Protein 3K49 (pdb70)

B-factor: mean 62.65, std 24.29, range [20.38, 146.46]

Nearest PDB structures (foldseek):
  3k49-assembly3_E  TM=1.001E+00  e=1.598E-44  Saccharomyces cerevisiae
  3k4e-assembly3_E  TM=1.002E+00  e=1.612E-41  Saccharomyces cerevisiae
  1m8y-assembly1_A  TM=9.221E-01  e=3.381E-23  Homo sapiens
  3h3d-assembly2_Y  TM=8.775E-01  e=7.953E-21  Drosophila melanogaster
  3h3d-assembly1_X  TM=9.053E-01  e=7.661E-20  Drosophila melanogaster

Radius of gyration: 37.1 Å; Cα contacts (8 Å, |Δi|>4): 1323; chains: 3; bounding box: 101×97×64 Å

Solvent-accessible surface area: 52167 Å² total; per-residue (Å²): 69,102,36,29,77,109,8,152,122,76,114,166,86,18,24,2,153,64,0,130,57,67,0,49,62,0,0,71,44,70,115,0,1,142,1,0,30,137,31,2,46,117,12,84,64,77,39,39,82,63,0,4,92,56,3,91,123,43,0,59,79,0,0,45,31,33,30,0,4,102,0,1,22,39,2,0,59,64,14,54,159,130,11,40,54,22,2,1,78,46,0,95,70,50,0,79,104,3,0,26,8,74,50,0,4,143,1,1,28,34,0,0,83,85,6,75,50,101,24,50,25,75,0,2,93,61,1,31,141,11,3,48,89,0,0,108,36,101,14,0,2,90,0,3,26,37,0,2,63,30,7,63,31,141,78,1,89,32,1,18,78,37,0,71,67,76,0,73,100,0,0,33,54,44,56,0,5,147,0,0,32,80,2,2,89,77,11,43,52,114,32,21,62,39,0,0,63,48,6,86,39,46,8,23,51,0,0,58,38,88,66,0,3,121,0,6,24,37,3,0,88,32,104,120,201,53,24,156,17,5,53,81,5,18,57,47,0,0,72,23,0,6,57,45,5,38,102,5,0,88,45,120,60,0,7,60,0,0,27,46,0,0,63,95,9,32,155,99,12,42,70,61,1,11,74,96,7,48,9,210,60,101,111,81,0,118,121,28,123,88,101,20,48,2,11,65,0,2,108,22,125,49,0,3,122,0,0,22,37,0,18,104,33,11,118,54,109,12,80,100,17,0,26,45,1,0,119,22,16,35,92,124,62,125,186,74,180,108,132,117,152,88,83,27,27,114,108,3,21,56,107,19,175,70,102,36,28,74,110,9,153,124,78,115,167,88,19,25,2,151,65,0,132,57,67,0,49,63,0,0,72,45,71,116,0,1,143,2,0,28,138,32,2,46,115,13,82,64,75,38,41,81,64,0,3,90,58,3,92,122,45,0,56,78,0,0,46,30,34,30,0,4,101,0,2,22,39,2,0,59,65,15,54,158,132,12,39,54,22,2,1,78,44,0,94,70,49,0,80,105,3,0,27,8,74,52,0,4,145,0,1,27,35,0,0,83,84,6,74,49,102,25,48,26,75,0,1,92,62,1,30,142,11,3,48,90,0,0,106,37,101,13,0,3,88,0,2,25,38,0,2,61,31,7,65,30,142,79,1,90,31,1,17,78,36,0,72,67,75,0,72,96,0,0,34,55,44,57,0,5,146,0,0,31,79,3,2,88,79,11,42,52,115,32,20,67,37,0,1,63,48,7,86,35,46,8,21,50,0,0,60,38,89,66,0,2,120,0,5,24,39,3,0,89,32,93,110,196,56,25,161,18,4,52,82,6,18,55,48,0,0,73,23,0,6,56,42,5,38,102,5,0,90,44,120,60,0,6,62,0,0,27,47,0,1,64,97,9,29,154,98,12,42,69,64,1,11,75,96,5,49,9,210,59,103,112,80,0,119,121,28,121,89,99,21,46,2,11,66,0,2,108,20,126,50,0,4,123,0,0,23,39,1,17,103,32,11,119,55,107,12,79,100,17,0,26,45,1,0,119,22,16,33,91,128,58,123,190,68,179,107,126,130,153,86,84,26,28,115,109,4,20,56,107,20,175,72,104,36,28,76,110,8,152,123,77,116,166,88,18,24,2,153,66,0,132,56,75,0,49,60,0,0,73,45,70,116,0,1,140,2,0,29,135,32,2,46,114,13,84,64,75,39,39,80,64,0,4,91,57,2,91,124,43,0,57,80,0,0,46,30,36,30,0,4,102,0,1,23,38,2,0,60,64,15,55,158,131,12,37,54,22,2,1,78,45,0,93,69,48,1,78,105,2,0,26,10,72,50,0,4,146,0,1,27,34,0,0,84,85,6,74,50,100,26,51,25,76,1,1,93,61,0,30,143,10,3,48,89,0,0,105,36,99,13,0,2,91,0,2,25,39,0,2,60,30,7,65,30,138,80,1,91,30,1,17,80,36,0,71,67,74,0,74,99,0,0,33,53,44,58,0,4,145,0,0,34,79,3,2,88,76,11,45,53,114,33,21,63,39,0,1,62,47,7,88,35,45,9,22,51,0,0,58,38,89,66,0,3,120,0,6,23,37,3,0,89,33,105,128,200,52,27,151,17,5,52,82,6,20,56,49,0,0,74,24,0,5,58,44,6,38,102,6,0,92,45,121,60,0,7,60,0,0,28,45,0,0,64,98,9,46,129,112,14,39,56,64,1,10,73,94,5,48,10,213,59,102,110,81,0,117,121,30,122,90,100,20,47,1,11,65,0,1,116,20,124,49,0,3,123,0,0,24,39,1,20,106,33,11,91,54,107,12,81,100,16,0,25,45,1,0,118,21,24,34,88,124,91,117,193,76,162,130,148,188,106,124,86,26,13,76,109,3,20,56,109,18,174

Sequence (1059 aa):
SPLLEQLRNSSSNMSLKDIFGHSLEFCKDQHGSRFIQRELATSPASEKEVIFNEIRDDAIELSNDVFGNYVIQKFFEFGSKIQKNTLVDQFKGNMKQLSLQMYACRVIQKALEYIDSNQRIELVLELSDSVLQMIKDQNGNHVIQKAIETIPIEKLPFILSSLTGHIYHLSTHSYGCRVIQRLLEFGSSEDQESILNELKDFIPYLIQDQYGNYVIQYVLQQDQFTNKEMVDIKQEIIETVANNVVEYSKHKFASNVVEKSILYGSKNQKDLIISKILPRDKNHALNLEDDSPMILMIKDQFANYVIQKLVNVSEGEGKKLIVIAIRAYLDKLNKSNGNRHLASVEKLAALVESPLLEQLRNSSSNMSLKDIFGHSLEFCKDQHGSRFIQRELATSPASEKEVIFNEIRDDAIELSNDVFGNYVIQKFFEFGSKIQKNTLVDQFKGNMKQLSLQMYACRVIQKALEYIDSNQRIELVLELSDSVLQMIKDQNGNHVIQKAIETIPIEKLPFILSSLTGHIYHLSTHSYGCRVIQRLLEFGSSEDQESILNELKDFIPYLIQDQYGNYVIQYVLQQDQFTNKEMVDIKQEIIETVANNVVEYSKHKFASNVVEKSILYGSKNQKDLIISKILPRDKNHALNLEDDSPMILMIKDQFANYVIQKLVNVSEGEGKKLIVIAIRAYLDKLNKSNGNRHLASVEKLAALVESPLLEQLRNSSSNMSLKDIFGHSLEFCKDQHGSRFIQRELATSPASEKEVIFNEIRDDAIELSNDVFGNYVIQKFFEFGSKIQKNTLVDQFKGNMKQLSLQMYACRVIQKALEYIDSNQRIELVLELSDSVLQMIKDQNGNHVIQKAIETIPIEKLPFILSSLTGHIYHLSTHSYGCRVIQRLLEFGSSEDQESILNELKDFIPYLIQDQYGNYVIQYVLQQDQFTNKEMVDIKQEIIETVANNVVEYSKHKFASNVVEKSILYGSKNQKDLIISKILPRDKNHALNLEDDSPMILMIKDQFANYVIQKLVNVSEGEGKKLIVIAIRAYLDKLNKSNGNRHLASVEKLAALVE

GO terms:
  GO:0000956 nuclear-transcribed mRNA catabolic process (P, IDA)
  GO:0032473 cytoplasmic side of mitochondrial outer membrane (C, IDA)
  GO:0005737 cytoplasm (C, IDA)
  GO:0003729 mRNA binding (F, IDA)
  GO:0042149 cellular response to glucose starvation (P, IMP)
  GO:0003729 mRNA binding (F, HDA)
  GO:0045727 positive regulation of translation (P, IMP)
  GO:0010795 regulation of ubiquinone biosynthetic process (P, IMP)
  GO:0051646 mitochondrion localization (P, IMP)
  GO:0007005 mitochondrion organization (P, IMP)
  GO:0000288 nuclear-transcribed mRNA catabolic process, deadenylation-dependent decay (P, IMP)
  GO:0008298 intracellular mRNA localization (P, IMP)
  GO:0009060 aerobic respiration (P, IMP)

Foldseek 3Di:
DVVVVLQVVPCVHDALVVQLPPLVVLQLDQSSLVRLLVRLVPPDPVSVVSSCVSCVVVLVVLQLHPRSVSVLLSCLVRNDPVSLVSNLVVCVVPLVVLQQHPRSVVSLLSSLVRHDQVSLLNSCVVCLPPQVVQQQGPRSLSNLLSSLVRHQCVSVVSNLVVCQVPLVVLQLDPRSVVNVLSCCVRPDLVSVQSNLVVCLVPLVVLLQGPRSVVSLLSLLQDDPVHDPSSVVSNLSNLVVCQVVVQVLQLHPRNVVVLLSQCVRPDPVSNCSNLVQQFQPDLVCLLPPDCPRSLNSQLPHPRSLVSLVSCCVSDDDPRVVSSLSSLVNVCVVPVPDDPDDPDVSNVVSVVVSD/DVVVVLQPVPCVHDALVVQLPPLVVLQLDQSSLVRLLVRLVPPDQVSVVSSCVRCVVVLVVLQLHPRSVSNLLSCLVRNDLVSLVSNLVVCVVPLVVLQQHPRSVVSLLSSLVRHDQVSLLNSCVVCLPPQVVQQQGPRSLSNLLSSLVRHQCVSVVSNLVVCQVPLVVLQLDPRSVSNVLSCCVRPDLVSVQSNLVVCLVPLVVLLQGPRSVVSLLSLLQDDPVHDPSSVVSNLSNLVVCQVVVQVLQLHPRNVVVLLSQLVRPDPVSNCSNLVQQFQPDLVCLLPPDCPRSLNSQLPHPRSLVSLVSCCVSDDDPRVVSSLSSLVNVCVVVVPDDVPDVDVSNVVSVVVSD/DVVVVLQPVPCVHDALVVQLPPLVVLQLDQSSLVRLLVRLVPPDPVSVVSSCVRCVVVLLVLQQHPRSVSNLLSCLVRNDLVSLVSNLVVCVVPLVVLQQHPRSVVSLLSSLVRHDQVSLLNSCVVCLVPQVVQQQGPRSLSNLLSSLVRHQCVSVVSNLVVCQVPLVVLLLDPRSVVNVLSCCVRPDLVSVQSNLVVCLVPLVVLLQGPRSVVSLLSLLQDDPVHDPSSVVSNLSNLVVCQVVVQVLQLHPRNVVVLLSQCVRPDPVSNCSNLVQQFQPDLVCLLPPDCPRSLNSQLPHPRSLVSLVSCCVSDDDPRVVSSLSSLVNVCVVDVVVQPDDDDPSNVVSVVVSD

Secondary structure (DSSP, 8-state):
-HHHHHHHTT-----GGGGTT-HHHHHTSHHHHHHHHHHHTT--HHHHHHHHHHHGGGHHHHHHSTTTHHHHHHHHHH--HHHHHHHHHHHTT-HHHHHHSTTHHHHHHHHHHHS-HHHHHHHHGGGTT-HHHHHHSTTHHHHHHHHHHHS-GGG-HHHHHHHTTTHHHHHTSTTHHHHHHHHHHHS-HHHHHHHHHTTTT-HHHHHHSTTHHHHHHHHHT--TTS-HHHHHHHHHHHHHHHTTHHHHHTSTTHHHHHHHHHHHS-HHHHHHHHTTTS-SSHHHHHT--TTSHHHHHHTSTTHHHHHHHHHHH--HHHHHHHHHHHHHHHHHHHH-------HHHHHHHHHH-/-HHHHHHHTT-----GGGGTT-HHHHHTSHHHHHHHHHHHTT--HHHHHHHHHHHGGGHHHHHHSTTTHHHHHHHHHH--HHHHHHHHHHHTT-HHHHHHSTTHHHHHHHHHHHS-HHHHHHHHGGGTT-HHHHHHSTTHHHHHHHHHHHS-GGG-HHHHHHHTTTHHHHHTSTTHHHHHHHHHHHS-HHHHHHHHHTTTT-HHHHHHSTTHHHHHHHHHT--TTS-HHHHHHHHHHHHHHHTTHHHHHTSTTHHHHHHHHHHHS-HHHHHHHHTTTS-SSHHHHHT--TTSHHHHHHTSTTHHHHHHHHHHH--HHHHHHHHHHHHHHHHHHHH-------HHHHHHHHHH-/-HHHHHHHTT-----GGGGTT-HHHHHTSHHHHHHHHHHHTT--HHHHHHHHHHHGGGHHHHHHSTTTHHHHHHHHHH--HHHHHHHHHHHTT-HHHHHHSTTHHHHHHHHHHHS-HHHHHHHHGGGTT-HHHHHHSTTHHHHHHHHHHHS-GGG-HHHHHHHTTTHHHHHTSTTHHHHHHHHHHHS-HHHHHHHHHTTTT-HHHHHHSTTHHHHHHHHHT--TTS-HHHHHHHHHHHHHHHHTHHHHHTSTTHHHHHHHHHHHS-HHHHHHHHTTTS-SSHHHHHS--TTSHHHHHHTSTTHHHHHHHHHHH--HHHHHHHHHHHHHHHHHHHHT---S--HHHHHHHHHH-

Structure (mmCIF, N/CA/C/O backbone):
data_3K49
#
_entry.id   3K49
#
_cell.length_a   151.126
_cell.length_b   87.071
_cell.length_c   125.176
_cell.angle_alpha   90.00
_cell.angle_beta   116.48
_cell.angle_gamma   90.00
#
_symmetry.space_group_name_H-M   'C 1 2 1'
#
loop_
_entity.id
_entity.type
_entity.pdbx_description
1 polymer 'mRNA-binding protein PUF3'
2 polymer "RNA (5'-R(*CP*CP*UP*GP*UP*AP*AP*AP*UP*A)-3')"
3 non-polymer 'CITRIC ACID'
4 water water
#
loop_
_atom_site.group_PDB
_atom_site.id
_atom_site.type_symbol
_atom_site.label_atom_id
_atom_site.label_alt_id
_atom_site.label_comp_id
_atom_site.label_asym_id
_atom_site.label_entity_id
_atom_site.label_seq_id
_atom_site.pdbx_PDB_ins_code
_atom_site.Cartn_x
_atom_site.Cartn_y
_atom_site.Cartn_z
_atom_site.occupancy
_atom_site.B_iso_or_equiv
_atom_site.auth_seq_id
_atom_site.auth_comp_id
_atom_site.auth_asym_id
_atom_site.auth_atom_id
_atom_site.pdbx_PDB_model_num
ATOM 1 N N . SER A 1 5 ? -44.313 -13.516 -27.982 1.00 78.60 515 SER A N 1
ATOM 2 C CA . SER A 1 5 ? -45.238 -14.377 -28.714 1.00 74.27 515 SER A CA 1
ATOM 3 C C . SER A 1 5 ? -45.617 -15.635 -27.931 1.00 73.08 515 SER A C 1
ATOM 4 O O . SER A 1 5 ? -44.789 -16.206 -27.224 1.00 73.51 515 SER A O 1
ATOM 7 N N . PRO A 1 6 ? -46.878 -16.073 -28.075 1.00 75.01 516 PRO A N 1
ATOM 8 C CA . PRO A 1 6 ? -47.520 -17.157 -27.322 1.00 66.91 516 PRO A CA 1
ATOM 9 C C . PRO A 1 6 ? -46.759 -18.485 -27.332 1.00 72.41 516 PRO A C 1
ATOM 10 O O . PRO A 1 6 ? -46.628 -19.125 -26.287 1.00 75.00 516 PRO A O 1
ATOM 14 N N . LEU A 1 7 ? -46.286 -18.908 -28.499 1.00 77.92 517 LEU A N 1
ATOM 15 C CA . LEU A 1 7 ? -45.520 -20.152 -28.605 1.00 66.21 517 LEU A CA 1
ATOM 16 C C . LEU A 1 7 ? -44.245 -20.115 -27.767 1.00 65.82 517 LEU A C 1
ATOM 17 O O . LEU A 1 7 ? -43.914 -21.084 -27.086 1.00 66.30 517 LEU A O 1
ATOM 22 N N . LEU A 1 8 ? -43.540 -18.987 -27.815 1.00 63.33 518 LEU A N 1
ATOM 23 C CA . LEU A 1 8 ? -42.351 -18.787 -26.990 1.00 73.26 518 LEU A CA 1
ATOM 24 C C . LEU A 1 8 ? -42.673 -18.877 -25.503 1.00 78.22 518 LEU A C 1
ATOM 25 O O . LEU A 1 8 ? -41.886 -19.404 -24.718 1.00 76.81 518 LEU A O 1
ATOM 30 N N . GLU A 1 9 ? -43.841 -18.368 -25.126 1.00 81.54 519 GLU A N 1
ATOM 31 C CA . GLU A 1 9 ? -44.297 -18.445 -23.745 1.00 80.67 519 GLU A CA 1
ATOM 32 C C . GLU A 1 9 ? -44.696 -19.868 -23.377 1.00 82.09 519 GLU A C 1
ATOM 33 O O . GLU A 1 9 ? -44.436 -20.324 -22.264 1.00 85.92 519 GLU A O 1
ATOM 39 N N . GLN A 1 10 ? -45.320 -20.567 -24.320 1.00 79.15 520 GLN A N 1
ATOM 40 C CA . GLN A 1 10 ? -45.692 -21.965 -24.119 1.00 86.49 520 GLN A CA 1
ATOM 41 C C . GLN A 1 10 ? -44.448 -22.842 -24.007 1.00 90.34 520 GLN A C 1
ATOM 42 O O . GLN A 1 10 ? -44.513 -23.988 -23.560 1.00 93.06 520 GLN A O 1
ATOM 48 N N . LEU A 1 11 ? -43.312 -22.291 -24.418 1.00 89.38 521 LEU A N 1
ATOM 49 C CA . LEU A 1 11 ? -42.048 -23.005 -24.361 1.00 81.47 521 LEU A CA 1
ATOM 50 C C . LEU A 1 11 ? -41.406 -22.864 -22.985 1.00 88.98 521 LEU A C 1
ATOM 51 O O . LEU A 1 11 ? -41.083 -23.855 -22.336 1.00 93.17 521 LEU A O 1
ATOM 56 N N . ARG A 1 12 ? -41.226 -21.621 -22.547 1.00 101.19 522 ARG A N 1
ATOM 57 C CA . ARG A 1 12 ? -40.514 -21.332 -21.303 1.00 108.14 522 ARG A CA 1
ATOM 58 C C . ARG A 1 12 ? -41.291 -21.766 -20.064 1.00 112.94 522 ARG A C 1
ATOM 59 O O . ARG A 1 12 ? -40.758 -22.468 -19.201 1.00 120.75 522 ARG A O 1
ATOM 67 N N . ASN A 1 13 ? -42.551 -21.349 -19.982 1.00 107.89 523 ASN A N 1
ATOM 68 C CA . ASN A 1 13 ? -43.389 -21.658 -18.829 1.00 114.25 523 ASN A CA 1
ATOM 69 C C . ASN A 1 13 ? -43.835 -23.116 -18.802 1.00 117.33 523 ASN A C 1
ATOM 70 O O . ASN A 1 13 ? -44.828 -23.458 -18.158 1.00 123.36 523 ASN A O 1
ATOM 75 N N . SER A 1 14 ? -43.095 -23.971 -19.501 1.00 110.69 524 SER A N 1
ATOM 76 C CA . SER A 1 14 ? -43.412 -25.393 -19.543 1.00 120.64 524 SER A CA 1
ATOM 77 C C . SER A 1 14 ? -42.156 -26.242 -19.357 1.00 124.77 524 SER A C 1
ATOM 78 O O . SER A 1 14 ? -42.214 -27.343 -18.808 1.00 122.58 524 SER A O 1
ATOM 81 N N . SER A 1 15 ? -41.022 -25.721 -19.814 1.00 124.42 525 SER A N 1
ATOM 82 C CA . SER A 1 15 ? -39.744 -26.407 -19.652 1.00 123.77 525 SER A CA 1
ATOM 83 C C . SER A 1 15 ? -39.331 -26.455 -18.183 1.00 119.25 525 SER A C 1
ATOM 84 O O . SER A 1 15 ? -38.603 -27.354 -17.765 1.00 124.26 525 SER A O 1
ATOM 87 N N . SER A 1 22 ? -44.585 -34.003 -22.662 1.00 120.74 532 SER A N 1
ATOM 88 C CA . SER A 1 22 ? -45.622 -33.015 -22.940 1.00 131.75 532 SER A CA 1
ATOM 89 C C . SER A 1 22 ? -44.994 -31.731 -23.476 1.00 121.31 532 SER A C 1
ATOM 90 O O . SER A 1 22 ? -45.632 -30.677 -23.507 1.00 112.89 532 SER A O 1
ATOM 93 N N . ASN A 1 23 ? -43.736 -31.836 -23.898 1.00 114.62 533 ASN A N 1
ATOM 94 C CA . ASN A 1 23 ? -43.015 -30.712 -24.482 1.00 105.74 533 ASN A CA 1
ATOM 95 C C . ASN A 1 23 ? -43.426 -30.479 -25.932 1.00 94.93 533 ASN A C 1
ATOM 96 O O . ASN A 1 23 ? -44.161 -31.273 -26.517 1.00 89.06 533 ASN A O 1
ATOM 101 N N . MET A 1 24 ? -42.949 -29.382 -26.508 1.00 85.83 534 MET A N 1
ATOM 102 C CA . MET A 1 24 ? -43.179 -29.103 -27.913 1.00 63.21 534 MET A CA 1
ATOM 103 C C . MET A 1 24 ? -42.161 -29.836 -28.773 1.00 69.54 534 MET A C 1
ATOM 104 O O . MET A 1 24 ? -41.183 -30.403 -28.274 1.00 67.21 534 MET A O 1
ATOM 109 N N . SER A 1 25 ? -42.407 -29.824 -30.075 1.00 55.67 535 SER A N 1
ATOM 110 C CA . SER A 1 25 ? -41.433 -30.305 -31.035 1.00 62.12 535 SER A CA 1
ATOM 111 C C . SER A 1 25 ? -41.452 -29.367 -32.231 1.00 58.02 535 SER A C 1
ATOM 112 O O . SER A 1 25 ? -42.268 -28.450 -32.304 1.00 58.32 535 SER A O 1
ATOM 115 N N . LEU A 1 26 ? -40.562 -29.616 -33.175 1.00 44.80 536 LEU A N 1
ATOM 116 C CA . LEU A 1 26 ? -40.390 -28.735 -34.320 1.00 51.65 536 LEU A CA 1
ATOM 117 C C . LEU A 1 26 ? -41.660 -28.521 -35.139 1.00 61.54 536 LEU A C 1
ATOM 118 O O . LEU A 1 26 ? -41.823 -27.476 -35.788 1.00 63.17 536 LEU A O 1
ATOM 123 N N . LYS A 1 27 ? -42.564 -29.496 -35.098 1.00 54.53 537 LYS A N 1
ATOM 124 C CA . LYS A 1 27 ? -43.786 -29.417 -35.886 1.00 54.54 537 LYS A CA 1
ATOM 125 C C . LYS A 1 27 ? -44.756 -28.411 -35.280 1.00 49.81 537 LYS A C 1
ATOM 126 O O . LYS A 1 27 ? -45.695 -27.970 -35.931 1.00 52.84 537 LYS A O 1
ATOM 132 N N . ASP A 1 28 ? -44.524 -28.046 -34.029 1.00 50.41 538 ASP A N 1
ATOM 133 C CA . ASP A 1 28 ? -45.414 -27.132 -33.327 1.00 57.26 538 ASP A CA 1
ATOM 134 C C . ASP A 1 28 ? -45.150 -25.662 -33.662 1.00 63.50 538 ASP A C 1
ATOM 135 O O . ASP A 1 28 ? -45.964 -24.792 -33.349 1.00 58.89 538 ASP A O 1
ATOM 140 N N . ILE A 1 29 ? -44.020 -25.384 -34.303 1.00 49.63 539 ILE A N 1
ATOM 141 C CA . ILE A 1 29 ? -43.597 -24.008 -34.488 1.00 45.37 539 ILE A CA 1
ATOM 142 C C . ILE A 1 29 ? -43.571 -23.596 -35.943 1.00 50.56 539 ILE A C 1
ATOM 143 O O . ILE A 1 29 ? -42.985 -22.572 -36.268 1.00 53.32 539 ILE A O 1
ATOM 148 N N . PHE A 1 30 ? -44.207 -24.374 -36.818 1.00 49.88 540 PHE A N 1
ATOM 149 C CA . PHE A 1 30 ? -44.168 -24.073 -38.252 1.00 49.86 540 PHE A CA 1
ATOM 150 C C . PHE A 1 30 ? -44.547 -22.636 -38.595 1.00 62.34 540 PHE A C 1
ATOM 151 O O . PHE A 1 30 ? -44.177 -22.130 -39.658 1.00 71.06 540 PHE A O 1
ATOM 159 N N . GLY A 1 31 ? -45.275 -21.966 -37.711 1.00 45.84 541 GLY A N 1
ATOM 160 C CA . GLY A 1 31 ? -45.525 -20.555 -37.942 1.00 67.76 541 GLY A CA 1
ATOM 161 C C . GLY A 1 31 ? -44.305 -19.640 -37.790 1.00 72.28 541 GLY A C 1
ATOM 162 O O . GLY A 1 31 ? -44.110 -18.698 -38.575 1.00 55.15 541 GLY A O 1
ATOM 163 N N . HIS A 1 32 ? -43.470 -19.941 -36.794 1.00 61.15 542 HIS A N 1
ATOM 164 C CA . HIS A 1 32 ? -42.616 -18.931 -36.182 1.00 51.61 542 HIS A CA 1
ATOM 165 C C . HIS A 1 32 ? -41.169 -19.351 -35.978 1.00 55.61 542 HIS A C 1
ATOM 166 O O . HIS A 1 32 ? -40.583 -19.079 -34.926 1.00 57.96 542 HIS A O 1
ATOM 173 N N . SER A 1 33 ? -40.584 -19.982 -36.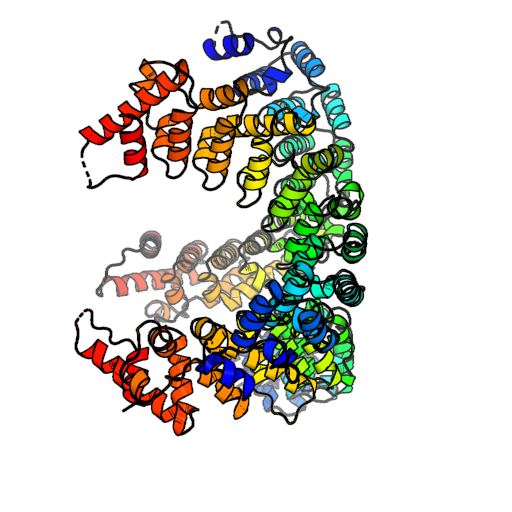991 1.00 47.17 543 SER A N 1
ATOM 174 C CA . SER A 1 33 ? -39.220 -20.493 -36.871 1.00 59.77 543 SER A CA 1
ATOM 175 C C . SER A 1 33 ? -38.166 -19.376 -36.723 1.00 56.21 543 SER A C 1
ATOM 176 O O . SER A 1 33 ? -37.341 -19.407 -35.803 1.00 50.62 543 SER A O 1
ATOM 179 N N . LEU A 1 34 ? -38.204 -18.403 -37.629 1.00 41.87 544 LEU A N 1
ATOM 180 C CA . LEU A 1 34 ? -37.260 -17.289 -37.621 1.00 51.38 544 LEU A CA 1
A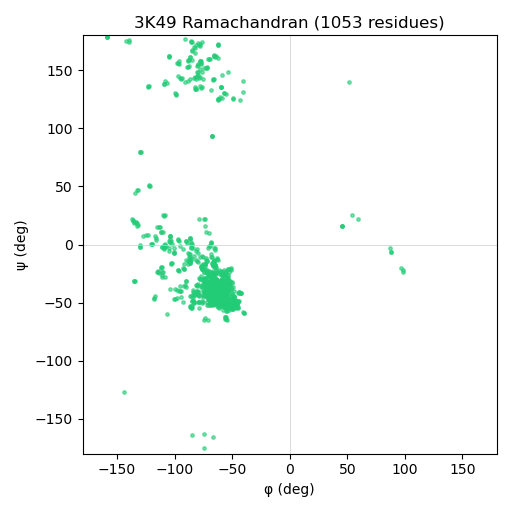TOM 181 C C . LEU A 1 34 ? -37.270 -16.583 -36.274 1.00 52.81 544 LEU A C 1
ATOM 182 O O . LEU A 1 34 ? -36.227 -16.234 -35.739 1.00 58.26 544 LEU A O 1
ATOM 187 N N . GLU A 1 35 ? -38.459 -16.410 -35.714 1.00 52.48 545 GLU A N 1
ATOM 188 C CA . GLU A 1 35 ? -38.614 -15.757 -34.420 1.00 55.72 545 GLU A CA 1
ATOM 189 C C . GLU A 1 35 ? -38.187 -16.677 -33.275 1.00 51.82 545 GLU A C 1
ATOM 190 O O . GLU A 1 35 ? -37.847 -16.220 -32.190 1.00 54.51 545 GLU A O 1
ATOM 196 N N . PHE A 1 36 ? -38.210 -17.983 -33.507 1.00 53.77 546 PHE A N 1
ATOM 197 C CA . PHE A 1 36 ? -37.643 -18.907 -32.525 1.00 51.08 546 PHE A CA 1
ATOM 198 C C . PHE A 1 36 ? -36.124 -18.903 -32.563 1.00 48.19 546 PHE A C 1
ATOM 199 O O . PHE A 1 36 ? -35.468 -19.038 -31.530 1.00 50.66 546 PHE A O 1
ATOM 207 N N . CYS A 1 37 ? -35.573 -18.743 -33.761 1.00 41.66 547 CYS A N 1
ATOM 208 C CA . CYS A 1 37 ? -34.135 -18.729 -33.952 1.00 42.12 547 CYS A CA 1
ATOM 209 C C . CYS A 1 37 ? -33.488 -17.464 -33.390 1.00 53.50 547 CYS A C 1
ATOM 210 O O . CYS A 1 37 ? -32.349 -17.511 -32.914 1.00 46.00 547 CYS A O 1
ATOM 213 N N . LYS A 1 38 ? -34.198 -16.334 -33.445 1.00 44.87 548 LYS A N 1
ATOM 214 C CA . LYS A 1 38 ? -33.604 -15.076 -32.983 1.00 44.83 548 LYS A CA 1
ATOM 215 C C . LYS A 1 38 ? -33.755 -14.888 -31.485 1.00 43.14 548 LYS A C 1
ATOM 216 O O . LYS A 1 38 ? -33.312 -13.890 -30.926 1.00 50.95 548 LYS A O 1
ATOM 222 N N . ASP A 1 39 ? -34.379 -15.862 -30.842 1.00 42.72 549 ASP A N 1
ATOM 223 C CA . ASP A 1 39 ? -34.618 -15.816 -29.409 1.00 45.87 549 ASP A CA 1
ATOM 224 C C . ASP A 1 39 ? -33.672 -16.795 -28.742 1.00 42.32 549 ASP A C 1
ATOM 225 O O . ASP A 1 39 ? -33.472 -17.895 -29.252 1.00 46.68 549 ASP A O 1
ATOM 230 N N . GLN A 1 40 ? -33.095 -16.430 -27.602 1.00 39.22 550 GLN A N 1
ATOM 231 C CA . GLN A 1 40 ? -32.097 -17.316 -26.994 1.00 49.06 550 GLN A CA 1
ATOM 232 C C . GLN A 1 40 ? -32.664 -18.691 -26.649 1.00 53.13 550 GLN A C 1
ATOM 233 O O . GLN A 1 40 ? -32.090 -19.724 -27.000 1.00 55.05 550 GLN A O 1
ATOM 239 N N . HIS A 1 41 ? -33.791 -18.699 -25.949 1.00 63.68 551 HIS A N 1
ATOM 240 C CA . HIS A 1 41 ? -34.409 -19.948 -25.514 1.00 58.48 551 HIS A CA 1
ATOM 241 C C . HIS A 1 41 ? -34.976 -20.736 -26.690 1.00 48.21 551 HIS A C 1
ATOM 242 O O . HIS A 1 41 ? -34.718 -21.927 -26.826 1.00 46.24 551 HIS A O 1
ATOM 249 N N . GLY A 1 42 ? -35.729 -20.062 -27.548 1.00 48.29 552 GLY A N 1
ATOM 250 C CA . GLY A 1 42 ? -36.197 -20.680 -28.768 1.00 52.90 552 GLY A CA 1
ATOM 251 C C . GLY A 1 42 ? -35.051 -21.352 -29.502 1.00 54.19 552 GLY A C 1
ATOM 252 O O . GLY A 1 42 ? -35.183 -22.488 -29.949 1.00 55.03 552 GLY A O 1
ATOM 253 N N . SER A 1 43 ? -33.929 -20.647 -29.620 1.00 43.60 553 SER A N 1
ATOM 254 C CA . SER A 1 43 ? -32.761 -21.142 -30.347 1.00 39.14 553 SER A CA 1
ATOM 255 C C . SER A 1 43 ? -32.148 -22.415 -29.760 1.00 41.38 553 SER A C 1
ATOM 256 O O . SER A 1 43 ? -31.883 -23.367 -30.486 1.00 39.67 553 SER A O 1
ATOM 259 N N . ARG A 1 44 ? -31.896 -22.422 -28.457 1.00 40.28 554 ARG A N 1
ATOM 260 C CA . ARG A 1 44 ? -31.356 -23.607 -27.813 1.00 43.27 554 ARG A CA 1
ATOM 261 C C . ARG A 1 44 ? -32.323 -24.787 -28.005 1.00 47.13 554 ARG A C 1
ATOM 262 O O . ARG A 1 44 ? -31.907 -25.935 -28.179 1.00 48.36 554 ARG A O 1
ATOM 270 N N . PHE A 1 45 ? -33.617 -24.497 -27.974 1.00 48.38 555 PHE A N 1
ATOM 271 C CA . PHE A 1 45 ? -34.624 -25.500 -28.269 1.00 46.65 555 PHE A CA 1
ATOM 272 C C . PHE A 1 45 ? -34.399 -26.086 -29.664 1.00 49.57 555 PHE A C 1
ATOM 273 O O . PHE A 1 45 ? -34.316 -27.304 -29.813 1.00 48.67 555 PHE A O 1
ATOM 281 N N . ILE A 1 46 ? -34.303 -25.230 -30.684 1.00 35.05 556 ILE A N 1
ATOM 282 C CA . ILE A 1 46 ? -34.205 -25.734 -32.048 1.00 39.64 556 ILE A CA 1
ATOM 283 C C . ILE A 1 46 ? -32.912 -26.516 -32.230 1.00 46.17 556 ILE A C 1
ATOM 284 O O . ILE A 1 46 ? -32.885 -27.562 -32.889 1.00 52.24 556 ILE A O 1
ATOM 289 N N . GLN A 1 47 ? -31.843 -26.018 -31.625 1.00 35.53 557 GLN A N 1
ATOM 290 C CA . GLN A 1 47 ? -30.553 -26.689 -31.715 1.00 49.64 557 GLN A CA 1
ATOM 291 C C . GLN A 1 47 ? -30.665 -28.128 -31.224 1.00 41.23 557 GLN A C 1
ATOM 292 O O . GLN A 1 47 ? -30.118 -29.050 -31.816 1.00 48.57 557 GLN A O 1
ATOM 298 N N . ARG A 1 48 ? -31.379 -28.288 -30.122 1.00 40.43 558 ARG A N 1
ATOM 299 C CA . ARG A 1 48 ? -31.527 -29.552 -29.436 1.00 41.36 558 ARG A CA 1
ATOM 300 C C . ARG A 1 48 ? -32.370 -30.516 -30.290 1.00 47.74 558 ARG A C 1
ATOM 301 O O . ARG A 1 48 ? -32.008 -31.677 -30.480 1.00 57.62 558 ARG A O 1
ATOM 309 N N . GLU A 1 49 ? -33.483 -30.025 -30.819 1.00 45.64 559 GLU A N 1
ATOM 310 C CA . GLU A 1 49 ? -34.340 -30.835 -31.678 1.00 49.09 559 GLU A CA 1
ATOM 311 C C . GLU A 1 49 ? -33.653 -31.247 -32.977 1.00 53.27 559 GLU A C 1
ATOM 312 O O . GLU A 1 49 ? -33.910 -32.335 -33.487 1.00 52.08 559 GLU A O 1
ATOM 318 N N . LEU A 1 50 ? -32.791 -30.385 -33.516 1.00 45.61 560 LEU A N 1
ATOM 319 C CA . LEU A 1 50 ? -32.151 -30.675 -34.801 1.00 43.82 560 LEU A CA 1
ATOM 320 C C . LEU A 1 50 ? -31.184 -31.866 -34.714 1.00 44.53 560 LEU A C 1
ATOM 321 O O . LEU A 1 50 ? -30.900 -32.535 -35.706 1.00 52.76 560 LEU A O 1
ATOM 326 N N . ALA A 1 51 ? -30.679 -32.130 -33.520 1.00 38.91 561 ALA A N 1
ATOM 327 C CA . ALA A 1 51 ? -29.725 -33.205 -33.345 1.00 48.15 561 ALA A CA 1
ATOM 328 C C . ALA A 1 51 ? -30.429 -34.558 -33.338 1.00 54.88 561 ALA A C 1
ATOM 329 O O . ALA A 1 51 ? -29.789 -35.584 -33.552 1.00 56.47 561 ALA A O 1
ATOM 331 N N . THR A 1 52 ? -31.740 -34.568 -33.103 1.00 41.39 562 THR A N 1
ATOM 332 C CA . THR A 1 52 ? -32.448 -35.847 -32.959 1.00 54.72 562 THR A CA 1
ATOM 333 C C . THR A 1 52 ? -33.719 -36.001 -33.800 1.00 50.50 562 THR A C 1
ATOM 334 O O . THR A 1 52 ? -34.356 -37.047 -33.760 1.00 63.61 562 THR A O 1
ATOM 338 N N . SER A 1 53 ? -34.075 -34.973 -34.565 1.00 53.47 563 SER A N 1
ATOM 339 C CA . SER A 1 53 ? -35.300 -34.999 -35.365 1.00 47.18 563 SER A CA 1
ATOM 340 C C . SER A 1 53 ? -35.117 -35.722 -36.692 1.00 43.88 563 SER A C 1
ATOM 341 O O . SER A 1 53 ? -34.063 -35.620 -37.321 1.00 33.91 563 SER A O 1
ATOM 344 N N . PRO A 1 54 ? -36.161 -36.443 -37.137 1.00 42.28 564 PRO A N 1
ATOM 345 C CA . PRO A 1 54 ? -36.133 -37.105 -38.448 1.00 41.39 564 PRO A CA 1
ATOM 346 C C . PRO A 1 54 ? -35.989 -36.085 -39.578 1.00 33.15 564 PRO A C 1
ATOM 347 O O . PRO A 1 54 ? -36.297 -34.915 -39.383 1.00 41.49 564 PRO A O 1
ATOM 351 N N . ALA A 1 55 ? -35.551 -36.538 -40.746 1.00 30.08 565 ALA A N 1
ATOM 352 C CA . ALA A 1 55 ? -35.420 -35.687 -41.923 1.00 33.52 565 ALA A CA 1
ATOM 353 C C . ALA A 1 55 ? -36.632 -34.765 -42.184 1.00 45.22 565 ALA A C 1
ATOM 354 O O . ALA A 1 55 ? -36.476 -33.598 -42.535 1.00 48.62 565 ALA A O 1
ATOM 356 N N . SER A 1 56 ? -37.835 -35.287 -42.016 1.00 38.73 566 SER A N 1
ATOM 357 C CA . SER A 1 56 ? -39.034 -34.515 -42.330 1.00 44.19 566 SER A CA 1
ATOM 358 C C . SER A 1 56 ? -39.166 -33.244 -41.489 1.00 40.66 566 SER A C 1
ATOM 359 O O . SER A 1 56 ? -39.574 -32.190 -41.983 1.00 33.45 566 SER A O 1
ATOM 362 N N . GLU A 1 57 ? -38.858 -33.348 -40.205 1.00 34.81 567 GLU A N 1
ATOM 363 C CA . GLU A 1 57 ? -38.979 -32.192 -39.343 1.00 37.15 567 GLU A CA 1
ATOM 364 C C . GLU A 1 57 ? -37.843 -31.200 -39.619 1.00 43.02 567 GLU A C 1
ATOM 365 O O . GLU A 1 57 ? -38.025 -29.986 -39.539 1.00 44.01 567 GLU A O 1
ATOM 371 N N . LYS A 1 58 ? -36.673 -31.716 -39.963 1.00 39.35 568 LYS A N 1
ATOM 372 C CA . LYS A 1 58 ? -35.560 -30.838 -40.297 1.00 44.86 568 LYS A CA 1
ATOM 373 C C . LYS A 1 58 ? -35.865 -30.069 -41.583 1.00 40.56 568 LYS A C 1
ATOM 374 O O . LYS A 1 58 ? -35.627 -28.872 -41.648 1.00 40.55 568 LYS A O 1
ATOM 380 N N . GLU A 1 59 ? -36.415 -30.751 -42.588 1.00 39.59 569 GLU A N 1
ATOM 381 C CA . GLU A 1 59 ? -36.798 -30.104 -43.844 1.00 45.52 569 GLU A CA 1
ATOM 382 C C . GLU A 1 59 ? -37.749 -28.957 -43.602 1.00 43.71 569 GLU A C 1
ATOM 383 O O . GLU A 1 59 ? -37.594 -27.883 -44.173 1.00 41.91 569 GLU A O 1
ATOM 389 N N . VAL A 1 60 ? -38.731 -29.185 -42.744 1.00 37.00 570 VAL A N 1
ATOM 390 C CA . VAL A 1 60 ? -39.780 -28.189 -42.554 1.00 51.22 570 VAL A CA 1
ATOM 391 C C . VAL A 1 60 ? -39.229 -26.914 -41.946 1.00 43.22 570 VAL A C 1
ATOM 392 O O . VAL A 1 60 ? -39.583 -25.817 -42.382 1.00 50.50 570 VAL A O 1
ATOM 396 N N . ILE A 1 61 ? -38.366 -27.060 -40.945 1.00 40.07 571 ILE A N 1
ATOM 397 C CA . ILE A 1 61 ? -37.667 -25.910 -40.372 1.00 44.73 571 ILE A CA 1
ATOM 398 C C . ILE A 1 61 ? -36.786 -25.229 -41.413 1.00 43.77 571 ILE A C 1
ATOM 399 O O . ILE A 1 61 ? -36.845 -24.015 -41.580 1.00 42.08 571 ILE A O 1
ATOM 404 N N . PHE A 1 62 ? -35.982 -26.015 -42.123 1.00 39.90 572 PHE A N 1
ATOM 405 C CA . PHE A 1 62 ? -35.038 -25.452 -43.089 1.00 43.71 572 PHE A CA 1
ATOM 406 C C . PHE A 1 62 ? -35.716 -24.693 -44.219 1.00 48.75 572 PHE A C 1
ATOM 407 O O . PHE A 1 62 ? -35.325 -23.573 -44.539 1.00 51.49 572 PHE A O 1
ATOM 415 N N . ASN A 1 63 ? -36.716 -25.304 -44.842 1.00 47.16 573 ASN A N 1
ATOM 416 C CA . ASN A 1 63 ? -37.378 -24.670 -45.980 1.00 52.51 573 ASN A CA 1
ATOM 417 C C . ASN A 1 63 ? -38.102 -23.395 -45.559 1.00 55.57 573 ASN A C 1
ATOM 418 O O . ASN A 1 63 ? -38.423 -22.534 -46.382 1.00 55.06 573 ASN A O 1
ATOM 423 N N . GLU A 1 64 ? -38.324 -2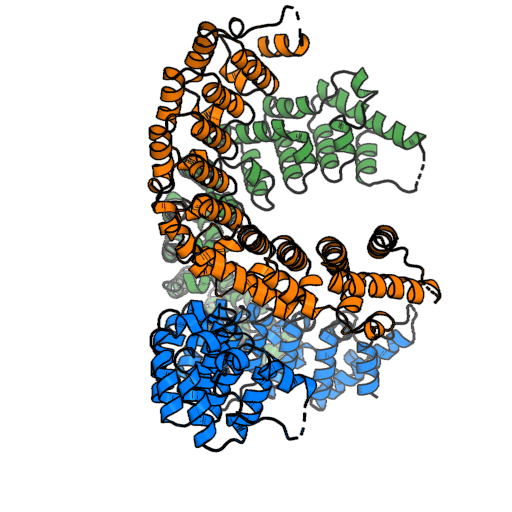3.272 -44.258 1.00 42.61 574 GLU A N 1
ATOM 424 C CA . GLU A 1 64 ? -38.949 -22.089 -43.708 1.00 42.52 574 GLU A CA 1
ATOM 425 C C . GLU A 1 64 ? -37.950 -20.949 -43.456 1.00 52.74 574 GLU A C 1
ATOM 426 O O . GLU A 1 64 ? -38.268 -19.784 -43.680 1.00 55.33 574 GLU A O 1
ATOM 432 N N . ILE A 1 65 ? -36.749 -21.271 -42.982 1.00 47.08 575 ILE A N 1
ATOM 433 C CA . ILE A 1 65 ? -35.811 -20.216 -42.604 1.00 37.89 575 ILE A CA 1
ATOM 434 C C . ILE A 1 65 ? -34.711 -20.008 -43.622 1.00 38.19 575 ILE A C 1
ATOM 435 O O . ILE A 1 65 ? -33.840 -19.187 -43.402 1.00 46.63 575 ILE A O 1
ATOM 440 N N . ARG A 1 66 ? -34.727 -20.745 -44.727 1.00 41.12 576 ARG A N 1
ATOM 441 C CA . ARG A 1 66 ? -33.573 -20.743 -45.624 1.00 39.61 576 ARG A CA 1
ATOM 442 C C . ARG A 1 66 ? -33.334 -19.375 -46.242 1.00 59.42 576 ARG A C 1
ATOM 443 O O . ARG A 1 66 ? -32.188 -18.937 -46.388 1.00 63.37 576 ARG A O 1
ATOM 451 N N . ASP A 1 67 ? -34.412 -18.692 -46.604 1.00 55.79 577 ASP A N 1
ATOM 452 C CA . ASP A 1 67 ? -34.272 -17.386 -47.226 1.00 56.84 577 ASP A CA 1
ATOM 453 C C . ASP A 1 67 ? -33.660 -16.348 -46.278 1.00 62.64 577 ASP A C 1
ATOM 454 O O . ASP A 1 67 ? -33.143 -15.321 -46.717 1.00 60.07 577 ASP A O 1
ATOM 459 N N . ASP A 1 68 ? -33.708 -16.628 -44.981 1.00 55.44 578 ASP A N 1
ATOM 460 C CA . ASP A 1 68 ? -33.152 -15.730 -43.984 1.00 43.59 578 ASP A CA 1
ATOM 461 C C . ASP A 1 68 ? -31.900 -16.315 -43.351 1.00 44.03 578 ASP A C 1
ATOM 462 O O . ASP A 1 68 ? -31.569 -15.973 -42.224 1.00 50.89 578 ASP A O 1
ATOM 467 N N . ALA A 1 69 ? -31.210 -17.191 -44.078 1.00 44.54 579 ALA A N 1
ATOM 468 C CA . ALA A 1 69 ? -29.995 -17.831 -43.580 1.00 40.08 579 ALA A CA 1
ATOM 469 C C . ALA A 1 69 ? -28.868 -16.824 -43.296 1.00 48.83 579 ALA A C 1
ATOM 470 O O . ALA A 1 69 ? -28.259 -16.864 -42.227 1.00 46.92 579 ALA A O 1
ATOM 472 N N . ILE A 1 70 ? -28.602 -15.922 -44.242 1.00 50.41 580 ILE A N 1
ATOM 473 C CA . ILE A 1 70 ? -27.590 -14.878 -44.051 1.00 42.21 580 ILE A CA 1
ATOM 474 C C . ILE A 1 70 ? -27.865 -14.082 -42.779 1.00 45.65 580 ILE A C 1
ATOM 475 O O . ILE A 1 70 ? -26.983 -13.913 -41.939 1.00 48.80 580 ILE A O 1
ATOM 480 N N . GLU A 1 71 ? -29.097 -13.603 -42.632 1.00 41.62 581 GLU A N 1
ATOM 481 C CA . GLU A 1 71 ? -29.480 -12.843 -41.443 1.00 43.64 581 GLU A CA 1
ATOM 482 C C . GLU A 1 71 ? -29.294 -13.625 -40.139 1.00 48.53 581 GLU A C 1
ATOM 483 O O . GLU A 1 71 ? -28.715 -13.122 -39.173 1.00 48.76 581 GLU A O 1
ATOM 489 N N . LEU A 1 72 ? -29.778 -14.860 -40.114 1.00 46.43 582 LEU A N 1
ATOM 490 C CA . LEU A 1 72 ? -29.552 -15.726 -38.963 1.00 41.73 582 LEU A CA 1
ATOM 491 C C . LEU A 1 72 ? -28.068 -15.941 -38.706 1.00 34.68 582 LEU A C 1
ATOM 492 O O . LEU A 1 72 ? -27.621 -15.989 -37.548 1.00 34.15 582 LEU A O 1
ATOM 497 N N . SER A 1 73 ? -27.298 -16.073 -39.780 1.00 31.38 583 SER A N 1
ATOM 498 C CA . SER A 1 73 ? -25.861 -16.290 -39.623 1.00 43.04 583 SER A CA 1
ATOM 499 C C . SER A 1 73 ? -25.238 -15.142 -38.844 1.00 44.31 583 SER A C 1
ATOM 500 O O . SER A 1 73 ? -24.265 -15.344 -38.115 1.00 52.09 583 SER A O 1
ATOM 503 N N . ASN A 1 74 ? -25.809 -13.946 -38.999 1.00 34.93 584 ASN A N 1
ATOM 504 C CA . ASN A 1 74 ? -25.316 -12.749 -38.325 1.00 36.68 584 ASN A CA 1
ATOM 505 C C . ASN A 1 74 ? -25.887 -12.555 -36.926 1.00 38.74 584 ASN A C 1
ATOM 506 O O . ASN A 1 74 ? -25.418 -11.712 -36.167 1.00 51.89 584 ASN A O 1
ATOM 511 N N . ASP A 1 75 ? -26.899 -13.338 -36.577 1.00 46.36 585 ASP A N 1
ATOM 512 C CA . ASP A 1 75 ? -27.615 -13.122 -35.322 1.00 33.77 585 ASP A CA 1
ATOM 513 C C . ASP A 1 75 ? -26.976 -13.834 -34.139 1.00 33.80 585 ASP A C 1
ATOM 514 O O . ASP A 1 75 ? -26.482 -14.948 -34.261 1.00 48.03 585 ASP A O 1
ATOM 519 N N . VAL A 1 76 ? -27.005 -13.177 -32.990 1.00 38.69 586 VAL A N 1
ATOM 520 C CA . VAL A 1 76 ? -26.382 -13.678 -31.769 1.00 40.57 586 VAL A CA 1
ATOM 521 C C . VAL A 1 76 ? -26.869 -15.051 -31.343 1.00 32.47 586 VAL A C 1
ATOM 522 O O . VAL A 1 76 ? -26.123 -15.823 -30.729 1.00 41.42 586 VAL A O 1
ATOM 526 N N . PHE A 1 77 ? -28.131 -15.343 -31.611 1.00 34.77 587 PHE A N 1
ATOM 527 C CA . PHE A 1 77 ? -28.696 -16.610 -31.170 1.00 38.20 587 PHE A CA 1
ATOM 528 C C . PHE A 1 77 ? -28.975 -17.492 -32.358 1.00 38.14 587 PHE A C 1
ATOM 529 O O . PHE A 1 77 ? -28.936 -18.705 -32.240 1.00 36.11 587 PHE A O 1
ATOM 537 N N . GLY A 1 78 ? -29.237 -16.879 -33.509 1.00 41.95 588 GLY A N 1
ATOM 538 C CA . GLY A 1 78 ? -29.573 -17.636 -34.702 1.00 31.18 588 GLY A CA 1
ATOM 539 C C . GLY A 1 78 ? -28.379 -18.339 -35.322 1.00 36.85 588 GLY A C 1
ATOM 540 O O . GLY A 1 78 ? -28.536 -19.262 -36.127 1.00 38.55 588 GLY A O 1
ATOM 541 N N . ASN A 1 79 ? -27.172 -17.906 -34.975 1.00 33.96 589 ASN A N 1
ATOM 542 C CA . ASN A 1 79 ? -26.029 -18.396 -35.719 1.00 30.10 589 ASN A CA 1
ATOM 543 C C . ASN A 1 79 ? -25.798 -19.858 -35.382 1.00 27.66 589 ASN A C 1
ATOM 544 O O . ASN A 1 79 ? -25.331 -20.603 -36.231 1.00 25.46 589 ASN A O 1
ATOM 549 N N . TYR A 1 80 ? -26.171 -20.278 -34.171 1.00 32.06 590 TYR A N 1
ATOM 550 C CA . TYR A 1 80 ? -26.095 -21.705 -33.792 1.00 37.51 590 TYR A CA 1
ATOM 551 C C . TYR A 1 80 ? -27.025 -22.616 -34.604 1.00 32.61 590 TYR A C 1
ATOM 552 O O . TYR A 1 80 ? -26.703 -23.771 -34.871 1.00 44.08 590 TYR A O 1
ATOM 561 N N . VAL A 1 81 ? -28.179 -22.091 -34.993 1.00 31.80 591 VAL A N 1
ATOM 562 C CA . VAL A 1 81 ? -29.142 -22.877 -35.741 1.00 37.36 591 VAL A CA 1
ATOM 563 C C . VAL A 1 81 ? -28.653 -23.130 -37.149 1.00 42.79 591 VAL A C 1
ATOM 564 O O . VAL A 1 81 ? -28.840 -24.225 -37.686 1.00 29.45 591 VAL A O 1
ATOM 568 N N . ILE A 1 82 ? -28.011 -22.121 -37.737 1.00 36.57 592 ILE A N 1
ATOM 569 C CA . ILE A 1 82 ? -27.366 -22.310 -39.032 1.00 33.41 592 ILE A CA 1
ATOM 570 C C . ILE A 1 82 ? -26.238 -23.352 -38.953 1.00 37.05 592 ILE A C 1
ATOM 571 O O . ILE A 1 82 ? -26.134 -24.233 -39.810 1.00 45.17 592 ILE A O 1
ATOM 576 N N . GLN A 1 83 ? -25.417 -23.266 -37.913 1.00 27.95 593 GLN A N 1
ATOM 577 C CA . GLN A 1 83 ? -24.353 -24.236 -37.693 1.00 29.87 593 GLN A CA 1
ATOM 578 C C . GLN A 1 83 ? -24.890 -25.659 -37.595 1.00 44.05 593 GLN A C 1
ATOM 579 O O . GLN A 1 83 ? -24.270 -26.604 -38.123 1.00 35.07 593 GLN A O 1
ATOM 585 N N . LYS A 1 84 ? -26.030 -25.827 -36.915 1.00 31.45 594 LYS A N 1
ATOM 586 C CA . LYS A 1 84 ? -26.578 -27.174 -36.745 1.00 35.91 594 LYS A CA 1
ATOM 587 C C . LYS A 1 84 ? -27.018 -27.740 -38.074 1.00 35.35 594 LYS A C 1
ATOM 588 O O . LYS A 1 84 ? -27.020 -28.942 -38.264 1.00 36.47 594 LYS A O 1
ATOM 594 N N . PHE A 1 85 ? -27.381 -26.884 -39.010 1.00 32.73 595 PHE A N 1
ATOM 595 C CA . PHE A 1 85 ? -27.711 -27.405 -40.325 1.00 35.14 595 PHE A CA 1
ATOM 596 C C . PHE A 1 85 ? -26.485 -27.916 -41.095 1.00 42.34 595 PHE A C 1
ATOM 597 O O . PHE A 1 85 ? -26.622 -28.785 -41.966 1.00 38.42 595 PHE A O 1
ATOM 605 N N . PHE A 1 86 ? -25.292 -27.394 -40.783 1.00 34.56 596 PHE A N 1
ATOM 606 C CA . PHE A 1 86 ? -24.073 -27.959 -41.375 1.00 37.85 596 PHE A CA 1
ATOM 607 C C . PHE A 1 86 ? -23.699 -29.283 -40.692 1.00 31.82 596 PHE A C 1
ATOM 608 O O . PHE A 1 86 ? -23.202 -30.208 -41.319 1.00 35.25 596 PHE A O 1
ATOM 616 N N . GLU A 1 87 ? -23.953 -29.361 -39.398 1.00 34.43 597 GLU A N 1
ATOM 617 C CA . GLU A 1 87 ? -23.686 -30.554 -38.620 1.00 35.18 597 GLU A CA 1
ATOM 618 C C . GLU A 1 87 ? -24.719 -31.696 -38.848 1.00 47.64 597 GLU A C 1
ATOM 619 O O . GLU A 1 87 ? -24.359 -32.876 -38.982 1.00 45.09 597 GLU A O 1
ATOM 625 N N . PHE A 1 88 ? -26.000 -31.351 -38.897 1.00 36.31 598 PHE A N 1
ATOM 626 C CA . PHE A 1 88 ? -27.052 -32.369 -38.953 1.00 40.67 598 PHE A CA 1
ATOM 627 C C . PHE A 1 88 ? -27.840 -32.308 -40.242 1.00 41.11 598 PHE A C 1
ATOM 628 O O . PHE A 1 88 ? -28.799 -33.047 -40.411 1.00 48.31 598 PHE A O 1
ATOM 636 N N . GLY A 1 89 ? -27.425 -31.431 -41.150 1.00 34.09 599 GLY A N 1
ATOM 637 C CA . GLY A 1 89 ? -28.157 -31.208 -42.380 1.00 31.21 599 GLY A CA 1
ATOM 638 C C . GLY A 1 89 ? -27.857 -32.232 -43.452 1.00 41.51 599 GLY A C 1
ATOM 639 O O . GLY A 1 89 ? -26.877 -32.977 -43.357 1.00 41.88 599 GLY A O 1
ATOM 640 N N . SER A 1 90 ? -28.721 -32.268 -44.466 1.00 32.34 600 SER A N 1
ATOM 641 C CA . SER A 1 90 ? -28.493 -33.078 -45.655 1.00 37.31 600 SER A CA 1
ATOM 642 C C . SER A 1 90 ? -27.624 -32.339 -46.679 1.00 38.96 600 SER A C 1
ATOM 643 O O . SER A 1 90 ? -27.542 -31.106 -46.677 1.00 36.45 600 SER A O 1
ATOM 646 N N . LYS A 1 91 ? -27.003 -33.104 -47.569 1.00 33.73 601 LYS A N 1
ATOM 647 C CA . LYS A 1 91 ? -26.233 -32.540 -48.674 1.00 46.22 601 LYS A CA 1
ATOM 648 C C . LYS A 1 91 ? -26.983 -31.399 -49.363 1.00 45.69 601 LYS A C 1
ATOM 649 O O . LYS A 1 91 ? -26.474 -30.285 -49.506 1.00 49.21 601 LYS A O 1
ATOM 655 N N . ILE A 1 92 ? -28.200 -31.687 -49.793 1.00 46.96 602 ILE A N 1
ATOM 656 C CA . ILE A 1 92 ? -29.042 -30.689 -50.431 1.00 40.83 602 ILE A CA 1
ATOM 657 C C . ILE A 1 92 ? -29.119 -29.416 -49.595 1.00 40.69 602 ILE A C 1
ATOM 658 O O . ILE A 1 92 ? -29.075 -28.320 -50.136 1.00 44.35 602 ILE A O 1
ATOM 663 N N . GLN A 1 93 ? -29.261 -29.556 -48.280 1.00 43.64 603 GLN A N 1
ATOM 664 C CA . GLN A 1 93 ? -29.397 -28.386 -47.403 1.00 41.00 603 GLN A CA 1
ATOM 665 C C . GLN A 1 93 ? -28.077 -27.633 -47.233 1.00 44.47 603 GLN A C 1
ATOM 666 O O . GLN A 1 93 ? -28.030 -26.410 -47.286 1.00 40.79 603 GLN A O 1
ATOM 672 N N . LYS A 1 94 ? -27.004 -28.380 -47.034 1.00 44.68 604 LYS A N 1
ATOM 673 C CA . LYS A 1 94 ? -25.691 -27.795 -46.953 1.00 38.32 604 LYS A CA 1
ATOM 674 C C . LYS A 1 94 ? -25.348 -27.038 -48.243 1.00 38.10 604 LYS A C 1
ATOM 675 O O . LYS A 1 94 ? -24.909 -25.896 -48.175 1.00 44.05 604 LYS A O 1
ATOM 681 N N . ASN A 1 95 ? -25.579 -27.655 -49.404 1.00 40.19 605 ASN A N 1
ATOM 682 C CA . ASN A 1 95 ? -25.311 -27.017 -50.694 1.00 40.41 605 ASN A CA 1
ATOM 683 C C . ASN A 1 95 ? -26.060 -25.699 -50.839 1.00 49.05 605 ASN A C 1
ATOM 684 O O . ASN A 1 95 ? -25.544 -24.725 -51.382 1.00 57.04 605 ASN A O 1
ATOM 689 N N . THR A 1 96 ? -27.282 -25.672 -50.337 1.00 41.52 606 THR A N 1
ATOM 690 C CA . THR A 1 96 ? -28.119 -24.492 -50.446 1.00 44.66 606 THR A CA 1
ATOM 691 C C . THR A 1 96 ? -27.571 -23.318 -49.647 1.00 42.37 606 THR A C 1
ATOM 692 O O . THR A 1 96 ? -27.609 -22.180 -50.106 1.00 44.15 606 THR A O 1
ATOM 696 N N . LEU A 1 97 ? -27.085 -23.599 -48.442 1.00 45.36 607 LEU A N 1
ATOM 697 C CA . LEU A 1 97 ? -26.491 -22.579 -47.594 1.00 40.32 607 LEU A CA 1
ATOM 698 C C . LEU A 1 97 ? -25.191 -22.068 -48.210 1.00 47.31 607 LEU A C 1
ATOM 699 O O . LEU A 1 97 ? -24.930 -20.863 -48.235 1.00 38.30 607 LEU A O 1
ATOM 704 N N . VAL A 1 98 ? -24.381 -22.999 -48.711 1.00 42.35 608 VAL A N 1
ATOM 705 C CA . VAL A 1 98 ? -23.135 -22.644 -49.360 1.00 45.16 608 VAL A CA 1
ATOM 706 C C . VAL A 1 98 ? -23.412 -21.692 -50.518 1.00 51.34 608 VAL A C 1
ATOM 707 O O . VAL A 1 98 ? -22.740 -20.674 -50.678 1.00 50.09 608 VAL A O 1
ATOM 711 N N . ASP A 1 99 ? -24.418 -22.018 -51.317 1.00 47.01 609 ASP A N 1
ATOM 712 C CA . ASP A 1 99 ? -24.766 -21.184 -52.456 1.00 52.12 609 ASP A CA 1
ATOM 713 C C . ASP A 1 99 ? -25.256 -19.801 -52.038 1.00 47.81 609 ASP A C 1
ATOM 714 O O . ASP A 1 99 ? -25.240 -18.872 -52.839 1.00 49.69 609 ASP A O 1
ATOM 719 N N . GLN A 1 100 ? -25.684 -19.663 -50.788 1.00 42.11 610 GLN A N 1
ATOM 720 C CA . GLN A 1 100 ? -25.995 -18.341 -50.248 1.00 50.49 610 GLN A CA 1
ATOM 721 C C . GLN A 1 100 ? -24.756 -17.622 -49.696 1.00 52.39 610 GLN A C 1
ATOM 722 O O . GLN A 1 100 ? -24.809 -16.428 -49.392 1.00 48.34 610 GLN A O 1
ATOM 728 N N . PHE A 1 101 ? -23.653 -18.353 -49.547 1.00 48.40 611 PHE A N 1
ATOM 729 C CA . PHE A 1 101 ? -22.430 -17.760 -49.017 1.00 51.76 611 PHE A CA 1
ATOM 730 C C . PHE A 1 101 ? -21.580 -17.214 -50.159 1.00 56.47 611 PHE A C 1
ATOM 731 O O . PHE A 1 101 ? -20.879 -16.207 -49.996 1.00 54.21 611 PHE A O 1
ATOM 739 N N . LYS A 1 102 ? -21.670 -17.866 -51.320 1.00 46.25 612 LYS A N 1
ATOM 740 C CA . LYS A 1 102 ? -20.942 -17.440 -52.517 1.00 48.79 612 LYS A CA 1
ATOM 741 C C . LYS A 1 102 ? -21.117 -15.953 -52.796 1.00 51.46 612 LYS A C 1
ATOM 742 O O . LYS A 1 102 ? -22.241 -15.461 -52.882 1.00 56.09 612 LYS A O 1
ATOM 748 N N . GLY A 1 103 ? -19.993 -15.249 -52.928 1.00 61.37 613 GLY A N 1
ATOM 749 C CA . GLY A 1 103 ? -19.983 -13.813 -53.161 1.00 51.28 613 GLY A CA 1
ATOM 750 C C . GLY A 1 103 ? -20.037 -13.014 -51.875 1.00 48.38 613 GLY A C 1
ATOM 751 O O . GLY A 1 103 ? -19.983 -11.789 -51.908 1.00 47.82 613 GLY A O 1
ATOM 752 N N . ASN A 1 104 ? -20.146 -13.710 -50.742 1.00 47.01 614 ASN A N 1
ATOM 753 C CA . ASN A 1 104 ? -20.312 -13.057 -49.445 1.00 35.51 614 ASN A CA 1
ATOM 754 C C . ASN A 1 104 ? -19.309 -13.499 -48.411 1.00 37.75 614 ASN A C 1
ATOM 755 O O . ASN A 1 104 ? -19.424 -13.121 -47.248 1.00 39.31 614 ASN A O 1
ATOM 760 N N . MET A 1 105 ? -18.328 -14.294 -48.828 1.00 35.52 615 MET A N 1
ATOM 761 C CA . MET A 1 105 ? -17.329 -14.800 -47.895 1.00 42.34 615 MET A CA 1
ATOM 762 C C . MET A 1 105 ? -16.717 -13.725 -47.028 1.00 48.28 615 MET A C 1
ATOM 763 O O . MET A 1 105 ? -16.726 -13.853 -45.807 1.00 49.04 615 MET A O 1
ATOM 768 N N . LYS A 1 106 ? -16.177 -12.680 -47.660 1.00 47.71 616 LYS A N 1
ATOM 769 C CA . LYS A 1 106 ? -15.426 -11.652 -46.943 1.00 50.36 616 LYS A CA 1
ATOM 770 C C . LYS A 1 106 ? -16.286 -11.008 -45.872 1.00 43.12 616 LYS A C 1
ATOM 771 O O . LYS A 1 106 ? -15.898 -10.923 -44.703 1.00 44.21 616 LYS A O 1
ATOM 777 N N . GLN A 1 107 ? -17.473 -10.580 -46.275 1.00 37.44 617 GLN A N 1
ATOM 778 C CA . GLN A 1 107 ? -18.374 -9.909 -45.361 1.00 40.53 617 GLN A CA 1
ATOM 779 C C . GLN A 1 107 ? -18.732 -10.797 -44.172 1.00 45.41 617 GLN A C 1
ATOM 780 O O . GLN A 1 107 ? -18.628 -10.369 -43.019 1.00 39.03 617 GLN A O 1
ATOM 786 N N . LEU A 1 108 ? -19.143 -12.034 -44.450 1.00 38.79 618 LEU A N 1
ATOM 787 C CA . LEU A 1 108 ? -19.483 -12.971 -43.386 1.00 36.73 618 LEU A CA 1
ATOM 788 C C . LEU A 1 108 ? -18.273 -13.231 -42.493 1.00 35.44 618 LEU A C 1
ATOM 789 O O . LEU A 1 108 ? -18.375 -13.292 -41.269 1.00 43.87 618 LEU A O 1
ATOM 794 N N . SER A 1 109 ? -17.113 -13.358 -43.105 1.00 30.95 619 SER A N 1
ATOM 795 C CA . SER A 1 109 ? -15.933 -13.721 -42.339 1.00 44.51 619 SER A CA 1
ATOM 796 C C . SER A 1 109 ? -15.538 -12.611 -41.372 1.00 40.68 619 SER A C 1
ATOM 797 O O . SER A 1 109 ? -14.913 -12.871 -40.351 1.00 45.56 619 SER A O 1
ATOM 800 N N . LEU A 1 110 ? -15.927 -11.381 -41.682 1.00 38.16 620 LEU A N 1
ATOM 801 C CA . LEU A 1 110 ? -15.610 -10.253 -40.809 1.00 47.68 620 LEU A CA 1
ATOM 802 C C . LEU A 1 110 ? -16.663 -9.990 -39.697 1.00 37.58 620 LEU A C 1
ATOM 803 O O . LEU A 1 110 ? -16.396 -9.287 -38.708 1.00 32.06 620 LEU A O 1
ATOM 808 N N . GLN A 1 111 ? -17.839 -10.591 -39.835 1.00 33.24 621 GLN A N 1
ATOM 809 C CA . GLN A 1 111 ? -18.893 -10.414 -38.835 1.00 34.45 621 GLN A CA 1
ATOM 810 C C . GLN A 1 111 ? -18.652 -11.292 -37.613 1.00 33.91 621 GLN A C 1
ATOM 811 O O . GLN A 1 111 ? -18.160 -12.422 -37.725 1.00 39.19 621 GLN A O 1
ATOM 817 N N . MET A 1 112 ? -18.987 -10.765 -36.442 1.00 30.77 622 MET A N 1
ATOM 818 C CA . MET A 1 112 ? -18.710 -11.440 -35.174 1.00 31.39 622 MET A CA 1
ATOM 819 C C . MET A 1 112 ? -19.401 -12.811 -35.063 1.00 38.66 622 MET A C 1
ATOM 820 O O . MET A 1 112 ? -18.851 -13.769 -34.513 1.00 45.00 622 MET A O 1
ATOM 825 N N . TYR A 1 113 ? -20.612 -12.914 -35.585 1.00 35.52 623 TYR A N 1
ATOM 826 C CA . TYR A 1 113 ? -21.356 -14.169 -35.466 1.00 39.09 623 TYR A CA 1
ATOM 827 C C . TYR A 1 113 ? -21.272 -15.060 -36.685 1.00 33.85 623 TYR A C 1
ATOM 828 O O . TYR A 1 113 ? -21.035 -16.265 -36.546 1.00 41.23 623 TYR A O 1
ATOM 837 N N . ALA A 1 114 ? -21.444 -14.469 -37.866 1.00 31.05 624 ALA A N 1
ATOM 838 C CA . ALA A 1 114 ? -21.357 -15.208 -39.124 1.00 29.21 624 ALA A CA 1
ATOM 839 C C . ALA A 1 114 ? -20.004 -15.891 -39.330 1.00 34.71 624 ALA A C 1
ATOM 840 O O . ALA A 1 114 ? -19.936 -16.935 -39.969 1.00 30.97 624 ALA A O 1
ATOM 842 N N . CYS A 1 115 ? -18.931 -15.332 -38.776 1.00 37.15 625 CYS A N 1
ATOM 843 C CA . CYS A 1 115 ? -17.630 -16.006 -38.914 1.00 36.17 625 CYS A CA 1
ATOM 844 C C . CYS A 1 115 ? -17.662 -17.361 -38.226 1.00 33.12 625 CYS A C 1
ATOM 845 O O . CYS A 1 115 ? -16.989 -18.287 -38.666 1.00 29.26 625 CYS A O 1
ATOM 848 N N . ARG A 1 116 ? -18.464 -17.492 -37.170 1.00 35.23 626 ARG A N 1
ATOM 849 C CA . ARG A 1 116 ? -18.605 -18.774 -36.481 1.00 32.10 626 ARG A CA 1
ATOM 850 C C . ARG A 1 116 ? -19.314 -19.797 -37.369 1.00 34.19 626 ARG A C 1
ATOM 851 O O . ARG A 1 116 ? -19.008 -20.984 -37.327 1.00 28.15 626 ARG A O 1
ATOM 859 N N . VAL A 1 117 ? -20.241 -19.310 -38.186 1.00 23.92 627 VAL A N 1
ATOM 860 C CA . VAL A 1 117 ? -20.955 -20.157 -39.123 1.00 28.91 627 VAL A CA 1
ATOM 861 C C . VAL A 1 117 ? -20.033 -20.606 -40.239 1.00 32.97 627 VAL A C 1
ATOM 862 O O . VAL A 1 117 ? -20.065 -21.775 -40.650 1.00 28.83 627 VAL A O 1
ATOM 866 N N . ILE A 1 118 ? -19.231 -19.660 -40.737 1.00 30.83 628 ILE A N 1
ATOM 867 C CA . ILE A 1 118 ? -18.263 -19.935 -41.779 1.00 26.90 628 ILE A CA 1
ATOM 868 C C . ILE A 1 118 ? -17.263 -20.992 -41.284 1.00 35.45 628 ILE A C 1
ATOM 869 O O . ILE A 1 118 ? -16.909 -21.948 -41.987 1.00 30.30 628 ILE A O 1
ATOM 874 N N . GLN A 1 119 ? -16.814 -20.813 -40.053 1.00 30.17 629 GLN A N 1
ATOM 875 C CA . GLN A 1 119 ? -15.866 -21.726 -39.474 1.00 22.81 629 GLN A CA 1
ATOM 876 C C . GLN A 1 119 ? -16.434 -23.135 -39.361 1.00 42.55 629 GLN A C 1
ATOM 877 O O . GLN A 1 119 ? -15.712 -24.125 -39.605 1.00 36.84 629 GLN A O 1
ATOM 883 N N . LYS A 1 120 ? -17.719 -23.224 -38.987 1.00 32.27 630 LYS A N 1
ATOM 884 C CA . LYS A 1 120 ? -18.366 -24.514 -38.834 1.00 27.20 630 LYS A CA 1
ATOM 885 C C . LYS A 1 120 ? -18.542 -25.147 -40.217 1.00 38.45 630 LYS A C 1
ATOM 886 O O . LYS A 1 120 ? -18.366 -26.355 -40.391 1.00 31.32 630 LYS A O 1
ATOM 892 N N . ALA A 1 121 ? -18.865 -24.317 -41.203 1.00 31.64 631 ALA A N 1
ATOM 893 C CA . ALA A 1 121 ? -19.113 -24.811 -42.547 1.00 24.34 631 ALA A CA 1
ATOM 894 C C . ALA A 1 121 ? -17.889 -25.471 -43.180 1.00 35.66 631 ALA A C 1
ATOM 895 O O . ALA A 1 121 ? -18.004 -26.531 -43.798 1.00 44.93 631 ALA A O 1
ATOM 897 N N . LEU A 1 122 ? -16.723 -24.860 -43.017 1.00 40.81 632 LEU A N 1
ATOM 898 C CA . LEU A 1 122 ? -15.473 -25.406 -43.564 1.00 36.26 632 LEU A CA 1
ATOM 899 C C . LEU A 1 122 ? -15.201 -26.821 -43.049 1.00 38.86 632 LEU A C 1
ATOM 900 O O . LEU A 1 122 ? -14.726 -27.695 -43.773 1.00 40.98 632 LEU A O 1
ATOM 905 N N . GLU A 1 123 ? -15.514 -27.032 -41.784 1.00 40.62 633 GLU A N 1
ATOM 906 C CA . GLU A 1 123 ? -15.467 -28.348 -41.181 1.00 36.46 633 GLU A CA 1
ATOM 907 C C . GLU A 1 123 ? -16.378 -29.397 -41.838 1.00 39.58 633 GLU A C 1
ATOM 908 O O . GLU A 1 123 ? -16.048 -30.594 -41.818 1.00 41.12 633 GLU A O 1
ATOM 914 N N . TYR A 1 124 ? -17.522 -28.978 -42.390 1.00 36.74 634 TYR A N 1
ATOM 915 C CA . TYR A 1 124 ? -18.537 -29.960 -42.817 1.00 41.80 634 TYR A CA 1
ATOM 916 C C . TYR A 1 124 ? -18.811 -30.116 -44.309 1.00 36.38 634 TYR A C 1
ATOM 917 O O . TYR A 1 124 ? -19.349 -31.131 -44.713 1.00 47.38 634 TYR A O 1
ATOM 926 N N . ILE A 1 125 ? -18.456 -29.132 -45.126 1.00 42.95 635 ILE A N 1
ATOM 927 C CA . ILE A 1 125 ? -18.771 -29.197 -46.558 1.00 32.39 635 ILE A CA 1
ATOM 928 C C . ILE A 1 125 ? -17.701 -29.957 -47.346 1.00 40.31 635 ILE A C 1
ATOM 929 O O . ILE A 1 125 ? -16.670 -30.353 -46.797 1.00 39.92 635 ILE A O 1
ATOM 934 N N . ASP A 1 126 ? -17.941 -30.184 -48.631 1.00 43.10 636 ASP A N 1
ATOM 935 C CA . ASP A 1 126 ? -16.995 -31.000 -49.392 1.00 44.24 636 ASP A CA 1
ATOM 936 C C . ASP A 1 126 ? -15.776 -30.185 -49.811 1.00 51.49 636 ASP A C 1
ATOM 937 O O . ASP A 1 126 ? -15.844 -28.955 -49.967 1.00 47.79 636 ASP A O 1
ATOM 942 N N . SER A 1 127 ? -14.669 -30.887 -50.008 1.00 49.27 637 SER A N 1
ATOM 943 C CA . SER A 1 127 ? -13.369 -30.258 -50.166 1.00 49.51 637 SER A CA 1
ATOM 944 C C . SER A 1 127 ? -13.403 -29.159 -51.221 1.00 52.02 637 SER A C 1
ATOM 945 O O . SER A 1 127 ? -12.774 -28.118 -51.054 1.00 46.68 637 SER A O 1
ATOM 948 N N . ASN A 1 128 ? -14.157 -29.380 -52.293 1.00 54.42 638 ASN A N 1
ATOM 949 C CA . ASN A 1 128 ? -14.239 -28.409 -53.383 1.00 47.39 638 ASN A CA 1
ATOM 950 C C . ASN A 1 128 ? -14.975 -27.144 -52.999 1.00 52.63 638 ASN A C 1
ATOM 951 O O . ASN A 1 128 ? -14.643 -26.057 -53.469 1.00 59.44 638 ASN A O 1
ATOM 956 N N . GLN A 1 129 ? -15.991 -27.285 -52.159 1.00 53.30 639 GLN A N 1
ATOM 957 C CA . GLN A 1 129 ? -16.742 -26.128 -51.708 1.00 44.74 639 GLN A CA 1
ATOM 958 C C . GLN A 1 129 ? -15.904 -25.293 -50.749 1.00 47.14 639 GLN A C 1
ATOM 959 O O . GLN A 1 129 ? -16.044 -24.073 -50.718 1.00 46.79 639 GLN A O 1
ATOM 965 N N . ARG A 1 130 ? -15.036 -25.942 -49.974 1.00 38.56 640 ARG A N 1
ATOM 966 C CA . ARG A 1 130 ? -14.149 -25.215 -49.072 1.00 40.94 640 ARG A CA 1
ATOM 967 C C . ARG A 1 130 ? -13.280 -24.224 -49.832 1.00 44.80 640 ARG A C 1
ATOM 968 O O . ARG A 1 130 ? -13.279 -23.018 -49.549 1.00 44.07 640 ARG A O 1
ATOM 976 N N . ILE A 1 131 ? -12.548 -24.737 -50.812 1.00 47.42 641 ILE A N 1
ATOM 977 C CA . ILE A 1 131 ? -11.600 -23.922 -51.559 1.00 54.24 641 ILE A CA 1
ATOM 978 C C . ILE A 1 131 ? -12.355 -22.859 -52.368 1.00 48.53 641 ILE A C 1
ATOM 979 O O . ILE A 1 131 ? -11.933 -21.702 -52.475 1.00 55.78 641 ILE A O 1
ATOM 984 N N . GLU A 1 132 ? -13.499 -23.248 -52.904 1.00 48.47 642 GLU A N 1
ATOM 985 C CA . GLU A 1 132 ? -14.342 -22.330 -53.661 1.00 50.85 642 GLU A CA 1
ATOM 986 C C . GLU A 1 132 ? -14.711 -21.098 -52.837 1.00 47.72 642 GLU A C 1
ATOM 987 O O . GLU A 1 132 ? -14.631 -19.971 -53.327 1.00 59.83 642 GLU A O 1
ATOM 993 N N . LEU A 1 133 ? -15.112 -21.318 -51.586 1.00 43.99 643 LEU A N 1
ATOM 994 C CA . LEU A 1 133 ? -15.413 -20.223 -50.656 1.00 55.01 643 LEU A CA 1
ATOM 995 C C . LEU A 1 133 ? -14.169 -19.423 -50.239 1.00 54.36 643 LEU A C 1
ATOM 996 O O . LEU A 1 133 ? -14.180 -18.193 -50.236 1.00 46.90 643 LEU A O 1
ATOM 1001 N N . VAL A 1 134 ? -13.107 -20.134 -49.878 1.00 44.34 644 VAL A N 1
ATOM 1002 C CA . VAL A 1 134 ? -11.888 -19.490 -49.413 1.00 56.78 644 VAL A CA 1
ATOM 1003 C C . VAL A 1 134 ? -11.210 -18.623 -50.486 1.00 48.55 644 VAL A C 1
ATOM 1004 O O . VAL A 1 134 ? -10.628 -17.590 -50.169 1.00 49.50 644 VAL A O 1
ATOM 1008 N N . LEU A 1 135 ? -11.308 -19.035 -51.749 1.00 51.02 645 LEU A N 1
ATOM 1009 C CA . LEU A 1 135 ? -10.754 -18.267 -52.868 1.00 45.09 645 LEU A CA 1
ATOM 1010 C C . LEU A 1 135 ? -11.226 -16.819 -52.895 1.00 48.07 645 LEU A C 1
ATOM 1011 O O . LEU A 1 135 ? -10.593 -15.963 -53.517 1.00 52.53 645 LEU A O 1
ATOM 1016 N N . GLU A 1 136 ? -12.343 -16.544 -52.232 1.00 46.02 646 GLU A N 1
ATOM 1017 C CA . GLU A 1 136 ? -12.916 -15.202 -52.239 1.00 52.96 646 GLU A CA 1
ATOM 1018 C C . GLU A 1 136 ? -12.130 -14.280 -51.332 1.00 57.54 646 GLU A C 1
ATOM 1019 O O . GLU A 1 136 ? -12.360 -13.062 -51.324 1.00 52.19 646 GLU A O 1
ATOM 1025 N N . LEU A 1 137 ? -11.220 -14.874 -50.563 1.00 48.01 647 LEU A N 1
ATOM 1026 C CA . LEU A 1 137 ? -10.406 -14.131 -49.617 1.00 46.57 647 LEU A CA 1
ATOM 1027 C C . LEU A 1 137 ? -8.998 -13.956 -50.164 1.00 51.44 647 LEU A C 1
ATOM 1028 O O . LEU A 1 137 ? -8.122 -13.436 -49.472 1.00 54.15 647 LEU A O 1
ATOM 1033 N N . SER A 1 138 ? -8.797 -14.353 -51.418 1.00 40.34 648 SER A N 1
ATOM 1034 C CA . SER A 1 138 ? -7.453 -14.431 -51.993 1.00 60.62 648 SER A CA 1
ATOM 1035 C C . SER A 1 138 ? -6.688 -13.096 -52.052 1.00 58.52 648 SER A C 1
ATOM 1036 O O . SER A 1 138 ? -5.457 -13.082 -52.105 1.00 70.74 648 SER A O 1
ATOM 1039 N N . ASP A 1 139 ? -7.411 -11.983 -52.026 1.00 52.14 649 ASP A N 1
ATOM 1040 C CA . ASP A 1 139 ? -6.793 -10.667 -52.105 1.00 45.22 649 ASP A CA 1
ATOM 1041 C C . ASP A 1 139 ? -6.915 -9.889 -50.814 1.00 50.46 649 ASP A C 1
ATOM 1042 O O . ASP A 1 139 ? -6.624 -8.687 -50.778 1.00 51.48 649 ASP A O 1
ATOM 1047 N N . SER A 1 140 ? -7.345 -10.565 -49.755 1.00 46.75 650 SER A N 1
ATOM 1048 C CA . SER A 1 140 ? -7.671 -9.877 -48.508 1.00 41.12 650 SER A CA 1
ATOM 1049 C C . SER A 1 140 ? -7.020 -10.572 -47.335 1.00 46.16 650 SER A C 1
ATOM 1050 O O . SER A 1 140 ? -7.389 -10.345 -46.180 1.00 44.14 650 SER A O 1
ATOM 1053 N N . VAL A 1 141 ? -6.037 -11.410 -47.644 1.00 44.42 651 VAL A N 1
ATOM 1054 C CA . VAL A 1 141 ? -5.387 -12.239 -46.644 1.00 40.24 651 VAL A CA 1
ATOM 1055 C C . VAL A 1 141 ? -4.826 -11.451 -45.473 1.00 44.26 651 VAL A C 1
ATOM 1056 O O . VAL A 1 141 ? -5.210 -11.712 -44.327 1.00 48.20 651 VAL A O 1
ATOM 1060 N N . LEU A 1 142 ? -3.938 -10.493 -45.750 1.00 46.46 652 LEU A N 1
ATOM 1061 C CA . LEU A 1 142 ? -3.403 -9.613 -44.694 1.00 54.67 652 LEU A CA 1
ATOM 1062 C C . LEU A 1 142 ? -4.521 -8.954 -43.878 1.00 47.30 652 LEU A C 1
ATOM 1063 O O . LEU A 1 142 ? -4.482 -8.944 -42.641 1.00 49.92 652 LEU A O 1
ATOM 1068 N N . GLN A 1 143 ? -5.516 -8.400 -44.567 1.00 36.99 653 GLN A N 1
ATOM 1069 C CA . GLN A 1 143 ? -6.657 -7.845 -43.861 1.00 44.79 653 GLN A CA 1
ATOM 1070 C C . GLN A 1 143 ? -7.345 -8.898 -42.987 1.00 44.76 653 GLN A C 1
ATOM 1071 O O . GLN A 1 143 ? -7.739 -8.602 -41.858 1.00 42.75 653 GLN A O 1
ATOM 1077 N N . MET A 1 144 ? -7.467 -10.124 -43.496 1.00 39.76 654 MET A N 1
ATOM 1078 C CA . MET A 1 144 ? -8.150 -11.185 -42.749 1.00 47.67 654 MET A CA 1
ATOM 1079 C C . MET A 1 144 ? -7.403 -11.555 -41.464 1.00 49.55 654 MET A C 1
ATOM 1080 O O . MET A 1 144 ? -8.023 -11.739 -40.410 1.00 42.31 654 MET A O 1
ATOM 1085 N N . ILE A 1 145 ? -6.078 -11.667 -41.561 1.00 46.92 655 ILE A N 1
ATOM 1086 C CA . ILE A 1 145 ? -5.244 -12.057 -40.423 1.00 42.10 655 ILE A CA 1
ATOM 1087 C C . ILE A 1 145 ? -5.241 -11.003 -39.323 1.00 41.17 655 ILE A C 1
ATOM 1088 O O . ILE A 1 145 ? -5.079 -11.324 -38.153 1.00 47.72 655 ILE A O 1
ATOM 1093 N N . LYS A 1 146 ? -5.440 -9.745 -39.690 1.00 38.62 656 LYS A N 1
ATOM 1094 C CA . LYS A 1 146 ? -5.430 -8.676 -38.692 1.00 52.04 656 LYS A CA 1
ATOM 1095 C C . LYS A 1 146 ? -6.796 -8.475 -38.037 1.00 52.31 656 LYS A C 1
ATOM 1096 O O . LYS A 1 146 ? -6.911 -7.844 -36.982 1.00 54.00 656 LYS A O 1
ATOM 1102 N N . ASP A 1 147 ? -7.828 -9.029 -38.660 1.00 52.78 657 ASP A N 1
ATOM 1103 C CA . ASP A 1 147 ? -9.181 -8.914 -38.135 1.00 39.08 657 ASP A CA 1
ATOM 1104 C C . ASP A 1 147 ? -9.424 -9.872 -36.973 1.00 38.34 657 ASP A C 1
ATOM 1105 O O . ASP A 1 147 ? -9.047 -11.045 -37.022 1.00 45.07 657 ASP A O 1
ATOM 1110 N N . GLN A 1 148 ? -10.070 -9.355 -35.934 1.00 32.17 658 GLN A N 1
ATOM 1111 C CA . GLN A 1 148 ? -10.505 -10.155 -34.785 1.00 40.23 658 GLN A CA 1
ATOM 1112 C C . GLN A 1 148 ? -11.378 -11.378 -35.140 1.00 46.29 658 GLN A C 1
ATOM 1113 O O . GLN A 1 148 ? -11.407 -12.359 -34.402 1.00 39.91 658 GLN A O 1
ATOM 1119 N N . ASN A 1 149 ? -12.110 -11.313 -36.247 1.00 36.98 659 ASN A N 1
ATOM 1120 C CA . ASN A 1 149 ? -12.937 -12.444 -36.655 1.00 38.68 659 ASN A CA 1
ATOM 1121 C C . ASN A 1 149 ? -12.306 -13.215 -37.817 1.00 37.12 659 ASN A C 1
ATOM 1122 O O . ASN A 1 149 ? -12.378 -14.432 -37.877 1.00 37.29 659 ASN A O 1
ATOM 1127 N N . GLY A 1 150 ? -11.690 -12.497 -38.750 1.00 42.78 660 GLY A N 1
ATOM 1128 C CA . GLY A 1 150 ? -11.138 -13.134 -39.933 1.00 30.69 660 GLY A CA 1
ATOM 1129 C C . GLY A 1 150 ? -9.898 -14.009 -39.719 1.00 44.21 660 GLY A C 1
ATOM 1130 O O . GLY A 1 150 ? -9.591 -14.882 -40.541 1.00 30.66 660 GLY A O 1
ATOM 1131 N N . ASN A 1 151 ? -9.153 -13.773 -38.643 1.00 34.01 661 ASN A N 1
ATOM 1132 C CA . ASN A 1 151 ? -7.950 -14.542 -38.444 1.00 33.10 661 ASN A CA 1
ATOM 1133 C C . ASN A 1 151 ? -8.296 -16.002 -38.152 1.00 39.99 661 ASN A C 1
ATOM 1134 O O . ASN A 1 151 ? -7.523 -16.910 -38.500 1.00 30.17 661 ASN A O 1
ATOM 1139 N N . HIS A 1 152 ? -9.466 -16.221 -37.539 1.00 33.11 662 HIS A N 1
ATOM 1140 C CA . HIS A 1 152 ? -9.897 -17.561 -37.199 1.00 28.72 662 HIS A CA 1
ATOM 1141 C C . HIS A 1 152 ? -10.348 -18.308 -38.443 1.00 30.08 662 HIS A C 1
ATOM 1142 O O . HIS A 1 152 ? -10.180 -19.515 -38.553 1.00 29.86 662 HIS A O 1
ATOM 1149 N N . VAL A 1 153 ? -10.909 -17.581 -39.396 1.00 34.44 663 VAL A N 1
ATOM 1150 C CA . VAL A 1 153 ? -11.368 -18.191 -40.638 1.00 26.82 663 VAL A CA 1
ATOM 1151 C C . VAL A 1 153 ? -10.174 -18.650 -41.445 1.00 38.03 663 VAL A C 1
ATOM 1152 O O . VAL A 1 153 ? -10.194 -19.754 -42.011 1.00 32.69 663 VAL A O 1
ATOM 1156 N N . ILE A 1 154 ? -9.157 -17.777 -41.505 1.00 28.56 664 ILE A N 1
ATOM 1157 C CA . ILE A 1 154 ? -7.868 -18.089 -42.109 1.00 33.29 664 ILE A CA 1
ATOM 1158 C C . ILE A 1 154 ? -7.251 -19.356 -41.513 1.00 29.58 664 ILE A C 1
ATOM 1159 O O . ILE A 1 154 ? -6.874 -20.254 -42.254 1.00 37.03 664 ILE A O 1
ATOM 1164 N N . GLN A 1 155 ? -7.158 -19.416 -40.183 1.00 27.85 665 GLN A N 1
ATOM 1165 C CA . GLN A 1 155 ? -6.603 -20.576 -39.486 1.00 39.58 665 GLN A CA 1
ATOM 1166 C C . GLN A 1 155 ? -7.412 -21.841 -39.829 1.00 42.79 665 GLN A C 1
ATOM 1167 O O . GLN A 1 155 ? -6.861 -22.897 -40.140 1.00 41.71 665 GLN A O 1
ATOM 1173 N N . LYS A 1 156 ? -8.730 -21.714 -39.767 1.00 45.15 666 LYS A N 1
ATOM 1174 C CA . LYS A 1 156 ? -9.624 -22.804 -40.100 1.00 46.05 666 LYS A CA 1
ATOM 1175 C C . LYS A 1 156 ? -9.384 -23.287 -41.535 1.00 38.24 666 LYS A C 1
ATOM 1176 O O . LYS A 1 156 ? -9.309 -24.500 -41.803 1.00 36.86 666 LYS A O 1
ATOM 1182 N N . ALA A 1 157 ? -9.262 -22.333 -42.455 1.00 35.06 667 ALA A N 1
ATOM 1183 C CA . ALA A 1 157 ? -8.948 -22.658 -43.846 1.00 38.91 667 ALA A CA 1
ATOM 1184 C C . ALA A 1 157 ? -7.621 -23.427 -43.964 1.00 42.02 667 ALA A C 1
ATOM 1185 O O . ALA A 1 157 ? -7.519 -24.429 -44.689 1.00 35.14 667 ALA A O 1
ATOM 1187 N N . ILE A 1 158 ? -6.605 -22.988 -43.237 1.00 35.58 668 ILE A N 1
ATOM 1188 C CA . ILE A 1 158 ? -5.334 -23.727 -43.260 1.00 45.30 668 ILE A CA 1
ATOM 1189 C C . ILE A 1 158 ? -5.462 -25.160 -42.704 1.00 44.87 668 ILE A C 1
ATOM 1190 O O . ILE A 1 158 ? -4.802 -26.082 -43.181 1.00 38.19 668 ILE A O 1
ATOM 1195 N N . GLU A 1 159 ? -6.321 -25.337 -41.703 1.00 49.41 669 GLU A N 1
ATOM 1196 C CA . GLU A 1 159 ? -6.528 -26.636 -41.075 1.00 45.52 669 GLU A CA 1
ATOM 1197 C C . GLU A 1 159 ? -7.338 -27.599 -41.939 1.00 49.35 669 GLU A C 1
ATOM 1198 O O . GLU A 1 159 ? -7.146 -28.819 -41.861 1.00 46.05 669 GLU A O 1
ATOM 1204 N N . THR A 1 160 ? -8.236 -27.056 -42.757 1.00 40.06 670 THR A N 1
ATOM 1205 C CA . THR A 1 160 ? -9.193 -27.884 -43.506 1.00 35.89 670 THR A CA 1
ATOM 1206 C C . THR A 1 160 ? -8.846 -28.065 -44.988 1.00 46.67 670 THR A C 1
ATOM 1207 O O . THR A 1 160 ? -9.405 -28.943 -45.654 1.00 39.19 670 THR A O 1
ATOM 1211 N N . ILE A 1 161 ? -7.945 -27.234 -45.514 1.00 45.16 671 ILE A N 1
ATOM 1212 C CA . ILE A 1 161 ? -7.621 -27.295 -46.941 1.00 42.58 671 ILE A CA 1
ATOM 1213 C C . ILE A 1 161 ? -6.133 -27.534 -47.144 1.00 40.05 671 ILE A C 1
ATOM 1214 O O . ILE A 1 161 ? -5.318 -26.935 -46.449 1.00 49.39 671 ILE A O 1
ATOM 1219 N N . PRO A 1 162 ? -5.773 -28.440 -48.075 1.00 53.44 672 PRO A N 1
ATOM 1220 C CA . PRO A 1 162 ? -4.365 -28.734 -48.367 1.00 48.92 672 PRO A CA 1
ATOM 1221 C C . PRO A 1 162 ? -3.653 -27.494 -48.874 1.00 49.08 672 PRO A C 1
ATOM 1222 O O . PRO A 1 162 ? -4.098 -26.884 -49.849 1.00 41.26 672 PRO A O 1
ATOM 1226 N N . ILE A 1 163 ? -2.557 -27.137 -48.209 1.00 50.26 673 ILE A N 1
ATOM 1227 C CA . ILE A 1 163 ? -1.833 -25.893 -48.477 1.00 46.05 673 ILE A CA 1
ATOM 1228 C C . ILE A 1 163 ? -1.475 -25.693 -49.955 1.00 47.21 673 ILE A C 1
ATOM 1229 O O . ILE A 1 163 ? -1.415 -24.560 -50.429 1.00 51.86 673 ILE A O 1
ATOM 1234 N N . GLU A 1 164 ? -1.237 -26.785 -50.679 1.00 49.05 674 GLU A N 1
ATOM 1235 C CA . GLU A 1 164 ? -1.048 -26.718 -52.131 1.00 51.42 674 GLU A CA 1
ATOM 1236 C C . GLU A 1 164 ? -2.210 -25.995 -52.825 1.00 55.02 674 GLU A C 1
ATOM 1237 O O . GLU A 1 164 ? -2.030 -25.362 -53.869 1.00 60.91 674 GLU A O 1
ATOM 1243 N N . LYS A 1 165 ? -3.404 -26.081 -52.254 1.00 46.51 675 LYS A N 1
ATOM 1244 C CA . LYS A 1 165 ? -4.542 -25.383 -52.842 1.00 51.74 675 LYS A CA 1
ATOM 1245 C C . LYS A 1 165 ? -4.641 -23.939 -52.373 1.00 50.69 675 LYS A C 1
ATOM 1246 O O . LYS A 1 165 ? -5.507 -23.192 -52.831 1.00 54.00 675 LYS A O 1
ATOM 1252 N N . LEU A 1 166 ? -3.738 -23.543 -51.481 1.00 53.31 676 LEU A N 1
ATOM 1253 C CA . LEU A 1 166 ? -3.755 -22.205 -50.889 1.00 55.91 676 LEU A CA 1
ATOM 1254 C C . LEU A 1 166 ? -2.479 -21.372 -51.104 1.00 60.60 676 LEU A C 1
ATOM 1255 O O . LEU A 1 166 ? -1.945 -20.809 -50.142 1.00 61.73 676 LEU A O 1
ATOM 1260 N N . PRO A 1 167 ? -1.994 -21.262 -52.353 1.00 60.90 677 PRO A N 1
ATOM 1261 C CA . PRO A 1 167 ? -0.695 -20.595 -52.563 1.00 53.00 677 PRO A CA 1
ATOM 1262 C C . PRO A 1 167 ? -0.749 -19.130 -52.171 1.00 56.32 677 PRO A C 1
ATOM 1263 O O . PRO A 1 167 ? 0.242 -18.564 -51.709 1.00 53.36 677 PRO A O 1
ATOM 1267 N N . PHE A 1 168 ? -1.923 -18.534 -52.350 1.00 61.31 678 PHE A N 1
ATOM 1268 C CA . PHE A 1 168 ? -2.125 -17.099 -52.159 1.00 52.35 678 PHE A CA 1
ATOM 1269 C C . PHE A 1 168 ? -2.004 -16.641 -50.707 1.00 54.32 678 PHE A C 1
ATOM 1270 O O . PHE A 1 168 ? -2.015 -15.443 -50.424 1.00 51.83 678 PHE A O 1
ATOM 1278 N N . ILE A 1 169 ? -1.906 -17.586 -49.781 1.00 55.75 679 ILE A N 1
ATOM 1279 C CA . ILE A 1 169 ? -1.751 -17.207 -48.386 1.00 56.63 679 ILE A CA 1
ATOM 1280 C C . ILE A 1 169 ? -0.321 -16.717 -48.153 1.00 55.56 679 ILE A C 1
ATOM 1281 O O . ILE A 1 169 ? -0.096 -15.539 -47.875 1.00 52.33 679 ILE A O 1
ATOM 1286 N N . LEU A 1 170 ? 0.646 -17.614 -48.305 1.00 50.34 680 LEU A N 1
ATOM 1287 C CA . LEU A 1 170 ? 2.046 -17.249 -48.099 1.00 58.16 680 LEU A CA 1
ATOM 1288 C C . LEU A 1 170 ? 2.522 -16.180 -49.080 1.00 59.89 680 LEU A C 1
ATOM 1289 O O . LEU A 1 170 ? 3.241 -15.255 -48.700 1.00 58.69 680 LEU A O 1
ATOM 1294 N N . SER A 1 171 ? 2.107 -16.298 -50.337 1.00 58.92 681 SER A N 1
ATOM 1295 C CA . SER A 1 171 ? 2.526 -15.348 -51.354 1.00 49.84 681 SER A CA 1
ATOM 1296 C C . SER A 1 171 ? 2.096 -13.938 -50.978 1.00 51.05 681 SER A C 1
ATOM 1297 O O . SER A 1 171 ? 2.695 -12.967 -51.429 1.00 64.42 681 SER A O 1
ATOM 1300 N N . SER A 1 172 ? 1.064 -13.827 -50.148 1.00 47.89 682 SER A N 1
ATOM 1301 C CA . SER A 1 172 ? 0.587 -12.517 -49.695 1.00 53.43 682 SER A CA 1
ATOM 1302 C C . SER A 1 172 ? 1.341 -12.058 -48.456 1.00 53.31 682 SER A C 1
ATOM 1303 O O . SER A 1 172 ? 1.269 -10.896 -48.075 1.00 51.16 682 SER A O 1
ATOM 1306 N N . LEU A 1 173 ? 2.055 -12.980 -47.818 1.00 55.76 683 LEU A N 1
ATOM 1307 C CA . LEU A 1 173 ? 2.710 -12.672 -46.553 1.00 53.75 683 LEU A CA 1
ATOM 1308 C C . LEU A 1 173 ? 4.180 -12.273 -46.692 1.00 57.89 683 LEU A C 1
ATOM 1309 O O . LEU A 1 173 ? 4.728 -11.611 -45.807 1.00 60.41 683 LEU A O 1
ATOM 1314 N N . THR A 1 174 ? 4.826 -12.673 -47.784 1.00 55.70 684 THR A N 1
ATOM 1315 C CA . THR A 1 174 ? 6.267 -12.463 -47.897 1.00 72.73 684 THR A CA 1
ATOM 1316 C C . THR A 1 174 ? 6.581 -10.983 -47.736 1.00 69.49 684 THR A C 1
ATOM 1317 O O . THR A 1 174 ? 5.948 -10.135 -48.361 1.00 65.09 684 THR A O 1
ATOM 1321 N N . GLY A 1 175 ? 7.544 -10.686 -46.868 1.00 62.99 685 GLY A N 1
ATOM 1322 C CA . GLY A 1 175 ? 7.830 -9.318 -46.488 1.00 52.83 685 GLY A CA 1
ATOM 1323 C C . GLY A 1 175 ? 7.174 -8.933 -45.173 1.00 56.47 685 GLY A C 1
ATOM 1324 O O . GLY A 1 175 ? 7.611 -8.003 -44.485 1.00 48.90 685 GLY A O 1
ATOM 1325 N N . HIS A 1 176 ? 6.124 -9.657 -44.803 1.00 55.03 686 HIS A N 1
ATOM 1326 C CA . HIS A 1 176 ? 5.374 -9.297 -43.605 1.00 49.36 686 HIS A CA 1
ATOM 1327 C C . HIS A 1 176 ? 5.540 -10.287 -42.468 1.00 40.83 686 HIS A C 1
ATOM 1328 O O . HIS A 1 176 ? 5.030 -10.064 -41.373 1.00 44.25 686 HIS A O 1
ATOM 1335 N N . ILE A 1 177 ? 6.292 -11.355 -42.716 1.00 46.66 687 ILE A N 1
ATOM 1336 C CA . ILE A 1 177 ? 6.358 -12.482 -41.788 1.00 41.40 687 ILE A CA 1
ATOM 1337 C C . ILE A 1 177 ? 6.900 -12.145 -40.406 1.00 43.29 687 ILE A C 1
ATOM 1338 O O . ILE A 1 177 ? 6.374 -12.633 -39.411 1.00 41.18 687 ILE A O 1
ATOM 1343 N N . TYR A 1 178 ? 7.942 -11.321 -40.321 1.00 50.51 688 TYR A N 1
ATOM 1344 C CA . TYR A 1 178 ? 8.419 -10.919 -38.999 1.00 50.51 688 TYR A CA 1
ATOM 1345 C C . TYR A 1 178 ? 7.369 -10.087 -38.263 1.00 46.70 688 TYR A C 1
ATOM 1346 O O . TYR A 1 178 ? 7.034 -10.355 -37.103 1.00 51.35 688 TYR A O 1
ATOM 1355 N N . HIS A 1 179 ? 6.850 -9.074 -38.942 1.00 46.28 689 HIS A N 1
ATOM 1356 C CA . HIS A 1 179 ? 5.779 -8.271 -38.375 1.00 44.93 689 HIS A CA 1
ATOM 1357 C C . HIS A 1 179 ? 4.678 -9.168 -37.810 1.00 54.38 689 HIS A C 1
ATOM 1358 O O . HIS A 1 179 ? 4.303 -9.032 -36.642 1.00 56.56 689 HIS A O 1
ATOM 1365 N N . LEU A 1 180 ? 4.179 -10.097 -38.632 1.00 43.00 690 LEU A N 1
ATOM 1366 C CA . LEU A 1 180 ? 3.069 -10.968 -38.223 1.00 49.57 690 LEU A CA 1
ATOM 1367 C C . LEU A 1 180 ? 3.419 -11.838 -37.020 1.00 53.19 690 LEU A C 1
ATOM 1368 O O . LEU A 1 180 ? 2.550 -12.153 -36.198 1.00 42.62 690 LEU A O 1
ATOM 1373 N N . SER A 1 181 ? 4.692 -12.221 -36.928 1.00 44.64 691 SER A N 1
ATOM 1374 C CA . SER A 1 181 ? 5.160 -13.132 -35.880 1.00 38.40 691 SER A CA 1
ATOM 1375 C C . SER A 1 181 ? 5.223 -12.466 -34.517 1.00 42.91 691 SER A C 1
ATOM 1376 O O . SER A 1 181 ? 5.390 -13.150 -33.507 1.00 33.07 691 SER A O 1
ATOM 1379 N N . THR A 1 182 ? 5.117 -11.133 -34.503 1.00 43.60 692 THR A N 1
ATOM 1380 C CA . THR A 1 182 ? 5.039 -10.366 -33.256 1.00 50.82 692 THR A CA 1
ATOM 1381 C C . THR A 1 182 ? 3.637 -9.778 -33.026 1.00 57.05 692 THR A C 1
ATOM 1382 O O . THR A 1 182 ? 3.370 -9.128 -32.010 1.00 55.15 692 THR A O 1
ATOM 1386 N N . HIS A 1 183 ? 2.739 -10.014 -33.974 1.00 56.09 693 HIS A N 1
ATOM 1387 C CA . HIS A 1 183 ? 1.348 -9.623 -33.797 1.00 50.03 693 HIS A CA 1
ATOM 1388 C C . HIS A 1 183 ? 0.575 -10.743 -33.090 1.00 44.45 693 HIS A C 1
ATOM 1389 O O . HIS A 1 183 ? 0.941 -11.912 -33.178 1.00 46.41 693 HIS A O 1
ATOM 1396 N N . SER A 1 184 ? -0.487 -10.369 -32.386 1.00 44.23 694 SER A N 1
ATOM 1397 C CA . SER A 1 184 ? -1.291 -11.299 -31.602 1.00 45.14 694 SER A CA 1
ATOM 1398 C C . SER A 1 184 ? -1.923 -12.415 -32.451 1.00 43.87 694 SER A C 1
ATOM 1399 O O . SER A 1 184 ? -1.958 -13.562 -32.035 1.00 46.34 694 SER A O 1
ATOM 1402 N N . TYR A 1 185 ? -2.413 -12.073 -33.636 1.00 37.07 695 TYR A N 1
ATOM 1403 C CA . TYR A 1 185 ? -3.088 -13.042 -34.484 1.00 42.38 695 TYR A CA 1
ATOM 1404 C C . TYR A 1 185 ? -2.091 -13.612 -35.466 1.00 40.19 695 TYR A C 1
ATOM 1405 O O . TYR A 1 185 ? -2.161 -14.789 -35.824 1.00 45.92 695 TYR A O 1
ATOM 1414 N N . GLY A 1 186 ? -1.171 -12.765 -35.910 1.00 36.80 696 GLY A N 1
ATOM 1415 C CA . GLY A 1 186 ? -0.172 -13.161 -36.881 1.00 36.02 696 GLY A CA 1
ATOM 1416 C C . GLY A 1 186 ? 0.640 -14.362 -36.437 1.00 45.56 696 GLY A C 1
ATOM 1417 O O . GLY A 1 186 ? 1.079 -15.151 -37.269 1.00 50.54 696 GLY A O 1
ATOM 1418 N N . CYS A 1 187 ? 0.849 -14.511 -35.131 1.00 40.70 697 CYS A N 1
ATOM 1419 C CA . CYS A 1 187 ? 1.690 -15.591 -34.655 1.00 39.77 697 CYS A CA 1
ATOM 1420 C C . CYS A 1 187 ? 0.941 -16.929 -34.673 1.00 46.43 697 CYS A C 1
ATOM 1421 O O . CYS A 1 187 ? 1.543 -17.992 -34.861 1.00 47.52 697 CYS A O 1
ATOM 1424 N N . ARG A 1 188 ? -0.371 -16.871 -34.494 1.00 42.23 698 ARG A N 1
ATOM 1425 C CA . ARG A 1 188 ? -1.217 -18.055 -34.614 1.00 48.65 698 ARG A CA 1
ATOM 1426 C C . ARG A 1 188 ? -1.208 -18.587 -36.047 1.00 38.90 698 ARG A C 1
ATOM 1427 O O . ARG A 1 188 ? -1.014 -19.785 -36.282 1.00 39.98 698 ARG A O 1
ATOM 1435 N N . VAL A 1 189 ? -1.433 -17.688 -37.001 1.00 37.60 699 VAL A N 1
ATOM 1436 C CA . VAL A 1 189 ? -1.385 -18.044 -38.414 1.00 37.76 699 VAL A CA 1
ATOM 1437 C C . VAL A 1 189 ? -0.017 -18.603 -38.784 1.00 43.25 699 VAL A C 1
ATOM 1438 O O . VAL A 1 189 ? 0.077 -19.661 -39.408 1.00 49.18 699 VAL A O 1
ATOM 1442 N N . ILE A 1 190 ? 1.039 -17.908 -38.373 1.00 34.30 700 ILE A N 1
ATOM 1443 C CA . ILE A 1 190 ? 2.390 -18.360 -38.641 1.00 38.49 700 ILE A CA 1
ATOM 1444 C C . ILE A 1 190 ? 2.575 -19.777 -38.091 1.00 40.44 700 ILE A C 1
ATOM 1445 O O . ILE A 1 190 ? 3.085 -20.662 -38.775 1.00 37.07 700 ILE A O 1
ATOM 1450 N N . GLN A 1 191 ? 2.146 -19.991 -36.855 1.00 31.97 701 GLN A N 1
ATOM 1451 C CA . GLN A 1 191 ? 2.220 -21.314 -36.272 1.00 38.48 701 GLN A CA 1
ATOM 1452 C C . GLN A 1 191 ? 1.471 -22.366 -37.118 1.00 49.59 701 GLN A C 1
ATOM 1453 O O . GLN A 1 191 ? 1.931 -23.507 -37.245 1.00 42.34 701 GLN A O 1
ATOM 1459 N N . ARG A 1 192 ? 0.342 -21.985 -37.717 1.00 40.95 702 ARG A N 1
ATOM 1460 C CA . ARG A 1 192 ? -0.392 -22.934 -38.550 1.00 45.16 702 ARG A CA 1
ATOM 1461 C C . ARG A 1 192 ? 0.318 -23.148 -39.879 1.00 45.17 702 ARG A C 1
ATOM 1462 O O . ARG A 1 192 ? 0.398 -24.281 -40.367 1.00 38.09 702 ARG A O 1
ATOM 1470 N N . LEU A 1 193 ? 0.843 -22.067 -40.460 1.00 33.63 703 LEU A N 1
ATOM 1471 C CA . LEU A 1 193 ? 1.485 -22.190 -41.757 1.00 36.78 703 LEU A CA 1
ATOM 1472 C C . LEU A 1 193 ? 2.670 -23.143 -41.635 1.00 47.24 703 LEU A C 1
ATOM 1473 O O . LEU A 1 193 ? 2.875 -24.002 -42.493 1.00 51.37 703 LEU A O 1
ATOM 1478 N N . LEU A 1 194 ? 3.420 -23.018 -40.542 1.00 39.51 704 LEU A N 1
ATOM 1479 C CA . LEU A 1 194 ? 4.536 -23.917 -40.279 1.00 38.76 704 LEU A CA 1
ATOM 1480 C C . LEU A 1 194 ? 4.077 -25.364 -40.103 1.00 49.18 704 LEU A C 1
ATOM 1481 O O . LEU A 1 194 ? 4.647 -26.255 -40.714 1.00 45.41 704 LEU A O 1
ATOM 1486 N N . GLU A 1 195 ? 3.038 -25.588 -39.293 1.00 42.40 705 GLU A N 1
ATOM 1487 C CA . GLU A 1 195 ? 2.556 -26.936 -39.006 1.00 47.79 705 GLU A CA 1
ATOM 1488 C C . GLU A 1 195 ? 2.064 -27.659 -40.264 1.00 47.74 705 GLU A C 1
ATOM 1489 O O . GLU A 1 195 ? 2.395 -28.820 -40.485 1.00 48.39 705 GLU A O 1
ATOM 1495 N N . PHE A 1 196 ? 1.306 -26.945 -41.092 1.00 43.20 706 PHE A N 1
ATOM 1496 C CA . PHE A 1 196 ? 0.640 -27.516 -42.255 1.00 41.05 706 PHE A CA 1
ATOM 1497 C C . PHE A 1 196 ? 1.348 -27.253 -43.572 1.00 39.65 706 PHE A C 1
ATOM 1498 O O . PHE A 1 196 ? 0.944 -27.782 -44.606 1.00 47.70 706 PHE A O 1
ATOM 1506 N N . GLY A 1 197 ? 2.387 -26.421 -43.549 1.00 48.49 707 GLY A N 1
ATOM 1507 C CA . GLY A 1 197 ? 3.070 -26.022 -44.770 1.00 35.65 707 GLY A CA 1
ATOM 1508 C C . GLY A 1 197 ? 4.011 -27.080 -45.325 1.00 48.79 707 GLY A C 1
ATOM 1509 O O . GLY A 1 197 ? 4.496 -27.957 -44.596 1.00 37.55 707 GLY A O 1
ATOM 1510 N N . SER A 1 198 ? 4.262 -26.994 -46.630 1.00 48.10 708 SER A N 1
ATOM 1511 C CA . SER A 1 198 ? 5.288 -27.808 -47.280 1.00 48.96 708 SER A CA 1
ATOM 1512 C C . SER A 1 198 ? 6.665 -27.397 -46.757 1.00 60.80 708 SER A C 1
ATOM 1513 O O . SER A 1 198 ? 6.835 -26.302 -46.197 1.00 51.23 708 SER A O 1
ATOM 1516 N N . SER A 1 199 ? 7.652 -28.264 -46.959 1.00 53.56 709 SER A N 1
ATOM 1517 C CA . SER A 1 199 ? 9.025 -27.964 -46.553 1.00 59.73 709 SER A CA 1
ATOM 1518 C C . SER A 1 199 ? 9.507 -26.628 -47.118 1.00 59.76 709 SER A C 1
ATOM 1519 O O . SER A 1 199 ? 10.269 -25.913 -46.474 1.00 59.73 709 SER A O 1
ATOM 1522 N N . GLU A 1 200 ? 9.042 -26.291 -48.315 1.00 62.61 710 GLU A N 1
ATOM 1523 C CA . GLU A 1 200 ? 9.421 -25.049 -48.972 1.00 56.36 710 GLU A CA 1
ATOM 1524 C C . GLU A 1 200 ? 8.754 -23.848 -48.309 1.00 66.88 710 GLU A C 1
ATOM 1525 O O . GLU A 1 200 ? 9.388 -22.810 -48.103 1.00 61.87 710 GLU A O 1
ATOM 1531 N N . ASP A 1 201 ? 7.474 -23.988 -47.980 1.00 63.61 711 ASP A N 1
ATOM 1532 C CA . ASP A 1 201 ? 6.765 -22.937 -47.255 1.00 59.40 711 ASP A CA 1
ATOM 1533 C C . ASP A 1 201 ? 7.484 -22.631 -45.950 1.00 59.89 711 ASP A C 1
ATOM 1534 O O . ASP A 1 201 ? 7.692 -21.469 -45.612 1.00 69.30 711 ASP A O 1
ATOM 1539 N N . GLN A 1 202 ? 7.860 -23.679 -45.219 1.00 58.34 712 GLN A N 1
ATOM 1540 C CA . GLN A 1 202 ? 8.567 -23.519 -43.950 1.00 53.98 712 GLN A CA 1
ATOM 1541 C C . GLN A 1 202 ? 9.894 -22.799 -44.146 1.00 52.01 712 GLN A C 1
ATOM 1542 O O . GLN A 1 202 ? 10.299 -22.001 -43.310 1.00 50.62 712 GLN A O 1
ATOM 1548 N N . GLU A 1 203 ? 10.565 -23.083 -45.258 1.00 59.74 713 GLU A N 1
ATOM 1549 C CA . GLU A 1 203 ? 11.839 -22.453 -45.570 1.00 57.09 713 GLU A CA 1
ATOM 1550 C C . GLU A 1 203 ? 11.608 -20.965 -45.794 1.00 57.19 713 GLU A C 1
ATOM 1551 O O . GLU A 1 203 ? 12.302 -20.128 -45.222 1.00 54.22 713 GLU A O 1
ATOM 1557 N N . SER A 1 204 ? 10.606 -20.645 -46.606 1.00 60.65 714 SER A N 1
ATOM 1558 C CA . SER A 1 204 ? 10.257 -19.258 -46.913 1.00 51.28 714 SER A CA 1
ATOM 1559 C C . SER A 1 204 ? 9.932 -18.444 -45.662 1.00 51.63 714 SER A C 1
ATOM 1560 O O . SER A 1 204 ? 10.195 -17.242 -45.596 1.00 56.18 714 SER A O 1
ATOM 1563 N N . ILE A 1 205 ? 9.365 -19.106 -44.665 1.00 44.49 715 ILE A N 1
ATOM 1564 C CA . ILE A 1 205 ? 8.975 -18.434 -43.433 1.00 50.30 715 ILE A CA 1
ATOM 1565 C C . ILE A 1 205 ? 10.147 -18.262 -42.469 1.00 41.81 715 ILE A C 1
ATOM 1566 O O . ILE A 1 205 ? 10.290 -17.226 -41.828 1.00 36.20 715 ILE A O 1
ATOM 1571 N N . LEU A 1 206 ? 10.954 -19.311 -42.343 1.00 45.37 716 LEU A N 1
ATOM 1572 C CA . LEU A 1 206 ? 12.058 -19.335 -41.392 1.00 44.44 716 LEU A CA 1
ATOM 1573 C C . LEU A 1 206 ? 13.210 -18.431 -41.851 1.00 50.53 716 LEU A C 1
ATOM 1574 O O . LEU A 1 206 ? 14.021 -17.975 -41.042 1.00 47.61 716 LEU A O 1
ATOM 1579 N N . ASN A 1 207 ? 13.271 -18.183 -43.156 1.00 46.40 717 ASN A N 1
ATOM 1580 C CA . ASN A 1 207 ? 14.233 -17.252 -43.727 1.00 48.20 717 ASN A CA 1
ATOM 1581 C C . ASN A 1 207 ? 13.979 -15.796 -43.330 1.00 48.12 717 ASN A C 1
ATOM 1582 O O . ASN A 1 207 ? 14.911 -15.024 -43.173 1.00 55.70 717 ASN A O 1
ATOM 1587 N N . GLU A 1 208 ? 12.717 -15.420 -43.176 1.00 48.17 718 GLU A N 1
ATOM 1588 C CA . GLU A 1 208 ? 12.383 -14.061 -42.769 1.00 47.82 718 GLU A CA 1
ATOM 1589 C C . GLU A 1 208 ? 12.500 -13.881 -41.254 1.00 52.54 718 GLU A C 1
ATOM 1590 O O . GLU A 1 208 ? 12.353 -12.771 -40.739 1.00 53.21 718 GLU A O 1
ATOM 1596 N N . LEU A 1 209 ? 12.766 -14.968 -40.539 1.00 42.31 719 LEU A N 1
ATOM 1597 C CA . LEU A 1 209 ? 12.848 -14.895 -39.085 1.00 45.96 719 LEU A CA 1
ATOM 1598 C C . LEU A 1 209 ? 14.284 -15.115 -38.586 1.00 54.54 719 LEU A C 1
ATOM 1599 O O . LEU A 1 209 ? 14.639 -14.698 -37.485 1.00 47.65 719 LEU A O 1
ATOM 1604 N N . LYS A 1 210 ? 15.103 -15.793 -39.386 1.00 44.11 720 LYS A N 1
ATOM 1605 C CA . LYS A 1 210 ? 16.393 -16.254 -38.906 1.00 45.68 720 LYS A CA 1
ATOM 1606 C C . LYS A 1 210 ? 17.421 -15.144 -38.649 1.00 48.49 720 LYS A C 1
ATOM 1607 O O . LYS A 1 210 ? 18.528 -15.423 -38.205 1.00 53.98 720 LYS A O 1
ATOM 1613 N N . ASP A 1 211 ? 17.054 -13.893 -38.914 1.00 53.43 721 ASP A N 1
ATOM 1614 C CA . ASP A 1 211 ? 17.929 -12.763 -38.610 1.00 47.58 721 ASP A CA 1
ATOM 1615 C C . ASP A 1 211 ? 17.445 -12.013 -37.375 1.00 40.94 721 ASP A C 1
ATOM 1616 O O . ASP A 1 211 ? 18.040 -11.022 -36.974 1.00 47.85 721 ASP A O 1
ATOM 1621 N N . PHE A 1 212 ? 16.388 -12.508 -36.748 1.00 41.05 722 PHE A N 1
ATOM 1622 C CA . PHE A 1 212 ? 15.725 -11.761 -35.685 1.00 43.91 722 PHE A CA 1
ATOM 1623 C C . PHE A 1 212 ? 15.367 -12.564 -34.443 1.00 42.70 722 PHE A C 1
ATOM 1624 O O . PHE A 1 212 ? 14.542 -12.118 -33.649 1.00 40.81 722 PHE A O 1
ATOM 1632 N N . ILE A 1 213 ? 16.001 -13.722 -34.269 1.00 40.86 723 ILE A N 1
ATOM 1633 C CA . ILE A 1 213 ? 15.719 -14.610 -33.140 1.00 36.34 723 ILE A CA 1
ATOM 1634 C C . ILE A 1 213 ? 15.790 -13.922 -31.785 1.00 42.66 723 ILE A C 1
ATOM 1635 O O . ILE A 1 213 ? 14.950 -14.196 -30.922 1.00 46.47 723 ILE A O 1
ATOM 1640 N N . PRO A 1 214 ? 16.806 -13.051 -31.575 1.00 43.44 724 PRO A N 1
ATOM 1641 C CA . PRO A 1 214 ? 16.860 -12.256 -30.337 1.00 46.56 724 PRO A CA 1
ATOM 1642 C C . PRO A 1 214 ? 15.597 -11.429 -30.063 1.00 51.50 724 PRO A C 1
ATOM 1643 O O . PRO A 1 214 ? 15.137 -11.396 -28.922 1.00 54.64 724 PRO A O 1
ATOM 1647 N N . TYR A 1 215 ? 15.045 -10.762 -31.072 1.00 51.70 725 TYR A N 1
ATOM 1648 C CA . TYR A 1 215 ? 13.821 -9.996 -30.842 1.00 53.47 725 TYR A CA 1
ATOM 1649 C C . TYR A 1 215 ? 12.653 -10.931 -30.580 1.00 43.22 725 TYR A C 1
ATOM 1650 O O . TYR A 1 215 ? 11.865 -10.708 -29.657 1.00 54.39 725 TYR A O 1
ATOM 1659 N N . LEU A 1 216 ? 12.541 -11.976 -31.393 1.00 42.31 726 LEU A N 1
ATOM 1660 C CA . LEU A 1 216 ? 11.444 -12.944 -31.252 1.00 40.64 726 LEU A CA 1
ATOM 1661 C C . LEU A 1 216 ? 11.422 -13.588 -29.876 1.00 36.30 726 LEU A C 1
ATOM 1662 O O . LEU A 1 216 ? 10.370 -13.722 -29.267 1.00 44.20 726 LEU A O 1
ATOM 1667 N N . ILE A 1 217 ? 12.585 -13.972 -29.368 1.00 39.83 727 ILE A N 1
ATOM 1668 C CA . ILE A 1 217 ? 12.630 -14.662 -28.085 1.00 36.06 727 ILE A CA 1
ATOM 1669 C C . ILE A 1 217 ? 12.035 -13.824 -26.951 1.00 39.18 727 ILE A C 1
ATOM 1670 O O . ILE A 1 217 ? 11.466 -14.354 -25.998 1.00 37.00 727 ILE A O 1
ATOM 1675 N N . GLN A 1 218 ? 12.149 -12.509 -27.065 1.00 41.31 728 GLN A N 1
ATOM 1676 C CA . GLN A 1 218 ? 11.789 -11.641 -25.957 1.00 44.64 728 GLN A CA 1
ATOM 1677 C C . GLN A 1 218 ? 10.464 -10.933 -26.169 1.00 43.47 728 GLN A C 1
ATOM 1678 O O . GLN A 1 218 ? 9.988 -10.221 -25.287 1.00 41.62 728 GLN A O 1
ATOM 1684 N N . ASP A 1 219 ? 9.883 -11.111 -27.348 1.00 46.24 729 ASP A N 1
ATOM 1685 C CA . ASP A 1 219 ? 8.561 -10.561 -27.646 1.00 37.04 729 ASP A CA 1
ATOM 1686 C C . ASP A 1 219 ? 7.421 -11.350 -26.992 1.00 37.32 729 ASP A C 1
ATOM 1687 O O . ASP A 1 219 ? 7.503 -12.576 -26.821 1.00 37.63 729 ASP A O 1
ATOM 1692 N N . GLN A 1 220 ? 6.347 -10.645 -26.647 1.00 42.10 730 GLN A N 1
ATOM 1693 C CA . GLN A 1 220 ? 5.196 -11.279 -25.996 1.00 46.35 730 GLN A CA 1
ATOM 1694 C C . GLN A 1 220 ? 4.408 -12.257 -26.875 1.00 41.07 730 GLN A C 1
ATOM 1695 O O . GLN A 1 220 ? 3.618 -13.053 -26.357 1.00 42.20 730 GLN A O 1
ATOM 1701 N N . TYR A 1 221 ? 4.611 -12.193 -28.189 1.00 35.51 731 TYR A N 1
ATOM 1702 C CA . TYR A 1 221 ? 3.959 -13.135 -29.091 1.00 41.98 731 TYR A CA 1
ATOM 1703 C C . TYR A 1 221 ? 4.965 -13.986 -29.842 1.00 38.57 731 TYR A C 1
ATOM 1704 O O . TYR A 1 221 ? 4.803 -15.201 -29.931 1.00 38.33 731 TYR A O 1
ATOM 1713 N N . GLY A 1 222 ? 5.991 -13.341 -30.388 1.00 34.34 732 GLY A N 1
ATOM 1714 C CA . GLY A 1 222 ? 7.066 -14.035 -31.072 1.00 33.62 732 GLY A CA 1
ATOM 1715 C C . GLY A 1 222 ? 7.690 -15.205 -30.308 1.00 44.31 732 GLY A C 1
ATOM 1716 O O . GLY A 1 222 ? 8.119 -16.182 -30.928 1.00 39.28 732 GLY A O 1
ATOM 1717 N N . ASN A 1 223 ? 7.748 -15.115 -28.977 1.00 41.00 733 ASN A N 1
ATOM 1718 C CA . ASN A 1 223 ? 8.332 -16.183 -28.173 1.00 35.69 733 ASN A CA 1
ATOM 1719 C C . ASN A 1 223 ? 7.562 -17.497 -28.298 1.00 44.57 733 ASN A C 1
ATOM 1720 O O . ASN A 1 223 ? 8.115 -18.584 -28.083 1.00 46.95 733 ASN A O 1
ATOM 1725 N N . TYR A 1 224 ? 6.291 -17.416 -28.666 1.00 39.45 734 TYR A N 1
ATOM 1726 C CA . TYR A 1 224 ? 5.531 -18.638 -28.909 1.00 37.43 734 TYR A CA 1
ATOM 1727 C C . TYR A 1 224 ? 5.973 -19.279 -30.215 1.00 37.92 734 TYR A C 1
ATOM 1728 O O . TYR A 1 224 ? 6.051 -20.496 -30.310 1.00 41.64 734 TYR A O 1
ATOM 1737 N N . VAL A 1 225 ? 6.268 -18.457 -31.218 1.00 38.39 735 VAL A N 1
ATOM 1738 C CA . VAL A 1 225 ? 6.740 -18.973 -32.498 1.00 35.04 735 VAL A CA 1
ATOM 1739 C C . VAL A 1 225 ? 8.064 -19.694 -32.295 1.00 47.34 735 VAL A C 1
ATOM 1740 O O . VAL A 1 225 ? 8.344 -20.723 -32.930 1.00 43.10 735 VAL A O 1
ATOM 1744 N N . ILE A 1 226 ? 8.885 -19.141 -31.404 1.00 40.39 736 ILE A N 1
ATOM 1745 C CA . ILE A 1 226 ? 10.170 -19.746 -31.096 1.00 43.60 736 ILE A CA 1
ATOM 1746 C C . ILE A 1 226 ? 9.928 -21.106 -30.445 1.00 45.11 736 ILE A C 1
ATOM 1747 O O . ILE A 1 226 ? 10.565 -22.096 -30.789 1.00 47.20 736 ILE A O 1
ATOM 1752 N N . GLN A 1 227 ? 9.009 -21.139 -29.488 1.00 39.84 737 GLN A N 1
ATOM 1753 C CA . GLN A 1 227 ? 8.713 -22.360 -28.761 1.00 38.59 737 GLN A CA 1
ATOM 1754 C C . GLN A 1 227 ? 8.211 -23.453 -29.681 1.00 45.14 737 GLN A C 1
ATOM 1755 O O . GLN A 1 227 ? 8.529 -24.632 -29.502 1.00 38.36 737 GLN A O 1
ATOM 1761 N N . TYR A 1 228 ? 7.435 -23.058 -30.680 1.00 41.49 738 TYR A N 1
ATOM 1762 C CA . TYR A 1 228 ? 6.903 -24.031 -31.614 1.00 40.96 738 TYR A CA 1
ATOM 1763 C C . TYR A 1 228 ? 8.029 -24.620 -32.447 1.00 42.01 738 TYR A C 1
ATOM 1764 O O . TYR A 1 228 ? 8.028 -25.811 -32.716 1.00 43.62 738 TYR A O 1
ATOM 1773 N N . VAL A 1 229 ? 8.980 -23.787 -32.867 1.00 39.84 739 VAL A N 1
ATOM 1774 C CA . VAL A 1 229 ? 10.152 -24.288 -33.586 1.00 45.14 739 VAL A CA 1
ATOM 1775 C C . VAL A 1 229 ? 11.006 -25.209 -32.718 1.00 34.59 739 VAL A C 1
ATOM 1776 O O . VAL A 1 229 ? 11.488 -26.236 -33.188 1.00 38.19 739 VAL A O 1
ATOM 1780 N N . LEU A 1 230 ? 11.178 -24.843 -31.450 1.00 34.43 740 LEU A N 1
ATOM 1781 C CA . LEU A 1 230 ? 11.964 -25.644 -30.507 1.00 40.11 740 LEU A CA 1
ATOM 1782 C C . LEU A 1 230 ? 11.410 -27.049 -30.297 1.00 49.55 740 LEU A C 1
ATOM 1783 O O . LEU A 1 230 ? 12.164 -27.999 -30.080 1.00 55.47 740 LEU A O 1
ATOM 1788 N N . GLN A 1 231 ? 10.092 -27.187 -30.336 1.00 48.17 741 GLN A N 1
ATOM 1789 C CA . GLN A 1 231 ? 9.501 -28.466 -29.982 1.00 55.53 741 GLN A CA 1
ATOM 1790 C C . GLN A 1 231 ? 9.343 -29.396 -31.171 1.00 53.17 741 GLN A C 1
ATOM 1791 O O . GLN A 1 231 ? 8.803 -30.489 -31.036 1.00 66.32 741 GLN A O 1
ATOM 1797 N N . GLN A 1 232 ? 9.815 -28.967 -32.333 1.00 52.44 742 GLN A N 1
ATOM 1798 C CA . GLN A 1 232 ? 9.875 -29.849 -33.487 1.00 62.61 742 GLN A CA 1
ATOM 1799 C C . GLN A 1 232 ? 10.946 -30.920 -33.289 1.00 69.54 742 GLN A C 1
ATOM 1800 O O . GLN A 1 232 ? 11.850 -30.762 -32.472 1.00 69.70 742 GLN A O 1
ATOM 1806 N N . ASP A 1 233 ? 10.838 -32.013 -34.037 1.00 83.64 743 ASP A N 1
ATOM 1807 C CA . ASP A 1 233 ? 11.814 -33.094 -33.953 1.00 96.38 743 ASP A CA 1
ATOM 1808 C C . ASP A 1 233 ? 12.731 -33.079 -35.171 1.00 105.05 743 ASP A C 1
ATOM 1809 O O . ASP A 1 233 ? 12.408 -32.467 -36.190 1.00 105.73 743 ASP A O 1
ATOM 1814 N N . GLN A 1 234 ? 13.872 -33.752 -35.069 1.00 109.81 744 GLN A N 1
ATOM 1815 C CA . GLN A 1 234 ? 14.830 -33.771 -36.170 1.00 111.63 744 GLN A CA 1
ATOM 1816 C C . GLN A 1 234 ? 14.348 -34.627 -37.340 1.00 111.83 744 GLN A C 1
ATOM 1817 O O . GLN A 1 234 ? 15.101 -34.907 -38.273 1.00 110.58 744 GLN A O 1
ATOM 1823 N N . PHE A 1 235 ? 13.081 -35.025 -37.281 1.00 105.88 745 PHE A N 1
ATOM 1824 C CA . PHE A 1 235 ? 12.431 -35.718 -38.382 1.00 106.60 745 PHE A CA 1
ATOM 1825 C C . PHE A 1 235 ? 12.121 -34.711 -39.489 1.00 103.88 745 PHE A C 1
ATOM 1826 O O . PHE A 1 235 ? 11.987 -35.075 -40.657 1.00 99.72 745 PHE A O 1
ATOM 1834 N N . THR A 1 236 ? 12.021 -33.438 -39.111 1.00 111.24 746 THR A N 1
ATOM 1835 C CA . THR A 1 236 ? 11.643 -32.379 -40.047 1.00 105.41 746 THR A CA 1
ATOM 1836 C C . THR A 1 236 ? 12.754 -31.991 -41.022 1.00 94.77 746 THR A C 1
ATOM 1837 O O . THR A 1 236 ? 13.735 -32.720 -41.202 1.00 94.22 746 THR A O 1
ATOM 1841 N N . ASN A 1 237 ? 12.584 -30.827 -41.643 1.00 91.76 747 ASN A N 1
ATOM 1842 C CA . ASN A 1 237 ? 13.430 -30.403 -42.755 1.00 87.71 747 ASN A CA 1
ATOM 1843 C C . ASN A 1 237 ? 14.785 -29.827 -42.353 1.00 84.48 747 ASN A C 1
ATOM 1844 O O . ASN A 1 237 ? 15.065 -29.620 -41.172 1.00 85.89 747 ASN A O 1
ATOM 1849 N N . LYS A 1 238 ? 15.616 -29.566 -43.356 1.00 83.52 748 LYS A N 1
ATOM 1850 C CA . LYS A 1 238 ? 16.958 -29.043 -43.141 1.00 77.94 748 LYS A CA 1
ATOM 1851 C C . LYS A 1 238 ? 16.934 -27.651 -42.507 1.00 91.71 748 LYS A C 1
ATOM 1852 O O . LYS A 1 238 ? 17.889 -27.239 -41.839 1.00 91.14 748 LYS A O 1
ATOM 1858 N N . GLU A 1 239 ? 15.843 -26.925 -42.727 1.00 85.27 749 GLU A N 1
ATOM 1859 C CA . GLU A 1 239 ? 15.739 -25.543 -42.269 1.00 83.03 749 GLU A CA 1
ATOM 1860 C C . GLU A 1 239 ? 15.378 -25.477 -40.786 1.00 78.05 749 GLU A C 1
ATOM 1861 O O . GLU A 1 239 ? 15.915 -24.648 -40.039 1.00 76.57 749 GLU A O 1
ATOM 1867 N N . MET A 1 240 ? 14.486 -26.363 -40.355 1.00 67.87 750 MET A N 1
ATOM 1868 C CA . MET A 1 240 ? 14.129 -26.449 -38.942 1.00 67.80 750 MET A CA 1
ATOM 1869 C C . MET A 1 240 ? 15.358 -26.745 -38.084 1.00 73.46 750 MET A C 1
ATOM 1870 O O . MET A 1 240 ? 15.646 -26.025 -37.120 1.00 71.22 750 MET A O 1
ATOM 1875 N N . VAL A 1 241 ? 16.085 -27.799 -38.449 1.00 62.38 751 VAL A N 1
ATOM 1876 C CA . VAL A 1 241 ? 17.281 -28.196 -37.718 1.00 65.36 751 VAL A CA 1
ATOM 1877 C C . VAL A 1 241 ? 18.260 -27.022 -37.520 1.00 62.66 751 VAL A C 1
ATOM 1878 O O . VAL A 1 241 ? 18.710 -26.748 -36.402 1.00 46.97 751 VAL A O 1
ATOM 1882 N N . ASP A 1 242 ? 18.587 -26.327 -38.603 1.00 59.90 752 ASP A N 1
ATOM 1883 C CA . ASP A 1 242 ? 19.481 -25.180 -38.513 1.00 61.88 752 ASP A CA 1
ATOM 1884 C C . ASP A 1 242 ? 18.916 -24.069 -37.622 1.00 69.36 752 ASP A C 1
ATOM 1885 O O . ASP A 1 242 ? 19.633 -23.523 -36.780 1.00 69.13 752 ASP A O 1
ATOM 1890 N N . ILE A 1 243 ? 17.640 -23.728 -37.801 1.00 63.37 753 ILE A N 1
ATOM 1891 C CA . ILE A 1 243 ? 17.032 -22.663 -37.008 1.00 58.43 753 ILE A CA 1
ATOM 1892 C C . ILE A 1 243 ? 16.938 -23.069 -35.542 1.00 55.51 753 ILE A C 1
ATOM 1893 O O . ILE A 1 243 ? 17.114 -22.243 -34.647 1.00 49.45 753 ILE A O 1
ATOM 1898 N N . LYS A 1 244 ? 16.660 -24.346 -35.294 1.00 48.29 754 LYS A N 1
ATOM 1899 C CA . LYS A 1 244 ? 16.585 -24.817 -33.917 1.00 52.28 754 LYS A CA 1
ATOM 1900 C C . LYS A 1 244 ? 17.933 -24.664 -33.220 1.00 47.88 754 LYS A C 1
ATOM 1901 O O . LYS A 1 244 ? 17.995 -24.397 -32.022 1.00 43.80 754 LYS A O 1
ATOM 1907 N N . GLN A 1 245 ? 19.007 -24.825 -33.984 1.00 49.01 755 GLN A N 1
ATOM 1908 C CA . GLN A 1 245 ? 20.353 -24.640 -33.465 1.00 51.05 755 GLN A CA 1
ATOM 1909 C C . GLN A 1 245 ? 20.654 -23.163 -33.128 1.00 54.62 755 GLN A C 1
ATOM 1910 O O . GLN A 1 245 ? 21.156 -22.862 -32.044 1.00 49.93 755 GLN A O 1
ATOM 1916 N N . GLU A 1 246 ? 20.339 -22.245 -34.045 1.00 47.24 756 GLU A N 1
ATOM 1917 C CA . GLU A 1 246 ? 20.534 -20.807 -33.792 1.00 47.80 756 GLU A CA 1
ATOM 1918 C C . GLU A 1 246 ? 19.740 -20.325 -32.590 1.00 44.94 756 GLU A C 1
ATOM 1919 O O . GLU A 1 246 ? 20.086 -19.328 -31.966 1.00 44.06 756 GLU A O 1
ATOM 1925 N N . ILE A 1 247 ? 18.650 -21.015 -32.281 1.00 51.61 757 ILE A N 1
ATOM 1926 C CA . ILE A 1 247 ? 17.840 -20.622 -31.142 1.00 49.44 757 ILE A CA 1
ATOM 1927 C C . ILE A 1 247 ? 18.554 -21.065 -29.880 1.00 41.31 757 ILE A C 1
ATOM 1928 O O . ILE A 1 247 ? 18.726 -20.280 -28.955 1.00 49.51 757 ILE A O 1
ATOM 1933 N N . ILE A 1 248 ? 18.981 -22.323 -29.861 1.00 37.10 758 ILE A N 1
ATOM 1934 C CA . ILE A 1 248 ? 19.788 -22.845 -28.773 1.00 42.29 758 ILE A CA 1
ATOM 1935 C C . ILE A 1 248 ? 21.065 -22.001 -28.574 1.00 50.76 758 ILE A C 1
ATOM 1936 O O . ILE A 1 248 ? 21.394 -21.567 -27.462 1.00 43.27 758 ILE A O 1
ATOM 1941 N N . GLU A 1 249 ? 21.792 -21.777 -29.661 1.00 53.62 759 GLU A N 1
ATOM 1942 C CA . GLU A 1 249 ? 23.028 -21.012 -29.579 1.00 56.71 759 GLU A CA 1
ATOM 1943 C C . GLU A 1 249 ? 22.744 -19.643 -29.013 1.00 47.39 759 GLU A C 1
ATOM 1944 O O . GLU A 1 249 ? 23.478 -19.183 -28.148 1.00 50.07 759 GLU A O 1
ATOM 1950 N N . THR A 1 250 ? 21.657 -19.016 -29.460 1.00 40.36 760 THR A N 1
ATOM 1951 C CA . THR A 1 250 ? 21.319 -17.679 -28.981 1.00 34.11 760 THR A CA 1
ATOM 1952 C C . THR A 1 250 ? 20.927 -17.706 -27.521 1.00 36.62 760 THR A C 1
ATOM 1953 O O . THR A 1 250 ? 21.284 -16.805 -26.771 1.00 37.05 760 THR A O 1
ATOM 1957 N N . VAL A 1 251 ? 20.199 -18.745 -27.115 1.00 40.02 761 VAL A N 1
ATOM 1958 C CA . VAL A 1 251 ? 19.818 -18.892 -25.714 1.00 40.02 761 VAL A CA 1
ATOM 1959 C C . VAL A 1 251 ? 21.055 -19.191 -24.863 1.00 48.21 761 VAL A C 1
ATOM 1960 O O . VAL A 1 251 ? 21.175 -18.722 -23.727 1.00 46.91 761 VAL A O 1
ATOM 1964 N N . ALA A 1 252 ? 21.974 -19.978 -25.413 1.00 43.25 762 ALA A N 1
ATOM 1965 C CA . ALA A 1 252 ? 23.224 -20.248 -24.728 1.00 49.43 762 ALA A CA 1
ATOM 1966 C C . ALA A 1 252 ? 23.963 -18.936 -24.411 1.00 54.21 762 ALA A C 1
ATOM 1967 O O . ALA A 1 252 ? 24.360 -18.689 -23.270 1.00 57.55 762 ALA A O 1
ATOM 1969 N N . ASN A 1 253 ? 24.120 -18.082 -25.416 1.00 49.50 763 ASN A N 1
ATOM 1970 C CA . ASN A 1 253 ? 24.843 -16.822 -25.241 1.00 45.56 763 ASN A CA 1
ATOM 1971 C C . ASN A 1 253 ? 24.201 -15.850 -24.237 1.00 51.20 763 ASN A C 1
ATOM 1972 O O . ASN A 1 253 ? 24.824 -14.861 -23.835 1.00 54.97 763 ASN A O 1
ATOM 1977 N N . ASN A 1 254 ? 22.968 -16.128 -23.825 1.00 47.15 764 ASN A N 1
ATOM 1978 C CA . ASN A 1 254 ? 22.232 -15.186 -22.982 1.00 53.25 764 ASN A CA 1
ATOM 1979 C C . ASN A 1 254 ? 21.491 -15.840 -21.835 1.00 60.65 764 ASN A C 1
ATOM 1980 O O . ASN A 1 254 ? 20.535 -15.268 -21.297 1.00 62.99 764 ASN A O 1
ATOM 1985 N N . VAL A 1 255 ? 21.932 -17.034 -21.459 1.00 46.13 765 VAL A N 1
ATOM 1986 C CA . VAL A 1 255 ? 21.146 -17.870 -20.571 1.00 51.46 765 VAL A CA 1
ATOM 1987 C C . VAL A 1 255 ? 20.574 -17.121 -19.391 1.00 54.87 765 VAL A C 1
ATOM 1988 O O . VAL A 1 255 ? 19.393 -17.246 -19.069 1.00 56.67 765 VAL A O 1
ATOM 1992 N N . VAL A 1 256 ? 21.420 -16.353 -18.729 1.00 55.16 766 VAL A N 1
ATOM 1993 C CA . VAL A 1 256 ? 20.996 -15.704 -17.502 1.00 64.64 766 VAL A CA 1
ATOM 1994 C C . VAL A 1 256 ? 19.989 -14.576 -17.725 1.00 59.73 766 VAL A C 1
ATOM 1995 O O . VAL A 1 256 ? 18.993 -14.502 -17.010 1.00 66.56 766 VAL A O 1
ATOM 1999 N N . GLU A 1 257 ? 20.240 -13.705 -18.704 1.00 57.71 767 GLU A N 1
ATOM 2000 C CA . GLU A 1 257 ? 19.364 -12.551 -18.927 1.00 55.32 767 GLU A CA 1
ATOM 2001 C C . GLU A 1 257 ? 17.978 -12.986 -19.395 1.00 60.26 767 GLU A C 1
ATOM 2002 O O . GLU A 1 257 ? 16.964 -12.447 -18.949 1.00 65.01 767 GLU A O 1
ATOM 2008 N N . TYR A 1 258 ? 17.931 -13.955 -20.303 1.00 51.92 768 TYR A N 1
ATOM 2009 C CA . TYR A 1 258 ? 16.654 -14.508 -20.739 1.00 55.29 768 TYR A CA 1
ATOM 2010 C C . TYR A 1 258 ? 15.886 -15.143 -19.582 1.00 52.32 768 TYR A C 1
ATOM 2011 O O . TYR A 1 258 ? 14.685 -14.917 -19.427 1.00 47.12 768 TYR A O 1
ATOM 2020 N N . SER A 1 259 ? 16.585 -15.923 -18.763 1.00 43.49 769 SER A N 1
ATOM 2021 C CA . SER A 1 259 ? 15.959 -16.567 -17.616 1.00 49.08 769 SER A CA 1
ATOM 2022 C C . SER A 1 259 ? 15.279 -15.567 -16.691 1.00 53.79 769 SER A C 1
ATOM 2023 O O . SER A 1 259 ? 14.348 -15.911 -15.970 1.00 61.19 769 SER A O 1
ATOM 2026 N N . LYS A 1 260 ? 15.747 -14.326 -16.713 1.00 63.39 770 LYS A N 1
ATOM 2027 C CA . LYS A 1 260 ? 15.213 -13.290 -15.836 1.00 60.67 770 LYS A CA 1
ATOM 2028 C C . LYS A 1 260 ? 14.177 -12.441 -16.564 1.00 68.21 770 LYS A C 1
ATOM 2029 O O . LYS A 1 260 ? 13.666 -11.449 -16.028 1.00 67.78 770 LYS A O 1
ATOM 2035 N N . HIS A 1 261 ? 13.879 -12.853 -17.791 1.00 64.23 771 HIS A N 1
ATOM 2036 C CA . HIS A 1 261 ? 12.955 -12.151 -18.669 1.00 52.22 771 HIS A CA 1
ATOM 2037 C C . HIS A 1 261 ? 11.596 -12.845 -18.611 1.00 50.63 771 HIS A C 1
ATOM 2038 O O . HIS A 1 261 ? 11.509 -14.068 -18.745 1.00 58.79 771 HIS A O 1
ATOM 2045 N N . LYS A 1 262 ? 10.543 -12.065 -18.396 1.00 55.49 772 LYS A N 1
ATOM 2046 C CA . LYS A 1 262 ? 9.186 -12.598 -18.289 1.00 59.57 772 LYS A CA 1
ATOM 2047 C C . LYS A 1 262 ? 8.829 -13.545 -19.443 1.00 52.81 772 LYS A C 1
ATOM 2048 O O . LYS A 1 262 ? 8.328 -14.660 -19.230 1.00 49.62 772 LYS A O 1
ATOM 2054 N N . PHE A 1 263 ? 9.106 -13.093 -20.661 1.00 53.96 773 PHE A N 1
ATOM 2055 C CA . PHE A 1 263 ? 8.766 -13.837 -21.864 1.00 49.77 773 PHE A CA 1
ATOM 2056 C C . PHE A 1 263 ? 9.847 -14.841 -22.259 1.00 54.14 773 PHE A C 1
ATOM 2057 O O . PHE A 1 263 ? 9.554 -15.989 -22.603 1.00 60.19 773 PHE A O 1
ATOM 2065 N N . ALA A 1 264 ? 11.100 -14.410 -22.206 1.00 53.80 774 ALA A N 1
ATOM 2066 C CA . ALA A 1 264 ? 12.201 -15.237 -22.682 1.00 40.48 774 ALA A CA 1
ATOM 2067 C C . ALA A 1 264 ? 12.488 -16.429 -21.754 1.00 44.87 774 ALA A C 1
ATOM 2068 O O . ALA A 1 264 ? 13.059 -17.436 -22.183 1.00 41.04 774 ALA A O 1
ATOM 2070 N N . SER A 1 265 ? 12.072 -16.328 -20.493 1.00 44.09 775 SER A N 1
ATOM 2071 C CA . SER A 1 265 ? 12.288 -17.425 -19.544 1.00 36.78 775 SER A CA 1
ATOM 2072 C C . SER A 1 265 ? 11.580 -18.690 -20.000 1.00 46.03 775 SER A C 1
ATOM 2073 O O . SER A 1 265 ? 12.057 -19.790 -19.756 1.00 56.51 775 SER A O 1
ATOM 2076 N N . ASN A 1 266 ? 10.429 -18.535 -20.655 1.00 53.37 776 ASN A N 1
ATOM 2077 C CA . ASN A 1 266 ? 9.700 -19.680 -21.203 1.00 47.94 776 ASN A CA 1
ATOM 2078 C C . ASN A 1 266 ? 10.470 -20.335 -22.350 1.00 48.39 776 ASN A C 1
ATOM 2079 O O . ASN A 1 266 ? 10.406 -21.548 -22.539 1.00 53.51 776 ASN A O 1
ATOM 2084 N N . VAL A 1 267 ? 11.204 -19.532 -23.114 1.00 46.71 777 VAL A N 1
ATOM 2085 C CA . VAL A 1 267 ? 12.001 -20.066 -24.209 1.00 48.56 777 VAL A CA 1
ATOM 2086 C C . VAL A 1 267 ? 13.203 -20.866 -23.694 1.00 50.48 777 VAL A C 1
ATOM 2087 O O . VAL A 1 267 ? 13.608 -21.869 -24.293 1.00 46.53 777 VAL A O 1
ATOM 2091 N N . VAL A 1 268 ? 13.760 -20.445 -22.566 1.00 46.31 778 VAL A N 1
ATOM 2092 C CA . VAL A 1 268 ? 14.860 -21.198 -21.989 1.00 56.21 778 VAL A CA 1
ATOM 2093 C C . VAL A 1 268 ? 14.361 -22.557 -21.503 1.00 46.33 778 VAL A C 1
ATOM 2094 O O . VAL A 1 268 ? 15.056 -23.562 -21.621 1.00 42.92 778 VAL A O 1
ATOM 2098 N N . GLU A 1 269 ? 13.151 -22.593 -20.962 1.00 51.68 779 GLU A N 1
ATOM 2099 C CA . GLU A 1 269 ? 12.601 -23.859 -20.482 1.00 48.68 779 GLU A CA 1
ATOM 2100 C C . GLU A 1 269 ? 12.401 -24.852 -21.613 1.00 43.08 779 GLU A C 1
ATOM 2101 O O . GLU A 1 269 ? 12.736 -26.026 -21.481 1.00 55.64 779 GLU A O 1
ATOM 2107 N N . LYS A 1 270 ? 11.861 -24.382 -22.729 1.00 51.84 780 LYS A N 1
ATOM 2108 C CA . LYS A 1 270 ? 11.629 -25.257 -23.872 1.00 48.07 780 LYS A CA 1
ATOM 2109 C C . LYS A 1 270 ? 12.954 -25.691 -24.457 1.00 46.07 780 LYS A C 1
ATOM 2110 O O . LYS A 1 270 ? 13.081 -26.817 -24.931 1.00 55.45 780 LYS A O 1
ATOM 2116 N N . SER A 1 271 ? 13.931 -24.785 -24.431 1.00 51.30 781 SER A N 1
ATOM 2117 C CA . SER A 1 271 ? 15.264 -25.067 -24.951 1.00 47.68 781 SER A CA 1
ATOM 2118 C C . SER A 1 271 ? 15.809 -26.304 -24.285 1.00 45.45 781 SER A C 1
ATOM 2119 O O . SER A 1 271 ? 16.198 -27.251 -24.956 1.00 47.80 781 SER A O 1
ATOM 2122 N N . ILE A 1 272 ? 15.831 -26.290 -22.955 1.00 48.53 782 ILE A N 1
ATOM 2123 C CA . ILE A 1 272 ? 16.400 -27.404 -22.199 1.00 59.02 782 ILE A CA 1
ATOM 2124 C C . ILE A 1 272 ? 15.458 -28.618 -22.161 1.00 60.25 782 ILE A C 1
ATOM 2125 O O . ILE A 1 272 ? 15.892 -29.749 -21.955 1.00 57.12 782 ILE A O 1
ATOM 2130 N N . LEU A 1 273 ? 14.172 -28.379 -22.391 1.00 55.80 783 LEU A N 1
ATOM 2131 C CA . LEU A 1 273 ? 13.199 -29.457 -22.417 1.00 56.49 783 LEU A CA 1
ATOM 2132 C C . LEU A 1 273 ? 13.226 -30.215 -23.739 1.00 57.98 783 LEU A C 1
ATOM 2133 O O . LEU A 1 273 ? 13.192 -31.443 -23.746 1.00 63.97 783 LEU A O 1
ATOM 2138 N N . TYR A 1 274 ? 13.295 -29.491 -24.854 1.00 51.65 784 TYR A N 1
ATOM 2139 C CA . TYR A 1 274 ? 13.219 -30.131 -26.168 1.00 51.32 784 TYR A CA 1
ATOM 2140 C C . TYR A 1 274 ? 14.522 -30.162 -26.973 1.00 52.12 784 TYR A C 1
ATOM 2141 O O . TYR A 1 274 ? 14.572 -30.735 -28.055 1.00 49.38 784 TYR A O 1
ATOM 2150 N N . GLY A 1 275 ? 15.575 -29.548 -26.456 1.00 49.37 785 GLY A N 1
ATOM 2151 C CA . GLY A 1 275 ? 16.852 -29.605 -27.137 1.00 56.96 785 GLY A CA 1
ATOM 2152 C C . GLY A 1 275 ? 17.499 -30.980 -27.050 1.00 61.36 785 GLY A C 1
ATOM 2153 O O . GLY A 1 275 ? 17.266 -31.723 -26.097 1.00 64.15 785 GLY A O 1
ATOM 2154 N N . SER A 1 276 ? 18.310 -31.317 -28.051 1.00 65.96 786 SER A N 1
ATOM 2155 C CA . SER A 1 276 ? 19.056 -32.576 -28.069 1.00 65.45 786 SER A CA 1
ATOM 2156 C C . SER A 1 276 ? 20.038 -32.667 -26.896 1.00 65.53 786 SER A C 1
ATOM 2157 O O . SER A 1 276 ? 20.238 -31.700 -26.158 1.00 64.84 786 SER A O 1
ATOM 2160 N N . LYS A 1 277 ? 20.647 -33.836 -26.725 1.00 59.32 787 LYS A N 1
ATOM 2161 C CA . LYS A 1 277 ? 21.625 -34.039 -25.666 1.00 54.13 787 LYS A CA 1
ATOM 2162 C C . LYS A 1 277 ? 22.683 -32.936 -25.666 1.00 66.06 787 LYS A C 1
ATOM 2163 O O . LYS A 1 277 ? 22.963 -32.322 -24.631 1.00 61.29 787 LYS A O 1
ATOM 2169 N N . ASN A 1 278 ? 23.260 -32.688 -26.839 1.00 60.65 788 ASN A N 1
ATOM 2170 C CA . ASN A 1 278 ? 24.317 -31.692 -26.996 1.00 68.06 788 ASN A CA 1
ATOM 2171 C C . ASN A 1 278 ? 23.818 -30.265 -26.768 1.00 67.74 788 ASN A C 1
ATOM 2172 O O . ASN A 1 278 ? 24.405 -29.511 -25.991 1.00 66.01 788 ASN A O 1
ATOM 2177 N N . GLN A 1 279 ? 22.734 -29.900 -27.450 1.00 63.69 789 GLN A N 1
ATOM 2178 C CA . GLN A 1 279 ? 22.148 -28.569 -27.309 1.00 51.39 789 GLN A CA 1
ATOM 2179 C C . GLN A 1 279 ? 21.878 -28.248 -25.841 1.00 49.59 789 GLN A C 1
ATOM 2180 O O . GLN A 1 279 ? 22.102 -27.129 -25.375 1.00 58.29 789 GLN A O 1
ATOM 2186 N N . LYS A 1 280 ? 21.414 -29.251 -25.106 1.00 56.96 790 LYS A N 1
ATOM 2187 C CA . LYS A 1 280 ? 21.066 -29.079 -23.700 1.00 65.38 790 LYS A CA 1
ATOM 2188 C C . LYS A 1 280 ? 22.302 -28.836 -22.838 1.00 65.75 790 LYS A C 1
ATOM 2189 O O . LYS A 1 280 ? 22.302 -27.977 -21.950 1.00 62.49 790 LYS A O 1
ATOM 2195 N N . ASP A 1 281 ? 23.355 -29.600 -23.106 1.00 62.60 791 ASP A N 1
ATOM 2196 C CA . ASP A 1 281 ? 24.587 -29.475 -22.343 1.00 63.10 791 ASP A CA 1
ATOM 2197 C C . ASP A 1 281 ? 25.241 -28.137 -22.657 1.00 65.09 791 ASP A C 1
ATOM 2198 O O . ASP A 1 281 ? 25.840 -27.499 -21.788 1.00 67.80 791 ASP A O 1
ATOM 2203 N N . LEU A 1 282 ? 25.105 -27.712 -23.909 1.00 62.41 792 LEU A N 1
ATOM 2204 C CA . LEU A 1 282 ? 25.571 -26.397 -24.330 1.00 59.81 792 LEU A CA 1
ATOM 2205 C C . LEU A 1 282 ? 24.982 -25.281 -23.469 1.00 59.12 792 LEU A C 1
ATOM 2206 O O . LEU A 1 282 ? 25.662 -24.311 -23.143 1.00 74.12 792 LEU A O 1
ATOM 2211 N N . ILE A 1 283 ? 23.713 -25.416 -23.105 1.00 51.28 793 ILE A N 1
ATOM 2212 C CA . ILE A 1 283 ? 23.046 -24.395 -22.315 1.00 55.56 793 ILE A CA 1
ATOM 2213 C C . ILE A 1 283 ? 23.388 -24.515 -20.836 1.00 54.02 793 ILE A C 1
ATOM 2214 O O . ILE A 1 283 ? 23.591 -23.513 -20.151 1.00 51.46 793 ILE A O 1
ATOM 2219 N N . ILE A 1 284 ? 23.433 -25.745 -20.341 1.00 56.75 794 ILE A N 1
ATOM 2220 C CA . ILE A 1 284 ? 23.641 -25.984 -18.918 1.00 59.39 794 ILE A CA 1
ATOM 2221 C C . ILE A 1 284 ? 25.084 -25.690 -18.516 1.00 61.91 794 ILE A C 1
ATOM 2222 O O . ILE A 1 284 ? 25.359 -25.302 -17.382 1.00 66.05 794 ILE A O 1
ATOM 2227 N N . SER A 1 285 ? 26.000 -25.857 -19.464 1.00 52.19 795 SER A N 1
ATOM 2228 C CA . SER A 1 285 ? 27.412 -25.578 -19.224 1.00 60.54 795 SER A CA 1
ATOM 2229 C C . SER A 1 285 ? 27.668 -24.093 -18.978 1.00 66.85 795 SER A C 1
ATOM 2230 O O . SER A 1 285 ? 28.797 -23.684 -18.700 1.00 71.58 795 SER A O 1
ATOM 2233 N N . LYS A 1 286 ? 26.616 -23.288 -19.080 1.00 60.01 796 LYS A N 1
ATOM 2234 C CA . LYS A 1 286 ? 26.721 -21.856 -18.839 1.00 61.07 796 LYS A CA 1
ATOM 2235 C C . LYS A 1 286 ? 26.410 -21.538 -17.382 1.00 70.25 796 LYS A C 1
ATOM 2236 O O . LYS A 1 286 ? 26.803 -20.491 -16.865 1.00 70.41 796 LYS A O 1
ATOM 2242 N N . ILE A 1 287 ? 25.712 -22.454 -16.720 1.00 71.11 797 ILE A N 1
ATOM 2243 C CA . ILE A 1 287 ? 25.215 -22.208 -15.374 1.00 73.80 797 ILE A CA 1
ATOM 2244 C C . ILE A 1 287 ? 25.856 -23.129 -14.349 1.00 68.67 797 ILE A C 1
ATOM 2245 O O . ILE A 1 287 ? 25.905 -22.810 -13.163 1.00 72.74 797 ILE A O 1
ATOM 2250 N N . LEU A 1 288 ? 26.341 -24.274 -14.812 1.00 73.38 798 LEU A N 1
ATOM 2251 C CA . LEU A 1 288 ? 26.940 -25.270 -13.929 1.00 79.86 798 LEU A CA 1
ATOM 2252 C C . LEU A 1 288 ? 28.178 -24.767 -13.199 1.00 85.29 798 LEU A C 1
ATOM 2253 O O . LEU A 1 288 ? 29.123 -24.288 -13.832 1.00 87.66 798 LEU A O 1
ATOM 2258 N N . PRO A 1 289 ? 28.168 -24.867 -11.857 1.00 90.39 799 PRO A N 1
ATOM 2259 C CA . PRO A 1 289 ? 29.352 -24.616 -11.025 1.00 97.89 799 PRO A CA 1
ATOM 2260 C C . PRO A 1 289 ? 30.482 -25.573 -11.409 1.00 98.61 799 PRO A C 1
ATOM 2261 O O . PRO A 1 289 ? 30.249 -26.769 -11.590 1.00 100.49 799 PRO A O 1
ATOM 2265 N N . ARG A 1 290 ? 31.695 -25.049 -11.530 1.00 100.80 800 ARG A N 1
ATOM 2266 C CA . ARG A 1 290 ? 32.797 -25.814 -12.111 1.00 106.80 800 ARG A CA 1
ATOM 2267 C C . ARG A 1 290 ? 33.061 -27.169 -11.442 1.00 108.92 800 ARG A C 1
ATOM 2268 O O . ARG A 1 290 ? 33.454 -28.128 -12.111 1.00 106.26 800 ARG A O 1
ATOM 2276 N N . ASP A 1 291 ? 32.825 -27.252 -10.135 1.00 106.08 801 ASP A N 1
ATOM 2277 C CA . ASP A 1 291 ? 33.140 -28.466 -9.384 1.00 103.20 801 ASP A CA 1
ATOM 2278 C C . ASP A 1 291 ? 32.358 -28.566 -8.078 1.00 97.13 801 ASP A C 1
ATOM 2279 O O . ASP A 1 291 ? 31.593 -27.668 -7.736 1.00 100.92 801 ASP A O 1
ATOM 2284 N N . LYS A 1 292 ? 32.575 -29.658 -7.348 1.00 92.97 802 LYS A N 1
ATOM 2285 C CA . LYS A 1 292 ? 31.895 -29.904 -6.078 1.00 90.43 802 LYS A CA 1
ATOM 2286 C C . LYS A 1 292 ? 32.123 -28.779 -5.075 1.00 92.22 802 LYS A C 1
ATOM 2287 O O . LYS A 1 292 ? 31.344 -28.597 -4.142 1.00 93.54 802 LYS A O 1
ATOM 2293 N N . ASN A 1 293 ? 33.198 -28.027 -5.270 1.00 93.42 803 ASN A N 1
ATOM 2294 C CA . ASN A 1 293 ? 33.586 -26.981 -4.334 1.00 97.01 803 ASN A CA 1
ATOM 2295 C C . ASN A 1 293 ? 32.895 -25.657 -4.634 1.00 100.74 803 ASN A C 1
ATOM 2296 O O . ASN A 1 293 ? 32.285 -25.051 -3.752 1.00 102.39 803 ASN A O 1
ATOM 2301 N N . HIS A 1 294 ? 33.012 -25.204 -5.879 1.00 100.48 804 HIS A N 1
ATOM 2302 C CA . HIS A 1 294 ? 32.288 -24.027 -6.332 1.00 97.11 804 HIS A CA 1
ATOM 2303 C C . HIS A 1 294 ? 30.836 -24.168 -5.920 1.00 94.09 804 HIS A C 1
ATOM 2304 O O . HIS A 1 294 ? 30.238 -23.232 -5.394 1.00 94.33 804 HIS A O 1
ATOM 2311 N N . ALA A 1 295 ? 30.289 -25.359 -6.144 1.00 90.30 805 ALA A N 1
ATOM 2312 C CA . ALA A 1 295 ? 28.897 -25.648 -5.831 1.00 89.94 805 ALA A CA 1
ATOM 2313 C C . ALA A 1 295 ? 28.571 -25.359 -4.371 1.00 95.95 805 ALA A C 1
ATOM 2314 O O . ALA A 1 295 ? 27.577 -24.694 -4.068 1.00 95.93 805 ALA A O 1
ATOM 2316 N N . LEU A 1 296 ? 29.411 -25.850 -3.468 1.00 90.78 806 LEU A N 1
ATOM 2317 C CA . LEU A 1 296 ? 29.170 -25.665 -2.041 1.00 91.17 806 LEU A CA 1
ATOM 2318 C C . LEU A 1 296 ? 29.308 -24.210 -1.609 1.00 101.16 806 LEU A C 1
ATOM 2319 O O . LEU A 1 296 ? 28.628 -23.762 -0.683 1.00 102.15 806 LEU A O 1
ATOM 2324 N N . ASN A 1 297 ? 30.188 -23.476 -2.282 1.00 102.09 807 ASN A N 1
ATOM 2325 C CA . ASN A 1 297 ? 30.415 -22.074 -1.956 1.00 103.93 807 ASN A CA 1
ATOM 2326 C C . ASN A 1 297 ? 30.330 -21.178 -3.191 1.00 102.36 807 ASN A C 1
ATOM 2327 O O . ASN A 1 297 ? 31.350 -20.788 -3.760 1.00 97.96 807 ASN A O 1
ATOM 2332 N N . LEU A 1 298 ? 29.106 -20.864 -3.605 1.00 102.01 808 LEU A N 1
ATOM 2333 C CA . LEU A 1 298 ? 28.889 -20.004 -4.761 1.00 92.95 808 LEU A CA 1
ATOM 2334 C C . LEU A 1 298 ? 28.849 -18.555 -4.322 1.00 87.01 808 LEU A C 1
ATOM 2335 O O . LEU A 1 298 ? 28.590 -18.262 -3.153 1.00 90.29 808 LEU A O 1
ATOM 2340 N N . GLU A 1 299 ? 29.108 -17.654 -5.264 1.00 83.32 809 GLU A N 1
ATOM 2341 C CA . GLU A 1 299 ? 29.061 -16.224 -4.990 1.00 86.56 809 GLU A CA 1
ATOM 2342 C C . GLU A 1 299 ? 27.715 -15.658 -5.401 1.00 88.46 809 GLU A C 1
ATOM 2343 O O . GLU A 1 299 ? 27.036 -16.211 -6.265 1.00 90.06 809 GLU A O 1
ATOM 2349 N N . ASP A 1 300 ? 27.340 -14.544 -4.784 1.00 91.89 810 ASP A N 1
ATOM 2350 C CA . ASP A 1 300 ? 26.039 -13.933 -5.022 1.00 91.54 810 ASP A CA 1
ATOM 2351 C C . ASP A 1 300 ? 25.900 -13.357 -6.431 1.00 88.11 810 ASP A C 1
ATOM 2352 O O . ASP A 1 300 ? 24.868 -12.774 -6.772 1.00 91.65 810 ASP A O 1
ATOM 2357 N N . ASP A 1 301 ? 26.935 -13.521 -7.247 1.00 80.32 811 ASP A N 1
ATOM 2358 C CA . ASP A 1 301 ? 26.896 -13.046 -8.628 1.00 82.68 811 ASP A CA 1
ATOM 2359 C C . ASP A 1 301 ? 27.098 -14.177 -9.639 1.00 80.52 811 ASP A C 1
ATOM 2360 O O . ASP A 1 301 ? 27.104 -13.950 -10.850 1.00 81.28 811 ASP A O 1
ATOM 2365 N N . SER A 1 302 ? 27.263 -15.395 -9.135 1.00 76.42 812 SER A N 1
ATOM 2366 C CA . SER A 1 302 ? 27.280 -16.575 -9.991 1.00 80.08 812 SER A CA 1
ATOM 2367 C C . SER A 1 302 ? 25.902 -16.791 -10.621 1.00 77.85 812 SER A C 1
ATOM 2368 O O . SER A 1 302 ? 24.875 -16.575 -9.969 1.00 77.11 812 SER A O 1
ATOM 2371 N N . PRO A 1 303 ? 25.878 -17.222 -11.892 1.00 71.39 813 PRO A N 1
ATOM 2372 C CA . PRO A 1 303 ? 24.640 -17.482 -12.636 1.00 77.06 813 PRO A CA 1
ATOM 2373 C C . PRO A 1 303 ? 23.555 -18.140 -11.787 1.00 71.80 813 PRO A C 1
ATOM 2374 O O . PRO A 1 303 ? 22.471 -17.566 -11.641 1.00 68.01 813 PRO A O 1
ATOM 2378 N N . MET A 1 304 ? 23.854 -19.312 -11.232 1.00 70.08 814 MET A N 1
ATOM 2379 C CA . MET A 1 304 ? 22.907 -20.065 -10.410 1.00 66.64 814 MET A CA 1
ATOM 2380 C C . MET A 1 304 ? 22.186 -19.192 -9.397 1.00 76.79 814 MET A C 1
ATOM 2381 O O . MET A 1 304 ? 20.955 -19.186 -9.337 1.00 80.55 814 MET A O 1
ATOM 2386 N N . ILE A 1 305 ? 22.956 -18.457 -8.601 1.00 72.55 815 ILE A N 1
ATOM 2387 C CA . ILE A 1 305 ? 22.397 -17.687 -7.496 1.00 68.90 815 ILE A CA 1
ATOM 2388 C C . ILE A 1 305 ? 21.582 -16.496 -7.976 1.00 71.84 815 ILE A C 1
ATOM 2389 O O . ILE A 1 305 ? 20.543 -16.175 -7.396 1.00 73.03 815 ILE A O 1
ATOM 2394 N N . LEU A 1 306 ? 22.055 -15.835 -9.030 1.00 69.62 816 LEU A N 1
ATOM 2395 C CA . LEU A 1 306 ? 21.296 -14.751 -9.643 1.00 68.24 816 LEU A CA 1
ATOM 2396 C C . LEU A 1 306 ? 19.962 -15.297 -10.137 1.00 77.39 816 LEU A C 1
ATOM 2397 O O . LEU A 1 306 ? 18.954 -14.597 -10.142 1.00 67.47 816 LEU A O 1
ATOM 2402 N N . MET A 1 307 ? 19.974 -16.556 -10.557 1.00 72.63 817 MET A N 1
ATOM 2403 C CA . MET A 1 307 ? 18.789 -17.201 -11.097 1.00 72.88 817 MET A CA 1
ATOM 2404 C C . MET A 1 307 ? 17.821 -17.660 -10.004 1.00 74.66 817 MET A C 1
ATOM 2405 O O . MET A 1 307 ? 16.628 -17.364 -10.073 1.00 72.18 817 MET A O 1
ATOM 2410 N N . ILE A 1 308 ? 18.335 -18.358 -8.994 1.00 67.78 818 ILE A N 1
ATOM 2411 C CA . ILE A 1 308 ? 17.512 -18.806 -7.871 1.00 71.38 818 ILE A CA 1
ATOM 2412 C C . ILE A 1 308 ? 16.715 -17.672 -7.232 1.00 80.34 818 ILE A C 1
ATOM 2413 O O . ILE A 1 308 ? 15.596 -17.877 -6.758 1.00 79.22 818 ILE A O 1
ATOM 2418 N N . LYS A 1 309 ? 17.291 -16.475 -7.226 1.00 74.26 819 LYS A N 1
ATOM 2419 C CA . LYS A 1 309 ? 16.682 -15.335 -6.545 1.00 71.65 819 LYS A CA 1
ATOM 2420 C C . LYS A 1 309 ? 15.708 -14.549 -7.423 1.00 77.92 819 LYS A C 1
ATOM 2421 O O . LYS A 1 309 ? 15.030 -13.636 -6.944 1.00 80.38 819 LYS A O 1
ATOM 2427 N N . ASP A 1 310 ? 15.646 -14.886 -8.707 1.00 71.86 820 ASP A N 1
ATOM 2428 C CA . ASP A 1 310 ? 14.818 -14.133 -9.646 1.00 66.00 820 ASP A CA 1
ATOM 2429 C C . ASP A 1 310 ? 13.436 -14.757 -9.836 1.00 69.34 820 ASP A C 1
ATOM 2430 O O . ASP A 1 310 ? 13.287 -15.983 -9.850 1.00 74.94 820 ASP A O 1
ATOM 2435 N N . GLN A 1 311 ? 12.432 -13.897 -9.988 1.00 73.70 821 GLN A N 1
ATOM 2436 C CA . GLN A 1 311 ? 11.034 -14.322 -10.104 1.00 73.37 821 GLN A CA 1
ATOM 2437 C C . GLN A 1 311 ? 10.790 -15.296 -11.265 1.00 71.42 821 GLN A C 1
ATOM 2438 O O . GLN A 1 311 ? 9.998 -16.235 -11.143 1.00 76.05 821 GLN A O 1
ATOM 2444 N N . PHE A 1 312 ? 11.472 -15.076 -12.385 1.00 65.88 822 PHE A N 1
ATOM 2445 C CA . PHE A 1 312 ? 11.312 -15.939 -13.552 1.00 57.71 822 PHE A CA 1
ATOM 2446 C C . PHE A 1 312 ? 12.362 -17.048 -13.615 1.00 64.23 822 PHE A C 1
ATOM 2447 O O . PHE A 1 312 ? 12.053 -18.191 -13.954 1.00 58.32 822 PHE A O 1
ATOM 2455 N N . ALA A 1 313 ? 13.602 -16.706 -13.273 1.00 64.80 823 ALA A N 1
ATOM 2456 C CA . ALA A 1 313 ? 14.719 -17.638 -13.400 1.00 56.16 823 ALA A CA 1
ATOM 2457 C C . ALA A 1 313 ? 14.589 -18.870 -12.506 1.00 60.15 823 ALA A C 1
ATOM 2458 O O . ALA A 1 313 ? 15.072 -19.947 -12.861 1.00 60.40 823 ALA A O 1
ATOM 2460 N N . ASN A 1 314 ? 13.931 -18.726 -11.359 1.00 58.03 824 ASN A N 1
ATOM 2461 C CA . ASN A 1 314 ? 13.739 -19.876 -10.470 1.00 63.38 824 ASN A CA 1
ATOM 2462 C C . ASN A 1 314 ? 13.033 -21.068 -11.140 1.00 61.12 824 ASN A C 1
ATOM 2463 O O . ASN A 1 314 ? 13.311 -22.216 -10.800 1.00 68.64 824 ASN A O 1
ATOM 2468 N N . TYR A 1 315 ? 12.141 -20.792 -12.095 1.00 56.06 825 TYR A N 1
ATOM 2469 C CA . TYR A 1 315 ? 11.444 -21.847 -12.839 1.00 63.34 825 TYR A CA 1
ATOM 2470 C C . TYR A 1 315 ? 12.404 -22.581 -13.766 1.00 61.93 825 TYR A C 1
ATOM 2471 O O . TYR A 1 315 ? 12.337 -23.805 -13.912 1.00 64.25 825 TYR A O 1
ATOM 2480 N N . VAL A 1 316 ? 13.295 -21.825 -14.395 1.00 58.49 826 VAL A N 1
ATOM 2481 C CA . VAL A 1 316 ? 14.312 -22.417 -15.256 1.00 58.32 826 VAL A CA 1
ATOM 2482 C C . VAL A 1 316 ? 15.257 -23.298 -14.444 1.00 59.18 826 VAL A C 1
ATOM 2483 O O . VAL A 1 316 ? 15.798 -24.280 -14.957 1.00 65.35 826 VAL A O 1
ATOM 2487 N N . ILE A 1 317 ? 15.446 -22.949 -13.174 1.00 59.35 827 ILE A N 1
ATOM 2488 C CA . ILE A 1 317 ? 16.280 -23.748 -12.280 1.00 64.88 827 ILE A CA 1
ATOM 2489 C C . ILE A 1 317 ? 15.571 -25.049 -11.927 1.00 67.69 827 ILE A C 1
ATOM 2490 O O . ILE A 1 317 ? 16.139 -26.138 -12.068 1.00 57.58 827 ILE A O 1
ATOM 2495 N N . GLN A 1 318 ? 14.326 -24.926 -11.470 1.00 63.95 828 GLN A N 1
ATOM 2496 C CA . GLN A 1 318 ? 13.481 -26.090 -11.225 1.00 73.04 828 GLN A CA 1
ATOM 2497 C C . GLN A 1 318 ? 13.504 -27.021 -12.436 1.00 71.43 828 GLN A C 1
ATOM 2498 O O . GLN A 1 318 ? 13.740 -28.226 -12.309 1.00 68.47 828 GLN A O 1
ATOM 2504 N N . LYS A 1 319 ? 13.265 -26.444 -13.609 1.00 65.25 829 LYS A N 1
ATOM 2505 C CA . LYS A 1 319 ? 13.276 -27.191 -14.857 1.00 60.57 829 LYS A CA 1
ATOM 2506 C C . LYS A 1 319 ? 14.592 -27.945 -15.041 1.00 70.82 829 LYS A C 1
ATOM 2507 O O . LYS A 1 319 ? 14.598 -29.121 -15.415 1.00 73.93 829 LYS A O 1
ATOM 2513 N N . LEU A 1 320 ? 15.707 -27.269 -14.777 1.00 71.74 830 LEU A N 1
ATOM 2514 C CA . LEU A 1 320 ? 17.019 -27.896 -14.929 1.00 69.59 830 LEU A CA 1
ATOM 2515 C C . LEU A 1 320 ? 17.172 -29.109 -14.025 1.00 69.95 830 LEU A C 1
ATOM 2516 O O . LEU A 1 320 ? 17.713 -30.138 -14.428 1.00 71.21 830 LEU A O 1
ATOM 2521 N N . VAL A 1 321 ? 16.703 -28.973 -12.793 1.00 69.29 831 VAL A N 1
ATOM 2522 C CA . VAL A 1 321 ? 16.706 -30.078 -11.848 1.00 70.66 831 VAL A CA 1
ATOM 2523 C C . VAL A 1 321 ? 16.153 -31.350 -12.498 1.00 83.64 831 VAL A C 1
ATOM 2524 O O . VAL A 1 321 ? 16.763 -32.416 -12.411 1.00 81.97 831 VAL A O 1
ATOM 2528 N N . ASN A 1 322 ? 15.008 -31.218 -13.168 1.00 78.39 832 ASN A N 1
ATOM 2529 C CA . ASN A 1 322 ? 14.330 -32.343 -13.811 1.00 70.96 832 ASN A CA 1
ATOM 2530 C C . ASN A 1 322 ? 15.041 -32.926 -15.029 1.00 80.79 832 ASN A C 1
ATOM 2531 O O . ASN A 1 322 ? 15.184 -34.140 -15.148 1.00 92.39 832 ASN A O 1
ATOM 2536 N N . VAL A 1 323 ? 15.475 -32.058 -15.934 1.00 76.00 833 VAL A N 1
ATOM 2537 C CA . VAL A 1 323 ? 16.049 -32.494 -17.200 1.00 75.08 833 VAL A CA 1
ATOM 2538 C C . VAL A 1 323 ? 17.549 -32.766 -17.097 1.00 86.17 833 VAL A C 1
ATOM 2539 O O . VAL A 1 323 ? 18.209 -33.058 -18.096 1.00 82.61 833 VAL A O 1
ATOM 2543 N N . SER A 1 324 ? 18.084 -32.674 -15.886 1.00 85.33 834 SER A N 1
ATOM 2544 C CA . SER A 1 324 ? 19.520 -32.810 -15.681 1.00 84.77 834 SER A CA 1
ATOM 2545 C C . SER A 1 324 ? 20.033 -34.253 -15.612 1.00 92.29 834 SER A C 1
ATOM 2546 O O . SER A 1 324 ? 19.471 -35.104 -14.919 1.00 90.69 834 SER A O 1
ATOM 2549 N N . GLU A 1 325 ? 21.119 -34.503 -16.336 1.00 100.59 835 GLU A N 1
ATOM 2550 C CA . GLU A 1 325 ? 21.823 -35.780 -16.306 1.00 111.63 835 GLU A CA 1
ATOM 2551 C C . GLU A 1 325 ? 22.685 -35.901 -15.045 1.00 112.24 835 GLU A C 1
ATOM 2552 O O . GLU A 1 325 ? 23.062 -34.897 -14.441 1.00 108.75 835 GLU A O 1
ATOM 2558 N N . GLY A 1 326 ? 23.004 -37.136 -14.667 1.00 112.75 836 GLY A N 1
ATOM 2559 C CA . GLY A 1 326 ? 23.677 -37.433 -13.413 1.00 112.31 836 GLY A CA 1
ATOM 2560 C C . GLY A 1 326 ? 24.835 -36.548 -12.984 1.00 102.88 836 GLY A C 1
ATOM 2561 O O . GLY A 1 326 ? 24.956 -36.204 -11.805 1.00 96.53 836 GLY A O 1
ATOM 2562 N N . GLU A 1 327 ? 25.696 -36.182 -13.925 1.00 103.67 837 GLU A N 1
ATOM 2563 C CA . GLU A 1 327 ? 26.909 -35.452 -13.570 1.00 106.67 837 GLU A CA 1
ATOM 2564 C C . GLU A 1 327 ? 26.678 -33.952 -13.360 1.00 111.57 837 GLU A C 1
ATOM 2565 O O . GLU A 1 327 ? 27.311 -33.332 -12.502 1.00 110.76 837 GLU A O 1
ATOM 2571 N N . GLY A 1 328 ? 25.774 -33.373 -14.143 1.00 103.35 838 GLY A N 1
ATOM 2572 C CA . GLY A 1 328 ? 25.413 -31.977 -13.970 1.00 92.28 838 GLY A CA 1
ATOM 2573 C C . GLY A 1 328 ? 24.364 -31.825 -12.886 1.00 88.86 838 GLY A C 1
ATOM 2574 O O . GLY A 1 328 ? 24.501 -31.002 -11.982 1.00 78.55 838 GLY A O 1
ATOM 2575 N N . LYS A 1 329 ? 23.314 -32.635 -12.990 1.00 94.48 839 LYS A N 1
ATOM 2576 C CA . LYS A 1 329 ? 22.265 -32.710 -11.979 1.00 91.54 839 LYS A CA 1
ATOM 2577 C C . LYS A 1 329 ? 22.877 -32.736 -10.587 1.00 92.11 839 LYS A C 1
ATOM 2578 O O . LYS A 1 329 ? 22.381 -32.090 -9.664 1.00 85.05 839 LYS A O 1
ATOM 2584 N N . LYS A 1 330 ? 23.963 -33.491 -10.452 1.00 95.57 840 LYS A N 1
ATOM 2585 C CA . LYS A 1 330 ? 24.680 -33.613 -9.191 1.00 96.52 840 LYS A CA 1
ATOM 2586 C C . LYS A 1 330 ? 25.033 -32.236 -8.632 1.00 92.38 840 LYS A C 1
ATOM 2587 O O . LYS A 1 330 ? 24.690 -31.904 -7.492 1.00 84.82 840 LYS A O 1
ATOM 2593 N N . LEU A 1 331 ? 25.707 -31.434 -9.452 1.00 88.96 841 LEU A N 1
ATOM 2594 C CA . LEU A 1 331 ? 26.202 -30.127 -9.026 1.00 90.95 841 LEU A CA 1
ATOM 2595 C C . LEU A 1 331 ? 25.076 -29.124 -8.782 1.00 89.04 841 LEU A C 1
ATOM 2596 O O . LEU A 1 331 ? 25.181 -28.256 -7.915 1.00 85.35 841 LEU A O 1
ATOM 2601 N N . ILE A 1 332 ? 23.998 -29.250 -9.547 1.00 86.82 842 ILE A N 1
ATOM 2602 C CA . ILE A 1 332 ? 22.886 -28.316 -9.453 1.00 80.72 842 ILE A CA 1
ATOM 2603 C C . ILE A 1 332 ? 22.159 -28.455 -8.120 1.00 81.90 842 ILE A C 1
ATOM 2604 O O . ILE A 1 332 ? 21.806 -27.460 -7.478 1.00 76.66 842 ILE A O 1
ATOM 2609 N N . VAL A 1 333 ? 21.942 -29.696 -7.705 1.00 78.75 843 VAL A N 1
ATOM 2610 C CA . VAL A 1 333 ? 21.196 -29.968 -6.484 1.00 84.71 843 VAL A CA 1
ATOM 2611 C C . VAL A 1 333 ? 21.915 -29.405 -5.271 1.00 84.46 843 VAL A C 1
ATOM 2612 O O . VAL A 1 333 ? 21.343 -28.658 -4.475 1.00 89.08 843 VAL A O 1
ATOM 2616 N N . ILE A 1 334 ? 23.181 -29.774 -5.140 1.00 82.92 844 ILE A N 1
ATOM 2617 C CA . ILE A 1 334 ? 23.983 -29.362 -4.000 1.00 85.44 844 ILE A CA 1
ATOM 2618 C C . ILE A 1 334 ? 24.050 -27.846 -3.874 1.00 82.37 844 ILE A C 1
ATOM 2619 O O . ILE A 1 334 ? 23.992 -27.307 -2.768 1.00 85.93 844 ILE A O 1
ATOM 2624 N N . ALA A 1 335 ? 24.169 -27.160 -5.009 1.00 79.40 845 ALA A N 1
ATOM 2625 C CA . ALA A 1 335 ? 24.185 -25.698 -5.019 1.00 72.50 845 ALA A CA 1
ATOM 2626 C C . ALA A 1 335 ? 22.897 -25.135 -4.432 1.00 81.88 845 ALA A C 1
ATOM 2627 O O . ALA A 1 335 ? 22.922 -24.196 -3.632 1.00 77.93 845 ALA A O 1
ATOM 2629 N N . ILE A 1 336 ? 21.772 -25.724 -4.830 1.00 84.94 846 ILE A N 1
ATOM 2630 C CA . ILE A 1 336 ? 20.465 -25.282 -4.364 1.00 80.72 846 ILE A CA 1
ATOM 2631 C C . ILE A 1 336 ? 20.337 -25.517 -2.871 1.00 82.06 846 ILE A C 1
ATOM 2632 O O . ILE A 1 336 ? 19.917 -24.631 -2.125 1.00 92.89 846 ILE A O 1
ATOM 2637 N N . ARG A 1 337 ? 20.702 -26.718 -2.439 1.00 83.25 847 ARG A N 1
ATOM 2638 C CA . ARG A 1 337 ? 20.675 -27.061 -1.023 1.00 93.37 847 ARG A CA 1
ATOM 2639 C C . ARG A 1 337 ? 21.483 -26.050 -0.218 1.00 93.82 847 ARG A C 1
ATOM 2640 O O . ARG A 1 337 ? 21.050 -25.582 0.838 1.00 95.80 847 ARG A O 1
ATOM 2648 N N . ALA A 1 338 ? 22.654 -25.705 -0.735 1.00 89.75 848 ALA A N 1
ATOM 2649 C CA . ALA A 1 338 ? 23.516 -24.724 -0.090 1.00 94.76 848 ALA A CA 1
ATOM 2650 C C . ALA A 1 338 ? 22.833 -23.369 0.075 1.00 99.39 848 ALA A C 1
ATOM 2651 O O . ALA A 1 338 ? 22.939 -22.741 1.128 1.00 107.03 848 ALA A O 1
ATOM 2653 N N . TYR A 1 339 ? 22.134 -22.919 -0.964 1.00 97.87 849 TYR A N 1
ATOM 2654 C CA . TYR A 1 339 ? 21.503 -21.599 -0.940 1.00 95.40 849 TYR A CA 1
ATOM 2655 C C . TYR A 1 339 ? 20.449 -21.473 0.154 1.00 95.80 849 TYR A C 1
ATOM 2656 O O . TYR A 1 339 ? 20.239 -20.397 0.713 1.00 95.52 849 TYR A O 1
ATOM 2665 N N . LEU A 1 340 ? 19.776 -22.576 0.446 1.00 98.51 850 LEU A N 1
ATOM 2666 C CA . LEU A 1 340 ? 18.738 -22.577 1.461 1.00 105.07 850 LEU A CA 1
ATOM 2667 C C . LEU A 1 340 ? 19.348 -22.385 2.842 1.00 109.32 850 LEU A C 1
ATOM 2668 O O . LEU A 1 340 ? 18.807 -21.665 3.678 1.00 103.04 850 LEU A O 1
ATOM 2673 N N . ASP A 1 341 ? 20.489 -23.027 3.064 1.00 116.01 851 ASP A N 1
ATOM 2674 C CA . ASP A 1 341 ? 21.201 -22.932 4.333 1.00 113.16 851 ASP A CA 1
ATOM 2675 C C . ASP A 1 341 ? 21.518 -21.488 4.704 1.00 116.61 851 ASP A C 1
ATOM 2676 O O . ASP A 1 341 ? 21.051 -20.989 5.728 1.00 120.25 851 ASP A O 1
ATOM 2681 N N . LYS A 1 342 ? 22.311 -20.825 3.866 1.00 112.35 852 LYS A N 1
ATOM 2682 C CA . LYS A 1 342 ? 22.722 -19.443 4.115 1.00 116.43 852 LYS A CA 1
ATOM 2683 C C . LYS A 1 342 ? 21.558 -18.554 4.538 1.00 118.98 852 LYS A C 1
ATOM 2684 O O . LYS A 1 342 ? 21.629 -17.849 5.547 1.00 121.14 852 LYS A O 1
ATOM 2690 N N . LEU A 1 343 ? 20.487 -18.593 3.755 1.00 121.19 853 LEU A N 1
ATOM 2691 C CA . LEU A 1 343 ? 19.325 -17.752 4.003 1.00 123.64 853 LEU A CA 1
ATOM 2692 C C . LEU A 1 343 ? 18.634 -18.168 5.292 1.00 123.20 853 LEU A C 1
ATOM 2693 O O . LEU A 1 343 ? 18.094 -17.338 6.026 1.00 119.24 853 LEU A O 1
ATOM 2698 N N . ASN A 1 344 ? 18.668 -19.468 5.556 1.00 121.17 854 ASN A N 1
ATOM 2699 C CA . ASN A 1 344 ? 17.999 -20.051 6.705 1.00 120.39 854 ASN A CA 1
ATOM 2700 C C . ASN A 1 344 ? 18.589 -19.548 8.010 1.00 121.79 854 ASN A C 1
ATOM 2701 O O . ASN A 1 344 ? 17.872 -19.170 8.939 1.00 117.59 854 ASN A O 1
ATOM 2706 N N . LYS A 1 345 ? 19.910 -19.524 8.061 1.00 128.37 855 LYS A N 1
ATOM 2707 C CA . LYS A 1 345 ? 20.600 -19.258 9.307 1.00 124.72 855 LYS A CA 1
ATOM 2708 C C . LYS A 1 345 ? 20.643 -17.774 9.667 1.00 120.08 855 LYS A C 1
ATOM 2709 O O . LYS A 1 345 ? 20.228 -17.379 10.757 1.00 118.97 855 LYS A O 1
ATOM 2715 N N . SER A 1 346 ? 21.140 -16.958 8.744 1.00 117.82 856 SER A N 1
ATOM 2716 C CA . SER A 1 346 ? 21.348 -15.538 9.008 1.00 115.22 856 SER A CA 1
ATOM 2717 C C . SER A 1 346 ? 20.076 -14.709 8.844 1.00 131.12 856 SER A C 1
ATOM 2718 O O . SER A 1 346 ? 19.330 -14.881 7.878 1.00 136.35 856 SER A O 1
ATOM 2721 N N . ASN A 1 347 ? 19.841 -13.803 9.791 1.00 125.41 857 ASN A N 1
ATOM 2722 C CA . ASN A 1 347 ? 18.674 -12.926 9.753 1.00 120.06 857 ASN A CA 1
ATOM 2723 C C . ASN A 1 347 ? 18.997 -11.557 9.164 1.00 123.48 857 ASN A C 1
ATOM 2724 O O . ASN A 1 347 ? 18.765 -10.526 9.799 1.00 126.86 857 ASN A O 1
ATOM 2729 N N . GLY A 1 350 ? 14.531 -9.920 6.288 1.00 116.27 860 GLY A N 1
ATOM 2730 C CA . GLY A 1 350 ? 13.456 -10.607 6.985 1.00 117.79 860 GLY A CA 1
ATOM 2731 C C . GLY A 1 350 ? 13.011 -11.922 6.368 1.00 127.66 860 GLY A C 1
ATOM 2732 O O . GLY A 1 350 ? 13.229 -12.170 5.179 1.00 123.87 860 GLY A O 1
ATOM 2733 N N . ASN A 1 351 ? 12.386 -12.766 7.190 1.00 130.04 861 ASN A N 1
ATOM 2734 C CA . ASN A 1 351 ? 11.831 -14.038 6.733 1.00 124.83 861 ASN A CA 1
ATOM 2735 C C . ASN A 1 351 ? 11.155 -13.885 5.377 1.00 127.31 861 ASN A C 1
ATOM 2736 O O . ASN A 1 351 ? 10.485 -12.883 5.120 1.00 120.83 861 ASN A O 1
ATOM 2741 N N . ARG A 1 352 ? 11.330 -14.879 4.511 1.00 124.26 862 ARG A N 1
ATOM 2742 C CA . ARG A 1 352 ? 10.853 -14.766 3.137 1.00 119.71 862 ARG A CA 1
ATOM 2743 C C . ARG A 1 352 ? 9.615 -15.614 2.835 1.00 116.74 862 ARG A C 1
ATOM 2744 O O . ARG A 1 352 ? 8.567 -15.081 2.460 1.00 104.40 862 ARG A O 1
ATOM 2752 N N . HIS A 1 353 ? 9.738 -16.926 3.008 1.00 112.19 863 HIS A N 1
ATOM 2753 C CA . HIS A 1 353 ? 8.642 -17.841 2.716 1.00 119.63 863 HIS A CA 1
ATOM 2754 C C . HIS A 1 353 ? 8.227 -17.727 1.257 1.00 117.06 863 HIS A C 1
ATOM 2755 O O . HIS A 1 353 ? 7.100 -18.085 0.898 1.00 111.17 863 HIS A O 1
ATOM 2762 N N . LEU A 1 354 ? 9.125 -17.221 0.414 1.00 108.82 864 LEU A N 1
ATOM 2763 C CA . LEU A 1 354 ? 8.778 -17.076 -0.990 1.00 99.75 864 LEU A CA 1
ATOM 2764 C C . LEU A 1 354 ? 8.407 -18.432 -1.569 1.00 101.91 864 LEU A C 1
ATOM 2765 O O . LEU A 1 354 ? 8.964 -19.460 -1.178 1.00 99.45 864 LEU A O 1
ATOM 2770 N N . ALA A 1 355 ? 7.460 -18.431 -2.499 1.00 97.24 865 ALA A N 1
ATOM 2771 C CA . ALA A 1 355 ? 6.986 -19.671 -3.099 1.00 91.82 865 ALA A CA 1
ATOM 2772 C C . ALA A 1 355 ? 8.047 -20.325 -3.981 1.00 90.88 865 ALA A C 1
ATOM 2773 O O . ALA A 1 355 ? 8.057 -21.547 -4.148 1.00 96.66 865 ALA A O 1
ATOM 2775 N N . SER A 1 356 ? 8.940 -19.516 -4.545 1.00 84.48 866 SER A N 1
ATOM 2776 C CA . SER A 1 356 ? 9.992 -20.044 -5.409 1.00 79.98 866 SER A CA 1
ATOM 2777 C C . SER A 1 356 ? 11.031 -20.811 -4.606 1.00 90.94 866 SER A C 1
ATOM 2778 O O . SER A 1 356 ? 11.573 -21.815 -5.073 1.00 93.36 866 SER A O 1
ATOM 2781 N N . VAL A 1 357 ? 11.311 -20.338 -3.397 1.00 92.37 867 VAL A N 1
ATOM 2782 C CA . VAL A 1 357 ? 12.223 -21.048 -2.512 1.00 95.55 867 VAL A CA 1
ATOM 2783 C C . VAL A 1 357 ? 11.535 -22.282 -1.933 1.00 93.24 867 VAL A C 1
ATOM 2784 O O . VAL A 1 357 ? 12.139 -23.349 -1.814 1.00 87.33 867 VAL A O 1
ATOM 2788 N N . GLU A 1 358 ? 10.260 -22.134 -1.590 1.00 101.53 868 GLU A N 1
ATOM 2789 C CA . GLU A 1 358 ? 9.471 -23.252 -1.081 1.00 102.48 868 GLU A CA 1
ATOM 2790 C C . GLU A 1 358 ? 9.427 -24.388 -2.094 1.00 93.29 868 GLU A C 1
ATOM 2791 O O . GLU A 1 358 ? 9.480 -25.564 -1.732 1.00 92.56 868 GLU A O 1
ATOM 2797 N N . LYS A 1 359 ? 9.329 -24.023 -3.367 1.00 90.73 869 LYS A N 1
ATOM 2798 C CA . LYS A 1 359 ? 9.248 -25.001 -4.438 1.00 86.79 869 LYS A CA 1
ATOM 2799 C C . LYS A 1 359 ? 10.580 -25.711 -4.622 1.00 94.61 869 LYS A C 1
ATOM 2800 O O . LYS A 1 359 ? 10.629 -26.938 -4.718 1.00 93.18 869 LYS A O 1
ATOM 2806 N N . LEU A 1 360 ? 11.660 -24.933 -4.665 1.00 102.32 870 LEU A N 1
ATOM 2807 C CA . LEU A 1 360 ? 13.008 -25.485 -4.787 1.00 91.92 870 LEU A CA 1
ATOM 2808 C C . LEU A 1 360 ? 13.351 -26.343 -3.549 1.00 98.90 870 LEU A C 1
ATOM 2809 O O . LEU A 1 360 ? 13.987 -27.398 -3.697 1.00 100.24 870 LEU A O 1
ATOM 2814 N N . ALA A 1 361 ? 12.920 -25.901 -2.367 1.00 98.06 871 ALA A N 1
ATOM 2815 C CA . ALA A 1 361 ? 13.156 -26.602 -1.092 1.00 99.82 871 ALA A CA 1
ATOM 2816 C C . ALA A 1 361 ? 12.657 -28.037 -1.160 1.00 102.97 871 ALA A C 1
ATOM 2817 O O . ALA A 1 361 ? 13.441 -28.984 -1.085 1.00 104.60 871 ALA A O 1
ATOM 2819 N N . ALA A 1 362 ? 11.346 -28.187 -1.313 1.00 103.09 872 ALA A N 1
ATOM 2820 C CA . ALA A 1 362 ? 10.709 -29.499 -1.292 1.00 106.78 872 ALA A CA 1
ATOM 2821 C C . ALA A 1 362 ? 11.217 -30.426 -2.388 1.00 106.51 872 ALA A C 1
ATOM 2822 O O . ALA A 1 362 ? 11.554 -31.579 -2.123 1.00 112.30 872 ALA A O 1
ATOM 2824 N N . LEU A 1 363 ? 11.269 -29.923 -3.617 1.00 107.65 873 LEU A N 1
ATOM 2825 C CA . LEU A 1 363 ? 11.646 -30.750 -4.762 1.00 111.17 873 LEU A CA 1
ATOM 2826 C C . LEU A 1 363 ? 13.095 -31.221 -4.688 1.00 108.58 873 LEU A C 1
ATOM 2827 O O . LEU A 1 363 ? 13.502 -32.124 -5.421 1.00 105.50 873 LEU A O 1
ATOM 2832 N N . VAL A 1 364 ? 13.869 -30.605 -3.801 1.00 107.82 874 VAL A N 1
ATOM 2833 C CA . VAL A 1 364 ? 15.219 -31.079 -3.518 1.00 110.53 874 VAL A CA 1
ATOM 2834 C C . VAL A 1 364 ? 15.171 -32.199 -2.480 1.00 113.98 874 VAL A C 1
ATOM 2835 O O . VAL A 1 364 ? 15.785 -33.253 -2.656 1.00 108.19 874 VAL A O 1
ATOM 2839 N N . GLU A 1 365 ? 14.427 -31.961 -1.403 1.00 115.28 875 GLU A N 1
ATOM 2840 C CA . GLU A 1 365 ? 14.253 -32.951 -0.347 1.00 112.66 875 GLU A CA 1
ATOM 2841 C C . GLU A 1 365 ? 13.611 -34.219 -0.892 1.00 110.91 875 GLU A C 1
ATOM 2842 O O . GLU A 1 365 ? 14.264 -35.255 -1.015 1.00 120.66 875 GLU A O 1
ATOM 3056 N N . SER C 1 5 ? 8.077 48.961 -27.886 1.00 79.77 515 SER C N 1
ATOM 3057 C CA . SER C 1 5 ? 7.802 50.192 -28.626 1.00 78.14 515 SER C CA 1
ATOM 3058 C C . SER C 1 5 ? 6.896 51.147 -27.850 1.00 75.50 515 SER C C 1
ATOM 3059 O O . SER C 1 5 ? 5.983 50.702 -27.149 1.00 70.71 515 SER C O 1
ATOM 3062 N N . PRO C 1 6 ? 7.157 52.464 -27.984 1.00 79.65 516 PRO C N 1
ATOM 3063 C CA . PRO C 1 6 ? 6.537 53.575 -27.244 1.00 69.31 516 PRO C CA 1
ATOM 3064 C C . PRO C 1 6 ? 5.009 53.569 -27.254 1.00 75.10 516 PRO C C 1
ATOM 3065 O O . PRO C 1 6 ? 4.387 53.761 -26.205 1.00 73.34 516 PRO C O 1
ATOM 3069 N N . LEU C 1 7 ? 4.412 53.370 -28.426 1.00 77.24 517 LEU C N 1
ATOM 3070 C CA . LEU C 1 7 ? 2.955 53.331 -28.543 1.00 66.21 517 LEU C CA 1
ATOM 3071 C C . LEU C 1 7 ? 2.338 52.216 -27.703 1.00 66.56 517 LEU C C 1
ATOM 3072 O O . LEU C 1 7 ? 1.333 52.424 -27.019 1.00 67.43 517 LEU C O 1
ATOM 3077 N N . LEU C 1 8 ? 2.956 51.039 -27.752 1.00 62.68 518 LEU C N 1
ATOM 3078 C CA . LEU C 1 8 ? 2.538 49.914 -26.924 1.00 77.54 518 LEU C CA 1
ATOM 3079 C C . LEU C 1 8 ? 2.620 50.235 -25.434 1.00 82.49 518 LEU C C 1
ATOM 3080 O O . LEU C 1 8 ? 1.769 49.804 -24.648 1.00 85.49 518 LEU C O 1
ATOM 3085 N N . GLU C 1 9 ? 3.640 50.996 -25.053 1.00 79.16 519 GLU C N 1
ATOM 3086 C CA . GLU C 1 9 ? 3.799 51.424 -23.671 1.00 79.48 519 GLU C CA 1
ATOM 3087 C C . GLU C 1 9 ? 2.769 52.492 -23.310 1.00 83.66 519 GLU C C 1
ATOM 3088 O O . GLU C 1 9 ? 2.241 52.511 -22.198 1.00 88.52 519 GLU C O 1
ATOM 3094 N N . GLN C 1 10 ? 2.478 53.375 -24.259 1.00 79.93 520 GLN C N 1
ATOM 3095 C CA . GLN C 1 10 ? 1.453 54.394 -24.059 1.00 84.27 520 GLN C CA 1
ATOM 3096 C C . GLN C 1 10 ? 0.075 53.752 -23.953 1.00 90.60 520 GLN C C 1
ATOM 3097 O O . GLN C 1 10 ? -0.893 54.385 -23.516 1.00 96.16 520 GLN C O 1
ATOM 3103 N N . LEU C 1 11 ? -0.006 52.488 -24.358 1.00 89.28 521 LEU C N 1
ATOM 3104 C CA . LEU C 1 11 ? -1.251 51.736 -24.301 1.00 83.27 521 LEU C CA 1
ATOM 3105 C C . LEU C 1 11 ? -1.443 51.100 -22.930 1.00 87.76 521 LEU C C 1
ATOM 3106 O O . LEU C 1 11 ? -2.466 51.307 -22.274 1.00 96.56 521 LEU C O 1
ATOM 3111 N N . ARG C 1 12 ? -0.444 50.331 -22.507 1.00 78.67 522 ARG C N 1
ATOM 3112 C CA . ARG C 1 12 ? -0.522 49.551 -21.272 1.00 98.74 522 ARG C CA 1
ATOM 3113 C C . ARG C 1 12 ? -0.522 50.406 -20.006 1.00 102.10 522 ARG C C 1
ATOM 3114 O O . ARG C 1 12 ? -1.340 50.194 -19.107 1.00 102.00 522 ARG C O 1
ATOM 3122 N N . ASN C 1 13 ? 0.403 51.362 -19.938 1.00 106.08 523 ASN C N 1
ATOM 3123 C CA . ASN C 1 13 ? 0.546 52.237 -18.775 1.00 112.92 523 ASN C CA 1
ATOM 3124 C C . ASN C 1 13 ? -0.490 53.356 -18.748 1.00 115.69 523 ASN C C 1
ATOM 3125 O O . ASN C 1 13 ? -0.289 54.386 -18.104 1.00 120.35 523 ASN C O 1
ATOM 3130 N N . SER C 1 14 ? -1.599 53.147 -19.450 1.00 110.63 524 SER C N 1
ATOM 3131 C CA . SER C 1 14 ? -2.668 54.134 -19.493 1.00 121.46 524 SER C CA 1
ATOM 3132 C C . SER C 1 14 ? -4.029 53.469 -19.305 1.00 123.98 524 SER C C 1
ATOM 3133 O O . SER C 1 14 ? -4.953 54.066 -18.755 1.00 123.45 524 SER C O 1
ATOM 3136 N N . SER C 1 15 ? -4.143 52.227 -19.762 1.00 123.00 525 SER C N 1
ATOM 3137 C CA . SER C 1 15 ? -5.378 51.466 -19.605 1.00 125.42 525 SER C CA 1
ATOM 3138 C C . SER C 1 15 ? -5.631 51.136 -18.135 1.00 121.34 525 SER C C 1
ATOM 3139 O O . SER C 1 15 ? -6.775 50.958 -17.716 1.00 123.86 525 SER C O 1
ATOM 3142 N N . SER C 1 22 ? -9.530 59.453 -22.633 1.00 120.64 532 SER C N 1
ATOM 3143 C CA . SER C 1 22 ? -8.156 59.858 -22.911 1.00 132.13 532 SER C CA 1
ATOM 3144 C C . SER C 1 22 ? -7.354 58.671 -23.443 1.00 120.51 532 SER C C 1
ATOM 3145 O O . SER C 1 22 ? -6.122 58.692 -23.470 1.00 112.31 532 SER C O 1
ATOM 3148 N N . ASN C 1 23 ? -8.075 57.635 -23.862 1.00 115.48 533 ASN C N 1
ATOM 3149 C CA . ASN C 1 23 ? -7.463 56.447 -24.443 1.00 107.95 533 ASN C CA 1
ATOM 3150 C C . ASN C 1 23 ? -7.049 56.688 -25.893 1.00 96.51 533 ASN C C 1
ATOM 3151 O O . ASN C 1 23 ? -7.378 57.718 -26.482 1.00 93.83 533 ASN C O 1
ATOM 3156 N N . MET C 1 24 ? -6.321 55.737 -26.464 1.00 84.35 534 MET C N 1
ATOM 3157 C CA . MET C 1 24 ? -5.974 55.791 -27.872 1.00 63.32 534 MET C CA 1
ATOM 3158 C C . MET C 1 24 ? -7.125 55.274 -28.733 1.00 71.76 534 MET C C 1
ATOM 3159 O O . MET C 1 24 ? -8.116 54.729 -28.234 1.00 69.63 534 MET C O 1
ATOM 3164 N N . SER C 1 25 ? -6.980 55.448 -30.038 1.00 59.35 535 SER C N 1
ATOM 3165 C CA . SER C 1 25 ? -7.893 54.853 -30.995 1.00 59.39 535 SER C CA 1
ATOM 3166 C C . SER C 1 25 ? -7.069 54.413 -32.191 1.00 58.68 535 SER C C 1
ATOM 3167 O O . SER C 1 25 ? -5.870 54.683 -32.267 1.00 59.20 535 SER C O 1
ATOM 3170 N N . LEU C 1 26 ? -7.722 53.753 -33.133 1.00 48.74 536 LEU C N 1
ATOM 3171 C CA . LEU C 1 26 ? -7.040 53.175 -34.284 1.00 50.94 536 LEU C CA 1
ATOM 3172 C C . LEU C 1 26 ? -6.233 54.173 -35.110 1.00 58.66 536 LEU C C 1
ATOM 3173 O O . LEU C 1 26 ? -5.262 53.801 -35.772 1.00 62.00 536 LEU C O 1
ATOM 3178 N N . LYS C 1 27 ? -6.629 55.438 -35.074 1.00 57.96 537 LYS C N 1
ATOM 3179 C CA . LYS C 1 27 ? -5.939 56.454 -35.857 1.00 56.93 537 LYS C CA 1
ATOM 3180 C C . LYS C 1 27 ? -4.585 56.795 -35.246 1.00 50.32 537 LYS C C 1
ATOM 3181 O O . LYS C 1 27 ? -3.739 57.394 -35.901 1.00 58.31 537 LYS C O 1
ATOM 3187 N N . ASP C 1 28 ? -4.388 56.419 -33.987 1.00 52.09 538 ASP C N 1
ATOM 3188 C CA . ASP C 1 28 ? -3.147 56.726 -33.273 1.00 64.25 538 ASP C CA 1
ATOM 3189 C C . ASP C 1 28 ? -2.007 55.750 -33.609 1.00 68.39 538 ASP C C 1
ATOM 3190 O O . ASP C 1 28 ? -0.840 56.017 -33.317 1.00 58.23 538 ASP C O 1
ATOM 3195 N N . ILE C 1 29 ? -2.344 54.626 -34.235 1.00 51.38 539 ILE C N 1
ATOM 3196 C CA . ILE C 1 29 ? -1.363 53.577 -34.443 1.00 48.93 539 ILE C CA 1
ATOM 3197 C C . ILE C 1 29 ? -1.001 53.353 -35.910 1.00 53.29 539 ILE C C 1
ATOM 3198 O O . ILE C 1 29 ? -0.395 52.345 -36.244 1.00 58.59 539 ILE C O 1
ATOM 3203 N N . PHE C 1 30 ? -1.355 54.286 -36.786 1.00 54.07 540 PHE C N 1
ATOM 3204 C CA . PHE C 1 30 ? -1.106 54.087 -38.217 1.00 51.38 540 PHE C CA 1
ATOM 3205 C C . PHE C 1 30 ? 0.329 53.681 -38.548 1.00 61.71 540 PHE C C 1
ATOM 3206 O O . PHE C 1 30 ? 0.606 53.135 -39.620 1.00 68.81 540 PHE C O 1
ATOM 3214 N N . GLY C 1 31 ? 1.256 53.948 -37.642 1.00 52.59 541 GLY C N 1
ATOM 3215 C CA . GLY C 1 31 ? 2.617 53.509 -37.880 1.00 73.13 541 GLY C CA 1
ATOM 3216 C C . GLY C 1 31 ? 2.799 52.005 -37.708 1.00 70.61 541 GLY C C 1
ATOM 3217 O O . GLY C 1 31 ? 3.506 51.348 -38.480 1.00 55.10 541 GLY C O 1
ATOM 3218 N N . HIS C 1 32 ? 2.127 51.455 -36.701 1.00 58.01 542 HIS C N 1
ATOM 3219 C CA . HIS C 1 32 ? 2.561 50.203 -36.104 1.00 52.79 542 HIS C CA 1
ATOM 3220 C C . HIS C 1 32 ? 1.476 49.153 -35.896 1.00 53.69 542 HIS C C 1
ATOM 3221 O O . HIS C 1 32 ? 1.402 48.523 -34.834 1.00 52.78 542 HIS C O 1
ATOM 3228 N N . SER C 1 33 ? 0.662 48.938 -36.923 1.00 47.62 543 SER C N 1
ATOM 3229 C CA . SER C 1 33 ? -0.473 48.023 -36.807 1.00 60.60 543 SER C CA 1
ATOM 3230 C C . SER C 1 33 ? -0.051 46.563 -36.661 1.00 54.78 543 SER C C 1
ATOM 3231 O O . SER C 1 33 ? -0.508 45.870 -35.751 1.00 49.03 543 SER C O 1
ATOM 3234 N N . LEU C 1 34 ? 0.821 46.111 -37.560 1.00 47.33 544 LEU C N 1
ATOM 3235 C CA . LEU C 1 34 ? 1.317 44.740 -37.549 1.00 53.31 544 LEU C CA 1
ATOM 3236 C C . LEU C 1 34 ? 1.937 44.408 -36.206 1.00 51.41 544 LEU C C 1
ATOM 3237 O O . LEU C 1 34 ? 1.727 43.330 -35.677 1.00 66.58 544 LEU C O 1
ATOM 3242 N N . GLU C 1 35 ? 2.686 45.347 -35.648 1.00 51.91 545 GLU C N 1
ATOM 3243 C CA . GLU C 1 35 ? 3.329 45.147 -34.355 1.00 54.96 545 GLU C CA 1
ATOM 3244 C C . GLU C 1 35 ? 2.316 45.243 -33.208 1.00 49.82 545 GLU C C 1
ATOM 3245 O O . GLU C 1 35 ? 2.555 44.745 -32.110 1.00 53.20 545 GLU C O 1
ATOM 3251 N N . PHE C 1 36 ? 1.183 45.889 -33.456 1.00 49.50 546 PHE C N 1
ATOM 3252 C CA . PHE C 1 36 ? 0.104 45.882 -32.469 1.00 50.65 546 PHE C CA 1
ATOM 3253 C C . PHE C 1 36 ? -0.627 44.558 -32.500 1.00 50.46 546 PHE C C 1
ATOM 3254 O O . PHE C 1 36 ? -1.042 44.040 -31.460 1.00 56.93 546 PHE C O 1
ATOM 3262 N N . CYS C 1 37 ? -0.773 44.010 -33.703 1.00 42.43 547 CYS C N 1
ATOM 3263 C CA . CYS C 1 37 ? -1.494 42.758 -33.893 1.00 42.47 547 CYS C CA 1
ATOM 3264 C C . CYS C 1 37 ? -0.727 41.571 -33.318 1.00 54.18 547 CYS C C 1
ATOM 3265 O O . CYS C 1 37 ? -1.335 40.603 -32.843 1.00 41.18 547 CYS C O 1
ATOM 3268 N N . LYS C 1 38 ? 0.604 41.636 -33.355 1.00 42.98 548 LYS C N 1
ATOM 3269 C CA . LYS C 1 38 ? 1.390 40.493 -32.914 1.00 45.86 548 LYS C CA 1
ATOM 3270 C C . LYS C 1 38 ? 1.624 40.518 -31.412 1.00 44.25 548 LYS C C 1
ATOM 3271 O O . LYS C 1 38 ? 2.252 39.623 -30.846 1.00 54.24 548 LYS C O 1
ATOM 3277 N N . ASP C 1 39 ? 1.083 41.536 -30.767 1.00 38.11 549 ASP C N 1
ATOM 3278 C CA . ASP C 1 39 ? 1.271 41.717 -29.338 1.00 46.43 549 ASP C CA 1
ATOM 3279 C C . ASP C 1 39 ? -0.046 41.419 -28.657 1.00 42.46 549 ASP C C 1
ATOM 3280 O O . ASP C 1 39 ? -1.091 41.846 -29.143 1.00 52.50 549 ASP C O 1
ATOM 3285 N N . GLN C 1 40 ? -0.024 40.718 -27.529 1.00 38.82 550 GLN C N 1
ATOM 3286 C CA . GLN C 1 40 ? -1.294 40.303 -26.922 1.00 48.94 550 GLN C CA 1
ATOM 3287 C C . GLN C 1 40 ? -2.214 41.478 -26.610 1.00 58.62 550 GLN C C 1
ATOM 3288 O O . GLN C 1 40 ? -3.400 41.483 -26.984 1.00 54.05 550 GLN C O 1
ATOM 3294 N N . HIS C 1 41 ? -1.660 42.466 -25.917 1.00 62.64 551 HIS C N 1
ATOM 3295 C CA . HIS C 1 41 ? -2.436 43.615 -25.467 1.00 54.08 551 HIS C CA 1
ATOM 3296 C C . HIS C 1 41 ? -2.839 44.515 -26.631 1.00 53.28 551 HIS C C 1
ATOM 3297 O O . HIS C 1 41 ? -4.015 44.899 -26.757 1.00 52.14 551 HIS C O 1
ATOM 3304 N N . GLY C 1 42 ? -1.873 44.835 -27.489 1.00 48.79 552 GLY C N 1
ATOM 3305 C CA . GLY C 1 42 ? -2.165 45.538 -28.722 1.00 49.64 552 GLY C CA 1
ATOM 3306 C C . GLY C 1 42 ? -3.317 44.867 -29.462 1.00 55.51 552 GLY C C 1
ATOM 3307 O O . GLY C 1 42 ? -4.243 45.537 -29.909 1.00 52.46 552 GLY C O 1
ATOM 3308 N N . SER C 1 43 ? -3.262 43.540 -29.574 1.00 47.77 553 SER C N 1
ATOM 3309 C CA . SER C 1 43 ? -4.267 42.762 -30.295 1.00 39.77 553 SER C CA 1
ATOM 3310 C C . SER C 1 43 ? -5.683 42.903 -29.717 1.00 43.39 553 SER C C 1
ATOM 3311 O O . SER C 1 43 ? -6.621 43.207 -30.454 1.00 40.89 553 SER C O 1
ATOM 3314 N N . ARG C 1 44 ? -5.840 42.682 -28.413 1.00 43.05 554 ARG C N 1
ATOM 3315 C CA . ARG C 1 44 ? -7.152 42.803 -27.776 1.00 44.73 554 ARG C CA 1
ATOM 3316 C C . ARG C 1 44 ? -7.687 44.235 -27.956 1.00 48.65 554 ARG C C 1
ATOM 3317 O O . ARG C 1 44 ? -8.894 44.463 -28.097 1.00 51.63 554 ARG C O 1
ATOM 3325 N N . PHE C 1 45 ? -6.773 45.198 -27.961 1.00 53.31 555 PHE C N 1
ATOM 3326 C CA . PHE C 1 45 ? -7.141 46.578 -28.240 1.00 48.99 555 PHE C CA 1
ATOM 3327 C C . PHE C 1 45 ? -7.753 46.685 -29.632 1.00 51.06 555 PHE C C 1
ATOM 3328 O O . PHE C 1 45 ? -8.855 47.209 -29.782 1.00 52.61 555 PHE C O 1
ATOM 3336 N N . ILE C 1 46 ? -7.053 46.182 -30.649 1.00 36.40 556 ILE C N 1
ATOM 3337 C CA . ILE C 1 46 ? -7.544 46.323 -32.012 1.00 38.44 556 ILE C CA 1
ATOM 3338 C C . ILE C 1 46 ? -8.859 45.577 -32.201 1.00 44.86 556 ILE C C 1
ATOM 3339 O O . ILE C 1 46 ? -9.768 46.057 -32.877 1.00 51.50 556 ILE C O 1
ATOM 3344 N N . GLN C 1 47 ? -8.965 44.411 -31.580 1.00 36.67 557 GLN C N 1
ATOM 3345 C CA . GLN C 1 47 ? -10.183 43.623 -31.665 1.00 48.76 557 GLN C CA 1
ATOM 3346 C C . GLN C 1 47 ? -11.378 44.426 -31.173 1.00 45.64 557 GLN C C 1
ATOM 3347 O O . GLN C 1 47 ? -12.458 44.389 -31.759 1.00 50.49 557 GLN C O 1
ATOM 3353 N N . ARG C 1 48 ? -11.164 45.132 -30.071 1.00 44.74 558 ARG C N 1
ATOM 3354 C CA . ARG C 1 48 ? -12.192 45.910 -29.401 1.00 42.08 558 ARG C CA 1
ATOM 3355 C C . ARG C 1 48 ? -12.604 47.115 -30.257 1.00 44.89 558 ARG C C 1
ATOM 3356 O O . ARG C 1 48 ? -13.792 47.378 -30.436 1.00 56.02 558 ARG C O 1
ATOM 3364 N N . GLU C 1 49 ? -11.620 47.835 -30.792 1.00 46.50 559 GLU C N 1
ATOM 3365 C CA . GLU C 1 49 ? -11.882 48.994 -31.649 1.00 48.03 559 GLU C CA 1
ATOM 3366 C C . GLU C 1 49 ? -12.573 48.623 -32.959 1.00 54.07 559 GLU C C 1
ATOM 3367 O O . GLU C 1 49 ? -13.397 49.391 -33.466 1.00 52.95 559 GLU C O 1
ATOM 3373 N N . LEU C 1 50 ? -12.239 47.456 -33.509 1.00 48.23 560 LEU C N 1
ATOM 3374 C CA . LEU C 1 50 ? -12.830 47.019 -34.781 1.00 46.86 560 LEU C CA 1
ATOM 3375 C C . LEU C 1 50 ? -14.338 46.778 -34.694 1.00 42.24 560 LEU C C 1
ATOM 3376 O O . LEU C 1 50 ? -15.048 46.860 -35.696 1.00 50.29 560 LEU C O 1
ATOM 3381 N N . ALA C 1 51 ? -14.822 46.474 -33.498 1.00 36.96 561 ALA C N 1
ATOM 3382 C CA . ALA C 1 51 ? -16.236 46.198 -33.315 1.00 46.60 561 ALA C CA 1
ATOM 3383 C C . ALA C 1 51 ? -17.060 47.487 -33.315 1.00 58.08 561 ALA C C 1
ATOM 3384 O O . ALA C 1 51 ? -18.276 47.456 -33.533 1.00 54.18 561 ALA C O 1
ATOM 3386 N N . THR C 1 52 ? -16.409 48.623 -33.077 1.00 48.46 562 THR C N 1
ATOM 3387 C CA . THR C 1 52 ? -17.160 49.869 -32.933 1.00 54.21 562 THR C CA 1
ATOM 3388 C C . THR C 1 52 ? -16.656 51.032 -33.782 1.00 53.21 562 THR C C 1
ATOM 3389 O O . THR C 1 52 ? -17.246 52.108 -33.759 1.00 66.71 562 THR C O 1
ATOM 3393 N N . SER C 1 53 ? -15.578 50.819 -34.529 1.00 50.86 563 SER C N 1
ATOM 3394 C CA . SER C 1 53 ? -14.996 51.882 -35.349 1.00 50.26 563 SER C CA 1
ATOM 3395 C C . SER C 1 53 ? -15.712 52.101 -36.683 1.00 44.12 563 SER C C 1
ATOM 3396 O O . SER C 1 53 ? -16.168 51.151 -37.313 1.00 37.04 563 SER C O 1
ATOM 3399 N N . PRO C 1 54 ? -15.785 53.363 -37.134 1.00 45.33 564 PRO C N 1
ATOM 3400 C CA . PRO C 1 54 ? -16.384 53.679 -38.437 1.00 43.73 564 PRO C CA 1
ATOM 3401 C C . PRO C 1 54 ? -15.570 53.057 -39.568 1.00 36.38 564 PRO C C 1
ATOM 3402 O O . PRO C 1 54 ? -14.418 52.721 -39.357 1.00 39.72 564 PRO C O 1
ATOM 3406 N N . ALA C 1 55 ? -16.159 52.946 -40.754 1.00 36.52 565 ALA C N 1
ATOM 3407 C CA . ALA C 1 55 ? -15.494 52.344 -41.900 1.00 31.17 565 ALA C CA 1
ATOM 3408 C C . ALA C 1 55 ? -14.119 52.928 -42.151 1.00 43.59 565 ALA C C 1
ATOM 3409 O O . ALA C 1 55 ? -13.194 52.207 -42.513 1.00 52.31 565 ALA C O 1
ATOM 3411 N N . SER C 1 56 ? -13.976 54.236 -41.973 1.00 39.83 566 SER C N 1
ATOM 3412 C CA . SER C 1 56 ? -12.718 54.887 -42.301 1.00 40.96 566 SER C CA 1
ATOM 3413 C C . SER C 1 56 ? -11.560 54.329 -41.478 1.00 42.79 566 SER C C 1
ATOM 3414 O O . SER C 1 56 ? -10.489 54.069 -42.010 1.00 38.28 566 SER C O 1
ATOM 3417 N N . GLU C 1 57 ? -11.778 54.137 -40.182 1.00 41.51 567 GLU C N 1
ATOM 3418 C CA . GLU C 1 57 ? -10.716 53.664 -39.314 1.00 37.74 567 GLU C CA 1
ATOM 3419 C C . GLU C 1 57 ? -10.443 52.195 -39.573 1.00 43.16 567 GLU C C 1
ATOM 3420 O O . GLU C 1 57 ? -9.310 51.747 -39.499 1.00 47.20 567 GLU C O 1
ATOM 3426 N N . LYS C 1 58 ? -11.478 51.439 -39.898 1.00 39.49 568 LYS C N 1
ATOM 3427 C CA . LYS C 1 58 ? -11.252 50.059 -40.257 1.00 41.88 568 LYS C CA 1
ATOM 3428 C C . LYS C 1 58 ? -10.423 49.964 -41.546 1.00 42.82 568 LYS C C 1
ATOM 3429 O O . LYS C 1 58 ? -9.463 49.199 -41.607 1.00 42.30 568 LYS C O 1
ATOM 3435 N N . GLU C 1 59 ? -10.767 50.764 -42.555 1.00 43.57 569 GLU C N 1
ATOM 3436 C CA . GLU C 1 59 ? -10.003 50.785 -43.805 1.00 47.15 569 GLU C CA 1
ATOM 3437 C C . GLU C 1 59 ? -8.525 51.034 -43.567 1.00 49.09 569 GLU C C 1
ATOM 3438 O O . GLU C 1 59 ? -7.666 50.373 -44.159 1.00 47.07 569 GLU C O 1
ATOM 3444 N N . VAL C 1 60 ? -8.226 51.998 -42.707 1.00 33.90 570 VAL C N 1
ATOM 3445 C CA . VAL C 1 60 ? -6.844 52.384 -42.520 1.00 48.55 570 VAL C CA 1
ATOM 3446 C C . VAL C 1 60 ? -6.016 51.251 -41.907 1.00 45.69 570 VAL C C 1
ATOM 3447 O O . VAL C 1 60 ? -4.893 50.982 -42.346 1.00 54.19 570 VAL C O 1
ATOM 3451 N N . ILE C 1 61 ? -6.562 50.599 -40.886 1.00 39.78 571 ILE C N 1
ATOM 3452 C CA . ILE C 1 61 ? -5.928 49.412 -40.320 1.00 44.50 571 ILE C CA 1
ATOM 3453 C C . ILE C 1 61 ? -5.790 48.304 -41.360 1.00 45.12 571 ILE C C 1
ATOM 3454 O O . ILE C 1 61 ? -4.719 47.732 -41.514 1.00 45.20 571 ILE C O 1
ATOM 3459 N N . PHE C 1 62 ? -6.871 48.002 -42.071 1.00 37.85 572 PHE C N 1
ATOM 3460 C CA . PHE C 1 62 ? -6.846 46.898 -43.030 1.00 44.57 572 PHE C CA 1
ATOM 3461 C C . PHE C 1 62 ? -5.851 47.092 -44.158 1.00 52.11 572 PHE C C 1
ATOM 3462 O O . PHE C 1 62 ? -5.092 46.179 -44.476 1.00 53.27 572 PHE C O 1
ATOM 3470 N N . ASN C 1 63 ? -5.873 48.268 -44.783 1.00 52.22 573 ASN C N 1
ATOM 3471 C CA . ASN C 1 63 ? -4.999 48.526 -45.925 1.00 51.10 573 ASN C CA 1
ATOM 3472 C C . ASN C 1 63 ? -3.551 48.504 -45.504 1.00 52.34 573 ASN C C 1
ATOM 3473 O O . ASN C 1 63 ? -2.659 48.329 -46.325 1.00 63.37 573 ASN C O 1
ATOM 3478 N N . GLU C 1 64 ? -3.331 48.630 -44.203 1.00 42.96 574 GLU C N 1
ATOM 3479 C CA . GLU C 1 64 ? -1.989 48.597 -43.654 1.00 41.65 574 GLU C CA 1
ATOM 3480 C C . GLU C 1 64 ? -1.488 47.165 -43.419 1.00 55.14 574 GLU C C 1
ATOM 3481 O O . GLU C 1 64 ? -0.329 46.858 -43.676 1.00 58.69 574 GLU C O 1
ATOM 3487 N N . ILE C 1 65 ? -2.355 46.289 -42.919 1.00 46.69 575 ILE C N 1
ATOM 3488 C CA . ILE C 1 65 ? -1.924 44.956 -42.541 1.00 37.21 575 ILE C CA 1
ATOM 3489 C C . ILE C 1 65 ? -2.305 43.890 -43.557 1.00 38.25 575 ILE C C 1
ATOM 3490 O O . ILE C 1 65 ? -2.014 42.729 -43.342 1.00 49.29 575 ILE C O 1
ATOM 3495 N N . ARG C 1 66 ? -2.953 44.265 -44.654 1.00 39.17 576 ARG C N 1
ATOM 3496 C CA . ARG C 1 66 ? -3.501 43.266 -45.571 1.00 44.27 576 ARG C CA 1
ATOM 3497 C C . ARG C 1 66 ? -2.433 42.377 -46.184 1.00 60.03 576 ARG C C 1
ATOM 3498 O O . ARG C 1 66 ? -2.640 41.174 -46.342 1.00 64.46 576 ARG C O 1
ATOM 3506 N N . ASP C 1 67 ? -1.295 42.961 -46.532 1.00 49.73 577 ASP C N 1
ATOM 3507 C CA . ASP C 1 67 ? -0.241 42.184 -47.162 1.00 57.14 577 ASP C CA 1
ATOM 3508 C C . ASP C 1 67 ? 0.344 41.145 -46.207 1.00 59.74 577 ASP C C 1
ATOM 3509 O O . ASP C 1 67 ? 0.976 40.187 -46.636 1.00 59.16 577 ASP C O 1
ATOM 3514 N N . ASP C 1 68 ? 0.115 41.328 -44.912 1.00 54.41 578 ASP C N 1
ATOM 3515 C CA . ASP C 1 68 ? 0.625 40.408 -43.906 1.00 44.20 578 ASP C CA 1
ATOM 3516 C C . ASP C 1 68 ? -0.494 39.576 -43.273 1.00 44.60 578 ASP C C 1
ATOM 3517 O O . ASP C 1 68 ? -0.360 39.086 -42.147 1.00 44.12 578 ASP C O 1
ATOM 3522 N N . ALA C 1 69 ? -1.593 39.416 -44.006 1.00 44.92 579 ALA C N 1
ATOM 3523 C CA . ALA C 1 69 ? -2.764 38.695 -43.506 1.00 45.83 579 ALA C CA 1
ATOM 3524 C C . ALA C 1 69 ? -2.458 37.229 -43.216 1.00 50.30 579 ALA C C 1
ATOM 3525 O O . ALA C 1 69 ? -2.817 36.721 -42.141 1.00 40.77 579 ALA C O 1
ATOM 3527 N N . ILE C 1 70 ? -1.796 36.559 -44.168 1.00 50.29 580 ILE C N 1
ATOM 3528 C CA . ILE C 1 70 ? -1.378 35.162 -43.992 1.00 39.85 580 ILE C CA 1
ATOM 3529 C C . ILE C 1 70 ? -0.581 34.977 -42.710 1.00 40.74 580 ILE C C 1
ATOM 3530 O O . ILE C 1 70 ? -0.900 34.118 -41.888 1.00 48.33 580 ILE C O 1
ATOM 3535 N N . GLU C 1 71 ? 0.450 35.796 -42.542 1.00 44.70 581 GLU C N 1
ATOM 3536 C CA . GLU C 1 71 ? 1.293 35.753 -41.352 1.00 42.06 581 GLU C CA 1
ATOM 3537 C C . GLU C 1 71 ? 0.491 35.977 -40.065 1.00 48.15 581 GLU C C 1
ATOM 3538 O O . GLU C 1 71 ? 0.597 35.213 -39.104 1.00 45.81 581 GLU C O 1
ATOM 3544 N N . LEU C 1 72 ? -0.323 37.024 -40.048 1.00 50.99 582 LEU C N 1
ATOM 3545 C CA . LEU C 1 72 ? -1.159 37.289 -38.892 1.00 39.73 582 LEU C CA 1
ATOM 3546 C C . LEU C 1 72 ? -2.110 36.124 -38.634 1.00 33.84 582 LEU C C 1
ATOM 3547 O O . LEU C 1 72 ? -2.366 35.754 -37.481 1.00 32.45 582 LEU C O 1
ATOM 3552 N N . SER C 1 73 ? -2.648 35.552 -39.704 1.00 31.61 583 SER C N 1
ATOM 3553 C CA . SER C 1 73 ? -3.511 34.368 -39.548 1.00 44.53 583 SER C CA 1
ATOM 3554 C C . SER C 1 73 ? -2.821 33.259 -38.775 1.00 43.24 583 SER C C 1
ATOM 3555 O O . SER C 1 73 ? -3.474 32.534 -38.027 1.00 52.71 583 SER C O 1
ATOM 3558 N N . ASN C 1 74 ? -1.505 33.129 -38.966 1.00 33.96 584 ASN C N 1
ATOM 3559 C CA . ASN C 1 74 ? -0.709 32.130 -38.263 1.00 34.42 584 ASN C CA 1
ATOM 3560 C C . ASN C 1 74 ? -0.247 32.537 -36.865 1.00 42.18 584 ASN C C 1
ATOM 3561 O O . ASN C 1 74 ? 0.294 31.717 -36.112 1.00 45.76 584 ASN C O 1
ATOM 3566 N N . ASP C 1 75 ? -0.434 33.802 -36.511 1.00 39.58 585 ASP C N 1
ATOM 3567 C CA . ASP C 1 75 ? 0.117 34.299 -35.262 1.00 29.87 585 ASP C CA 1
ATOM 3568 C C . ASP C 1 75 ? -0.817 34.104 -34.085 1.00 28.45 585 ASP C C 1
ATOM 3569 O O . ASP C 1 75 ? -2.017 34.282 -34.200 1.00 46.59 585 ASP C O 1
ATOM 3574 N N . VAL C 1 76 ? -0.248 33.755 -32.942 1.00 36.79 586 VAL C N 1
ATOM 3575 C CA . VAL C 1 76 ? -0.993 33.517 -31.698 1.00 40.65 586 VAL C CA 1
ATOM 3576 C C . VAL C 1 76 ? -1.938 34.621 -31.248 1.00 30.51 586 VAL C C 1
ATOM 3577 O O . VAL C 1 76 ? -2.966 34.341 -30.627 1.00 43.93 586 VAL C O 1
ATOM 3581 N N . PHE C 1 77 ? -1.572 35.868 -31.500 1.00 35.10 587 PHE C N 1
ATOM 3582 C CA . PHE C 1 77 ? -2.400 36.989 -31.091 1.00 31.70 587 PHE C CA 1
ATOM 3583 C C . PHE C 1 77 ? -3.009 37.692 -32.289 1.00 32.49 587 PHE C C 1
ATOM 3584 O O . PHE C 1 77 ? -4.042 38.324 -32.172 1.00 36.78 587 PHE C O 1
ATOM 3592 N N . GLY C 1 78 ? -2.356 37.598 -33.439 1.00 37.99 588 GLY C N 1
ATOM 3593 C CA . GLY C 1 78 ? -2.831 38.264 -34.633 1.00 29.80 588 GLY C CA 1
ATOM 3594 C C . GLY C 1 78 ? -4.012 37.560 -35.277 1.00 35.85 588 GLY C C 1
ATOM 3595 O O . GLY C 1 78 ? -4.724 38.152 -36.085 1.00 37.77 588 GLY C O 1
ATOM 3596 N N . ASN C 1 79 ? -4.244 36.297 -34.933 1.00 34.75 589 ASN C N 1
ATOM 3597 C CA . ASN C 1 79 ? -5.267 35.558 -35.659 1.00 27.90 589 ASN C CA 1
ATOM 3598 C C . ASN C 1 79 ? -6.668 36.109 -35.346 1.00 36.49 589 ASN C C 1
ATOM 3599 O O . ASN C 1 79 ? -7.551 36.108 -36.212 1.00 28.31 589 ASN C O 1
ATOM 3604 N N . TYR C 1 80 ? -6.841 36.662 -34.143 1.00 39.50 590 TYR C N 1
ATOM 3605 C CA . TYR C 1 80 ? -8.114 37.276 -33.763 1.00 33.42 590 TYR C CA 1
ATOM 3606 C C . TYR C 1 80 ? -8.437 38.521 -34.582 1.00 32.72 590 TYR C C 1
ATOM 3607 O O . TYR C 1 80 ? -9.599 38.815 -34.849 1.00 39.79 590 TYR C O 1
ATOM 3616 N N . VAL C 1 81 ? -7.408 39.259 -34.972 1.00 35.30 591 VAL C N 1
ATOM 3617 C CA . VAL C 1 81 ? -7.606 40.506 -35.686 1.00 34.69 591 VAL C CA 1
ATOM 3618 C C . VAL C 1 81 ? -8.067 40.191 -37.092 1.00 40.17 591 VAL C C 1
ATOM 3619 O O . VAL C 1 81 ? -8.948 40.854 -37.622 1.00 40.09 591 VAL C O 1
ATOM 3623 N N . ILE C 1 82 ? -7.483 39.165 -37.695 1.00 33.07 592 ILE C N 1
ATOM 3624 C CA . ILE C 1 82 ? -7.980 38.698 -38.990 1.00 36.38 592 ILE C CA 1
ATOM 3625 C C . ILE C 1 82 ? -9.437 38.214 -38.906 1.00 40.00 592 ILE C C 1
ATOM 3626 O O . ILE C 1 82 ? -10.263 38.546 -39.755 1.00 46.56 592 ILE C O 1
ATOM 3631 N N . GLN C 1 83 ? -9.757 37.437 -37.878 1.00 30.82 593 GLN C N 1
ATOM 3632 C CA . GLN C 1 83 ? -11.133 37.021 -37.654 1.00 33.56 593 GLN C CA 1
ATOM 3633 C C . GLN C 1 83 ? -12.121 38.200 -37.543 1.00 43.37 593 GLN C C 1
ATOM 3634 O O . GLN C 1 83 ? -13.256 38.122 -38.039 1.00 33.13 593 GLN C O 1
ATOM 3640 N N . LYS C 1 84 ? -11.705 39.280 -36.877 1.00 37.98 594 LYS C N 1
ATOM 3641 C CA . LYS C 1 84 ? -12.586 40.439 -36.712 1.00 36.85 594 LYS C CA 1
ATOM 3642 C C . LYS C 1 84 ? -12.829 41.111 -38.043 1.00 42.74 594 LYS C C 1
ATOM 3643 O O . LYS C 1 84 ? -13.868 41.762 -38.236 1.00 37.16 594 LYS C O 1
ATOM 3649 N N . PHE C 1 85 ? -11.890 40.960 -38.973 1.00 30.35 595 PHE C N 1
ATOM 3650 C CA . PHE C 1 85 ? -12.174 41.483 -40.300 1.00 37.76 595 PHE C CA 1
ATOM 3651 C C . PHE C 1 85 ? -13.234 40.702 -41.080 1.00 40.84 595 PHE C C 1
ATOM 3652 O O . PHE C 1 85 ? -13.908 41.265 -41.944 1.00 44.23 595 PHE C O 1
ATOM 3660 N N . PHE C 1 86 ? -13.420 39.431 -40.747 1.00 33.35 596 PHE C N 1
ATOM 3661 C CA . PHE C 1 86 ? -14.500 38.672 -41.362 1.00 37.61 596 PHE C CA 1
ATOM 3662 C C . PHE C 1 86 ? -15.832 38.993 -40.682 1.00 36.02 596 PHE C C 1
ATOM 3663 O O . PHE C 1 86 ? -16.862 39.013 -41.325 1.00 35.07 596 PHE C O 1
ATOM 3671 N N . GLU C 1 87 ? -15.786 39.257 -39.381 1.00 41.07 597 GLU C N 1
ATOM 3672 C CA . GLU C 1 87 ? -16.957 39.635 -38.595 1.00 36.15 597 GLU C CA 1
ATOM 3673 C C . GLU C 1 87 ? -17.423 41.094 -38.815 1.00 46.45 597 GLU C C 1
ATOM 3674 O O . GLU C 1 87 ? -18.612 41.364 -38.936 1.00 49.41 597 GLU C O 1
ATOM 3680 N N . PHE C 1 88 ? -16.488 42.037 -38.866 1.00 44.30 598 PHE C N 1
ATOM 3681 C CA . PHE C 1 88 ? -16.843 43.455 -38.925 1.00 39.10 598 PHE C CA 1
ATOM 3682 C C . PHE C 1 88 ? -16.360 44.094 -40.212 1.00 39.90 598 PHE C C 1
ATOM 3683 O O . PHE C 1 88 ? -16.446 45.297 -40.378 1.00 49.18 598 PHE C O 1
ATOM 3691 N N . GLY C 1 89 ? -15.844 43.286 -41.130 1.00 38.08 599 GLY C N 1
ATOM 3692 C CA . GLY C 1 89 ? -15.306 43.841 -42.352 1.00 34.19 599 GLY C CA 1
ATOM 3693 C C . GLY C 1 89 ? -16.336 44.092 -43.438 1.00 43.74 599 GLY C C 1
ATOM 3694 O O . GLY C 1 89 ? -17.475 43.623 -43.375 1.00 43.66 599 GLY C O 1
ATOM 3695 N N . SER C 1 90 ? -15.913 44.833 -44.453 1.00 33.17 600 SER C N 1
ATOM 3696 C CA . SER C 1 90 ? -16.707 45.029 -45.645 1.00 34.39 600 SER C CA 1
ATOM 3697 C C . SER C 1 90 ? -16.475 43.915 -46.666 1.00 39.24 600 SER C C 1
ATOM 3698 O O . SER C 1 90 ? -15.462 43.199 -46.629 1.00 37.11 600 SER C O 1
ATOM 3701 N N . LYS C 1 91 ? -17.418 43.795 -47.592 1.00 39.41 601 LYS C N 1
ATOM 3702 C CA . LYS C 1 91 ? -17.353 42.806 -48.654 1.00 48.42 601 LYS C CA 1
ATOM 3703 C C . LYS C 1 91 ? -15.993 42.880 -49.342 1.00 45.75 601 LYS C C 1
ATOM 3704 O O . LYS C 1 91 ? -15.274 41.872 -49.482 1.00 44.70 601 LYS C O 1
ATOM 3710 N N . ILE C 1 92 ? -15.642 44.085 -49.767 1.00 47.93 602 ILE C N 1
ATOM 3711 C CA . ILE C 1 92 ? -14.349 44.336 -50.401 1.00 37.04 602 ILE C CA 1
ATOM 3712 C C . ILE C 1 92 ? -13.209 43.774 -49.559 1.00 42.83 602 ILE C C 1
ATOM 3713 O O . ILE C 1 92 ? -12.269 43.181 -50.088 1.00 47.98 602 ILE C O 1
ATOM 3718 N N . GLN C 1 93 ? -13.278 43.962 -48.245 1.00 42.50 603 GLN C N 1
ATOM 3719 C CA . GLN C 1 93 ? -12.205 43.479 -47.373 1.00 44.09 603 GLN C CA 1
ATOM 3720 C C . GLN C 1 93 ? -12.208 41.961 -47.204 1.00 44.45 603 GLN C C 1
ATOM 3721 O O . GLN C 1 93 ? -11.152 41.334 -47.200 1.00 41.60 603 GLN C O 1
ATOM 3727 N N . LYS C 1 94 ? -13.399 41.383 -47.069 1.00 44.70 604 LYS C N 1
ATOM 3728 C CA . LYS C 1 94 ? -13.538 39.946 -46.946 1.00 42.06 604 LYS C CA 1
ATOM 3729 C C . LYS C 1 94 ? -13.075 39.259 -48.228 1.00 47.61 604 LYS C C 1
ATOM 3730 O O . LYS C 1 94 ? -12.363 38.256 -48.169 1.00 47.80 604 LYS C O 1
ATOM 3736 N N . ASN C 1 95 ? -13.455 39.812 -49.379 1.00 43.88 605 ASN C N 1
ATOM 3737 C CA . ASN C 1 95 ? -13.041 39.261 -50.668 1.00 44.47 605 ASN C CA 1
ATOM 3738 C C . ASN C 1 95 ? -11.524 39.242 -50.795 1.00 50.15 605 ASN C C 1
ATOM 3739 O O . ASN C 1 95 ? -10.928 38.288 -51.308 1.00 53.47 605 ASN C O 1
ATOM 3744 N N . THR C 1 96 ? -10.895 40.298 -50.303 1.00 45.83 606 THR C N 1
ATOM 3745 C CA . THR C 1 96 ? -9.444 40.432 -50.394 1.00 44.14 606 THR C CA 1
ATOM 3746 C C . THR C 1 96 ? -8.700 39.370 -49.590 1.00 42.59 606 THR C C 1
ATOM 3747 O O . THR C 1 96 ? -7.713 38.798 -50.062 1.00 40.53 606 THR C O 1
ATOM 3751 N N . LEU C 1 97 ? -9.178 39.113 -48.374 1.00 47.40 607 LEU C N 1
ATOM 3752 C CA . LEU C 1 97 ? -8.604 38.070 -47.533 1.00 40.01 607 LEU C CA 1
ATOM 3753 C C . LEU C 1 97 ? -8.810 36.699 -48.155 1.00 46.87 607 LEU C C 1
ATOM 3754 O O . LEU C 1 97 ? -7.881 35.886 -48.190 1.00 44.66 607 LEU C O 1
ATOM 3759 N N . VAL C 1 98 ? -10.026 36.444 -48.643 1.00 41.58 608 VAL C N 1
ATOM 3760 C CA . VAL C 1 98 ? -10.330 35.175 -49.300 1.00 45.77 608 VAL C CA 1
ATOM 3761 C C . VAL C 1 98 ? -9.363 34.936 -50.458 1.00 51.54 608 VAL C C 1
ATOM 3762 O O . VAL C 1 98 ? -8.809 33.850 -50.605 1.00 48.15 608 VAL C O 1
ATOM 3766 N N . ASP C 1 99 ? -9.142 35.967 -51.265 1.00 52.58 609 ASP C N 1
ATOM 3767 C CA . ASP C 1 99 ? -8.253 35.844 -52.410 1.00 51.40 609 ASP C CA 1
ATOM 3768 C C . ASP C 1 99 ? -6.811 35.584 -51.983 1.00 49.90 609 ASP C C 1
ATOM 3769 O O . ASP C 1 99 ? -5.997 35.134 -52.781 1.00 53.02 609 ASP C O 1
ATOM 3774 N N . GLN C 1 100 ? -6.494 35.866 -50.727 1.00 44.17 610 GLN C N 1
ATOM 3775 C CA . GLN C 1 100 ? -5.189 35.498 -50.191 1.00 48.66 610 GLN C CA 1
ATOM 3776 C C . GLN C 1 100 ? -5.185 34.086 -49.616 1.00 51.32 610 GLN C C 1
ATOM 3777 O O . GLN C 1 100 ? -4.128 33.563 -49.285 1.00 43.51 610 GLN C O 1
ATOM 3783 N N . PHE C 1 101 ? -6.367 33.488 -49.471 1.00 53.46 611 PHE C N 1
ATOM 3784 C CA . PHE C 1 101 ? -6.468 32.124 -48.954 1.00 53.11 611 PHE C CA 1
ATOM 3785 C C . PHE C 1 101 ? -6.436 31.119 -50.095 1.00 56.44 611 PHE C C 1
ATOM 3786 O O . PHE C 1 101 ? -5.875 30.030 -49.937 1.00 54.68 611 PHE C O 1
ATOM 3794 N N . LYS C 1 102 ? -7.022 31.491 -51.237 1.00 44.71 612 LYS C N 1
ATOM 3795 C CA . LYS C 1 102 ? -6.955 30.668 -52.453 1.00 47.66 612 LYS C CA 1
ATOM 3796 C C . LYS C 1 102 ? -5.559 30.084 -52.730 1.00 54.83 612 LYS C C 1
ATOM 3797 O O . LYS C 1 102 ? -4.563 30.812 -52.818 1.00 54.47 612 LYS C O 1
ATOM 3803 N N . GLY C 1 103 ? -5.500 28.766 -52.866 1.00 54.80 613 GLY C N 1
ATOM 3804 C CA . GLY C 1 103 ? -4.246 28.078 -53.099 1.00 51.43 613 GLY C CA 1
ATOM 3805 C C . GLY C 1 103 ? -3.534 27.713 -51.814 1.00 52.24 613 GLY C C 1
ATOM 3806 O O . GLY C 1 103 ? -2.516 27.015 -51.843 1.00 52.41 613 GLY C O 1
ATOM 3807 N N . ASN C 1 104 ? -4.069 28.182 -50.688 1.00 46.59 614 ASN C N 1
ATOM 3808 C CA . ASN C 1 104 ? -3.439 27.959 -49.390 1.00 35.36 614 ASN C CA 1
ATOM 3809 C C . ASN C 1 104 ? -4.330 27.298 -48.352 1.00 39.29 614 ASN C C 1
ATOM 3810 O O . ASN C 1 104 ? -3.951 27.212 -47.186 1.00 40.45 614 ASN C O 1
ATOM 3815 N N . MET C 1 105 ? -5.508 26.849 -48.764 1.00 32.88 615 MET C N 1
ATOM 3816 C CA . MET C 1 105 ? -6.444 26.238 -47.830 1.00 43.21 615 MET C CA 1
ATOM 3817 C C . MET C 1 105 ? -5.820 25.148 -46.962 1.00 49.28 615 MET C C 1
ATOM 3818 O O . MET C 1 105 ? -5.888 25.216 -45.736 1.00 48.57 615 MET C O 1
ATOM 3823 N N . LYS C 1 106 ? -5.215 24.148 -47.599 1.00 42.94 616 LYS C N 1
ATOM 3824 C CA . LYS C 1 106 ? -4.688 22.999 -46.872 1.00 52.21 616 LYS C CA 1
ATOM 3825 C C . LYS C 1 106 ? -3.687 23.415 -45.791 1.00 44.53 616 LYS C C 1
ATOM 3826 O O . LYS C 1 106 ? -3.764 22.992 -44.628 1.00 42.42 616 LYS C O 1
ATOM 3832 N N . GLN C 1 107 ? -2.749 24.259 -46.184 1.00 35.88 617 GLN C N 1
ATOM 3833 C CA . GLN C 1 107 ? -1.712 24.703 -45.267 1.00 44.75 617 GLN C CA 1
ATOM 3834 C C . GLN C 1 107 ? -2.305 25.463 -44.072 1.00 45.63 617 GLN C C 1
ATOM 3835 O O . GLN C 1 107 ? -1.994 25.178 -42.908 1.00 41.06 617 GLN C O 1
ATOM 3841 N N . LEU C 1 108 ? -3.165 26.432 -44.365 1.00 39.67 618 LEU C N 1
ATOM 3842 C CA . LEU C 1 108 ? -3.825 27.204 -43.318 1.00 40.75 618 LEU C CA 1
ATOM 3843 C C . LEU C 1 108 ? -4.666 26.301 -42.422 1.00 40.81 618 LEU C C 1
ATOM 3844 O O . LEU C 1 108 ? -4.675 26.445 -41.194 1.00 46.14 618 LEU C O 1
ATOM 3849 N N . SER C 1 109 ? -5.351 25.350 -43.036 1.00 35.30 619 SER C N 1
ATOM 3850 C CA . SER C 1 109 ? -6.245 24.479 -42.280 1.00 44.51 619 SER C CA 1
ATOM 3851 C C . SER C 1 109 ? -5.486 23.604 -41.304 1.00 42.06 619 SER C C 1
ATOM 3852 O O . SER C 1 109 ? -6.030 23.199 -40.280 1.00 46.05 619 SER C O 1
ATOM 3855 N N . LEU C 1 110 ? -4.218 23.339 -41.601 1.00 40.05 620 LEU C N 1
ATOM 3856 C CA . LEU C 1 110 ? -3.412 22.473 -40.741 1.00 45.81 620 LEU C CA 1
ATOM 3857 C C . LEU C 1 110 ? -2.644 23.227 -39.629 1.00 43.23 620 LEU C C 1
ATOM 3858 O O . LEU C 1 110 ? -2.121 22.610 -38.674 1.00 29.13 620 LEU C O 1
ATOM 3863 N N . GLN C 1 111 ? -2.585 24.555 -39.751 1.00 34.12 621 GLN C N 1
ATOM 3864 C CA . GLN C 1 111 ? -1.891 25.377 -38.759 1.00 35.32 621 GLN C CA 1
ATOM 3865 C C . GLN C 1 111 ? -2.773 25.637 -37.535 1.00 30.45 621 GLN C C 1
ATOM 3866 O O . GLN C 1 111 ? -3.978 25.849 -37.648 1.00 36.26 621 GLN C O 1
ATOM 3872 N N . MET C 1 112 ? -2.156 25.643 -36.365 1.00 27.95 622 MET C N 1
ATOM 3873 C CA . MET C 1 112 ? -2.883 25.752 -35.105 1.00 32.76 622 MET C CA 1
ATOM 3874 C C . MET C 1 112 ? -3.744 27.010 -35.001 1.00 36.29 622 MET C C 1
ATOM 3875 O O . MET C 1 112 ? -4.830 26.970 -34.431 1.00 42.39 622 MET C O 1
ATOM 3880 N N . TYR C 1 113 ? -3.247 28.126 -35.526 1.00 35.87 623 TYR C N 1
ATOM 3881 C CA . TYR C 1 113 ? -3.940 29.400 -35.399 1.00 32.32 623 TYR C CA 1
ATOM 3882 C C . TYR C 1 113 ? -4.735 29.800 -36.627 1.00 29.28 623 TYR C C 1
ATOM 3883 O O . TYR C 1 113 ? -5.895 30.179 -36.514 1.00 36.26 623 TYR C O 1
ATOM 3892 N N . ALA C 1 114 ? -4.124 29.689 -37.796 1.00 26.44 624 ALA C N 1
ATOM 3893 C CA . ALA C 1 114 ? -4.828 29.954 -39.036 1.00 26.54 624 ALA C CA 1
ATOM 3894 C C . ALA C 1 114 ? -6.067 29.078 -39.254 1.00 34.75 624 ALA C C 1
ATOM 3895 O O . ALA C 1 114 ? -6.971 29.482 -39.973 1.00 36.89 624 ALA C O 1
ATOM 3897 N N . CYS C 1 115 ? -6.127 27.881 -38.676 1.00 37.69 625 CYS C N 1
ATOM 3898 C CA . CYS C 1 115 ? -7.357 27.093 -38.847 1.00 39.58 625 CYS C CA 1
ATOM 3899 C C . CYS C 1 115 ? -8.546 27.780 -38.163 1.00 36.55 625 CYS C C 1
ATOM 3900 O O . CYS C 1 115 ? -9.682 27.597 -38.579 1.00 31.62 625 CYS C O 1
ATOM 3903 N N . ARG C 1 116 ? -8.272 28.577 -37.128 1.00 38.61 626 ARG C N 1
ATOM 3904 C CA . ARG C 1 116 ? -9.312 29.336 -36.444 1.00 31.52 626 ARG C CA 1
ATOM 3905 C C . ARG C 1 116 ? -9.849 30.447 -37.337 1.00 37.00 626 ARG C C 1
ATOM 3906 O O . ARG C 1 116 ? -11.029 30.797 -37.268 1.00 30.53 626 ARG C O 1
ATOM 3914 N N . VAL C 1 117 ? -8.973 30.985 -38.183 1.00 28.28 627 VAL C N 1
ATOM 3915 C CA . VAL C 1 117 ? -9.337 32.062 -39.081 1.00 28.53 627 VAL C CA 1
ATOM 3916 C C . VAL C 1 117 ? -10.161 31.477 -40.199 1.00 29.84 627 VAL C C 1
ATOM 3917 O O . VAL C 1 117 ? -11.174 32.042 -40.586 1.00 31.93 627 VAL C O 1
ATOM 3921 N N . ILE C 1 118 ? -9.710 30.353 -40.734 1.00 27.14 628 ILE C N 1
ATOM 3922 C CA . ILE C 1 118 ? -10.448 29.631 -41.761 1.00 28.56 628 ILE C CA 1
ATOM 3923 C C . ILE C 1 118 ? -11.851 29.254 -41.272 1.00 38.20 628 ILE C C 1
ATOM 3924 O O . ILE C 1 118 ? -12.833 29.369 -42.012 1.00 37.15 628 ILE C O 1
ATOM 3929 N N . GLN C 1 119 ? -11.944 28.784 -40.029 1.00 34.42 629 GLN C N 1
ATOM 3930 C CA . GLN C 1 119 ? -13.242 28.421 -39.446 1.00 31.59 629 GLN C CA 1
ATOM 3931 C C . GLN C 1 119 ? -14.192 29.629 -39.324 1.00 40.67 629 GLN C C 1
ATOM 3932 O O . GLN C 1 119 ? -15.398 29.519 -39.594 1.00 38.47 629 GLN C O 1
ATOM 3938 N N . LYS C 1 120 ? -13.643 30.773 -38.926 1.00 30.54 630 LYS C N 1
ATOM 3939 C CA . LYS C 1 120 ? -14.422 32.001 -38.815 1.00 30.20 630 LYS C CA 1
ATOM 3940 C C . LYS C 1 120 ? -14.849 32.476 -40.190 1.00 34.49 630 LYS C C 1
ATOM 3941 O O . LYS C 1 120 ? -15.942 32.984 -40.351 1.00 36.67 630 LYS C O 1
ATOM 3947 N N . ALA C 1 121 ? -13.975 32.324 -41.178 1.00 35.02 631 ALA C N 1
ATOM 3948 C CA . ALA C 1 121 ? -14.252 32.803 -42.524 1.00 27.05 631 ALA C CA 1
ATOM 3949 C C . ALA C 1 121 ? -15.432 32.059 -43.152 1.00 37.54 631 ALA C C 1
ATOM 3950 O O . ALA C 1 121 ? -16.310 32.686 -43.766 1.00 45.29 631 ALA C O 1
ATOM 3952 N N . LEU C 1 122 ? -15.478 30.739 -42.974 1.00 38.86 632 LEU C N 1
ATOM 3953 C CA . LEU C 1 122 ? -16.580 29.920 -43.519 1.00 35.30 632 LEU C CA 1
ATOM 3954 C C . LEU C 1 122 ? -17.941 30.398 -43.025 1.00 40.94 632 LEU C C 1
ATOM 3955 O O . LEU C 1 122 ? -18.929 30.384 -43.765 1.00 44.65 632 LEU C O 1
ATOM 3960 N N . GLU C 1 123 ? -17.976 30.822 -41.767 1.00 42.09 633 GLU C N 1
ATOM 3961 C CA . GLU C 1 123 ? -19.160 31.414 -41.169 1.00 34.49 633 GLU C CA 1
ATOM 3962 C C . GLU C 1 123 ? -19.591 32.703 -41.844 1.00 37.94 633 GLU C C 1
ATOM 3963 O O . GLU C 1 123 ? -20.776 33.002 -41.857 1.00 41.77 633 GLU C O 1
ATOM 3969 N N . TYR C 1 124 ? -18.652 33.488 -42.377 1.00 42.78 634 TYR C N 1
ATOM 3970 C CA . TYR C 1 124 ? -19.004 34.862 -42.792 1.00 46.61 634 TYR C CA 1
ATOM 3971 C C . TYR C 1 124 ? -18.993 35.178 -44.292 1.00 42.51 634 TYR C C 1
ATOM 3972 O O . TYR C 1 124 ? -19.594 36.159 -44.708 1.00 49.02 634 TYR C O 1
ATOM 3981 N N . ILE C 1 125 ? -18.316 34.373 -45.102 1.00 38.88 635 ILE C N 1
ATOM 3982 C CA . ILE C 1 125 ? -18.216 34.682 -46.530 1.00 31.37 635 ILE C CA 1
ATOM 3983 C C . ILE C 1 125 ? -19.405 34.144 -47.330 1.00 41.65 635 ILE C C 1
ATOM 3984 O O . ILE C 1 125 ? -20.278 33.457 -46.784 1.00 43.30 635 ILE C O 1
ATOM 3989 N N . ASP C 1 126 ? -19.465 34.456 -48.621 1.00 42.47 636 ASP C N 1
ATOM 3990 C CA . ASP C 1 126 ? -20.642 34.038 -49.390 1.00 44.64 636 ASP C CA 1
ATOM 3991 C C . ASP C 1 126 ? -20.546 32.574 -49.809 1.00 56.97 636 ASP C C 1
ATOM 3992 O O . ASP C 1 126 ? -19.442 32.014 -49.955 1.00 45.82 636 ASP C O 1
ATOM 3997 N N . SER C 1 127 ? -21.715 31.968 -50.008 1.00 54.61 637 SER C N 1
ATOM 3998 C CA . SER C 1 127 ? -21.822 30.524 -50.147 1.00 48.54 637 SER C CA 1
ATOM 3999 C C . SER C 1 127 ? -20.850 30.002 -51.193 1.00 55.60 637 SER C C 1
ATOM 4000 O O . SER C 1 127 ? -20.260 28.930 -51.024 1.00 49.78 637 SER C O 1
ATOM 4003 N N . ASN C 1 128 ? -20.667 30.770 -52.267 1.00 59.93 638 ASN C N 1
ATOM 4004 C CA . ASN C 1 128 ? -19.785 30.355 -53.361 1.00 51.79 638 ASN C CA 1
ATOM 4005 C C . ASN C 1 128 ? -18.319 30.359 -52.977 1.00 54.28 638 ASN C C 1
ATOM 4006 O O . ASN C 1 128 ? -17.545 29.529 -53.451 1.00 59.77 638 ASN C O 1
ATOM 4011 N N . GLN C 1 129 ? -17.937 31.304 -52.129 1.00 49.79 639 GLN C N 1
ATOM 4012 C CA . GLN C 1 129 ? -16.565 31.377 -51.671 1.00 45.92 639 GLN C CA 1
ATOM 4013 C C . GLN C 1 129 ? -16.255 30.235 -50.715 1.00 45.77 639 GLN C C 1
ATOM 4014 O O . GLN C 1 129 ? -15.138 29.721 -50.708 1.00 46.71 639 GLN C O 1
ATOM 4020 N N . ARG C 1 130 ? -17.238 29.829 -49.916 1.00 39.51 640 ARG C N 1
ATOM 4021 C CA . ARG C 1 130 ? -17.060 28.679 -49.030 1.00 39.41 640 ARG C CA 1
ATOM 4022 C C . ARG C 1 130 ? -16.654 27.425 -49.802 1.00 45.05 640 ARG C C 1
ATOM 4023 O O . ARG C 1 130 ? -15.654 26.764 -49.494 1.00 42.55 640 ARG C O 1
ATOM 4031 N N . ILE C 1 131 ? -17.442 27.089 -50.813 1.00 45.39 641 ILE C N 1
ATOM 4032 C CA . ILE C 1 131 ? -17.216 25.842 -51.529 1.00 55.13 641 ILE C CA 1
ATOM 4033 C C . ILE C 1 131 ? -15.910 25.935 -52.325 1.00 49.54 641 ILE C C 1
ATOM 4034 O O . ILE C 1 131 ? -15.142 24.969 -52.434 1.00 51.96 641 ILE C O 1
ATOM 4039 N N . GLU C 1 132 ? -15.655 27.121 -52.857 1.00 50.94 642 GLU C N 1
ATOM 4040 C CA . GLU C 1 132 ? -14.446 27.394 -53.620 1.00 47.40 642 GLU C CA 1
ATOM 4041 C C . GLU C 1 132 ? -13.197 27.088 -52.799 1.00 46.28 642 GLU C C 1
ATOM 4042 O O . GLU C 1 132 ? -12.280 26.427 -53.286 1.00 52.28 642 GLU C O 1
ATOM 4048 N N . LEU C 1 133 ? -13.174 27.560 -51.553 1.00 43.95 643 LEU C N 1
ATOM 4049 C CA . LEU C 1 133 ? -12.086 27.264 -50.617 1.00 46.54 643 LEU C CA 1
ATOM 4050 C C . LEU C 1 133 ? -12.033 25.797 -50.209 1.00 57.83 643 LEU C C 1
ATOM 4051 O O . LEU C 1 133 ? -10.961 25.194 -50.178 1.00 54.59 643 LEU C O 1
ATOM 4056 N N . VAL C 1 134 ? -13.187 25.225 -49.879 1.00 48.60 644 VAL C N 1
ATOM 4057 C CA . VAL C 1 134 ? -13.224 23.863 -49.365 1.00 55.38 644 VAL C CA 1
ATOM 4058 C C . VAL C 1 134 ? -12.801 22.865 -50.444 1.00 50.00 644 VAL C C 1
ATOM 4059 O O . VAL C 1 134 ? -12.189 21.854 -50.126 1.00 49.27 644 VAL C O 1
ATOM 4063 N N . LEU C 1 135 ? -13.108 23.160 -51.708 1.00 53.58 645 LEU C N 1
ATOM 4064 C CA . LEU C 1 135 ? -12.742 22.277 -52.819 1.00 49.60 645 LEU C CA 1
ATOM 4065 C C . LEU C 1 135 ? -11.233 21.937 -52.837 1.00 49.59 645 LEU C C 1
ATOM 4066 O O . LEU C 1 135 ? -10.792 20.947 -53.430 1.00 50.57 645 LEU C O 1
ATOM 4071 N N . GLU C 1 136 ? -10.442 22.775 -52.182 1.00 45.98 646 GLU C N 1
ATOM 4072 C CA . GLU C 1 136 ? -8.999 22.604 -52.174 1.00 53.83 646 GLU C CA 1
ATOM 4073 C C . GLU C 1 136 ? -8.618 21.464 -51.254 1.00 57.27 646 GLU C C 1
ATOM 4074 O O . GLU C 1 136 ? -7.470 21.027 -51.248 1.00 54.50 646 GLU C O 1
ATOM 4080 N N . LEU C 1 137 ? -9.587 20.985 -50.482 1.00 52.42 647 LEU C N 1
ATOM 4081 C CA . LEU C 1 137 ? -9.351 19.887 -49.544 1.00 46.33 647 LEU C CA 1
ATOM 4082 C C . LEU C 1 137 ? -9.925 18.586 -50.093 1.00 53.96 647 LEU C C 1
ATOM 4083 O O . LEU C 1 137 ? -9.945 17.560 -49.404 1.00 52.76 647 LEU C O 1
ATOM 4088 N N . SER C 1 138 ? -10.379 18.629 -51.344 1.00 47.97 648 SER C N 1
ATOM 4089 C CA . SER C 1 138 ? -11.099 17.504 -51.933 1.00 59.77 648 SER C CA 1
ATOM 4090 C C . SER C 1 138 ? -10.319 16.177 -51.989 1.00 59.54 648 SER C C 1
ATOM 4091 O O . SER C 1 138 ? -10.932 15.106 -52.045 1.00 70.96 648 SER C O 1
ATOM 4094 N N . ASP C 1 139 ? -8.988 16.244 -51.954 1.00 51.76 649 ASP C N 1
ATOM 4095 C CA . ASP C 1 139 ? -8.150 15.043 -52.049 1.00 44.82 649 ASP C CA 1
ATOM 4096 C C . ASP C 1 139 ? -7.426 14.743 -50.756 1.00 47.66 649 ASP C C 1
ATOM 4097 O O . ASP C 1 139 ? -6.532 13.895 -50.725 1.00 49.11 649 ASP C O 1
ATOM 4102 N N . SER C 1 140 ? -7.806 15.439 -49.690 1.00 44.18 650 SER C N 1
ATOM 4103 C CA . SER C 1 140 ? -7.040 15.392 -48.448 1.00 43.75 650 SER C CA 1
ATOM 4104 C C . SER C 1 140 ? -7.958 15.174 -47.268 1.00 47.83 650 SER C C 1
ATOM 4105 O O . SER C 1 140 ? -7.573 15.381 -46.109 1.00 44.36 650 SER C O 1
ATOM 4108 N N . VAL C 1 141 ? -9.174 14.743 -47.579 1.00 48.56 651 VAL C N 1
ATOM 4109 C CA . VAL C 1 141 ? -10.219 14.590 -46.579 1.00 40.89 651 VAL C CA 1
ATOM 4110 C C . VAL C 1 141 ? -9.824 13.703 -45.406 1.00 42.80 651 VAL C C 1
ATOM 4111 O O . VAL C 1 141 ? -9.903 14.130 -44.251 1.00 45.97 651 VAL C O 1
ATOM 4115 N N . LEU C 1 142 ? -9.385 12.481 -45.696 1.00 48.47 652 LEU C N 1
ATOM 4116 C CA . LEU C 1 142 ? -8.928 11.573 -44.641 1.00 53.13 652 LEU C CA 1
ATOM 4117 C C . LEU C 1 142 ? -7.805 12.195 -43.819 1.00 45.23 652 LEU C C 1
ATOM 4118 O O . LEU C 1 142 ? -7.819 12.140 -42.593 1.00 53.74 652 LEU C O 1
ATOM 4123 N N . GLN C 1 143 ? -6.828 12.795 -44.484 1.00 41.84 653 GLN C N 1
ATOM 4124 C CA . GLN C 1 143 ? -5.790 13.513 -43.756 1.00 43.85 653 GLN C CA 1
ATOM 4125 C C . GLN C 1 143 ? -6.378 14.645 -42.901 1.00 46.08 653 GLN C C 1
ATOM 4126 O O . GLN C 1 143 ? -5.952 14.861 -41.770 1.00 43.41 653 GLN C O 1
ATOM 4132 N N . MET C 1 144 ? -7.357 15.369 -43.435 1.00 42.67 654 MET C N 1
ATOM 4133 C CA . MET C 1 144 ? -7.958 16.484 -42.686 1.00 46.17 654 MET C CA 1
ATOM 4134 C C . MET C 1 144 ? -8.657 16.019 -41.399 1.00 49.98 654 MET C C 1
ATOM 4135 O O . MET C 1 144 ? -8.566 16.669 -40.350 1.00 43.42 654 MET C O 1
ATOM 4140 N N . ILE C 1 145 ? -9.375 14.901 -41.493 1.00 48.98 655 ILE C N 1
ATOM 4141 C CA . ILE C 1 145 ? -10.148 14.392 -40.365 1.00 39.74 655 ILE C CA 1
ATOM 4142 C C . ILE C 1 145 ? -9.242 13.875 -39.258 1.00 42.73 655 ILE C C 1
ATOM 4143 O O . ILE C 1 145 ? -9.609 13.889 -38.090 1.00 53.22 655 ILE C O 1
ATOM 4148 N N . LYS C 1 146 ? -8.049 13.429 -39.616 1.00 38.55 656 LYS C N 1
ATOM 4149 C CA . LYS C 1 146 ? -7.141 12.877 -38.618 1.00 51.55 656 LYS C CA 1
ATOM 4150 C C . LYS C 1 146 ? -6.299 13.970 -37.969 1.00 52.27 656 LYS C C 1
ATOM 4151 O O . LYS C 1 146 ? -5.711 13.772 -36.908 1.00 57.62 656 LYS C O 1
ATOM 4157 N N . ASP C 1 147 ? -6.258 15.136 -38.604 1.00 54.84 657 ASP C N 1
ATOM 4158 C CA . ASP C 1 147 ? -5.479 16.253 -38.080 1.00 38.88 657 ASP C CA 1
ATOM 4159 C C . ASP C 1 147 ? -6.167 16.951 -36.918 1.00 37.49 657 ASP C C 1
ATOM 4160 O O . ASP C 1 147 ? -7.360 17.236 -36.968 1.00 49.34 657 ASP C O 1
ATOM 4165 N N . GLN C 1 148 ? -5.396 17.231 -35.877 1.00 44.17 658 GLN C N 1
ATOM 4166 C CA . GLN C 1 148 ? -5.872 17.978 -34.714 1.00 42.77 658 GLN C CA 1
ATOM 4167 C C . GLN C 1 148 ? -6.532 19.323 -35.064 1.00 48.06 658 GLN C C 1
ATOM 4168 O O . GLN C 1 148 ? -7.431 19.766 -34.346 1.00 42.70 658 GLN C O 1
ATOM 4174 N N . ASN C 1 149 ? -6.078 19.974 -36.143 1.00 39.28 659 ASN C N 1
ATOM 4175 C CA . ASN C 1 149 ? -6.647 21.260 -36.582 1.00 40.08 659 ASN C CA 1
ATOM 4176 C C . ASN C 1 149 ? -7.650 21.109 -37.740 1.00 38.96 659 ASN C C 1
ATOM 4177 O O . ASN C 1 149 ? -8.674 21.795 -37.789 1.00 44.47 659 ASN C O 1
ATOM 4182 N N . GLY C 1 150 ? -7.351 20.212 -38.670 1.00 43.69 660 GLY C N 1
ATOM 4183 C CA . GLY C 1 150 ? -8.153 20.079 -39.868 1.00 33.51 660 GLY C CA 1
ATOM 4184 C C . GLY C 1 150 ? -9.510 19.423 -39.657 1.00 45.02 660 GLY C C 1
ATOM 4185 O O . GLY C 1 150 ? -10.400 19.588 -40.489 1.00 31.89 660 GLY C O 1
ATOM 4186 N N . ASN C 1 151 ? -9.686 18.664 -38.578 1.00 38.89 661 ASN C N 1
ATOM 4187 C CA . ASN C 1 151 ? -10.968 18.002 -38.386 1.00 37.87 661 ASN C CA 1
ATOM 4188 C C . ASN C 1 151 ? -12.052 19.035 -38.092 1.00 38.47 661 ASN C C 1
ATOM 4189 O O . ASN C 1 151 ? -13.225 18.841 -38.440 1.00 38.01 661 ASN C O 1
ATOM 4194 N N . HIS C 1 152 ? -11.648 20.152 -37.487 1.00 34.88 662 HIS C N 1
ATOM 4195 C CA . HIS C 1 152 ? -12.594 21.214 -37.148 1.00 33.45 662 HIS C CA 1
ATOM 4196 C C . HIS C 1 152 ? -13.018 21.995 -38.381 1.00 33.32 662 HIS C C 1
ATOM 4197 O O . HIS C 1 152 ? -14.130 22.506 -38.455 1.00 30.49 662 HIS C O 1
ATOM 4204 N N . VAL C 1 153 ? -12.130 22.066 -39.357 1.00 33.66 663 VAL C N 1
ATOM 4205 C CA . VAL C 1 153 ? -12.422 22.739 -40.611 1.00 30.47 663 VAL C CA 1
ATOM 4206 C C . VAL C 1 153 ? -13.415 21.927 -41.401 1.00 36.21 663 VAL C C 1
ATOM 4207 O O . VAL C 1 153 ? -14.380 22.459 -41.943 1.00 35.50 663 VAL C O 1
ATOM 4211 N N . ILE C 1 154 ? -13.170 20.627 -41.452 1.00 32.67 664 ILE C N 1
ATOM 4212 C CA . ILE C 1 154 ? -14.086 19.676 -42.067 1.00 30.96 664 ILE C CA 1
ATOM 4213 C C . ILE C 1 154 ? -15.470 19.790 -41.461 1.00 30.80 664 ILE C C 1
ATOM 4214 O O . ILE C 1 154 ? -16.460 19.882 -42.187 1.00 40.16 664 ILE C O 1
ATOM 4219 N N . GLN C 1 155 ? -15.548 19.772 -40.131 1.00 32.38 665 GLN C N 1
ATOM 4220 C CA . GLN C 1 155 ? -16.847 19.836 -39.456 1.00 38.25 665 GLN C CA 1
ATOM 4221 C C . GLN C 1 155 ? -17.550 21.141 -39.816 1.00 35.98 665 GLN C C 1
ATOM 4222 O O . GLN C 1 155 ? -18.748 21.153 -40.081 1.00 39.74 665 GLN C O 1
ATOM 4228 N N . LYS C 1 156 ? -16.791 22.234 -39.8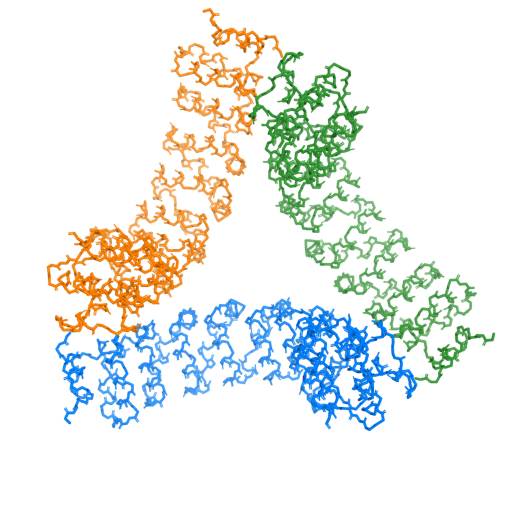35 1.00 40.53 666 LYS C N 1
ATOM 4229 C CA . LYS C 1 156 ? -17.348 23.554 -40.103 1.00 44.20 666 LYS C CA 1
ATOM 4230 C C . LYS C 1 156 ? -17.781 23.667 -41.549 1.00 42.42 666 LYS C C 1
ATOM 4231 O O . LYS C 1 156 ? -18.792 24.300 -41.837 1.00 33.35 666 LYS C O 1
ATOM 4237 N N . ALA C 1 157 ? -17.032 23.023 -42.444 1.00 36.24 667 ALA C N 1
ATOM 4238 C CA . ALA C 1 157 ? -17.446 22.905 -43.837 1.00 38.01 667 ALA C CA 1
ATOM 4239 C C . ALA C 1 157 ? -18.756 22.142 -43.952 1.00 41.64 667 ALA C C 1
ATOM 4240 O O . ALA C 1 157 ? -19.667 22.574 -44.659 1.00 43.78 667 ALA C O 1
ATOM 4242 N N . ILE C 1 158 ? -18.887 21.037 -43.232 1.00 39.27 668 ILE C N 1
ATOM 4243 C CA . ILE C 1 158 ? -20.186 20.332 -43.218 1.00 47.57 668 ILE C CA 1
ATOM 4244 C C . ILE C 1 158 ? -21.366 21.186 -42.686 1.00 45.60 668 ILE C C 1
ATOM 4245 O O . ILE C 1 158 ? -22.493 21.113 -43.192 1.00 42.38 668 ILE C O 1
ATOM 4250 N N . GLU C 1 159 ? -21.100 22.001 -41.673 1.00 42.87 669 GLU C N 1
ATOM 4251 C CA . GLU C 1 159 ? -22.148 22.803 -41.051 1.00 42.02 669 GLU C CA 1
ATOM 4252 C C . GLU C 1 159 ? -22.572 23.988 -41.910 1.00 50.32 669 GLU C C 1
ATOM 4253 O O . GLU C 1 159 ? -23.728 24.433 -41.826 1.00 39.93 669 GLU C O 1
ATOM 4259 N N . THR C 1 160 ? -21.642 24.492 -42.726 1.00 38.57 670 THR C N 1
ATOM 4260 C CA . THR C 1 160 ? -21.880 25.709 -43.482 1.00 35.49 670 THR C CA 1
ATOM 4261 C C . THR C 1 160 ? -22.209 25.504 -44.965 1.00 47.53 670 THR C C 1
ATOM 4262 O O . THR C 1 160 ? -22.713 26.420 -45.630 1.00 46.41 670 THR C O 1
ATOM 4266 N N . ILE C 1 161 ? -21.929 24.318 -45.492 1.00 42.04 671 ILE C N 1
ATOM 4267 C CA . ILE C 1 161 ? -22.152 24.074 -46.920 1.00 44.96 671 ILE C CA 1
ATOM 4268 C C . ILE C 1 161 ? -23.098 22.895 -47.131 1.00 40.32 671 ILE C C 1
ATOM 4269 O O . ILE C 1 161 ? -22.979 21.886 -46.443 1.00 46.34 671 ILE C O 1
ATOM 4274 N N . PRO C 1 162 ? -24.057 23.027 -48.066 1.00 52.15 672 PRO C N 1
ATOM 4275 C CA . PRO C 1 162 ? -25.023 21.951 -48.366 1.00 44.17 672 PRO C CA 1
ATOM 4276 C C . PRO C 1 162 ? -24.312 20.713 -48.853 1.00 50.17 672 PRO C C 1
ATOM 4277 O O . PRO C 1 162 ? -23.505 20.785 -49.792 1.00 45.82 672 PRO C O 1
ATOM 4281 N N . ILE C 1 163 ? -24.602 19.585 -48.210 1.00 48.33 673 ILE C N 1
ATOM 4282 C CA . ILE C 1 163 ? -23.869 18.344 -48.460 1.00 45.69 673 ILE C CA 1
ATOM 4283 C C . ILE C 1 163 ? -23.851 17.939 -49.943 1.00 44.85 673 ILE C C 1
ATOM 4284 O O . ILE C 1 163 ? -22.892 17.329 -50.424 1.00 50.18 673 ILE C O 1
ATOM 4289 N N . GLU C 1 164 ? -24.902 18.297 -50.669 1.00 49.64 674 GLU C N 1
ATOM 4290 C CA . GLU C 1 164 ? -24.936 18.089 -52.112 1.00 51.38 674 GLU C CA 1
ATOM 4291 C C . GLU C 1 164 ? -23.737 18.737 -52.811 1.00 51.76 674 GLU C C 1
ATOM 4292 O O . GLU C 1 164 ? -23.277 18.255 -53.845 1.00 60.22 674 GLU C O 1
ATOM 4298 N N . LYS C 1 165 ? -23.222 19.828 -52.252 1.00 47.73 675 LYS C N 1
ATOM 4299 C CA . LYS C 1 165 ? -22.026 20.457 -52.821 1.00 53.46 675 LYS C CA 1
ATOM 4300 C C . LYS C 1 165 ? -20.718 19.807 -52.346 1.00 51.01 675 LYS C C 1
ATOM 4301 O O . LYS C 1 165 ? -19.635 20.171 -52.803 1.00 49.91 675 LYS C O 1
ATOM 4307 N N . LEU C 1 166 ? -20.831 18.823 -51.456 1.00 57.17 676 LEU C N 1
ATOM 4308 C CA . LEU C 1 166 ? -19.670 18.171 -50.852 1.00 55.59 676 LEU C CA 1
ATOM 4309 C C . LEU C 1 166 ? -19.598 16.651 -51.065 1.00 57.33 676 LEU C C 1
ATOM 4310 O O . LEU C 1 166 ? -19.391 15.911 -50.099 1.00 57.69 676 LEU C O 1
ATOM 4315 N N . PRO C 1 167 ? -19.731 16.177 -52.318 1.00 57.90 677 PRO C N 1
ATOM 4316 C CA . PRO C 1 167 ? -19.790 14.717 -52.525 1.00 57.64 677 PRO C CA 1
ATOM 4317 C C . PRO C 1 167 ? -18.487 14.027 -52.142 1.00 58.20 677 PRO C C 1
ATOM 4318 O O . PRO C 1 167 ? -18.493 12.877 -51.702 1.00 55.80 677 PRO C O 1
ATOM 4322 N N . PHE C 1 168 ? -17.381 14.743 -52.313 1.00 55.89 678 PHE C N 1
ATOM 4323 C CA . PHE C 1 168 ? -16.042 14.190 -52.117 1.00 48.78 678 PHE C CA 1
ATOM 4324 C C . PHE C 1 168 ? -15.725 13.855 -50.663 1.00 52.52 678 PHE C C 1
ATOM 4325 O O . PHE C 1 168 ? -14.715 13.218 -50.375 1.00 50.07 678 PHE C O 1
ATOM 4333 N N . ILE C 1 169 ? -16.567 14.296 -49.738 1.00 53.84 679 ILE C N 1
ATOM 4334 C CA . ILE C 1 169 ? -16.339 13.957 -48.342 1.00 52.08 679 ILE C CA 1
ATOM 4335 C C . ILE C 1 169 ? -16.634 12.476 -48.110 1.00 57.10 679 ILE C C 1
ATOM 4336 O O . ILE C 1 169 ? -15.724 11.705 -47.804 1.00 54.23 679 ILE C O 1
ATOM 4341 N N . LEU C 1 170 ? -17.893 12.076 -48.285 1.00 47.30 680 LEU C N 1
ATOM 4342 C CA . LEU C 1 170 ? -18.273 10.688 -48.059 1.00 54.80 680 LEU C CA 1
ATOM 4343 C C . LEU C 1 170 ? -17.603 9.734 -49.040 1.00 59.81 680 LEU C C 1
ATOM 4344 O O . LEU C 1 170 ? -17.180 8.642 -48.656 1.00 55.47 680 LEU C O 1
ATOM 4349 N N . SER C 1 171 ? -17.496 10.151 -50.299 1.00 55.57 681 SER C N 1
ATOM 4350 C CA . SER C 1 171 ? -16.867 9.313 -51.311 1.00 48.41 681 SER C CA 1
ATOM 4351 C C . SER C 1 171 ? -15.424 8.971 -50.931 1.00 53.12 681 SER C C 1
ATOM 4352 O O . SER C 1 171 ? -14.892 7.963 -51.377 1.00 65.32 681 SER C O 1
ATOM 4355 N N . SER C 1 172 ? -14.797 9.814 -50.110 1.00 48.57 682 SER C N 1
ATOM 4356 C CA . SER C 1 172 ? -13.437 9.571 -49.645 1.00 50.24 682 SER C CA 1
ATOM 4357 C C . SER C 1 172 ? -13.419 8.693 -48.403 1.00 55.45 682 SER C C 1
ATOM 4358 O O . SER C 1 172 ? -12.371 8.181 -48.017 1.00 58.30 682 SER C O 1
ATOM 4361 N N . LEU C 1 173 ? -14.573 8.536 -47.765 1.00 55.69 683 LEU C N 1
ATOM 4362 C CA . LEU C 1 173 ? -14.643 7.818 -46.499 1.00 52.64 683 LEU C CA 1
ATOM 4363 C C . LEU C 1 173 ? -15.050 6.357 -46.636 1.00 56.04 683 LEU C C 1
ATOM 4364 O O . LEU C 1 173 ? -14.771 5.559 -45.744 1.00 59.90 683 LEU C O 1
ATOM 4369 N N . THR C 1 174 ? -15.715 5.999 -47.731 1.00 54.03 684 THR C N 1
ATOM 4370 C CA . THR C 1 174 ? -16.234 4.635 -47.854 1.00 70.80 684 THR C CA 1
ATOM 4371 C C . THR C 1 174 ? -15.115 3.604 -47.677 1.00 69.66 684 THR C C 1
ATOM 4372 O O . THR C 1 174 ? -14.052 3.710 -48.290 1.00 67.89 684 THR C O 1
ATOM 4376 N N . GLY C 1 175 ? -15.357 2.626 -46.809 1.00 63.66 685 GLY C N 1
ATOM 4377 C CA . GLY C 1 175 ? -14.332 1.680 -46.417 1.00 49.99 685 GLY C CA 1
ATOM 4378 C C . GLY C 1 175 ? -13.661 2.067 -45.107 1.00 58.51 685 GLY C C 1
ATOM 4379 O O . GLY C 1 175 ? -13.059 1.226 -44.429 1.00 53.34 685 GLY C O 1
ATOM 4380 N N . HIS C 1 176 ? -13.765 3.339 -44.734 1.00 50.81 686 HIS C N 1
ATOM 4381 C CA . HIS C 1 176 ? -13.071 3.814 -43.544 1.00 48.84 686 HIS C CA 1
ATOM 4382 C C . HIS C 1 176 ? -14.013 4.168 -42.413 1.00 41.59 686 HIS C C 1
ATOM 4383 O O . HIS C 1 176 ? -13.578 4.518 -41.318 1.00 43.14 686 HIS C O 1
ATOM 4390 N N . ILE C 1 177 ? -15.307 4.044 -42.665 1.00 49.06 687 ILE C N 1
ATOM 4391 C CA . ILE C 1 177 ? -16.311 4.575 -41.740 1.00 47.37 687 ILE C CA 1
ATOM 4392 C C . ILE C 1 177 ? -16.309 3.934 -40.349 1.00 46.86 687 ILE C C 1
ATOM 4393 O O . ILE C 1 177 ? -16.498 4.632 -39.356 1.00 38.48 687 ILE C O 1
ATOM 4398 N N . TYR C 1 178 ? -16.107 2.619 -40.264 1.00 50.90 688 TYR C N 1
ATOM 4399 C CA . TYR C 1 178 ? -16.014 2.005 -38.942 1.00 48.98 688 TYR C CA 1
ATOM 4400 C C . TYR C 1 178 ? -14.776 2.521 -38.211 1.00 45.95 688 TYR C C 1
ATOM 4401 O O . TYR C 1 178 ? -14.842 2.944 -37.054 1.00 44.89 688 TYR C O 1
ATOM 4410 N N . HIS C 1 179 ? -13.638 2.471 -38.890 1.00 50.45 689 HIS C N 1
ATOM 4411 C CA . HIS C 1 179 ? -12.397 2.974 -38.317 1.00 47.24 689 HIS C CA 1
ATOM 4412 C C . HIS C 1 179 ? -12.600 4.378 -37.757 1.00 50.64 689 HIS C C 1
ATOM 4413 O O . HIS C 1 179 ? -12.293 4.642 -36.596 1.00 53.31 689 HIS C O 1
ATOM 4420 N N . LEU C 1 180 ? -13.133 5.272 -38.584 1.00 45.14 690 LEU C N 1
ATOM 4421 C CA . LEU C 1 180 ? -13.350 6.658 -38.182 1.00 41.21 690 LEU C CA 1
ATOM 4422 C C . LEU C 1 180 ? -14.285 6.783 -36.980 1.00 52.51 690 LEU C C 1
ATOM 4423 O O . LEU C 1 180 ? -14.123 7.691 -36.157 1.00 43.06 690 LEU C O 1
ATOM 4428 N N . SER C 1 181 ? -15.260 5.874 -36.888 1.00 42.92 691 SER C N 1
ATOM 4429 C CA . SER C 1 181 ? -16.280 5.926 -35.844 1.00 36.04 691 SER C CA 1
ATOM 4430 C C . SER C 1 181 ? -15.739 5.555 -34.477 1.00 41.47 691 SER C C 1
ATOM 4431 O O . SER C 1 181 ? -16.395 5.806 -33.467 1.00 38.45 691 SER C O 1
ATOM 4434 N N . THR C 1 182 ? -14.545 4.958 -34.452 1.00 49.28 692 THR C N 1
ATOM 4435 C CA . THR C 1 182 ? -13.844 4.637 -33.201 1.00 48.85 692 THR C CA 1
ATOM 4436 C C . THR C 1 182 ? -12.634 5.553 -32.956 1.00 54.97 692 THR C C 1
ATOM 4437 O O . THR C 1 182 ? -11.950 5.450 -31.932 1.00 54.06 692 THR C O 1
ATOM 4441 N N . HIS C 1 183 ? -12.382 6.459 -33.894 1.00 55.19 693 HIS C N 1
ATOM 4442 C CA . HIS C 1 183 ? -11.349 7.470 -33.712 1.00 47.40 693 HIS C CA 1
ATOM 4443 C C . HIS C 1 183 ? -11.936 8.710 -33.022 1.00 48.92 693 HIS C C 1
ATOM 4444 O O . HIS C 1 183 ? -13.132 9.003 -33.143 1.00 51.31 693 HIS C O 1
ATOM 4451 N N . SER C 1 184 ? -11.087 9.433 -32.299 1.00 40.83 694 SER C N 1
ATOM 4452 C CA . SER C 1 184 ? -11.493 10.610 -31.538 1.00 44.74 694 SER C CA 1
ATOM 4453 C C . SER C 1 184 ? -12.142 11.723 -32.388 1.00 50.66 694 SER C C 1
ATOM 4454 O O . SER C 1 184 ? -13.137 12.325 -31.979 1.00 49.42 694 SER C O 1
ATOM 4457 N N . TYR C 1 185 ? -11.566 12.004 -33.555 1.00 37.78 695 TYR C N 1
ATOM 4458 C CA . TYR C 1 185 ? -12.086 13.033 -34.432 1.00 39.97 695 TYR C CA 1
ATOM 4459 C C . TYR C 1 185 ? -13.102 12.446 -35.400 1.00 41.41 695 TYR C C 1
ATOM 4460 O O . TYR C 1 185 ? -14.092 13.087 -35.743 1.00 45.39 695 TYR C O 1
ATOM 4469 N N . GLY C 1 186 ? -12.838 11.228 -35.843 1.00 35.00 696 GLY C N 1
ATOM 4470 C CA . GLY C 1 186 ? -13.659 10.580 -36.837 1.00 33.80 696 GLY C CA 1
ATOM 4471 C C . GLY C 1 186 ? -15.092 10.452 -36.382 1.00 44.64 696 GLY C C 1
ATOM 4472 O O . GLY C 1 186 ? -15.984 10.447 -37.213 1.00 53.50 696 GLY C O 1
ATOM 4473 N N . CYS C 1 187 ? -15.328 10.364 -35.076 1.00 40.14 697 CYS C N 1
ATOM 4474 C CA . CYS C 1 187 ? -16.687 10.169 -34.599 1.00 38.66 697 CYS C CA 1
ATOM 4475 C C . CYS C 1 187 ? -17.478 11.471 -34.631 1.00 48.22 697 CYS C C 1
ATOM 4476 O O . CYS C 1 187 ? -18.700 11.458 -34.820 1.00 45.93 697 CYS C O 1
ATOM 4479 N N . ARG C 1 188 ? -16.779 12.590 -34.460 1.00 43.85 698 ARG C N 1
ATOM 4480 C CA . ARG C 1 188 ? -17.395 13.913 -34.572 1.00 44.17 698 ARG C CA 1
ATOM 4481 C C . ARG C 1 188 ? -17.838 14.190 -35.996 1.00 35.96 698 ARG C C 1
ATOM 4482 O O . ARG C 1 188 ? -18.941 14.689 -36.224 1.00 38.40 698 ARG C O 1
ATOM 4490 N N . VAL C 1 189 ? -16.965 13.885 -36.950 1.00 33.00 699 VAL C N 1
ATOM 4491 C CA . VAL C 1 189 ? -17.285 14.068 -38.355 1.00 35.29 699 VAL C CA 1
ATOM 4492 C C . VAL C 1 189 ? -18.442 13.152 -38.722 1.00 41.96 699 VAL C C 1
ATOM 4493 O O . VAL C 1 189 ? -19.411 13.599 -39.339 1.00 40.85 699 VAL C O 1
ATOM 4497 N N . ILE C 1 190 ? -18.352 11.884 -38.322 1.00 34.60 700 ILE C N 1
ATOM 4498 C CA . ILE C 1 190 ? -19.429 10.938 -38.594 1.00 39.22 700 ILE C CA 1
ATOM 4499 C C . ILE C 1 190 ? -20.765 11.492 -38.067 1.00 41.65 700 ILE C C 1
ATOM 4500 O O . ILE C 1 190 ? -21.768 11.514 -38.776 1.00 31.93 700 ILE C O 1
ATOM 4505 N N . GLN C 1 191 ? -20.758 11.968 -36.827 1.00 35.93 701 GLN C N 1
ATOM 4506 C CA . GLN C 1 191 ? -21.933 12.584 -36.249 1.00 35.13 701 GLN C CA 1
ATOM 4507 C C . GLN C 1 191 ? -22.453 13.760 -37.091 1.00 45.89 701 GLN C C 1
ATOM 4508 O O . GLN C 1 191 ? -23.660 13.926 -37.243 1.00 44.57 701 GLN C O 1
ATOM 4514 N N . ARG C 1 192 ? -21.557 14.560 -37.665 1.00 45.16 702 ARG C N 1
ATOM 4515 C CA . ARG C 1 192 ? -22.003 15.652 -38.526 1.00 42.40 702 ARG C CA 1
ATOM 4516 C C . ARG C 1 192 ? -22.543 15.142 -39.855 1.00 43.66 702 ARG C C 1
ATOM 4517 O O . ARG C 1 192 ? -23.590 15.601 -40.315 1.00 39.69 702 ARG C O 1
ATOM 4525 N N . LEU C 1 193 ? -21.833 14.203 -40.475 1.00 35.71 703 LEU C N 1
ATOM 4526 C CA . LEU C 1 193 ? -22.278 13.666 -41.753 1.00 37.37 703 LEU C CA 1
ATOM 4527 C C . LEU C 1 193 ? -23.681 13.087 -41.620 1.00 44.18 703 LEU C C 1
ATOM 4528 O O . LEU C 1 193 ? -24.523 13.297 -42.487 1.00 52.39 703 LEU C O 1
ATOM 4533 N N . LEU C 1 194 ? -23.940 12.380 -40.526 1.00 36.53 704 LEU C N 1
ATOM 4534 C CA . LEU C 1 194 ? -25.290 11.882 -40.255 1.00 44.83 704 LEU C CA 1
ATOM 4535 C C . LEU C 1 194 ? -26.332 13.006 -40.074 1.00 48.45 704 LEU C C 1
ATOM 4536 O O . LEU C 1 194 ? -27.411 12.958 -40.667 1.00 53.17 704 LEU C O 1
ATOM 4541 N N . GLU C 1 195 ? -26.008 14.014 -39.269 1.00 37.40 705 GLU C N 1
ATOM 4542 C CA . GLU C 1 195 ? -26.955 15.087 -38.985 1.00 48.26 705 GLU C CA 1
ATOM 4543 C C . GLU C 1 195 ? -27.332 15.891 -40.241 1.00 50.21 705 GLU C C 1
ATOM 4544 O O . GLU C 1 195 ? -28.499 16.205 -40.456 1.00 46.18 705 GLU C O 1
ATOM 4550 N N . PHE C 1 196 ? -26.337 16.189 -41.072 1.00 51.21 706 PHE C N 1
ATOM 4551 C CA . PHE C 1 196 ? -26.507 17.048 -42.240 1.00 42.93 706 PHE C CA 1
ATOM 4552 C C . PHE C 1 196 ? -26.640 16.285 -43.557 1.00 38.30 706 PHE C C 1
ATOM 4553 O O . PHE C 1 196 ? -26.903 16.878 -44.599 1.00 44.56 706 PHE C O 1
ATOM 4561 N N . GLY C 1 197 ? -26.441 14.973 -43.518 1.00 45.76 707 GLY C N 1
ATOM 4562 C CA . GLY C 1 197 ? -26.424 14.177 -44.736 1.00 41.55 707 GLY C CA 1
ATOM 4563 C C . GLY C 1 197 ? -27.799 13.884 -45.310 1.00 49.38 707 GLY C C 1
ATOM 4564 O O . GLY C 1 197 ? -28.808 13.898 -44.593 1.00 38.46 707 GLY C O 1
ATOM 4565 N N . SER C 1 198 ? -27.837 13.638 -46.618 1.00 46.94 708 SER C N 1
ATOM 4566 C CA . SER C 1 198 ? -29.047 13.157 -47.276 1.00 47.76 708 SER C CA 1
ATOM 4567 C C . SER C 1 198 ? -29.389 11.757 -46.755 1.00 61.01 708 SER C C 1
ATOM 4568 O O . SER C 1 198 ? -28.529 11.057 -46.202 1.00 55.06 708 SER C O 1
ATOM 4571 N N . SER C 1 199 ? -30.637 11.343 -46.945 1.00 51.67 709 SER C N 1
ATOM 4572 C CA . SER C 1 199 ? -31.050 10.009 -46.539 1.00 60.04 709 SER C CA 1
ATOM 4573 C C . SER C 1 199 ? -30.119 8.930 -47.100 1.00 58.34 709 SER C C 1
ATOM 4574 O O . SER C 1 199 ? -29.867 7.925 -46.443 1.00 59.41 709 SER C O 1
ATOM 4577 N N . GLU C 1 200 ? -29.603 9.148 -48.307 1.00 63.32 710 GLU C N 1
ATOM 4578 C CA . GLU C 1 200 ? -28.720 8.179 -48.958 1.00 54.79 710 GLU C CA 1
ATOM 4579 C C . GLU C 1 200 ? -27.359 8.152 -48.283 1.00 64.86 710 GLU C C 1
ATOM 4580 O O . GLU C 1 200 ? -26.812 7.080 -48.040 1.00 59.36 710 GLU C O 1
ATOM 4586 N N . ASP C 1 201 ? -26.819 9.332 -47.982 1.00 63.02 711 ASP C N 1
ATOM 4587 C CA . ASP C 1 201 ? -25.564 9.427 -47.237 1.00 62.37 711 ASP C CA 1
ATOM 4588 C C . ASP C 1 201 ? -25.668 8.650 -45.934 1.00 59.15 711 ASP C C 1
ATOM 4589 O O . ASP C 1 201 ? -24.774 7.883 -45.593 1.00 67.72 711 ASP C O 1
ATOM 4594 N N . GLN C 1 202 ? -26.760 8.862 -45.205 1.00 54.31 712 GLN C N 1
ATOM 4595 C CA . GLN C 1 202 ? -26.978 8.181 -43.938 1.00 55.84 712 GLN C CA 1
ATOM 4596 C C . GLN C 1 202 ? -27.037 6.669 -44.130 1.00 53.30 712 GLN C C 1
ATOM 4597 O O . GLN C 1 202 ? -26.571 5.911 -43.284 1.00 52.38 712 GLN C O 1
ATOM 4603 N N . GLU C 1 203 ? -27.606 6.238 -45.249 1.00 58.14 713 GLU C N 1
ATOM 4604 C CA . GLU C 1 203 ? -27.684 4.818 -45.564 1.00 62.25 713 GLU C CA 1
ATOM 4605 C C . GLU C 1 203 ? -26.272 4.257 -45.778 1.00 60.02 713 GLU C C 1
ATOM 4606 O O . GLU C 1 203 ? -25.895 3.225 -45.207 1.00 55.64 713 GLU C O 1
ATOM 4612 N N . SER C 1 204 ? -25.488 4.966 -46.583 1.00 58.92 714 SER C N 1
ATOM 4613 C CA . SER C 1 204 ? -24.124 4.565 -46.891 1.00 51.23 714 SER C CA 1
ATOM 4614 C C . SER C 1 204 ? -23.262 4.452 -45.635 1.00 54.97 714 SER C C 1
ATOM 4615 O O . SER C 1 204 ? -22.328 3.655 -45.581 1.00 57.58 714 SER C O 1
ATOM 4618 N N . ILE C 1 205 ? -23.572 5.261 -44.630 1.00 47.64 715 ILE C N 1
ATOM 4619 C CA . ILE C 1 205 ? -22.785 5.278 -43.402 1.00 53.61 715 ILE C CA 1
ATOM 4620 C C . ILE C 1 205 ? -23.230 4.183 -42.453 1.00 40.77 715 ILE C C 1
ATOM 4621 O O . ILE C 1 205 ? -22.411 3.507 -41.836 1.00 44.62 715 ILE C O 1
ATOM 4626 N N . LEU C 1 206 ? -24.541 4.027 -42.329 1.00 47.62 716 LEU C N 1
ATOM 4627 C CA . LEU C 1 206 ? -25.121 3.071 -41.396 1.00 49.02 716 LEU C CA 1
ATOM 4628 C C . LEU C 1 206 ? -24.898 1.637 -41.843 1.00 45.43 716 LEU C C 1
ATOM 4629 O O . LEU C 1 206 ? -24.876 0.729 -41.018 1.00 52.53 716 LEU C O 1
ATOM 4634 N N . ASN C 1 207 ? -24.710 1.448 -43.144 1.00 45.49 717 ASN C N 1
ATOM 4635 C CA . ASN C 1 207 ? -24.386 0.133 -43.701 1.00 50.87 717 ASN C CA 1
ATOM 4636 C C . ASN C 1 207 ? -23.005 -0.384 -43.302 1.00 51.81 717 ASN C C 1
ATOM 4637 O O . ASN C 1 207 ? -22.813 -1.591 -43.143 1.00 55.64 717 ASN C O 1
ATOM 4642 N N . GLU C 1 208 ? -22.042 0.523 -43.158 1.00 45.00 718 GLU C N 1
ATOM 4643 C CA . GLU C 1 208 ? -20.695 0.140 -42.738 1.00 47.41 718 GLU C CA 1
ATOM 4644 C C . GLU C 1 208 ? -20.606 -0.070 -41.223 1.00 47.80 718 GLU C C 1
ATOM 4645 O O . GLU C 1 208 ? -19.583 -0.521 -40.712 1.00 53.23 718 GLU C O 1
ATOM 4651 N N . LEU C 1 209 ? -21.678 0.258 -40.509 1.00 45.92 719 LEU C N 1
ATOM 4652 C CA . LEU C 1 209 ? -21.686 0.165 -39.051 1.00 47.67 719 LEU C CA 1
ATOM 4653 C C . LEU C 1 209 ? -22.598 -0.966 -38.555 1.00 52.79 719 LEU C C 1
ATOM 4654 O O . LEU C 1 209 ? -22.435 -1.465 -37.440 1.00 48.48 719 LEU C O 1
ATOM 4659 N N . LYS C 1 210 ? -23.573 -1.356 -39.372 1.00 39.17 720 LYS C N 1
ATOM 4660 C CA . LYS C 1 210 ? -24.622 -2.241 -38.882 1.00 51.91 720 LYS C CA 1
ATOM 4661 C C . LYS C 1 210 ? -24.173 -3.679 -38.608 1.00 48.16 720 LYS C C 1
ATOM 4662 O O . LYS C 1 210 ? -24.967 -4.488 -38.142 1.00 57.25 720 LYS C O 1
ATOM 4668 N N . ASP C 1 211 ? -22.913 -3.992 -38.889 1.00 52.82 721 ASP C N 1
ATOM 4669 C CA . ASP C 1 211 ? -22.361 -5.313 -38.579 1.00 52.69 721 ASP C CA 1
ATOM 4670 C C . ASP C 1 211 ? -21.468 -5.275 -37.341 1.00 46.02 721 ASP C C 1
ATOM 4671 O O . ASP C 1 211 ? -20.901 -6.292 -36.952 1.00 50.85 721 ASP C O 1
ATOM 4676 N N . PHE C 1 212 ? -21.367 -4.107 -36.712 1.00 43.08 722 PHE C N 1
ATOM 4677 C CA . PHE C 1 212 ? -20.395 -3.903 -35.647 1.00 45.56 722 PHE C CA 1
ATOM 4678 C C . PHE C 1 212 ? -20.923 -3.205 -34.399 1.00 44.10 722 PHE C C 1
ATOM 4679 O O . PHE C 1 212 ? -20.140 -2.706 -33.585 1.00 45.95 722 PHE C O 1
ATOM 4687 N N . ILE C 1 213 ? -22.239 -3.201 -34.227 1.00 44.06 723 ILE C N 1
ATOM 4688 C CA . ILE C 1 213 ? -22.860 -2.489 -33.105 1.00 43.39 723 ILE C CA 1
ATOM 4689 C C . ILE C 1 213 ? -22.303 -2.896 -31.740 1.00 44.57 723 ILE C C 1
ATOM 4690 O O . ILE C 1 213 ? -22.127 -2.046 -30.860 1.00 50.41 723 ILE C O 1
ATOM 4695 N N . PRO C 1 214 ? -22.056 -4.202 -31.541 1.00 47.60 724 PRO C N 1
ATOM 4696 C CA . PRO C 1 214 ? -21.402 -4.638 -30.297 1.00 47.99 724 PRO C CA 1
ATOM 4697 C C . PRO C 1 214 ? -20.070 -3.939 -30.034 1.00 46.74 724 PRO C C 1
ATOM 4698 O O . PRO C 1 214 ? -19.808 -3.566 -28.894 1.00 47.93 724 PRO C O 1
ATOM 4702 N N . TYR C 1 215 ? -19.234 -3.761 -31.050 1.00 46.79 725 TYR C N 1
ATOM 4703 C CA . TYR C 1 215 ? -17.943 -3.119 -30.801 1.00 54.52 725 TYR C CA 1
ATOM 4704 C C . TYR C 1 215 ? -18.137 -1.634 -30.537 1.00 45.23 725 TYR C C 1
ATOM 4705 O O . TYR C 1 215 ? -17.542 -1.066 -29.618 1.00 51.24 725 TYR C O 1
ATOM 4714 N N . LEU C 1 216 ? -18.968 -1.007 -31.358 1.00 42.26 726 LEU C N 1
ATOM 4715 C CA . LEU C 1 216 ? -19.260 0.414 -31.214 1.00 38.21 726 LEU C CA 1
ATOM 4716 C C . LEU C 1 216 ? -19.822 0.748 -29.833 1.00 39.92 726 LEU C C 1
ATOM 4717 O O . LEU C 1 216 ? -19.405 1.718 -29.202 1.00 40.73 726 LEU C O 1
ATOM 4722 N N . ILE C 1 217 ? -20.767 -0.053 -29.351 1.00 38.89 727 ILE C N 1
ATOM 4723 C CA . ILE C 1 217 ? -21.388 0.236 -28.059 1.00 38.62 727 ILE C CA 1
ATOM 4724 C C . ILE C 1 217 ? -20.380 0.319 -26.918 1.00 41.61 727 ILE C C 1
ATOM 4725 O O . ILE C 1 217 ? -20.561 1.094 -25.974 1.00 42.70 727 ILE C O 1
ATOM 4730 N N . GLN C 1 218 ? -19.312 -0.472 -27.012 1.00 44.80 728 GLN C N 1
ATOM 4731 C CA . GLN C 1 218 ? -18.343 -0.575 -25.921 1.00 45.33 728 GLN C CA 1
ATOM 4732 C C . GLN C 1 218 ? -17.069 0.249 -26.126 1.00 47.92 728 GLN C C 1
ATOM 4733 O O . GLN C 1 218 ? -16.194 0.294 -25.245 1.00 43.13 728 GLN C O 1
ATOM 4739 N N . ASP C 1 219 ? -16.970 0.898 -27.281 1.00 45.42 729 ASP C N 1
ATOM 4740 C CA . ASP C 1 219 ? -15.802 1.716 -27.593 1.00 42.24 729 ASP C CA 1
ATOM 4741 C C . ASP C 1 219 ? -15.896 3.081 -26.944 1.00 41.84 729 ASP C C 1
ATOM 4742 O O . ASP C 1 219 ? -16.992 3.615 -26.786 1.00 46.78 729 ASP C O 1
ATOM 4747 N N . GLN C 1 220 ? -14.754 3.659 -26.592 1.00 37.95 730 GLN C N 1
ATOM 4748 C CA . GLN C 1 220 ? -14.736 4.973 -25.948 1.00 46.52 730 GLN C CA 1
ATOM 4749 C C . GLN C 1 220 ? -15.189 6.145 -26.834 1.00 42.95 730 GLN C C 1
ATOM 4750 O O . GLN C 1 220 ? -15.472 7.240 -26.326 1.00 44.50 730 GLN C O 1
ATOM 4756 N N . TYR C 1 221 ? -15.232 5.933 -28.146 1.00 35.82 731 TYR C N 1
ATOM 4757 C CA . TYR C 1 221 ? -15.710 6.972 -29.052 1.00 40.26 731 TYR C CA 1
ATOM 4758 C C . TYR C 1 221 ? -16.951 6.520 -29.799 1.00 40.91 731 TYR C C 1
ATOM 4759 O O . TYR C 1 221 ? -17.919 7.269 -29.889 1.00 43.07 731 TYR C O 1
ATOM 4768 N N . GLY C 1 222 ? -16.914 5.299 -30.328 1.00 36.68 732 GLY C N 1
ATOM 4769 C CA . GLY C 1 222 ? -18.045 4.704 -31.021 1.00 33.95 732 GLY C CA 1
ATOM 4770 C C . GLY C 1 222 ? -19.369 4.758 -30.275 1.00 45.39 732 GLY C C 1
ATOM 4771 O O . GLY C 1 222 ? -20.427 4.869 -30.906 1.00 42.89 732 GLY C O 1
ATOM 4772 N N . ASN C 1 223 ? -19.323 4.684 -28.941 1.00 42.86 733 ASN C N 1
ATOM 4773 C CA . ASN C 1 223 ? -20.552 4.720 -28.140 1.00 37.17 733 ASN C CA 1
ATOM 4774 C C . ASN C 1 223 ? -21.315 6.038 -28.264 1.00 44.94 733 ASN C C 1
ATOM 4775 O O . ASN C 1 223 ? -22.521 6.086 -28.027 1.00 46.54 733 ASN C O 1
ATOM 4780 N N . TYR C 1 224 ? -20.615 7.106 -28.623 1.00 38.31 734 TYR C N 1
ATOM 4781 C CA . TYR C 1 224 ? -21.279 8.371 -28.871 1.00 34.51 734 TYR C CA 1
ATOM 4782 C C . TYR C 1 224 ? -22.026 8.311 -30.187 1.00 38.02 734 TYR C C 1
ATOM 4783 O O . TYR C 1 224 ? -23.100 8.876 -30.308 1.00 51.50 734 TYR C O 1
ATOM 4792 N N . VAL C 1 225 ? -21.463 7.642 -31.186 1.00 38.99 735 VAL C N 1
ATOM 4793 C CA . VAL C 1 225 ? -22.158 7.511 -32.464 1.00 37.43 735 VAL C CA 1
ATOM 4794 C C . VAL C 1 225 ? -23.448 6.706 -32.270 1.00 45.51 735 VAL C C 1
ATOM 4795 O O . VAL C 1 225 ? -24.461 6.960 -32.923 1.00 45.75 735 VAL C O 1
ATOM 4799 N N . ILE C 1 226 ? -23.396 5.720 -31.380 1.00 40.43 736 ILE C N 1
ATOM 4800 C CA . ILE C 1 226 ? -24.560 4.895 -31.081 1.00 42.19 736 ILE C CA 1
ATOM 4801 C C . ILE C 1 226 ? -25.611 5.771 -30.420 1.00 45.19 736 ILE C C 1
ATOM 4802 O O . ILE C 1 226 ? -26.793 5.709 -30.762 1.00 48.38 736 ILE C O 1
ATOM 4807 N N . GLN C 1 227 ? -25.173 6.578 -29.458 1.00 37.96 737 GLN C N 1
ATOM 4808 C CA . GLN C 1 227 ? -26.079 7.465 -28.734 1.00 40.78 737 GLN C CA 1
ATOM 4809 C C . GLN C 1 227 ? -26.773 8.449 -29.659 1.00 45.73 737 GLN C C 1
ATOM 4810 O O . GLN C 1 227 ? -27.968 8.716 -29.508 1.00 37.84 737 GLN C O 1
ATOM 4816 N N . TYR C 1 228 ? -26.027 8.971 -30.631 1.00 37.16 738 TYR C N 1
ATOM 4817 C CA . TYR C 1 228 ? -26.609 9.885 -31.599 1.00 39.47 738 TYR C CA 1
ATOM 4818 C C . TYR C 1 228 ? -27.696 9.193 -32.430 1.00 42.04 738 TYR C C 1
ATOM 4819 O O . TYR C 1 228 ? -28.746 9.778 -32.694 1.00 42.08 738 TYR C O 1
ATOM 4828 N N . VAL C 1 229 ? -27.443 7.958 -32.852 1.00 40.15 739 VAL C N 1
ATOM 4829 C CA . VAL C 1 229 ? -28.464 7.182 -33.568 1.00 47.52 739 VAL C CA 1
ATOM 4830 C C . VAL C 1 229 ? -29.690 6.920 -32.696 1.00 37.75 739 VAL C C 1
ATOM 4831 O O . VAL C 1 229 ? -30.823 7.043 -33.159 1.00 38.20 739 VAL C O 1
ATOM 4835 N N . LEU C 1 230 ? -29.462 6.583 -31.428 1.00 39.80 740 LEU C N 1
ATOM 4836 C CA . LEU C 1 230 ? -30.562 6.301 -30.493 1.00 40.22 740 LEU C CA 1
ATOM 4837 C C . LEU C 1 230 ? -31.504 7.481 -30.298 1.00 45.55 740 LEU C C 1
ATOM 4838 O O . LEU C 1 230 ? -32.704 7.305 -30.078 1.00 58.44 740 LEU C O 1
ATOM 4843 N N . GLN C 1 231 ? -30.965 8.689 -30.349 1.00 50.86 741 GLN C N 1
ATOM 4844 C CA . GLN C 1 231 ? -31.760 9.847 -29.980 1.00 55.78 741 GLN C CA 1
ATOM 4845 C C . GLN C 1 231 ? -32.494 10.449 -31.166 1.00 55.42 741 GLN C C 1
ATOM 4846 O O . GLN C 1 231 ? -33.171 11.464 -31.029 1.00 62.67 741 GLN C O 1
ATOM 4852 N N . GLN C 1 232 ? -32.362 9.818 -32.326 1.00 56.03 742 GLN C N 1
ATOM 4853 C CA . GLN C 1 232 ? -33.148 10.207 -33.486 1.00 63.73 742 GLN C CA 1
ATOM 4854 C C . GLN C 1 232 ? -34.603 9.804 -33.282 1.00 73.62 742 GLN C C 1
ATOM 4855 O O . GLN C 1 232 ? -34.907 8.936 -32.456 1.00 69.74 742 GLN C O 1
ATOM 4861 N N . ASP C 1 233 ? -35.496 10.443 -34.033 1.00 85.34 743 ASP C N 1
ATOM 4862 C CA . ASP C 1 233 ? -36.924 10.145 -33.966 1.00 94.26 743 ASP C CA 1
ATOM 4863 C C . ASP C 1 233 ? -37.379 9.336 -35.181 1.00 101.79 743 ASP C C 1
ATOM 4864 O O . ASP C 1 233 ? -36.698 9.310 -36.207 1.00 100.32 743 ASP C O 1
ATOM 4869 N N . GLN C 1 234 ? -38.532 8.679 -35.060 1.00 111.00 744 GLN C N 1
ATOM 4870 C CA . GLN C 1 234 ? -39.044 7.808 -36.120 1.00 111.41 744 GLN C CA 1
ATOM 4871 C C . GLN C 1 234 ? -39.600 8.576 -37.318 1.00 111.82 744 GLN C C 1
ATOM 4872 O O . GLN C 1 234 ? -40.315 8.019 -38.153 1.00 104.70 744 GLN C O 1
ATOM 4878 N N . PHE C 1 235 ? -39.258 9.857 -37.392 1.00 116.95 745 PHE C N 1
ATOM 4879 C CA . PHE C 1 235 ? -39.613 10.684 -38.535 1.00 109.23 745 PHE C CA 1
ATOM 4880 C C . PHE C 1 235 ? -38.458 10.730 -39.529 1.00 111.85 745 PHE C C 1
ATOM 4881 O O . PHE C 1 235 ? -38.557 11.364 -40.581 1.00 111.64 745 PHE C O 1
ATOM 4889 N N . THR C 1 236 ? -37.364 10.054 -39.183 1.00 108.70 746 THR C N 1
ATOM 4890 C CA . THR C 1 236 ? -36.216 9.935 -40.074 1.00 97.22 746 THR C CA 1
ATOM 4891 C C . THR C 1 236 ? -36.403 8.782 -41.053 1.00 99.21 746 THR C C 1
ATOM 4892 O O . THR C 1 236 ? -37.514 8.269 -41.227 1.00 100.29 746 THR C O 1
ATOM 4896 N N . ASN C 1 237 ? -35.304 8.375 -41.681 1.00 88.82 747 ASN C N 1
ATOM 4897 C CA . ASN C 1 237 ? -35.352 7.397 -42.766 1.00 92.63 747 ASN C CA 1
ATOM 4898 C C . ASN C 1 237 ? -35.570 5.950 -42.324 1.00 89.28 747 ASN C C 1
ATOM 4899 O O . ASN C 1 237 ? -35.596 5.649 -41.130 1.00 87.90 747 ASN C O 1
ATOM 4904 N N . LYS C 1 238 ? -35.731 5.063 -43.303 1.00 92.37 748 LYS C N 1
ATOM 4905 C CA . LYS C 1 238 ? -35.957 3.642 -43.045 1.00 91.75 748 LYS C CA 1
ATOM 4906 C C . LYS C 1 238 ? -34.738 2.989 -42.404 1.00 93.68 748 LYS C C 1
ATOM 4907 O O . LYS C 1 238 ? -34.856 2.015 -41.648 1.00 82.90 748 LYS C O 1
ATOM 4913 N N . GLU C 1 239 ? -33.566 3.533 -42.715 1.00 87.45 749 GLU C N 1
ATOM 4914 C CA . GLU C 1 239 ? -32.313 2.953 -42.256 1.00 81.48 749 GLU C CA 1
ATOM 4915 C C . GLU C 1 239 ? -32.095 3.240 -40.770 1.00 76.58 749 GLU C C 1
ATOM 4916 O O . GLU C 1 239 ? -31.669 2.361 -40.019 1.00 71.09 749 GLU C O 1
ATOM 4922 N N . MET C 1 240 ? -32.410 4.461 -40.340 1.00 71.07 750 MET C N 1
ATOM 4923 C CA . MET C 1 240 ? -32.303 4.819 -38.926 1.00 64.71 750 MET C CA 1
ATOM 4924 C C . MET C 1 240 ? -33.178 3.911 -38.072 1.00 68.96 750 MET C C 1
ATOM 4925 O O . MET C 1 240 ? -32.713 3.319 -37.095 1.00 72.47 750 MET C O 1
ATOM 4930 N N . VAL C 1 241 ? -34.445 3.793 -38.454 1.00 61.67 751 VAL C N 1
ATOM 4931 C CA . VAL C 1 241 ? -35.394 2.959 -37.723 1.00 65.69 751 VAL C CA 1
ATOM 4932 C C . VAL C 1 241 ? -34.876 1.524 -37.529 1.00 64.56 751 VAL C C 1
ATOM 4933 O O . VAL C 1 241 ? -34.871 0.995 -36.414 1.00 57.29 751 VAL C O 1
ATOM 4937 N N . ASP C 1 242 ? -34.434 0.892 -38.609 1.00 58.25 752 ASP C N 1
ATOM 4938 C CA . ASP C 1 242 ? -33.882 -0.454 -38.505 1.00 63.21 752 ASP C CA 1
ATOM 4939 C C . ASP C 1 242 ? -32.646 -0.512 -37.603 1.00 68.69 752 ASP C C 1
ATOM 4940 O O . ASP C 1 242 ? -32.547 -1.389 -36.744 1.00 63.04 752 ASP C O 1
ATOM 4945 N N . ILE C 1 243 ? -31.708 0.418 -37.790 1.00 64.99 753 ILE C N 1
ATOM 4946 C CA . ILE C 1 243 ? -30.481 0.425 -36.996 1.00 57.70 753 ILE C CA 1
ATOM 4947 C C . ILE C 1 243 ? -30.780 0.720 -35.534 1.00 54.59 753 ILE C C 1
ATOM 4948 O O . ILE C 1 243 ? -30.135 0.177 -34.632 1.00 51.85 753 ILE C O 1
ATOM 4953 N N . LYS C 1 244 ? -31.754 1.591 -35.292 1.00 46.62 754 LYS C N 1
ATOM 4954 C CA . LYS C 1 244 ? -32.140 1.888 -33.920 1.00 51.52 754 LYS C CA 1
ATOM 4955 C C . LYS C 1 244 ? -32.682 0.640 -33.229 1.00 49.47 754 LYS C C 1
ATOM 4956 O O . LYS C 1 244 ? -32.491 0.457 -32.026 1.00 46.50 754 LYS C O 1
ATOM 4962 N N . GLN C 1 245 ? -33.358 -0.214 -33.995 1.00 48.41 755 GLN C N 1
ATOM 4963 C CA . GLN C 1 245 ? -33.884 -1.462 -33.463 1.00 47.00 755 GLN C CA 1
ATOM 4964 C C . GLN C 1 245 ? -32.763 -2.460 -33.120 1.00 54.99 755 GLN C C 1
ATOM 4965 O O . GLN C 1 245 ? -32.766 -3.036 -32.032 1.00 53.61 755 GLN C O 1
ATOM 4971 N N . GLU C 1 246 ? -31.803 -2.648 -34.030 1.00 48.21 756 GLU C N 1
ATOM 4972 C CA . GLU C 1 246 ? -30.656 -3.538 -33.783 1.00 49.55 756 GLU C CA 1
ATOM 4973 C C . GLU C 1 246 ? -29.829 -3.099 -32.579 1.00 52.32 756 GLU C C 1
ATOM 4974 O O . GLU C 1 246 ? -29.113 -3.905 -31.967 1.00 46.84 756 GLU C O 1
ATOM 4980 N N . ILE C 1 247 ? -29.899 -1.810 -32.258 1.00 47.22 757 ILE C N 1
ATOM 4981 C CA . ILE C 1 247 ? -29.139 -1.308 -31.125 1.00 49.74 757 ILE C CA 1
ATOM 4982 C C . ILE C 1 247 ? -29.865 -1.738 -29.869 1.00 41.82 757 ILE C C 1
ATOM 4983 O O . ILE C 1 247 ? -29.264 -2.309 -28.960 1.00 44.87 757 ILE C O 1
ATOM 4988 N N . ILE C 1 248 ? -31.166 -1.468 -29.841 1.00 41.70 758 ILE C N 1
ATOM 4989 C CA . ILE C 1 248 ? -32.029 -1.894 -28.753 1.00 43.80 758 ILE C CA 1
ATOM 4990 C C . ILE C 1 248 ? -31.931 -3.416 -28.571 1.00 48.36 758 ILE C C 1
ATOM 4991 O O . ILE C 1 248 ? -31.715 -3.926 -27.468 1.00 45.93 758 ILE C O 1
ATOM 4996 N N . GLU C 1 249 ? -32.097 -4.149 -29.662 1.00 47.98 759 GLU C N 1
ATOM 4997 C CA . GLU C 1 249 ? -32.059 -5.604 -29.577 1.00 55.58 759 GLU C CA 1
ATOM 4998 C C . GLU C 1 249 ? -30.733 -6.064 -29.012 1.00 50.57 759 GLU C C 1
ATOM 4999 O O . GLU C 1 249 ? -30.689 -6.971 -28.178 1.00 50.64 759 GLU C O 1
ATOM 5005 N N . THR C 1 250 ? -29.653 -5.412 -29.438 1.00 44.80 760 THR C N 1
ATOM 5006 C CA . THR C 1 250 ? -28.330 -5.779 -28.951 1.00 38.68 760 THR C CA 1
ATOM 5007 C C . THR C 1 250 ? -28.157 -5.435 -27.480 1.00 39.89 760 THR C C 1
ATOM 5008 O O . THR C 1 250 ? -27.557 -6.203 -26.718 1.00 38.64 760 THR C O 1
ATOM 5012 N N . VAL C 1 251 ? -28.695 -4.287 -27.080 1.00 45.89 761 VAL C N 1
ATOM 5013 C CA . VAL C 1 251 ? -28.629 -3.874 -25.682 1.00 43.05 761 VAL C CA 1
ATOM 5014 C C . VAL C 1 251 ? -29.512 -4.803 -24.847 1.00 45.72 761 VAL C C 1
ATOM 5015 O O . VAL C 1 251 ? -29.187 -5.143 -23.708 1.00 44.00 761 VAL C O 1
ATOM 5019 N N . ALA C 1 252 ? -30.638 -5.210 -25.419 1.00 42.78 762 ALA C N 1
ATOM 5020 C CA . ALA C 1 252 ? -31.518 -6.144 -24.734 1.00 53.13 762 ALA C CA 1
ATOM 5021 C C . ALA C 1 252 ? -30.779 -7.447 -24.407 1.00 53.40 762 ALA C C 1
ATOM 5022 O O . ALA C 1 252 ? -30.803 -7.919 -23.268 1.00 59.23 762 ALA C O 1
ATOM 5024 N N . ASN C 1 253 ? -30.100 -8.011 -25.402 1.00 54.07 763 ASN C N 1
ATOM 5025 C CA . ASN C 1 253 ? -29.365 -9.269 -25.218 1.00 45.17 763 ASN C CA 1
ATOM 5026 C C . ASN C 1 253 ? -28.219 -9.202 -24.204 1.00 43.87 763 ASN C C 1
ATOM 5027 O O . ASN C 1 253 ? -27.688 -10.233 -23.799 1.00 55.29 763 ASN C O 1
ATOM 5032 N N . ASN C 1 254 ? -27.833 -7.998 -23.795 1.00 50.03 764 ASN C N 1
ATOM 5033 C CA . ASN C 1 254 ? -26.641 -7.832 -22.955 1.00 53.63 764 ASN C CA 1
ATOM 5034 C C . ASN C 1 254 ? -26.824 -6.864 -21.806 1.00 60.11 764 ASN C C 1
ATOM 5035 O O . ASN C 1 254 ? -25.839 -6.350 -21.265 1.00 60.65 764 ASN C O 1
ATOM 5040 N N . VAL C 1 255 ? -28.079 -6.621 -21.439 1.00 49.95 765 VAL C N 1
ATOM 5041 C CA . VAL C 1 255 ? -28.420 -5.518 -20.553 1.00 53.20 765 VAL C CA 1
ATOM 5042 C C . VAL C 1 255 ? -27.487 -5.409 -19.365 1.00 56.12 765 VAL C C 1
ATOM 5043 O O . VAL C 1 255 ? -26.974 -4.337 -19.054 1.00 56.55 765 VAL C O 1
ATOM 5047 N N . VAL C 1 256 ? -27.267 -6.526 -18.693 1.00 59.07 766 VAL C N 1
ATOM 5048 C CA . VAL C 1 256 ? -26.498 -6.484 -17.461 1.00 62.20 766 VAL C CA 1
ATOM 5049 C C . VAL C 1 256 ? -25.018 -6.175 -17.687 1.00 61.70 766 VAL C C 1
ATOM 5050 O O . VAL C 1 256 ? -24.455 -5.338 -16.980 1.00 67.61 766 VAL C O 1
ATOM 5054 N N . GLU C 1 257 ? -24.388 -6.835 -18.662 1.00 60.07 767 GLU C N 1
ATOM 5055 C CA . GLU C 1 257 ? -22.949 -6.648 -18.891 1.00 60.43 767 GLU C CA 1
ATOM 5056 C C . GLU C 1 257 ? -22.624 -5.224 -19.358 1.00 59.16 767 GLU C C 1
ATOM 5057 O O . GLU C 1 257 ? -21.641 -4.625 -18.919 1.00 59.37 767 GLU C O 1
ATOM 5063 N N . TYR C 1 258 ? -23.447 -4.691 -20.256 1.00 53.58 768 TYR C N 1
ATOM 5064 C CA . TYR C 1 258 ? -23.278 -3.317 -20.703 1.00 57.37 768 TYR C CA 1
ATOM 5065 C C . TYR C 1 258 ? -23.449 -2.335 -19.545 1.00 55.46 768 TYR C C 1
ATOM 5066 O O . TYR C 1 258 ? -22.645 -1.418 -19.376 1.00 52.63 768 TYR C O 1
ATOM 5075 N N . SER C 1 259 ? -24.493 -2.531 -18.746 1.00 48.34 769 SER C N 1
ATOM 5076 C CA . SER C 1 259 ? -24.731 -1.664 -17.593 1.00 50.79 769 SER C CA 1
ATOM 5077 C C . SER C 1 259 ? -23.508 -1.578 -16.677 1.00 56.17 769 SER C C 1
ATOM 5078 O O . SER C 1 259 ? -23.332 -0.591 -15.967 1.00 57.90 769 SER C O 1
ATOM 5081 N N . LYS C 1 260 ? -22.671 -2.617 -16.692 1.00 65.01 770 LYS C N 1
ATOM 5082 C CA . LYS C 1 260 ? -21.501 -2.689 -15.811 1.00 63.41 770 LYS C CA 1
ATOM 5083 C C . LYS C 1 260 ? -20.245 -2.209 -16.527 1.00 64.88 770 LYS C C 1
ATOM 5084 O O . LYS C 1 260 ? -19.138 -2.239 -15.983 1.00 65.99 770 LYS C O 1
ATOM 5090 N N . HIS C 1 261 ? -20.445 -1.760 -17.758 1.00 61.29 771 HIS C N 1
ATOM 5091 C CA . HIS C 1 261 ? -19.380 -1.298 -18.628 1.00 50.36 771 HIS C CA 1
ATOM 5092 C C . HIS C 1 261 ? -19.310 0.218 -18.574 1.00 45.85 771 HIS C C 1
ATOM 5093 O O . HIS C 1 261 ? -20.325 0.897 -18.744 1.00 57.54 771 HIS C O 1
ATOM 5100 N N . LYS C 1 262 ? -18.117 0.745 -18.327 1.00 52.59 772 LYS C N 1
ATOM 5101 C CA . LYS C 1 262 ? -17.903 2.189 -18.235 1.00 55.61 772 LYS C CA 1
ATOM 5102 C C . LYS C 1 262 ? -18.534 2.963 -19.399 1.00 52.20 772 LYS C C 1
ATOM 5103 O O . LYS C 1 262 ? -19.258 3.939 -19.197 1.00 52.26 772 LYS C O 1
ATOM 5109 N N . PHE C 1 263 ? -18.262 2.510 -20.619 1.00 57.42 773 PHE C N 1
ATOM 5110 C CA . PHE C 1 263 ? -18.750 3.173 -21.826 1.00 50.61 773 PHE C CA 1
ATOM 5111 C C . PHE C 1 263 ? -20.159 2.731 -22.230 1.00 56.64 773 PHE C C 1
ATOM 5112 O O . PHE C 1 263 ? -21.008 3.559 -22.577 1.00 58.85 773 PHE C O 1
ATOM 5120 N N . ALA C 1 264 ? -20.407 1.427 -22.187 1.00 45.23 774 ALA C N 1
ATOM 5121 C CA . ALA C 1 264 ? -21.670 0.886 -22.656 1.00 36.63 774 ALA C CA 1
ATOM 5122 C C . ALA C 1 264 ? -22.840 1.228 -21.731 1.00 47.38 774 ALA C C 1
ATOM 5123 O O . ALA C 1 264 ? -24.003 1.242 -22.173 1.00 46.01 774 ALA C O 1
ATOM 5125 N N . SER C 1 265 ? -22.544 1.510 -20.461 1.00 43.79 775 SER C N 1
ATOM 5126 C CA . SER C 1 265 ? -23.592 1.914 -19.517 1.00 39.19 775 SER C CA 1
ATOM 5127 C C . SER C 1 265 ? -24.344 3.156 -19.984 1.00 49.08 775 SER C C 1
ATOM 5128 O O . SER C 1 265 ? -25.550 3.270 -19.775 1.00 57.26 775 SER C O 1
ATOM 5131 N N . ASN C 1 266 ? -23.639 4.086 -20.624 1.00 51.70 776 ASN C N 1
ATOM 5132 C CA . ASN C 1 266 ? -24.278 5.278 -21.166 1.00 41.45 776 ASN C CA 1
ATOM 5133 C C . ASN C 1 266 ? -25.226 4.933 -22.312 1.00 46.29 776 ASN C C 1
ATOM 5134 O O . ASN C 1 266 ? -26.252 5.586 -22.498 1.00 55.06 776 ASN C O 1
ATOM 5139 N N . VAL C 1 267 ? -24.883 3.918 -23.094 1.00 43.05 777 VAL C N 1
ATOM 5140 C CA . VAL C 1 267 ? -25.755 3.509 -24.189 1.00 50.55 777 VAL C CA 1
ATOM 5141 C C . VAL C 1 267 ? -27.027 2.848 -23.675 1.00 49.31 777 VAL C C 1
ATOM 5142 O O . VAL C 1 267 ? -28.092 2.985 -24.279 1.00 47.15 777 VAL C O 1
ATOM 5146 N N . VAL C 1 268 ? -26.935 2.150 -22.549 1.00 48.20 778 VAL C N 1
ATOM 5147 C CA . VAL C 1 268 ? -28.147 1.584 -21.955 1.00 57.96 778 VAL C CA 1
ATOM 5148 C C . VAL C 1 268 ? -29.105 2.690 -21.485 1.00 48.58 778 VAL C C 1
ATOM 5149 O O . VAL C 1 268 ? -30.325 2.568 -21.612 1.00 46.47 778 VAL C O 1
ATOM 5153 N N . GLU C 1 269 ? -28.546 3.777 -20.965 1.00 50.22 779 GLU C N 1
ATOM 5154 C CA . GLU C 1 269 ? -29.364 4.876 -20.477 1.00 44.21 779 GLU C CA 1
ATOM 5155 C C . GLU C 1 269 ? -30.113 5.553 -21.608 1.00 42.16 779 GLU C C 1
ATOM 5156 O O . GLU C 1 269 ? -31.282 5.901 -21.471 1.00 47.73 779 GLU C O 1
ATOM 5162 N N . LYS C 1 270 ? -29.443 5.736 -22.734 1.00 50.31 780 LYS C N 1
ATOM 5163 C CA . LYS C 1 270 ? -30.072 6.389 -23.868 1.00 44.01 780 LYS C CA 1
ATOM 5164 C C . LYS C 1 270 ? -31.098 5.463 -24.447 1.00 45.13 780 LYS C C 1
ATOM 5165 O O . LYS C 1 270 ? -32.131 5.912 -24.933 1.00 52.52 780 LYS C O 1
ATOM 5171 N N . SER C 1 271 ? -30.800 4.164 -24.408 1.00 50.82 781 SER C N 1
ATOM 5172 C CA . SER C 1 271 ? -31.716 3.155 -24.934 1.00 48.19 781 SER C CA 1
ATOM 5173 C C . SER C 1 271 ? -33.066 3.316 -24.280 1.00 44.28 781 SER C C 1
ATOM 5174 O O . SER C 1 271 ? -34.071 3.474 -24.959 1.00 51.25 781 SER C O 1
ATOM 5177 N N . ILE C 1 272 ? -33.076 3.280 -22.951 1.00 49.63 782 ILE C N 1
ATOM 5178 C CA . ILE C 1 272 ? -34.316 3.341 -22.194 1.00 57.20 782 ILE C CA 1
ATOM 5179 C C . ILE C 1 272 ? -34.895 4.754 -22.156 1.00 57.17 782 ILE C C 1
ATOM 5180 O O . ILE C 1 272 ? -36.088 4.926 -21.943 1.00 54.94 782 ILE C O 1
ATOM 5185 N N . LEU C 1 273 ? -34.052 5.756 -22.390 1.00 58.03 783 LEU C N 1
ATOM 5186 C CA . LEU C 1 273 ? -34.503 7.147 -22.418 1.00 51.62 783 LEU C CA 1
ATOM 5187 C C . LEU C 1 273 ? -35.159 7.508 -23.744 1.00 55.41 783 LEU C C 1
ATOM 5188 O O . LEU C 1 273 ? -36.198 8.153 -23.756 1.00 59.56 783 LEU C O 1
ATOM 5193 N N . TYR C 1 274 ? -34.570 7.077 -24.857 1.00 49.91 784 TYR C N 1
ATOM 5194 C CA . TYR C 1 274 ? -35.080 7.465 -26.167 1.00 47.74 784 TYR C CA 1
ATOM 5195 C C . TYR C 1 274 ? -35.759 6.358 -26.971 1.00 47.88 784 TYR C C 1
ATOM 5196 O O . TYR C 1 274 ? -36.257 6.606 -28.063 1.00 43.52 784 TYR C O 1
ATOM 5205 N N . GLY C 1 275 ? -35.781 5.141 -26.442 1.00 51.95 785 GLY C N 1
ATOM 5206 C CA . GLY C 1 275 ? -36.443 4.047 -27.130 1.00 53.40 785 GLY C CA 1
ATOM 5207 C C . GLY C 1 275 ? -37.954 4.188 -27.074 1.00 62.50 785 GLY C C 1
ATOM 5208 O O . GLY C 1 275 ? -38.497 4.777 -26.135 1.00 62.99 785 GLY C O 1
ATOM 5209 N N . SER C 1 276 ? -38.638 3.652 -28.083 1.00 68.83 786 SER C N 1
ATOM 5210 C CA . SER C 1 276 ? -40.102 3.639 -28.104 1.00 65.45 786 SER C CA 1
ATOM 5211 C C . SER C 1 276 ? -40.668 2.833 -26.940 1.00 64.81 786 SER C C 1
ATOM 5212 O O . SER C 1 276 ? -39.931 2.166 -26.209 1.00 63.64 786 SER C O 1
ATOM 5215 N N . LYS C 1 277 ? -41.985 2.900 -26.776 1.00 64.50 787 LYS C N 1
ATOM 5216 C CA . LYS C 1 277 ? -42.667 2.147 -25.731 1.00 64.48 787 LYS C CA 1
ATOM 5217 C C . LYS C 1 277 ? -42.202 0.686 -25.729 1.00 59.92 787 LYS C C 1
ATOM 5218 O O . LYS C 1 277 ? -41.744 0.165 -24.712 1.00 58.60 787 LYS C O 1
ATOM 5224 N N . ASN C 1 278 ? -42.301 0.043 -26.885 1.00 55.09 788 ASN C N 1
ATOM 5225 C CA . ASN C 1 278 ? -41.967 -1.371 -27.023 1.00 69.55 788 ASN C CA 1
ATOM 5226 C C . ASN C 1 278 ? -40.479 -1.655 -26.790 1.00 68.51 788 ASN C C 1
ATOM 5227 O O . ASN C 1 278 ? -40.116 -2.546 -26.015 1.00 65.78 788 ASN C O 1
ATOM 5232 N N . GLN C 1 279 ? -39.623 -0.893 -27.467 1.00 60.48 789 GLN C N 1
ATOM 5233 C CA . GLN C 1 279 ? -38.181 -1.042 -27.319 1.00 52.22 789 GLN C CA 1
ATOM 5234 C C . GLN C 1 279 ? -37.762 -0.960 -25.856 1.00 50.77 789 GLN C C 1
ATOM 5235 O O . GLN C 1 279 ? -36.897 -1.705 -25.403 1.00 57.19 789 GLN C O 1
ATOM 5241 N N . LYS C 1 280 ? -38.409 -0.074 -25.114 1.00 51.55 790 LYS C N 1
ATOM 5242 C CA . LYS C 1 280 ? -38.090 0.139 -23.711 1.00 62.76 790 LYS C CA 1
ATOM 5243 C C . LYS C 1 280 ? -38.503 -1.054 -22.850 1.00 63.9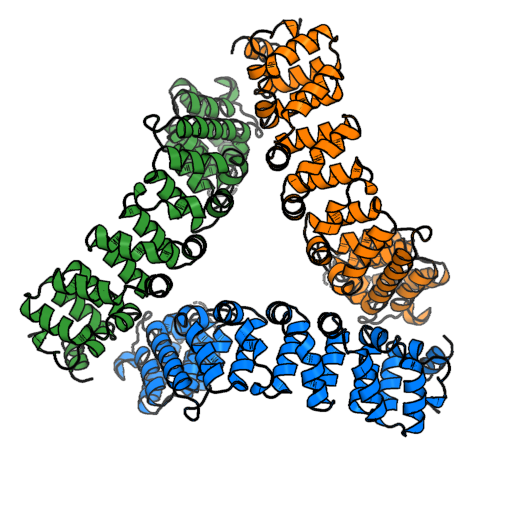0 790 LYS C C 1
ATOM 5244 O O . LYS C 1 280 ? -37.771 -1.483 -21.950 1.00 62.30 790 LYS C O 1
ATOM 5250 N N . ASP C 1 281 ? -39.689 -1.583 -23.125 1.00 65.96 791 ASP C N 1
ATOM 5251 C CA . ASP C 1 281 ? -40.206 -2.705 -22.362 1.00 60.20 791 ASP C CA 1
ATOM 5252 C C . ASP C 1 281 ? -39.381 -3.935 -22.677 1.00 62.95 791 ASP C C 1
ATOM 5253 O O . ASP C 1 281 ? -39.153 -4.782 -21.810 1.00 69.87 791 ASP C O 1
ATOM 5258 N N . LEU C 1 282 ? -38.923 -4.019 -23.923 1.00 59.26 792 LEU C N 1
ATOM 5259 C CA . LEU C 1 282 ? -38.010 -5.082 -24.341 1.00 61.00 792 LEU C CA 1
ATOM 5260 C C . LEU C 1 282 ? -36.760 -5.146 -23.473 1.00 56.29 792 LEU C C 1
ATOM 5261 O O . LEU C 1 282 ? -36.284 -6.226 -23.131 1.00 70.91 792 LEU C O 1
ATOM 5266 N N . ILE C 1 283 ? -36.236 -3.981 -23.117 1.00 46.69 793 ILE C N 1
ATOM 5267 C CA . ILE C 1 283 ? -35.033 -3.908 -22.317 1.00 53.64 793 ILE C CA 1
ATOM 5268 C C . ILE C 1 283 ? -35.311 -4.149 -20.840 1.00 54.84 793 ILE C C 1
ATOM 5269 O O . ILE C 1 283 ? -34.538 -4.812 -20.150 1.00 56.60 793 ILE C O 1
ATOM 5274 N N . ILE C 1 284 ? -36.404 -3.586 -20.349 1.00 56.65 794 ILE C N 1
ATOM 5275 C CA . ILE C 1 284 ? -36.703 -3.642 -18.925 1.00 59.20 794 ILE C CA 1
ATOM 5276 C C . ILE C 1 284 ? -37.165 -5.045 -18.524 1.00 62.43 794 ILE C C 1
ATOM 5277 O O . ILE C 1 284 ? -36.946 -5.490 -17.395 1.00 67.47 794 ILE C O 1
ATOM 5282 N N . SER C 1 285 ? -37.788 -5.746 -19.463 1.00 48.95 795 SER C N 1
ATOM 5283 C CA . SER C 1 285 ? -38.251 -7.103 -19.223 1.00 57.79 795 SER C CA 1
ATOM 5284 C C . SER C 1 285 ? -37.086 -8.062 -18.978 1.00 67.69 795 SER C C 1
ATOM 5285 O O . SER C 1 285 ? -37.291 -9.244 -18.704 1.00 73.55 795 SER C O 1
ATOM 5288 N N . LYS C 1 286 ? -35.863 -7.556 -19.080 1.00 60.94 796 LYS C N 1
ATOM 5289 C CA . LYS C 1 286 ? -34.682 -8.376 -18.835 1.00 61.99 796 LYS C CA 1
ATOM 5290 C C . LYS C 1 286 ? -34.254 -8.252 -17.380 1.00 69.13 796 LYS C C 1
ATOM 5291 O O . LYS C 1 286 ? -33.548 -9.111 -16.856 1.00 70.99 796 LYS C O 1
ATOM 5297 N N . ILE C 1 287 ? -34.690 -7.181 -16.727 1.00 69.38 797 ILE C N 1
ATOM 5298 C CA . ILE C 1 287 ? -34.240 -6.883 -15.371 1.00 74.78 797 ILE C CA 1
ATOM 5299 C C . ILE C 1 287 ? -35.368 -6.979 -14.345 1.00 72.25 797 ILE C C 1
ATOM 5300 O O . ILE C 1 287 ? -35.124 -7.180 -13.155 1.00 72.27 797 ILE C O 1
ATOM 5305 N N . LEU C 1 288 ? -36.602 -6.833 -14.813 1.00 73.19 798 LEU C N 1
ATOM 5306 C CA . LEU C 1 288 ? -37.759 -6.851 -13.928 1.00 78.63 798 LEU C CA 1
ATOM 5307 C C . LEU C 1 288 ? -37.941 -8.175 -13.195 1.00 83.55 798 LEU C C 1
ATOM 5308 O O . LEU C 1 288 ? -37.996 -9.229 -13.823 1.00 85.91 798 LEU C O 1
ATOM 5313 N N . PRO C 1 289 ? -38.026 -8.118 -11.855 1.00 84.90 799 PRO C N 1
ATOM 5314 C CA . PRO C 1 289 ? -38.405 -9.266 -11.024 1.00 93.40 799 PRO C CA 1
ATOM 5315 C C . PRO C 1 289 ? -39.794 -9.757 -11.414 1.00 98.42 799 PRO C C 1
ATOM 5316 O O . PRO C 1 289 ? -40.704 -8.948 -11.599 1.00 102.24 799 PRO C O 1
ATOM 5320 N N . ARG C 1 290 ? -39.953 -11.070 -11.538 1.00 103.17 800 ARG C N 1
ATOM 5321 C CA . ARG C 1 290 ? -41.163 -11.645 -12.121 1.00 106.67 800 ARG C CA 1
ATOM 5322 C C . ARG C 1 290 ? -42.471 -11.200 -11.453 1.00 109.39 800 ARG C C 1
ATOM 5323 O O . ARG C 1 290 ? -43.500 -11.065 -12.121 1.00 105.87 800 ARG C O 1
ATOM 5331 N N . ASP C 1 291 ? -42.428 -10.955 -10.146 1.00 107.26 801 ASP C N 1
ATOM 5332 C CA . ASP C 1 291 ? -43.638 -10.614 -9.401 1.00 103.63 801 ASP C CA 1
ATOM 5333 C C . ASP C 1 291 ? -43.339 -9.885 -8.094 1.00 97.75 801 ASP C C 1
ATOM 5334 O O . ASP C 1 291 ? -42.178 -9.680 -7.743 1.00 102.70 801 ASP C O 1
ATOM 5339 N N . LYS C 1 292 ? -44.395 -9.515 -7.372 1.00 91.52 802 LYS C N 1
ATOM 5340 C CA . LYS C 1 292 ? -44.268 -8.810 -6.097 1.00 91.80 802 LYS C CA 1
ATOM 5341 C C . LYS C 1 292 ? -43.399 -9.569 -5.091 1.00 92.72 802 LYS C C 1
ATOM 5342 O O . LYS C 1 292 ? -42.843 -8.981 -4.162 1.00 90.21 802 LYS C O 1
ATOM 5348 N N . ASN C 1 293 ? -43.288 -10.878 -5.287 1.00 93.55 803 ASN C N 1
ATOM 5349 C CA . ASN C 1 293 ? -42.583 -11.745 -4.350 1.00 98.57 803 ASN C CA 1
ATOM 5350 C C . ASN C 1 293 ? -41.091 -11.803 -4.646 1.00 101.04 803 ASN C C 1
ATOM 5351 O O . ASN C 1 293 ? -40.262 -11.570 -3.763 1.00 99.72 803 ASN C O 1
ATOM 5356 N N . HIS C 1 294 ? -40.756 -12.132 -5.890 1.00 98.89 804 HIS C N 1
ATOM 5357 C CA . HIS C 1 294 ? -39.374 -12.091 -6.338 1.00 97.75 804 HIS C CA 1
ATOM 5358 C C . HIS C 1 294 ? -38.767 -10.762 -5.925 1.00 94.71 804 HIS C C 1
ATOM 5359 O O . HIS C 1 294 ? -37.654 -10.710 -5.401 1.00 94.89 804 HIS C O 1
ATOM 5366 N N . ALA C 1 295 ? -39.522 -9.692 -6.152 1.00 91.40 805 ALA C N 1
ATOM 5367 C CA . ALA C 1 295 ? -39.072 -8.342 -5.840 1.00 88.55 805 ALA C CA 1
ATOM 5368 C C . ALA C 1 295 ? -38.666 -8.205 -4.382 1.00 93.39 805 ALA C C 1
ATOM 5369 O O . ALA C 1 295 ? -37.600 -7.667 -4.079 1.00 93.92 805 ALA C O 1
ATOM 5371 N N . LEU C 1 296 ? -39.512 -8.693 -3.480 1.00 92.04 806 LEU C N 1
ATOM 5372 C CA . LEU C 1 296 ? -39.240 -8.583 -2.048 1.00 93.49 806 LEU C CA 1
ATOM 5373 C C . LEU C 1 296 ? -38.052 -9.434 -1.612 1.00 102.32 806 LEU C C 1
ATOM 5374 O O . LEU C 1 296 ? -37.319 -9.076 -0.684 1.00 106.26 806 LEU C O 1
ATOM 5379 N N . ASN C 1 297 ? -37.856 -10.557 -2.289 1.00 99.94 807 ASN C N 1
ATOM 5380 C CA . ASN C 1 297 ? -36.756 -11.447 -1.957 1.00 101.20 807 ASN C CA 1
ATOM 5381 C C . ASN C 1 297 ? -35.941 -11.819 -3.192 1.00 100.90 807 ASN C C 1
ATOM 5382 O O . ASN C 1 297 ? -36.114 -12.895 -3.763 1.00 98.16 807 ASN C O 1
ATOM 5387 N N . LEU C 1 298 ? -35.059 -10.914 -3.604 1.00 103.79 808 LEU C N 1
ATOM 5388 C CA . LEU C 1 298 ? -34.191 -11.158 -4.750 1.00 93.96 808 LEU C CA 1
ATOM 5389 C C . LEU C 1 298 ? -32.918 -11.859 -4.307 1.00 88.56 808 LEU C C 1
ATOM 5390 O O . LEU C 1 298 ? -32.544 -11.802 -3.136 1.00 91.16 808 LEU C O 1
ATOM 5395 N N . GLU C 1 299 ? -32.259 -12.525 -5.249 1.00 84.76 809 GLU C N 1
ATOM 5396 C CA . GLU C 1 299 ? -31.006 -13.207 -4.967 1.00 85.01 809 GLU C CA 1
ATOM 5397 C C . GLU C 1 299 ? -29.843 -12.327 -5.378 1.00 88.19 809 GLU C C 1
ATOM 5398 O O . GLU C 1 299 ? -29.984 -11.466 -6.245 1.00 89.55 809 GLU C O 1
ATOM 5404 N N . ASP C 1 300 ? -28.692 -12.558 -4.759 1.00 90.52 810 ASP C N 1
ATOM 5405 C CA . ASP C 1 300 ? -27.510 -11.735 -4.993 1.00 92.66 810 ASP C CA 1
ATOM 5406 C C . ASP C 1 300 ? -26.936 -11.903 -6.400 1.00 89.56 810 ASP C C 1
ATOM 5407 O O . ASP C 1 300 ? -25.921 -11.294 -6.739 1.00 90.51 810 ASP C O 1
ATOM 5412 N N . ASP C 1 301 ? -27.588 -12.725 -7.216 1.00 83.74 811 ASP C N 1
ATOM 5413 C CA . ASP C 1 301 ? -27.157 -12.917 -8.598 1.00 82.69 811 ASP C CA 1
ATOM 5414 C C . ASP C 1 301 ? -28.240 -12.519 -9.612 1.00 79.51 811 ASP C C 1
ATOM 5415 O O . ASP C 1 301 ? -28.044 -12.628 -10.824 1.00 82.44 811 ASP C O 1
ATOM 5420 N N . SER C 1 302 ? -29.379 -12.056 -9.110 1.00 74.23 812 SER C N 1
ATOM 5421 C CA . SER C 1 302 ? -30.407 -11.480 -9.971 1.00 82.74 812 SER C CA 1
ATOM 5422 C C . SER C 1 302 ? -29.896 -10.184 -10.601 1.00 80.85 812 SER C C 1
ATOM 5423 O O . SER C 1 302 ? -29.181 -9.414 -9.951 1.00 74.92 812 SER C O 1
ATOM 5426 N N . PRO C 1 303 ? -30.264 -9.943 -11.871 1.00 74.88 813 PRO C N 1
ATOM 5427 C CA . PRO C 1 303 ? -29.868 -8.745 -12.619 1.00 77.15 813 PRO C CA 1
ATOM 5428 C C . PRO C 1 303 ? -29.902 -7.466 -11.775 1.00 74.12 813 PRO C C 1
ATOM 5429 O O . PRO C 1 303 ? -28.881 -6.792 -11.643 1.00 68.70 813 PRO C O 1
ATOM 5433 N N . MET C 1 304 ? -31.063 -7.150 -11.211 1.00 72.43 814 MET C N 1
ATOM 5434 C CA . MET C 1 304 ? -31.241 -5.956 -10.392 1.00 66.84 814 MET C CA 1
ATOM 5435 C C . MET C 1 304 ? -30.127 -5.776 -9.381 1.00 72.40 814 MET C C 1
ATOM 5436 O O . MET C 1 304 ? -29.495 -4.724 -9.320 1.00 78.05 814 MET C O 1
ATOM 5441 N N . ILE C 1 305 ? -29.892 -6.808 -8.581 1.00 72.80 815 ILE C N 1
ATOM 5442 C CA . ILE C 1 305 ? -28.940 -6.712 -7.477 1.00 73.18 815 ILE C CA 1
ATOM 5443 C C . ILE C 1 305 ? -27.495 -6.592 -7.950 1.00 73.01 815 ILE C C 1
ATOM 5444 O O . ILE C 1 305 ? -26.703 -5.853 -7.360 1.00 72.38 815 ILE C O 1
ATOM 5449 N N . LEU C 1 306 ? -27.151 -7.335 -9.001 1.00 67.58 816 LEU C N 1
ATOM 5450 C CA . LEU C 1 306 ? -25.836 -7.214 -9.619 1.00 69.79 816 LEU C CA 1
ATOM 5451 C C . LEU C 1 306 ? -25.643 -5.780 -10.109 1.00 79.15 816 LEU C C 1
ATOM 5452 O O . LEU C 1 306 ? -24.533 -5.246 -10.110 1.00 72.64 816 LEU C O 1
ATOM 5457 N N . MET C 1 307 ? -26.742 -5.165 -10.526 1.00 72.59 817 MET C N 1
ATOM 5458 C CA . MET C 1 307 ? -26.702 -3.822 -11.074 1.00 72.94 817 MET C CA 1
ATOM 5459 C C . MET C 1 307 ? -26.612 -2.756 -9.985 1.00 75.64 817 MET C C 1
ATOM 5460 O O . MET C 1 307 ? -25.757 -1.877 -10.052 1.00 71.53 817 MET C O 1
ATOM 5465 N N . ILE C 1 308 ? -27.477 -2.846 -8.978 1.00 71.10 818 ILE C N 1
ATOM 5466 C CA . ILE C 1 308 ? -27.458 -1.901 -7.859 1.00 74.50 818 ILE C CA 1
ATOM 5467 C C . ILE C 1 308 ? -26.075 -1.779 -7.214 1.00 80.64 818 ILE C C 1
ATOM 5468 O O . ILE C 1 308 ? -25.688 -0.704 -6.743 1.00 75.13 818 ILE C O 1
ATOM 5473 N N . LYS C 1 309 ? -25.338 -2.886 -7.193 1.00 70.70 819 LYS C N 1
ATOM 5474 C CA . LYS C 1 309 ? -24.050 -2.932 -6.514 1.00 71.44 819 LYS C CA 1
ATOM 5475 C C . LYS C 1 309 ? -22.878 -2.472 -7.387 1.00 77.98 819 LYS C C 1
ATOM 5476 O O . LYS C 1 309 ? -21.758 -2.317 -6.897 1.00 73.61 819 LYS C O 1
ATOM 5482 N N . ASP C 1 310 ? -23.133 -2.256 -8.675 1.00 76.18 820 ASP C N 1
ATOM 5483 C CA . ASP C 1 310 ? -22.068 -1.907 -9.612 1.00 67.10 820 ASP C CA 1
ATOM 5484 C C . ASP C 1 310 ? -21.927 -0.404 -9.808 1.00 68.23 820 ASP C C 1
ATOM 5485 O O . ASP C 1 310 ? -22.918 0.327 -9.849 1.00 75.42 820 ASP C O 1
ATOM 5490 N N . GLN C 1 311 ? -20.682 0.042 -9.937 1.00 76.96 821 GLN C N 1
ATOM 5491 C CA . GLN C 1 311 ? -20.350 1.462 -10.064 1.00 72.85 821 GLN C CA 1
ATOM 5492 C C . GLN C 1 311 ? -21.063 2.146 -11.228 1.00 70.50 821 GLN C C 1
ATOM 5493 O O . GLN C 1 311 ? -21.460 3.303 -11.123 1.00 78.56 821 GLN C O 1
ATOM 5499 N N . PHE C 1 312 ? -21.218 1.434 -12.338 1.00 65.36 822 PHE C N 1
ATOM 5500 C CA . PHE C 1 312 ? -21.863 2.005 -13.510 1.00 59.79 822 PHE C CA 1
ATOM 5501 C C . PHE C 1 312 ? -23.345 1.667 -13.583 1.00 63.64 822 PHE C C 1
ATOM 5502 O O . PHE C 1 312 ? -24.165 2.517 -13.932 1.00 60.29 822 PHE C O 1
ATOM 5510 N N . ALA C 1 313 ? -23.680 0.427 -13.236 1.00 62.50 823 ALA C N 1
ATOM 5511 C CA . ALA C 1 313 ? -25.042 -0.077 -13.374 1.00 56.72 823 ALA C CA 1
ATOM 5512 C C . ALA C 1 313 ? -26.052 0.645 -12.488 1.00 58.65 823 ALA C C 1
ATOM 5513 O O . ALA C 1 313 ? -27.220 0.750 -12.844 1.00 59.28 823 ALA C O 1
ATOM 5515 N N . ASN C 1 314 ? -25.607 1.151 -11.342 1.00 61.11 824 ASN C N 1
ATOM 5516 C CA . ASN C 1 314 ? -26.508 1.884 -10.454 1.00 62.07 824 ASN C CA 1
ATOM 5517 C C . ASN C 1 314 ? -27.179 3.091 -11.132 1.00 64.62 824 ASN C C 1
ATOM 5518 O O . ASN C 1 314 ? -28.317 3.434 -10.806 1.00 72.87 824 ASN C O 1
ATOM 5523 N N . TYR C 1 315 ? -26.481 3.724 -12.078 1.00 61.91 825 TYR C N 1
ATOM 5524 C CA . TYR C 1 315 ? -27.044 4.855 -12.822 1.00 63.91 825 TYR C CA 1
ATOM 5525 C C . TYR C 1 315 ? -28.164 4.389 -13.745 1.00 62.08 825 TYR C C 1
ATOM 5526 O O . TYR C 1 315 ? -29.198 5.052 -13.880 1.00 65.57 825 TYR C O 1
ATOM 5535 N N . VAL C 1 316 ? -27.952 3.250 -14.389 1.00 56.97 826 VAL C N 1
ATOM 5536 C CA . VAL C 1 316 ? -28.974 2.679 -15.256 1.00 55.71 826 VAL C CA 1
ATOM 5537 C C . VAL C 1 316 ? -30.199 2.304 -14.440 1.00 59.81 826 VAL C C 1
ATOM 5538 O O . VAL C 1 316 ? -31.319 2.355 -14.948 1.00 66.86 826 VAL C O 1
ATOM 5542 N N . ILE C 1 317 ? -29.990 1.934 -13.175 1.00 60.66 827 ILE C N 1
ATOM 5543 C CA . ILE C 1 317 ? -31.107 1.625 -12.275 1.00 68.36 827 ILE C CA 1
ATOM 5544 C C . ILE C 1 317 ? -31.887 2.891 -11.925 1.00 70.46 827 ILE C C 1
ATOM 5545 O O . ILE C 1 317 ? -33.117 2.943 -12.072 1.00 63.55 827 ILE C O 1
ATOM 5550 N N . GLN C 1 318 ? -31.159 3.908 -11.464 1.00 66.54 828 GLN C N 1
ATOM 5551 C CA . GLN C 1 318 ? -31.747 5.226 -11.222 1.00 76.02 828 GLN C CA 1
ATOM 5552 C C . GLN C 1 318 ? -32.570 5.679 -12.427 1.00 68.73 828 GLN C C 1
ATOM 5553 O O . GLN C 1 318 ? -33.721 6.085 -12.293 1.00 61.40 828 GLN C O 1
ATOM 5559 N N . LYS C 1 319 ? -31.958 5.599 -13.602 1.00 68.37 829 LYS C N 1
ATOM 5560 C CA . LYS C 1 319 ? -32.605 5.964 -14.850 1.00 60.08 829 LYS C CA 1
ATOM 5561 C C . LYS C 1 319 ? -33.906 5.191 -15.032 1.00 69.07 829 LYS C C 1
ATOM 5562 O O . LYS C 1 319 ? -34.925 5.764 -15.413 1.00 71.87 829 LYS C O 1
ATOM 5568 N N . LEU C 1 320 ? -33.874 3.888 -14.767 1.00 72.34 830 LEU C N 1
ATOM 5569 C CA . LEU C 1 320 ? -35.070 3.060 -14.934 1.00 72.16 830 LEU C CA 1
ATOM 5570 C C . LEU C 1 320 ? -36.205 3.527 -14.034 1.00 69.83 830 LEU C C 1
ATOM 5571 O O . LEU C 1 320 ? -37.360 3.578 -14.447 1.00 67.92 830 LEU C O 1
ATOM 5576 N N . VAL C 1 321 ? -35.864 3.850 -12.793 1.00 68.23 831 VAL C N 1
ATOM 5577 C CA . VAL C 1 321 ? -36.827 4.408 -11.856 1.00 69.47 831 VAL C CA 1
ATOM 5578 C C . VAL C 1 321 ? -37.643 5.537 -12.507 1.00 83.54 831 VAL C C 1
ATOM 5579 O O . VAL C 1 321 ? -38.869 5.549 -12.421 1.00 80.21 831 VAL C O 1
ATOM 5583 N N . ASN C 1 322 ? -36.953 6.462 -13.175 1.00 79.43 832 ASN C N 1
ATOM 5584 C CA . ASN C 1 322 ? -37.585 7.609 -13.827 1.00 70.87 832 ASN C CA 1
ATOM 5585 C C . ASN C 1 322 ? -38.435 7.281 -15.045 1.00 78.58 832 ASN C C 1
ATOM 5586 O O . ASN C 1 322 ? -39.558 7.763 -15.173 1.00 89.35 832 ASN C O 1
ATOM 5591 N N . VAL C 1 323 ? -37.893 6.474 -15.946 1.00 76.17 833 VAL C N 1
ATOM 5592 C CA . VAL C 1 323 ? -38.561 6.189 -17.212 1.00 78.50 833 VAL C CA 1
ATOM 5593 C C . VAL C 1 323 ? -39.552 5.025 -17.112 1.00 85.65 833 VAL C C 1
ATOM 5594 O O . VAL C 1 323 ? -40.132 4.594 -18.112 1.00 81.81 833 VAL C O 1
ATOM 5598 N N . SER C 1 324 ? -39.746 4.519 -15.900 1.00 87.15 834 SER C N 1
ATOM 5599 C CA . SER C 1 324 ? -40.580 3.338 -15.701 1.00 86.24 834 SER C CA 1
ATOM 5600 C C . SER C 1 324 ? -42.079 3.620 -15.633 1.00 92.50 834 SER C C 1
ATOM 5601 O O . SER C 1 324 ? -42.530 4.536 -14.947 1.00 90.91 834 SER C O 1
ATOM 5604 N N . GLU C 1 325 ? -42.839 2.803 -16.353 1.00 102.21 835 GLU C N 1
ATOM 5605 C CA . GLU C 1 325 ? -44.295 2.842 -16.331 1.00 111.40 835 GLU C CA 1
ATOM 5606 C C . GLU C 1 325 ? -44.830 2.163 -15.068 1.00 112.11 835 GLU C C 1
ATOM 5607 O O . GLU C 1 325 ? -44.149 1.336 -14.462 1.00 108.60 835 GLU C O 1
ATOM 5613 N N . GLY C 1 326 ? -46.055 2.513 -14.687 1.00 113.63 836 GLY C N 1
ATOM 5614 C CA . GLY C 1 326 ? -46.655 2.067 -13.438 1.00 112.25 836 GLY C CA 1
ATOM 5615 C C . GLY C 1 326 ? -46.473 0.618 -13.013 1.00 104.71 836 GLY C C 1
ATOM 5616 O O . GLY C 1 326 ? -46.244 0.343 -11.832 1.00 98.21 836 GLY C O 1
ATOM 5617 N N . GLU C 1 327 ? -46.579 -0.313 -13.956 1.00 104.03 837 GLU C N 1
ATOM 5618 C CA . GLU C 1 327 ? -46.558 -1.729 -13.600 1.00 106.53 837 GLU C CA 1
ATOM 5619 C C . GLU C 1 327 ? -45.147 -2.279 -13.389 1.00 111.76 837 GLU C C 1
ATOM 5620 O O . GLU C 1 327 ? -44.932 -3.140 -12.532 1.00 111.77 837 GLU C O 1
ATOM 5626 N N . GLY C 1 328 ? -44.191 -1.784 -14.171 1.00 102.83 838 GLY C N 1
ATOM 5627 C CA . GLY C 1 328 ? -42.801 -2.167 -14.000 1.00 89.14 838 GLY C CA 1
ATOM 5628 C C . GLY C 1 328 ? -42.155 -1.340 -12.909 1.00 87.53 838 GLY C C 1
ATOM 5629 O O . GLY C 1 328 ? -41.524 -1.875 -11.997 1.00 83.84 838 GLY C O 1
ATOM 5630 N N . LYS C 1 329 ? -42.325 -0.026 -13.015 1.00 92.14 839 LYS C N 1
ATOM 5631 C CA . LYS C 1 329 ? -41.865 0.918 -12.003 1.00 91.33 839 LYS C CA 1
ATOM 5632 C C . LYS C 1 329 ? -42.189 0.397 -10.613 1.00 93.00 839 LYS C C 1
ATOM 5633 O O . LYS C 1 329 ? -41.373 0.494 -9.694 1.00 84.29 839 LYS C O 1
ATOM 5639 N N . LYS C 1 330 ? -43.390 -0.159 -10.478 1.00 95.34 840 LYS C N 1
ATOM 5640 C CA . LYS C 1 330 ? -43.862 -0.724 -9.220 1.00 98.17 840 LYS C CA 1
ATOM 5641 C C . LYS C 1 330 ? -42.851 -1.720 -8.653 1.00 93.16 840 LYS C C 1
ATOM 5642 O O . LYS C 1 330 ? -42.408 -1.598 -7.505 1.00 86.61 840 LYS C O 1
ATOM 5648 N N . LEU C 1 331 ? -42.477 -2.693 -9.477 1.00 91.85 841 LEU C N 1
ATOM 5649 C CA . LEU C 1 331 ? -41.599 -3.780 -9.046 1.00 90.67 841 LEU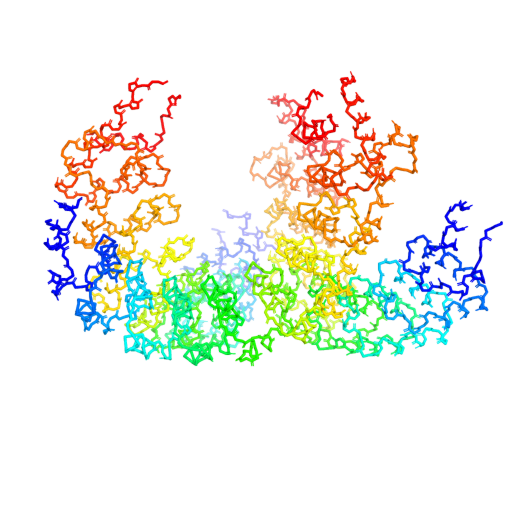 C CA 1
ATOM 5650 C C . LEU C 1 331 ? -40.170 -3.314 -8.797 1.00 91.71 841 LEU C C 1
ATOM 5651 O O . LEU C 1 331 ? -39.470 -3.853 -7.934 1.00 89.31 841 LEU C O 1
ATOM 5656 N N . ILE C 1 332 ? -39.739 -2.312 -9.556 1.00 90.13 842 ILE C N 1
ATOM 5657 C CA . ILE C 1 332 ? -38.371 -1.813 -9.461 1.00 80.54 842 ILE C CA 1
ATOM 5658 C C . ILE C 1 332 ? -38.127 -1.108 -8.131 1.00 79.21 842 ILE C C 1
ATOM 5659 O O . ILE C 1 332 ? -37.101 -1.313 -7.484 1.00 71.00 842 ILE C O 1
ATOM 5664 N N . VAL C 1 333 ? -39.084 -0.281 -7.727 1.00 83.28 843 VAL C N 1
ATOM 5665 C CA . VAL C 1 333 ? -38.959 0.491 -6.496 1.00 84.16 843 VAL C CA 1
ATOM 5666 C C . VAL C 1 333 ? -38.840 -0.423 -5.285 1.00 87.12 843 VAL C C 1
ATOM 5667 O O . VAL C 1 333 ? -37.902 -0.312 -4.493 1.00 87.73 843 VAL C O 1
ATOM 5671 N N . ILE C 1 334 ? -39.805 -1.326 -5.150 1.00 84.05 844 ILE C N 1
ATOM 5672 C CA . ILE C 1 334 ? -39.851 -2.236 -4.014 1.00 84.02 844 ILE C CA 1
ATOM 5673 C C . ILE C 1 334 ? -38.570 -3.057 -3.885 1.00 83.98 844 ILE C C 1
ATOM 5674 O O . ILE C 1 334 ? -38.077 -3.285 -2.774 1.00 84.18 844 ILE C O 1
ATOM 5679 N N . ALA C 1 335 ? -38.031 -3.499 -5.020 1.00 80.01 845 ALA C N 1
ATOM 5680 C CA . ALA C 1 335 ? -36.772 -4.244 -5.026 1.00 72.61 845 ALA C CA 1
ATOM 5681 C C . ALA C 1 335 ? -35.638 -3.408 -4.442 1.00 84.27 845 ALA C C 1
ATOM 5682 O O . ALA C 1 335 ? -34.839 -3.896 -3.637 1.00 81.47 845 ALA C O 1
ATOM 5684 N N . ILE C 1 336 ? -35.578 -2.143 -4.846 1.00 82.38 846 ILE C N 1
ATOM 5685 C CA . ILE C 1 336 ? -34.539 -1.242 -4.369 1.00 78.04 846 ILE C CA 1
ATOM 5686 C C . ILE C 1 336 ? -34.696 -1.010 -2.874 1.00 84.87 846 ILE C C 1
ATOM 5687 O O . ILE C 1 336 ? -33.726 -1.084 -2.120 1.00 93.67 846 ILE C O 1
ATOM 5692 N N . ARG C 1 337 ? -35.923 -0.725 -2.451 1.00 81.90 847 ARG C N 1
ATOM 5693 C CA . ARG C 1 337 ? -36.210 -0.520 -1.038 1.00 93.21 847 ARG C CA 1
ATOM 5694 C C . ARG C 1 337 ? -35.740 -1.721 -0.226 1.00 95.23 847 ARG C C 1
ATOM 5695 O O . ARG C 1 337 ? -35.110 -1.572 0.824 1.00 100.10 847 ARG C O 1
ATOM 5703 N N . ALA C 1 338 ? -36.042 -2.913 -0.730 1.00 93.31 848 ALA C N 1
ATOM 5704 C CA . ALA C 1 338 ? -35.618 -4.152 -0.087 1.00 95.09 848 ALA C CA 1
ATOM 5705 C C . ALA C 1 338 ? -34.099 -4.242 0.073 1.00 101.10 848 ALA C C 1
ATOM 5706 O O . ALA C 1 338 ? -33.608 -4.655 1.125 1.00 110.95 848 ALA C O 1
ATOM 5708 N N . TYR C 1 339 ? -33.358 -3.858 -0.964 1.00 94.40 849 TYR C N 1
ATOM 5709 C CA . TYR C 1 339 ? -31.899 -3.964 -0.932 1.00 95.45 849 TYR C CA 1
ATOM 5710 C C . TYR C 1 339 ? -31.261 -3.111 0.163 1.00 98.14 849 TYR C C 1
ATOM 5711 O O . TYR C 1 339 ? -30.213 -3.460 0.716 1.00 95.12 849 TYR C O 1
ATOM 5720 N N . LEU C 1 340 ? -31.887 -1.981 0.459 1.00 99.10 850 LEU C N 1
ATOM 5721 C CA . LEU C 1 340 ? -31.369 -1.077 1.472 1.00 106.39 850 LEU C CA 1
ATOM 5722 C C . LEU C 1 340 ? -31.507 -1.699 2.855 1.00 111.59 850 LEU C C 1
ATOM 5723 O O . LEU C 1 340 ? -30.613 -1.584 3.695 1.00 102.18 850 LEU C O 1
ATOM 5728 N N . ASP C 1 341 ? -32.634 -2.370 3.073 1.00 116.67 851 ASP C N 1
ATOM 5729 C CA . ASP C 1 341 ? -32.914 -3.036 4.341 1.00 113.38 851 ASP C CA 1
ATOM 5730 C C . ASP C 1 341 ? -31.824 -4.034 4.716 1.00 119.84 851 ASP C C 1
ATOM 5731 O O . ASP C 1 341 ? -31.160 -3.879 5.742 1.00 123.31 851 ASP C O 1
ATOM 5736 N N . LYS C 1 342 ? -31.646 -5.055 3.879 1.00 114.76 852 LYS C N 1
ATOM 5737 C CA . LYS C 1 342 ? -30.654 -6.101 4.131 1.00 118.47 852 LYS C CA 1
ATOM 5738 C C . LYS C 1 342 ? -29.305 -5.533 4.556 1.00 119.14 852 LYS C C 1
ATOM 5739 O O . LYS C 1 342 ? -28.735 -5.941 5.570 1.00 123.74 852 LYS C O 1
ATOM 5745 N N . LEU C 1 343 ? -28.800 -4.589 3.771 1.00 120.80 853 LEU C N 1
ATOM 5746 C CA . LEU C 1 343 ? -27.491 -4.002 4.025 1.00 126.03 853 LEU C CA 1
ATOM 5747 C C . LEU C 1 343 ? -27.504 -3.192 5.315 1.00 126.60 853 LEU C C 1
ATOM 5748 O O . LEU C 1 343 ? -26.513 -3.138 6.051 1.00 121.80 853 LEU C O 1
ATOM 5753 N N . ASN C 1 344 ? -28.648 -2.572 5.577 1.00 122.88 854 ASN C N 1
ATOM 5754 C CA . ASN C 1 344 ? -28.817 -1.684 6.714 1.00 121.86 854 ASN C CA 1
ATOM 5755 C C . ASN C 1 344 ? -28.681 -2.415 8.034 1.00 124.61 854 ASN C C 1
ATOM 5756 O O . ASN C 1 344 ? -27.957 -1.997 8.937 1.00 121.21 854 ASN C O 1
ATOM 5761 N N . LYS C 1 345 ? -29.391 -3.517 8.149 1.00 137.16 855 LYS C N 1
ATOM 5762 C CA . LYS C 1 345 ? -29.410 -4.209 9.410 1.00 136.83 855 LYS C CA 1
ATOM 5763 C C . LYS C 1 345 ? -28.051 -4.837 9.692 1.00 129.50 855 LYS C C 1
ATOM 5764 O O . LYS C 1 345 ? -27.468 -4.623 10.757 1.00 127.09 855 LYS C O 1
ATOM 5770 N N . SER C 1 346 ? -27.543 -5.584 8.716 1.00 130.04 856 SER C N 1
ATOM 5771 C CA . SER C 1 346 ? -26.340 -6.395 8.898 1.00 134.61 856 SER C CA 1
ATOM 5772 C C . SER C 1 346 ? -25.043 -5.590 8.917 1.00 137.50 856 SER C C 1
ATOM 5773 O O . SER C 1 346 ? -24.884 -4.626 8.166 1.00 143.72 856 SER C O 1
ATOM 5776 N N . ASN C 1 347 ? -24.118 -6.007 9.780 1.00 134.79 857 ASN C N 1
ATOM 5777 C CA . ASN C 1 347 ? -22.791 -5.399 9.867 1.00 137.76 857 ASN C CA 1
ATOM 5778 C C . ASN C 1 347 ? -21.715 -6.330 9.309 1.00 137.75 857 ASN C C 1
ATOM 5779 O O . ASN C 1 347 ? -20.624 -6.443 9.875 1.00 131.85 857 ASN C O 1
ATOM 5784 N N . GLY C 1 350 ? -17.861 -3.530 6.443 1.00 107.13 860 GLY C N 1
ATOM 5785 C CA . GLY C 1 350 ? -17.889 -2.199 7.023 1.00 119.54 860 GLY C CA 1
ATOM 5786 C C . GLY C 1 350 ? -18.851 -1.238 6.346 1.00 126.18 860 GLY C C 1
ATOM 5787 O O . GLY C 1 350 ? -18.972 -1.227 5.119 1.00 115.56 860 GLY C O 1
ATOM 5788 N N . ASN C 1 351 ? -19.537 -0.431 7.154 1.00 128.10 861 ASN C N 1
ATOM 5789 C CA . ASN C 1 351 ? -20.457 0.582 6.642 1.00 131.13 861 ASN C CA 1
ATOM 5790 C C . ASN C 1 351 ? -19.889 1.274 5.409 1.00 137.47 861 ASN C C 1
ATOM 5791 O O . ASN C 1 351 ? -18.736 1.716 5.406 1.00 136.51 861 ASN C O 1
ATOM 5796 N N . ARG C 1 352 ? -20.704 1.367 4.364 1.00 128.99 862 ARG C N 1
ATOM 5797 C CA . ARG C 1 352 ? -20.226 1.860 3.080 1.00 118.30 862 ARG C CA 1
ATOM 5798 C C . ARG C 1 352 ? -20.588 3.321 2.819 1.00 124.34 862 ARG C C 1
ATOM 5799 O O . ARG C 1 352 ? -19.735 4.109 2.406 1.00 116.76 862 ARG C O 1
ATOM 5807 N N . HIS C 1 353 ? -21.849 3.675 3.066 1.00 124.26 863 HIS C N 1
ATOM 5808 C CA . HIS C 1 353 ? -22.344 5.026 2.812 1.00 114.98 863 HIS C CA 1
ATOM 5809 C C . HIS C 1 353 ? -22.069 5.460 1.373 1.00 107.47 863 HIS C C 1
ATOM 5810 O O . HIS C 1 353 ? -21.964 6.654 1.096 1.00 109.03 863 HIS C O 1
ATOM 5817 N N . LEU C 1 354 ? -21.942 4.495 0.465 1.00 107.80 864 LEU C N 1
ATOM 5818 C CA . LEU C 1 354 ? -21.626 4.789 -0.930 1.00 99.02 864 LEU C CA 1
ATOM 5819 C C . LEU C 1 354 ? -22.608 5.795 -1.523 1.00 102.26 864 LEU C C 1
ATOM 5820 O O . LEU C 1 354 ? -23.779 5.833 -1.140 1.00 95.41 864 LEU C O 1
ATOM 5825 N N . ALA C 1 355 ? -22.128 6.608 -2.459 1.00 100.17 865 ALA C N 1
ATOM 5826 C CA . ALA C 1 355 ? -22.960 7.641 -3.067 1.00 93.31 865 ALA C CA 1
ATOM 5827 C C . ALA C 1 355 ? -24.054 7.050 -3.951 1.00 88.34 865 ALA C C 1
ATOM 5828 O O . ALA C 1 355 ? -25.109 7.657 -4.122 1.00 96.80 865 ALA C O 1
ATOM 5830 N N . SER C 1 356 ? -23.805 5.868 -4.509 1.00 84.80 866 SER C N 1
ATOM 5831 C CA . SER C 1 356 ? -24.785 5.220 -5.380 1.00 80.18 866 SER C CA 1
ATOM 5832 C C . SER C 1 356 ? -25.972 4.704 -4.583 1.00 88.36 866 SER C C 1
ATOM 5833 O O . SER C 1 356 ? -27.110 4.737 -5.054 1.00 91.07 866 SER C O 1
ATOM 5836 N N . VAL C 1 357 ? -25.706 4.226 -3.374 1.00 89.15 867 VAL C N 1
ATOM 5837 C CA . VAL C 1 357 ? -26.779 3.789 -2.493 1.00 94.17 867 VAL C CA 1
ATOM 5838 C C . VAL C 1 357 ? -27.505 4.997 -1.911 1.00 94.33 867 VAL C C 1
ATOM 5839 O O . VAL C 1 357 ? -28.730 4.998 -1.787 1.00 87.96 867 VAL C O 1
ATOM 5843 N N . GLU C 1 358 ? -26.740 6.032 -1.569 1.00 104.44 868 GLU C N 1
ATOM 5844 C CA . GLU C 1 358 ? -27.311 7.278 -1.062 1.00 102.88 868 GLU C CA 1
ATOM 5845 C C . GLU C 1 358 ? -28.272 7.882 -2.079 1.00 98.57 868 GLU C C 1
ATOM 5846 O O . GLU C 1 358 ? -29.326 8.412 -1.720 1.00 99.21 868 GLU C O 1
ATOM 5852 N N . LYS C 1 359 ? -27.899 7.791 -3.350 1.00 95.36 869 LYS C N 1
ATOM 5853 C CA . LYS C 1 359 ? -28.705 8.349 -4.425 1.00 91.56 869 LYS C CA 1
ATOM 5854 C C . LYS C 1 359 ? -29.983 7.543 -4.609 1.00 96.04 869 LYS C C 1
ATOM 5855 O O . LYS C 1 359 ? -31.071 8.110 -4.709 1.00 94.33 869 LYS C O 1
ATOM 5861 N N . LEU C 1 360 ? -29.847 6.219 -4.652 1.00 100.87 870 LEU C N 1
ATOM 5862 C CA . LEU C 1 360 ? -31.002 5.332 -4.782 1.00 93.58 870 LEU C CA 1
ATOM 5863 C C . LEU C 1 360 ? -31.929 5.458 -3.561 1.00 101.42 870 LEU C C 1
ATOM 5864 O O . LEU C 1 360 ? -33.155 5.420 -3.700 1.00 96.42 870 LEU C O 1
ATOM 5869 N N . ALA C 1 361 ? -31.335 5.613 -2.378 1.00 101.30 871 ALA C N 1
ATOM 5870 C CA . ALA C 1 361 ? -32.072 5.743 -1.119 1.00 99.30 871 ALA C CA 1
ATOM 5871 C C . ALA C 1 361 ? -33.071 6.892 -1.187 1.00 104.90 871 ALA C C 1
ATOM 5872 O O . ALA C 1 361 ? -34.284 6.684 -1.114 1.00 106.85 871 ALA C O 1
ATOM 5874 N N . ALA C 1 362 ? -32.549 8.106 -1.341 1.00 106.07 872 ALA C N 1
ATOM 5875 C CA . ALA C 1 362 ? -33.369 9.314 -1.324 1.00 108.18 872 ALA C CA 1
ATOM 5876 C C . ALA C 1 362 ? -34.427 9.334 -2.423 1.00 107.06 872 ALA C C 1
ATOM 5877 O O . ALA C 1 362 ? -35.596 9.609 -2.160 1.00 108.49 872 ALA C O 1
ATOM 5879 N N . LEU C 1 363 ? -34.013 9.045 -3.653 1.00 107.22 873 LEU C N 1
ATOM 5880 C CA . LEU C 1 363 ? -34.913 9.128 -4.798 1.00 106.09 873 LEU C CA 1
ATOM 5881 C C . LEU C 1 363 ? -36.037 8.101 -4.724 1.00 107.90 873 LEU C C 1
ATOM 5882 O O . LEU C 1 363 ? -37.019 8.190 -5.460 1.00 105.80 873 LEU C O 1
ATOM 5887 N N . VAL C 1 364 ? -35.889 7.126 -3.833 1.00 107.16 874 VAL C N 1
ATOM 5888 C CA . VAL C 1 364 ? -36.969 6.185 -3.558 1.00 111.89 874 VAL C CA 1
ATOM 5889 C C . VAL C 1 364 ? -37.921 6.783 -2.523 1.00 115.44 874 VAL C C 1
ATOM 5890 O O . VAL C 1 364 ? -39.140 6.779 -2.703 1.00 108.53 874 VAL C O 1
ATOM 5894 N N . GLU C 1 365 ? -37.350 7.304 -1.441 1.00 116.68 875 GLU C N 1
ATOM 5895 C CA . GLU C 1 365 ? -38.129 7.945 -0.391 1.00 113.21 875 GLU C CA 1
ATOM 5896 C C . GLU C 1 365 ? -38.911 9.132 -0.941 1.00 111.19 875 GLU C C 1
ATOM 5897 O O . GLU C 1 365 ? -40.135 9.078 -1.066 1.00 121.58 875 GLU C O 1
ATOM 6111 N N . SER E 1 5 ? 36.113 -27.719 -28.266 1.00 78.34 515 SER E N 1
ATOM 6112 C CA . SER E 1 5 ? 37.316 -28.096 -29.000 1.00 77.36 515 SER E CA 1
ATOM 6113 C C . SER E 1 5 ? 38.588 -27.804 -28.209 1.00 75.08 515 SER E C 1
ATOM 6114 O O . SER E 1 5 ? 38.654 -26.809 -27.487 1.00 70.40 515 SER E O 1
ATOM 6117 N N . PRO E 1 6 ? 39.602 -28.683 -28.354 1.00 80.27 516 PRO E N 1
ATOM 6118 C CA . PRO E 1 6 ? 40.871 -28.702 -27.607 1.00 65.50 516 PRO E CA 1
ATOM 6119 C C . PRO E 1 6 ? 41.633 -27.377 -27.599 1.00 70.24 516 PRO E C 1
ATOM 6120 O O . PRO E 1 6 ? 42.103 -26.940 -26.544 1.00 70.67 516 PRO E O 1
ATOM 6124 N N . LEU E 1 7 ? 41.771 -26.753 -28.763 1.00 75.48 517 LEU E N 1
ATOM 6125 C CA . LEU E 1 7 ? 42.449 -25.459 -28.856 1.00 64.81 517 LEU E CA 1
ATOM 6126 C C . LEU E 1 7 ? 41.781 -24.389 -28.003 1.00 67.38 517 LEU E C 1
ATOM 6127 O O . LEU E 1 7 ? 42.460 -23.627 -27.314 1.00 69.84 517 LEU E O 1
ATOM 6132 N N . LEU E 1 8 ? 40.452 -24.339 -28.049 1.00 61.56 518 LEU E N 1
ATOM 6133 C CA . LEU E 1 8 ? 39.692 -23.408 -27.223 1.00 72.75 518 LEU E CA 1
ATOM 6134 C C . LEU E 1 8 ? 39.919 -23.657 -25.739 1.00 80.45 518 LEU E C 1
ATOM 6135 O O . LEU E 1 8 ? 39.956 -22.716 -24.943 1.00 80.80 518 LEU E O 1
ATOM 6140 N N . GLU E 1 9 ? 40.069 -24.927 -25.374 1.00 78.87 519 GLU E N 1
ATOM 6141 C CA . GLU E 1 9 ? 40.345 -25.298 -23.993 1.00 79.87 519 GLU E CA 1
ATOM 6142 C C . GLU E 1 9 ? 41.775 -24.940 -23.616 1.00 81.84 519 GLU E C 1
ATOM 6143 O O . GLU E 1 9 ? 42.036 -24.497 -22.499 1.00 87.79 519 GLU E O 1
ATOM 6149 N N . GLN E 1 10 ? 42.698 -25.129 -24.554 1.00 78.24 520 GLN E N 1
ATOM 6150 C CA . GLN E 1 10 ? 44.094 -24.749 -24.344 1.00 86.66 520 GLN E CA 1
ATOM 6151 C C . GLN E 1 10 ? 44.229 -23.232 -24.219 1.00 91.39 520 GLN E C 1
ATOM 6152 O O . GLN E 1 10 ? 45.258 -22.714 -23.770 1.00 91.42 520 GLN E O 1
ATOM 6158 N N . LEU E 1 11 ? 43.178 -22.526 -24.621 1.00 90.27 521 LEU E N 1
ATOM 6159 C CA . LEU E 1 11 ? 43.156 -21.071 -24.547 1.00 86.12 521 LEU E CA 1
ATOM 6160 C C . LEU E 1 11 ? 42.716 -20.600 -23.164 1.00 90.72 521 LEU E C 1
ATOM 6161 O O . LEU E 1 11 ? 43.410 -19.819 -22.514 1.00 91.16 521 LEU E O 1
ATOM 6166 N N . ARG E 1 12 ? 41.569 -21.098 -22.712 1.00 94.42 522 ARG E N 1
ATOM 6167 C CA . ARG E 1 12 ? 40.951 -20.624 -21.473 1.00 110.15 522 ARG E CA 1
ATOM 6168 C C . ARG E 1 12 ? 41.698 -21.081 -20.230 1.00 106.60 522 ARG E C 1
ATOM 6169 O O . ARG E 1 12 ? 42.000 -20.283 -19.337 1.00 106.54 522 ARG E O 1
ATOM 6177 N N . ASN E 1 13 ? 41.984 -22.376 -20.177 1.00 109.18 523 ASN E N 1
ATOM 6178 C CA . ASN E 1 13 ? 42.659 -22.962 -19.030 1.00 115.43 523 ASN E CA 1
ATOM 6179 C C . ASN E 1 13 ? 44.144 -22.618 -19.001 1.00 116.22 523 ASN E C 1
ATOM 6180 O O . ASN E 1 13 ? 44.937 -23.311 -18.365 1.00 122.45 523 ASN E O 1
ATOM 6185 N N . SER E 1 14 ? 44.512 -21.542 -19.688 1.00 110.59 524 SER E N 1
ATOM 6186 C CA . SER E 1 14 ? 45.899 -21.102 -19.722 1.00 118.88 524 SER E CA 1
ATOM 6187 C C . SER E 1 14 ? 46.001 -19.592 -19.521 1.00 124.19 524 SER E C 1
ATOM 6188 O O . SER E 1 14 ? 46.982 -19.095 -18.967 1.00 125.08 524 SER E O 1
ATOM 6191 N N . SER E 1 15 ? 44.982 -18.868 -19.973 1.00 122.85 525 SER E N 1
ATOM 6192 C CA . SER E 1 15 ? 44.937 -17.419 -19.798 1.00 123.35 525 SER E CA 1
ATOM 6193 C C . SER E 1 15 ? 44.767 -17.051 -18.326 1.00 120.73 525 SER E C 1
ATOM 6194 O O . SER E 1 15 ? 45.173 -15.971 -17.894 1.00 124.24 525 SER E O 1
ATOM 6197 N N . SER E 1 22 ? 53.948 -17.775 -22.774 1.00 120.82 532 SER E N 1
ATOM 6198 C CA . SER E 1 22 ? 53.614 -19.164 -23.069 1.00 130.69 532 SER E CA 1
ATOM 6199 C C . SER E 1 22 ? 52.189 -19.256 -23.610 1.00 121.40 532 SER E C 1
ATOM 6200 O O . SER E 1 22 ? 51.588 -20.331 -23.649 1.00 110.83 532 SER E O 1
ATOM 6203 N N . ASN E 1 23 ? 51.658 -18.110 -24.025 1.00 113.52 533 ASN E N 1
ATOM 6204 C CA . ASN E 1 23 ? 50.327 -18.043 -24.612 1.00 104.99 533 ASN E CA 1
ATOM 6205 C C . ASN E 1 23 ? 50.335 -18.498 -26.068 1.00 91.42 533 ASN E C 1
ATOM 6206 O O . ASN E 1 23 ? 51.387 -18.725 -26.654 1.00 91.67 533 ASN E O 1
ATOM 6211 N N . MET E 1 24 ? 49.151 -18.632 -26.648 1.00 85.64 534 MET E N 1
ATOM 6212 C CA . MET E 1 24 ? 49.029 -18.950 -28.057 1.00 64.87 534 MET E CA 1
ATOM 6213 C C . MET E 1 24 ? 49.171 -17.691 -28.907 1.00 68.54 534 MET E C 1
ATOM 6214 O O . MET E 1 24 ? 49.173 -16.567 -28.398 1.00 64.99 534 MET E O 1
ATOM 6219 N N . SER E 1 25 ? 49.292 -17.893 -30.210 1.00 54.78 535 SER E N 1
ATOM 6220 C CA . SER E 1 25 ? 49.212 -16.803 -31.157 1.00 60.42 535 SER E CA 1
ATOM 6221 C C . SER E 1 25 ? 48.417 -17.278 -32.366 1.00 59.21 535 SER E C 1
ATOM 6222 O O . SER E 1 25 ? 48.063 -18.447 -32.464 1.00 60.50 535 SER E O 1
ATOM 6225 N N . LEU E 1 26 ? 48.149 -16.366 -33.288 1.00 49.44 536 LEU E N 1
ATOM 6226 C CA . LEU E 1 26 ? 47.333 -16.660 -34.458 1.00 47.35 536 LEU E CA 1
ATOM 6227 C C . LEU E 1 26 ? 47.798 -17.857 -35.281 1.00 58.52 536 LEU E C 1
ATOM 6228 O O . LEU E 1 26 ? 46.984 -18.522 -35.935 1.00 62.68 536 LEU E O 1
ATOM 6233 N N . LYS E 1 27 ? 49.095 -18.146 -35.240 1.00 53.78 537 LYS E N 1
ATOM 6234 C CA . LYS E 1 27 ? 49.648 -19.245 -36.032 1.00 59.04 537 LYS E CA 1
ATOM 6235 C C . LYS E 1 27 ? 49.275 -20.597 -35.444 1.00 51.17 537 LYS E C 1
ATOM 6236 O O . LYS E 1 27 ? 49.377 -21.621 -36.114 1.00 59.01 537 LYS E O 1
ATOM 6242 N N . ASP E 1 28 ? 48.845 -20.592 -34.189 1.00 51.96 538 ASP E N 1
ATOM 6243 C CA . ASP E 1 28 ? 48.468 -21.819 -33.493 1.00 59.42 538 ASP E CA 1
ATOM 6244 C C . ASP E 1 28 ? 47.060 -22.317 -33.848 1.00 63.22 538 ASP E C 1
ATOM 6245 O O . ASP E 1 28 ? 46.711 -23.469 -33.579 1.00 60.58 538 ASP E O 1
ATOM 6250 N N . ILE E 1 29 ? 46.255 -21.457 -34.460 1.00 55.33 539 ILE E N 1
ATOM 6251 C CA . ILE E 1 29 ? 44.858 -21.779 -34.683 1.00 43.35 539 ILE E CA 1
ATOM 6252 C C . ILE E 1 29 ? 44.490 -21.955 -36.151 1.00 51.58 539 ILE E C 1
ATOM 6253 O O . ILE E 1 29 ? 43.312 -21.977 -36.484 1.00 57.14 539 ILE E O 1
ATOM 6258 N N . PHE E 1 30 ? 45.481 -22.109 -37.025 1.00 52.02 540 PHE E N 1
ATOM 6259 C CA . PHE E 1 30 ? 45.198 -22.223 -38.458 1.00 49.46 540 PHE E CA 1
ATOM 6260 C C . PHE E 1 30 ? 44.158 -23.281 -38.814 1.00 61.81 540 PHE E C 1
ATOM 6261 O O . PHE E 1 30 ? 43.544 -23.227 -39.883 1.00 68.78 540 PHE E O 1
ATOM 6269 N N . GLY E 1 31 ? 43.946 -24.248 -37.935 1.00 46.08 541 GLY E N 1
ATOM 6270 C CA . GLY E 1 31 ? 42.852 -25.170 -38.175 1.00 70.11 541 GLY E CA 1
ATOM 6271 C C . GLY E 1 31 ? 41.457 -24.568 -38.022 1.00 68.16 541 GLY E C 1
ATOM 6272 O O . GLY E 1 31 ? 40.559 -24.828 -38.828 1.00 51.59 541 GLY E O 1
ATOM 6273 N N . HIS E 1 32 ? 41.291 -23.732 -37.000 1.00 57.31 542 HIS E N 1
ATOM 6274 C CA . HIS E 1 32 ? 39.982 -23.492 -36.417 1.00 48.89 542 HIS E CA 1
ATOM 6275 C C . HIS E 1 32 ? 39.611 -22.029 -36.205 1.00 55.46 542 HIS E C 1
ATOM 6276 O O . HIS E 1 32 ? 39.096 -21.673 -35.139 1.00 55.52 542 HIS E O 1
ATOM 6283 N N . SER E 1 33 ? 39.838 -21.193 -37.219 1.00 42.18 543 SER E N 1
ATOM 6284 C CA . SER E 1 33 ? 39.621 -19.753 -37.074 1.00 57.50 543 SER E CA 1
ATOM 6285 C C . SER E 1 33 ? 38.140 -19.407 -36.916 1.00 54.22 543 SER E C 1
ATOM 6286 O O . SER E 1 33 ? 37.760 -18.708 -35.975 1.00 47.95 543 SER E O 1
ATOM 6289 N N . LEU E 1 34 ? 37.319 -19.907 -37.838 1.00 42.72 544 LEU E N 1
ATOM 6290 C CA . LEU E 1 34 ? 35.880 -19.660 -37.829 1.00 54.34 544 LEU E CA 1
ATOM 6291 C C . LEU E 1 34 ? 35.258 -20.050 -36.497 1.00 54.65 544 LEU E C 1
ATOM 6292 O O . LEU E 1 34 ? 34.395 -19.347 -35.974 1.00 65.61 544 LEU E O 1
ATOM 6297 N N . GLU E 1 35 ? 35.714 -21.161 -35.942 1.00 47.04 545 GLU E N 1
ATOM 6298 C CA . GLU E 1 35 ? 35.215 -21.632 -34.658 1.00 54.49 545 GLU E CA 1
ATOM 6299 C C . GLU E 1 35 ? 35.802 -20.816 -33.501 1.00 51.12 545 GLU E C 1
ATOM 6300 O O . GLU E 1 35 ? 35.246 -20.781 -32.406 1.00 57.45 545 GLU E O 1
ATOM 6306 N N . PHE E 1 36 ? 36.927 -20.154 -33.736 1.00 44.55 546 PHE E N 1
ATOM 6307 C CA . PHE E 1 36 ? 37.443 -19.223 -32.734 1.00 49.71 546 PHE E CA 1
ATOM 6308 C C . PHE E 1 36 ? 36.667 -17.917 -32.758 1.00 49.35 546 PHE E C 1
ATOM 6309 O O . PHE E 1 36 ? 36.432 -17.290 -31.720 1.00 50.76 546 PHE E O 1
ATOM 6317 N N . CYS E 1 37 ? 36.265 -17.515 -33.957 1.00 40.98 547 CYS E N 1
ATOM 6318 C CA . CYS E 1 37 ? 35.545 -16.275 -34.137 1.00 42.75 547 CYS E CA 1
ATOM 6319 C C . CYS E 1 37 ? 34.125 -16.338 -33.575 1.00 54.09 547 CYS E C 1
ATOM 6320 O O . CYS E 1 37 ? 33.599 -15.321 -33.099 1.00 45.12 547 CYS E O 1
ATOM 6323 N N . LYS E 1 38 ? 33.502 -17.519 -33.636 1.00 46.41 548 LYS E N 1
ATOM 6324 C CA . LYS E 1 38 ? 32.114 -17.655 -33.185 1.00 43.85 548 LYS E CA 1
ATOM 6325 C C . LYS E 1 38 ? 32.023 -17.907 -31.695 1.00 42.76 548 LYS E C 1
ATOM 6326 O O . LYS E 1 38 ? 30.938 -18.056 -31.148 1.00 58.82 548 LYS E O 1
ATOM 6332 N N . ASP E 1 39 ? 33.169 -17.927 -31.040 1.00 43.02 549 ASP E N 1
ATOM 6333 C CA . ASP E 1 39 ? 33.238 -18.188 -29.616 1.00 47.90 549 ASP E CA 1
ATOM 6334 C C . ASP E 1 39 ? 33.605 -16.888 -28.935 1.00 45.60 549 ASP E C 1
ATOM 6335 O O . ASP E 1 39 ? 34.492 -16.169 -29.416 1.00 51.24 549 ASP E O 1
ATOM 6340 N N . GLN E 1 40 ? 32.973 -16.579 -27.808 1.00 37.32 550 GLN E N 1
ATOM 6341 C CA . GLN E 1 40 ? 33.260 -15.289 -27.169 1.00 52.17 550 GLN E CA 1
ATOM 6342 C C . GLN E 1 40 ? 34.743 -15.093 -26.835 1.00 56.49 550 GLN E C 1
ATOM 6343 O O . GLN E 1 40 ? 35.347 -14.074 -27.188 1.00 56.26 550 GLN E O 1
ATOM 6349 N N . HIS E 1 41 ? 35.315 -16.066 -26.137 1.00 62.72 551 HIS E N 1
ATOM 6350 C CA . HIS E 1 41 ? 36.700 -15.967 -25.690 1.00 55.04 551 HIS E CA 1
ATOM 6351 C C . HIS E 1 41 ? 37.679 -16.059 -26.858 1.00 50.03 551 HIS E C 1
ATOM 6352 O O . HIS E 1 41 ? 38.589 -15.237 -26.983 1.00 46.24 551 HIS E O 1
ATOM 6359 N N . GLY E 1 42 ? 37.486 -17.049 -27.720 1.00 47.60 552 GLY E N 1
ATOM 6360 C CA . GLY E 1 42 ? 38.260 -17.126 -28.943 1.00 48.77 552 GLY E CA 1
ATOM 6361 C C . GLY E 1 42 ? 38.249 -15.793 -29.674 1.00 55.74 552 GLY E C 1
ATOM 6362 O O . GLY E 1 42 ? 39.291 -15.330 -30.134 1.00 59.33 552 GLY E O 1
ATOM 6363 N N . SER E 1 43 ? 37.076 -15.165 -29.765 1.00 45.65 553 SER E N 1
ATOM 6364 C CA . SER E 1 43 ? 36.919 -13.905 -30.485 1.00 36.82 553 SER E CA 1
ATOM 6365 C C . SER E 1 43 ? 37.730 -12.745 -29.886 1.00 44.57 553 SER E C 1
ATOM 6366 O O . SER E 1 43 ? 38.457 -12.047 -30.599 1.00 42.16 553 SER E O 1
ATOM 6369 N N . ARG E 1 44 ? 37.596 -12.526 -28.582 1.00 39.59 554 ARG E N 1
ATOM 6370 C CA . ARG E 1 44 ? 38.368 -11.483 -27.918 1.00 43.11 554 ARG E CA 1
ATOM 6371 C C . ARG E 1 44 ? 39.870 -11.720 -28.110 1.00 45.73 554 ARG E C 1
ATOM 6372 O O . ARG E 1 44 ? 40.657 -10.780 -28.250 1.00 49.13 554 ARG E O 1
ATOM 6380 N N . PHE E 1 45 ? 40.260 -12.987 -28.129 1.00 50.69 555 PHE E N 1
ATOM 6381 C CA . PHE E 1 45 ? 41.638 -13.346 -28.409 1.00 46.92 555 PHE E CA 1
ATOM 6382 C C . PHE E 1 45 ? 42.029 -12.853 -29.790 1.00 48.70 555 PHE E C 1
ATOM 6383 O O . PHE E 1 45 ? 43.023 -12.145 -29.929 1.00 51.33 555 PHE E O 1
ATOM 6391 N N . ILE E 1 46 ? 41.251 -13.202 -30.812 1.00 32.99 556 ILE E N 1
ATOM 6392 C CA . ILE E 1 46 ? 41.649 -12.838 -32.166 1.00 34.50 556 ILE E CA 1
ATOM 6393 C C . ILE E 1 46 ? 41.679 -11.330 -32.339 1.00 44.13 556 ILE E C 1
ATOM 6394 O O . ILE E 1 46 ? 42.555 -10.809 -33.031 1.00 46.23 556 ILE E O 1
ATOM 6399 N N . GLN E 1 47 ? 40.731 -10.638 -31.705 1.00 31.84 557 GLN E N 1
ATOM 6400 C CA . GLN E 1 47 ? 40.644 -9.180 -31.794 1.00 49.69 557 GLN E CA 1
ATOM 6401 C C . GLN E 1 47 ? 41.944 -8.550 -31.289 1.00 46.81 557 GLN E C 1
ATOM 6402 O O . GLN E 1 47 ? 42.472 -7.612 -31.872 1.00 50.29 557 GLN E O 1
ATOM 6408 N N . ARG E 1 48 ? 42.439 -9.096 -30.190 1.00 42.75 558 ARG E N 1
ATOM 6409 C CA . ARG E 1 48 ? 43.607 -8.597 -29.500 1.00 39.85 558 ARG E CA 1
ATOM 6410 C C . ARG E 1 48 ? 44.868 -8.861 -30.333 1.00 47.28 558 ARG E C 1
ATOM 6411 O O . ARG E 1 48 ? 45.701 -7.980 -30.493 1.00 53.88 558 ARG E O 1
ATOM 6419 N N . GLU E 1 49 ? 45.004 -10.075 -30.862 1.00 43.79 559 GLU E N 1
ATOM 6420 C CA . GLU E 1 49 ? 46.119 -10.407 -31.748 1.00 46.17 559 GLU E CA 1
ATOM 6421 C C . GLU E 1 49 ? 46.140 -9.602 -33.052 1.00 49.45 559 GLU E C 1
ATOM 6422 O O . GLU E 1 49 ? 47.211 -9.299 -33.561 1.00 48.08 559 GLU E O 1
ATOM 6428 N N . LEU E 1 50 ? 44.967 -9.269 -33.599 1.00 48.11 560 LEU E N 1
ATOM 6429 C CA . LEU E 1 50 ? 44.896 -8.544 -34.877 1.00 42.17 560 LEU E CA 1
ATOM 6430 C C . LEU E 1 50 ? 45.409 -7.110 -34.776 1.00 42.62 560 LEU E C 1
ATOM 6431 O O . LEU E 1 50 ? 45.818 -6.509 -35.771 1.00 44.50 560 LEU E O 1
ATOM 6436 N N . ALA E 1 51 ? 45.385 -6.559 -33.572 1.00 37.30 561 ALA E N 1
ATOM 6437 C CA . ALA E 1 51 ? 45.874 -5.203 -33.367 1.00 47.55 561 ALA E CA 1
ATOM 6438 C C . ALA E 1 51 ? 47.407 -5.142 -33.349 1.00 56.35 561 ALA E C 1
ATOM 6439 O O . ALA E 1 51 ? 47.987 -4.078 -33.537 1.00 56.56 561 ALA E O 1
ATOM 6441 N N . THR E 1 52 ? 48.068 -6.274 -33.126 1.00 44.62 562 THR E N 1
ATOM 6442 C CA . THR E 1 52 ? 49.522 -6.242 -32.980 1.00 52.62 562 THR E CA 1
ATOM 6443 C C . THR E 1 52 ? 50.298 -7.260 -33.832 1.00 52.90 562 THR E C 1
ATOM 6444 O O . THR E 1 52 ? 51.521 -7.268 -33.822 1.00 62.94 562 THR E O 1
ATOM 6448 N N . SER E 1 53 ? 49.591 -8.102 -34.575 1.00 52.25 563 SER E N 1
ATOM 6449 C CA . SER E 1 53 ? 50.233 -9.119 -35.402 1.00 50.04 563 SER E CA 1
ATOM 6450 C C . SER E 1 53 ? 50.782 -8.577 -36.723 1.00 41.85 563 SER E C 1
ATOM 6451 O O . SER E 1 53 ? 50.186 -7.700 -37.342 1.00 42.80 563 SER E O 1
ATOM 6454 N N . PRO E 1 54 ? 51.904 -9.133 -37.185 1.00 37.50 564 PRO E N 1
ATOM 6455 C CA . PRO E 1 54 ? 52.476 -8.751 -38.478 1.00 39.10 564 PRO E CA 1
ATOM 6456 C C . PRO E 1 54 ? 51.555 -9.146 -39.619 1.00 35.89 564 PRO E C 1
ATOM 6457 O O . PRO E 1 54 ? 50.699 -9.999 -39.442 1.00 43.47 564 PRO E O 1
ATOM 6461 N N . ALA E 1 55 ? 51.756 -8.547 -40.785 1.00 36.78 565 ALA E N 1
ATOM 6462 C CA . ALA E 1 55 ? 50.920 -8.815 -41.953 1.00 33.71 565 ALA E CA 1
ATOM 6463 C C . ALA E 1 55 ? 50.713 -10.287 -42.223 1.00 40.62 565 ALA E C 1
ATOM 6464 O O . ALA E 1 55 ? 49.616 -10.698 -42.594 1.00 50.38 565 ALA E O 1
ATOM 6466 N N . SER E 1 56 ? 51.766 -11.079 -42.058 1.00 39.30 566 SER E N 1
ATOM 6467 C CA . SER E 1 56 ? 51.713 -12.499 -42.400 1.00 39.94 566 SER E CA 1
ATOM 6468 C C . SER E 1 56 ? 50.680 -13.272 -41.586 1.00 40.19 566 SER E C 1
ATOM 6469 O O . SER E 1 56 ? 49.954 -14.106 -42.125 1.00 35.04 566 SER E O 1
ATOM 6472 N N . GLU E 1 57 ? 50.620 -12.997 -40.288 1.00 42.15 567 GLU E N 1
ATOM 6473 C CA . GLU E 1 57 ? 49.637 -13.647 -39.431 1.00 39.59 567 GLU E CA 1
ATOM 6474 C C . GLU E 1 57 ? 48.235 -13.155 -39.728 1.00 42.87 567 GLU E C 1
ATOM 6475 O O . GLU E 1 57 ? 47.283 -13.935 -39.705 1.00 49.39 567 GLU E O 1
ATOM 6481 N N . LYS E 1 58 ? 48.098 -11.870 -40.031 1.00 35.75 568 LYS E N 1
ATOM 6482 C CA . LYS E 1 58 ? 46.783 -11.368 -40.390 1.00 44.18 568 LYS E CA 1
ATOM 6483 C C . LYS E 1 58 ? 46.282 -12.020 -41.681 1.00 42.55 568 LYS E C 1
ATOM 6484 O O . LYS E 1 58 ? 45.130 -12.422 -41.753 1.00 37.43 568 LYS E O 1
ATOM 6490 N N . GLU E 1 59 ? 47.156 -12.149 -42.680 1.00 37.58 569 GLU E N 1
ATOM 6491 C CA . GLU E 1 59 ? 46.784 -12.785 -43.939 1.00 42.14 569 GLU E CA 1
ATOM 6492 C C . GLU E 1 59 ? 46.281 -14.195 -43.721 1.00 49.16 569 GLU E C 1
ATOM 6493 O O . GLU E 1 59 ? 45.290 -14.607 -44.318 1.00 51.87 569 GLU E O 1
ATOM 6499 N N . VAL E 1 60 ? 46.967 -14.950 -42.875 1.00 37.30 570 VAL E N 1
ATOM 6500 C CA . VAL E 1 60 ? 46.595 -16.338 -42.696 1.00 47.09 570 VAL E CA 1
ATOM 6501 C C . VAL E 1 60 ? 45.197 -16.484 -42.093 1.00 45.38 570 VAL E C 1
ATOM 6502 O O . VAL E 1 60 ? 44.416 -17.330 -42.536 1.00 52.53 570 VAL E O 1
ATOM 6506 N N . ILE E 1 61 ? 44.887 -15.674 -41.086 1.00 37.06 571 ILE E N 1
ATOM 6507 C CA . ILE E 1 61 ? 43.552 -15.671 -40.507 1.00 40.49 571 ILE E CA 1
ATOM 6508 C C . ILE E 1 61 ? 42.525 -15.228 -41.539 1.00 45.99 571 ILE E C 1
ATOM 6509 O O . ILE E 1 61 ? 41.506 -15.884 -41.718 1.00 39.05 571 ILE E O 1
ATOM 6514 N N . PHE E 1 62 ? 42.806 -14.131 -42.238 1.00 41.11 572 PHE E N 1
ATOM 6515 C CA . PHE E 1 62 ? 41.856 -13.594 -43.210 1.00 43.51 572 PHE E CA 1
ATOM 6516 C C . PHE E 1 62 ? 41.541 -14.545 -44.352 1.00 49.70 572 PHE E C 1
ATOM 6517 O O . PHE E 1 62 ? 40.377 -14.736 -44.687 1.00 49.91 572 PHE E O 1
ATOM 6525 N N . ASN E 1 63 ? 42.571 -15.122 -44.966 1.00 50.91 573 ASN E N 1
ATOM 6526 C CA . ASN E 1 63 ? 42.369 -15.989 -46.124 1.00 48.08 573 ASN E CA 1
ATOM 6527 C C . ASN E 1 63 ? 41.630 -17.248 -45.727 1.00 53.13 573 ASN E C 1
ATOM 6528 O O . ASN E 1 63 ? 41.034 -17.929 -46.561 1.00 56.76 573 ASN E O 1
ATOM 6533 N N . GLU E 1 64 ? 41.625 -17.516 -44.431 1.00 41.52 574 GLU E N 1
ATOM 6534 C CA . GLU E 1 64 ? 40.897 -18.653 -43.898 1.00 39.21 574 GLU E CA 1
ATOM 6535 C C . GLU E 1 64 ? 39.411 -18.354 -43.664 1.00 51.90 574 GLU E C 1
ATOM 6536 O O . GLU E 1 64 ? 38.557 -19.197 -43.922 1.00 62.43 574 GLU E O 1
ATOM 6542 N N . ILE E 1 65 ? 39.091 -17.168 -43.159 1.00 42.33 575 ILE E N 1
ATOM 6543 C CA . ILE E 1 65 ? 37.714 -16.892 -42.779 1.00 40.65 575 ILE E CA 1
ATOM 6544 C C . ILE E 1 65 ? 36.988 -16.005 -43.790 1.00 42.72 575 ILE E C 1
ATOM 6545 O O . ILE E 1 65 ? 35.857 -15.616 -43.549 1.00 47.85 575 ILE E O 1
ATOM 6550 N N . ARG E 1 66 ? 37.625 -15.666 -44.906 1.00 40.10 576 ARG E N 1
ATOM 6551 C CA . ARG E 1 66 ? 37.053 -14.652 -45.784 1.00 41.02 576 ARG E CA 1
ATOM 6552 C C . ARG E 1 66 ? 35.758 -15.124 -46.409 1.00 57.15 576 ARG E C 1
ATOM 6553 O O . ARG E 1 66 ? 34.808 -14.354 -46.543 1.00 59.50 576 ARG E O 1
ATOM 6561 N N . ASP E 1 67 ? 35.715 -16.391 -46.791 1.00 53.58 577 ASP E N 1
ATOM 6562 C CA . ASP E 1 67 ? 34.513 -16.927 -47.414 1.00 60.83 577 ASP E CA 1
ATOM 6563 C C . ASP E 1 67 ? 33.313 -16.929 -46.467 1.00 61.29 577 ASP E C 1
ATOM 6564 O O . ASP E 1 67 ? 32.162 -16.993 -46.909 1.00 53.55 577 ASP E O 1
ATOM 6569 N N . ASP E 1 68 ? 33.589 -16.836 -45.168 1.00 51.78 578 ASP E N 1
ATOM 6570 C CA . ASP E 1 68 ? 32.537 -16.804 -44.159 1.00 46.86 578 ASP E CA 1
ATOM 6571 C C . ASP E 1 68 ? 32.365 -15.422 -43.519 1.00 45.32 578 ASP E C 1
ATOM 6572 O O . ASP E 1 68 ? 31.884 -15.309 -42.396 1.00 47.91 578 ASP E O 1
ATOM 6577 N N . ALA E 1 69 ? 32.748 -14.377 -44.247 1.00 41.85 579 ALA E N 1
ATOM 6578 C CA . ALA E 1 69 ? 32.718 -13.017 -43.724 1.00 44.86 579 ALA E CA 1
ATOM 6579 C C . ALA E 1 69 ? 31.291 -12.527 -43.448 1.00 52.17 579 ALA E C 1
ATOM 6580 O O . ALA E 1 69 ? 31.018 -11.952 -42.387 1.00 41.89 579 ALA E O 1
ATOM 6582 N N . ILE E 1 70 ? 30.389 -12.747 -44.404 1.00 56.17 580 ILE E N 1
ATOM 6583 C CA . ILE E 1 70 ? 28.976 -12.420 -44.222 1.00 41.54 580 ILE E CA 1
ATOM 6584 C C . ILE E 1 70 ? 28.418 -13.072 -42.955 1.00 45.91 580 ILE E C 1
ATOM 6585 O O . ILE E 1 70 ? 27.821 -12.401 -42.117 1.00 53.94 580 ILE E O 1
ATOM 6590 N N . GLU E 1 71 ? 28.619 -14.380 -42.814 1.00 46.26 581 GLU E N 1
ATOM 6591 C CA . GLU E 1 71 ? 28.155 -15.107 -41.632 1.00 44.94 581 GLU E CA 1
ATOM 6592 C C . GLU E 1 71 ? 28.743 -14.553 -40.329 1.00 46.50 581 GLU E C 1
ATOM 6593 O O . GLU E 1 71 ? 28.026 -14.305 -39.349 1.00 46.52 581 GLU E O 1
ATOM 6599 N N . LEU E 1 72 ? 30.052 -14.338 -40.320 1.00 49.36 582 LEU E N 1
ATOM 6600 C CA . LEU E 1 72 ? 30.692 -13.748 -39.148 1.00 39.38 582 LEU E CA 1
ATOM 6601 C C . LEU E 1 72 ? 30.133 -12.356 -38.870 1.00 33.47 582 LEU E C 1
ATOM 6602 O O . LEU E 1 72 ? 29.950 -11.961 -37.713 1.00 31.09 582 LEU E O 1
ATOM 6607 N N . SER E 1 73 ? 29.843 -11.616 -39.933 1.00 30.34 583 SER E N 1
ATOM 6608 C CA . SER E 1 73 ? 29.297 -10.275 -39.767 1.00 45.10 583 SER E CA 1
ATOM 6609 C C . SER E 1 73 ? 27.986 -10.316 -39.001 1.00 40.36 583 SER E C 1
ATOM 6610 O O . SER E 1 73 ? 27.662 -9.399 -38.253 1.00 47.11 583 SER E O 1
ATOM 6613 N N . ASN E 1 74 ? 27.253 -11.406 -39.168 1.00 35.30 584 ASN E N 1
ATOM 6614 C CA . ASN E 1 74 ? 25.974 -11.588 -38.495 1.00 39.62 584 ASN E CA 1
ATOM 6615 C C . ASN E 1 74 ? 26.081 -12.200 -37.103 1.00 40.26 584 ASN E C 1
ATOM 6616 O O . ASN E 1 74 ? 25.117 -12.212 -36.341 1.00 48.76 584 ASN E O 1
ATOM 6621 N N . ASP E 1 75 ? 27.248 -12.734 -36.774 1.00 48.24 585 ASP E N 1
ATOM 6622 C CA . ASP E 1 75 ? 27.422 -13.448 -35.515 1.00 30.84 585 ASP E CA 1
ATOM 6623 C C . ASP E 1 75 ? 27.693 -12.524 -34.328 1.00 33.05 585 ASP E C 1
ATOM 6624 O O . ASP E 1 75 ? 28.388 -11.521 -34.450 1.00 44.54 585 ASP E O 1
ATOM 6629 N N . VAL E 1 76 ? 27.144 -12.886 -33.179 1.00 39.64 586 VAL E N 1
ATOM 6630 C CA . VAL E 1 76 ? 27.255 -12.094 -31.949 1.00 42.28 586 VAL E CA 1
ATOM 6631 C C . VAL E 1 76 ? 28.687 -11.847 -31.474 1.00 32.81 586 VAL E C 1
ATOM 6632 O O . VAL E 1 76 ? 28.970 -10.826 -30.836 1.00 39.34 586 VAL E O 1
ATOM 6636 N N . PHE E 1 77 ? 29.571 -12.805 -31.718 1.00 35.60 587 PHE E N 1
ATOM 6637 C CA . PHE E 1 77 ? 30.973 -12.653 -31.311 1.00 37.39 587 PHE E CA 1
ATOM 6638 C C . PHE E 1 77 ? 31.888 -12.425 -32.501 1.00 39.35 587 PHE E C 1
ATOM 6639 O O . PHE E 1 77 ? 32.915 -11.777 -32.374 1.00 41.16 587 PHE E O 1
ATOM 6647 N N . GLY E 1 78 ? 31.499 -12.942 -33.659 1.00 42.08 588 GLY E N 1
ATOM 6648 C CA . GLY E 1 78 ? 32.331 -12.856 -34.842 1.00 33.17 588 GLY E CA 1
ATOM 6649 C C . GLY E 1 78 ? 32.319 -11.484 -35.465 1.00 35.56 588 GLY E C 1
ATOM 6650 O O . GLY E 1 78 ? 33.196 -11.170 -36.276 1.00 35.39 588 GLY E O 1
ATOM 6651 N N . ASN E 1 79 ? 31.338 -10.660 -35.105 1.00 33.36 589 ASN E N 1
ATOM 6652 C CA . ASN E 1 79 ? 31.199 -9.405 -35.830 1.00 30.01 589 ASN E CA 1
ATOM 6653 C C . ASN E 1 79 ? 32.364 -8.479 -35.507 1.00 29.58 589 ASN E C 1
ATOM 6654 O O . ASN E 1 79 ? 32.767 -7.698 -36.361 1.00 26.81 589 ASN E O 1
ATOM 6659 N N . TYR E 1 80 ? 32.951 -8.627 -34.313 1.00 38.02 590 TYR E N 1
ATOM 6660 C CA . TYR E 1 80 ? 34.124 -7.815 -33.906 1.00 36.82 590 TYR E CA 1
ATOM 6661 C C . TYR E 1 80 ? 35.373 -8.150 -34.713 1.00 30.91 590 TYR E C 1
ATOM 6662 O O . TYR E 1 80 ? 36.198 -7.299 -34.971 1.00 34.85 590 TYR E O 1
ATOM 6671 N N . VAL E 1 81 ? 35.510 -9.403 -35.106 1.00 30.82 591 VAL E N 1
ATOM 6672 C CA . VAL E 1 81 ? 36.675 -9.813 -35.850 1.00 33.25 591 VAL E CA 1
ATOM 6673 C C . VAL E 1 81 ? 36.620 -9.220 -37.257 1.00 42.12 591 VAL E C 1
ATOM 6674 O O . VAL E 1 81 ? 37.640 -8.787 -37.814 1.00 35.03 591 VAL E O 1
ATOM 6678 N N . ILE E 1 82 ? 35.424 -9.181 -37.834 1.00 35.61 592 ILE E N 1
ATOM 6679 C CA . ILE E 1 82 ? 35.276 -8.556 -39.141 1.00 35.24 592 ILE E CA 1
ATOM 6680 C C . ILE E 1 82 ? 35.571 -7.061 -39.056 1.00 35.22 592 ILE E C 1
ATOM 6681 O O . ILE E 1 82 ? 36.253 -6.488 -39.920 1.00 39.82 592 ILE E O 1
ATOM 6686 N N . GLN E 1 83 ? 35.083 -6.434 -37.998 1.00 24.98 593 GLN E N 1
ATOM 6687 C CA . GLN E 1 83 ? 35.411 -5.026 -37.752 1.00 34.05 593 GLN E CA 1
ATOM 6688 C C . GLN E 1 83 ? 36.912 -4.759 -37.675 1.00 39.45 593 GLN E C 1
ATOM 6689 O O . GLN E 1 83 ? 37.385 -3.744 -38.201 1.00 33.27 593 GLN E O 1
ATOM 6695 N N . LYS E 1 84 ? 37.654 -5.656 -37.012 1.00 38.60 594 LYS E N 1
ATOM 6696 C CA . LYS E 1 84 ? 39.091 -5.447 -36.815 1.00 37.23 594 LYS E CA 1
ATOM 6697 C C . LYS E 1 84 ? 39.794 -5.551 -38.149 1.00 39.45 594 LYS E C 1
ATOM 6698 O O . LYS E 1 84 ? 40.841 -4.945 -38.357 1.00 31.83 594 LYS E O 1
ATOM 6704 N N . PHE E 1 85 ? 39.220 -6.300 -39.081 1.00 32.32 595 PHE E N 1
ATOM 6705 C CA . PHE E 1 85 ? 39.843 -6.302 -40.398 1.00 37.14 595 PHE E CA 1
ATOM 6706 C C . PHE E 1 85 ? 39.681 -4.998 -41.174 1.00 43.36 595 PHE E C 1
ATOM 6707 O O . PHE E 1 85 ? 40.530 -4.683 -42.019 1.00 37.14 595 PHE E O 1
ATOM 6715 N N . PHE E 1 86 ? 38.612 -4.243 -40.891 1.00 35.61 596 PHE E N 1
ATOM 6716 C CA . PHE E 1 86 ? 38.510 -2.882 -41.424 1.00 36.90 596 PHE E CA 1
ATOM 6717 C C . PHE E 1 86 ? 39.488 -1.898 -40.735 1.00 32.44 596 PHE E C 1
ATOM 6718 O O . PHE E 1 86 ? 40.092 -1.049 -41.385 1.00 32.06 596 PHE E O 1
ATOM 6726 N N . GLU E 1 87 ? 39.658 -2.061 -39.429 1.00 35.06 597 GLU E N 1
ATOM 6727 C CA . GLU E 1 87 ? 40.587 -1.260 -38.631 1.00 38.02 597 GLU E CA 1
ATOM 6728 C C . GLU E 1 87 ? 42.084 -1.587 -38.836 1.00 46.87 597 GLU E C 1
ATOM 6729 O O . GLU E 1 87 ? 42.925 -0.683 -38.931 1.00 45.49 597 GLU E O 1
ATOM 6735 N N . PHE E 1 88 ? 42.418 -2.872 -38.898 1.00 37.24 598 PHE E N 1
ATOM 6736 C CA . PHE E 1 88 ? 43.817 -3.288 -38.942 1.00 37.11 598 PHE E CA 1
ATOM 6737 C C . PHE E 1 88 ? 44.160 -3.983 -40.237 1.00 40.21 598 PHE E C 1
ATOM 6738 O O . PHE E 1 88 ? 45.264 -4.480 -40.394 1.00 48.25 598 PHE E O 1
ATOM 6746 N N . GLY E 1 89 ? 43.216 -4.015 -41.170 1.00 35.17 599 GLY E N 1
ATOM 6747 C CA . GLY E 1 89 ? 43.430 -4.743 -42.406 1.00 32.87 599 GLY E CA 1
ATOM 6748 C C . GLY E 1 89 ? 44.166 -3.957 -43.475 1.00 43.83 599 GLY E C 1
ATOM 6749 O O . GLY E 1 89 ? 44.328 -2.736 -43.387 1.00 47.78 599 GLY E O 1
ATOM 6750 N N . SER E 1 90 ? 44.612 -4.671 -44.498 1.00 36.58 600 SER E N 1
ATOM 6751 C CA . SER E 1 90 ? 45.199 -4.046 -45.670 1.00 38.15 600 SER E CA 1
ATOM 6752 C C . SER E 1 90 ? 44.122 -3.673 -46.683 1.00 34.54 600 SER E C 1
ATOM 6753 O O . SER E 1 90 ? 43.022 -4.211 -46.665 1.00 38.34 600 SER E O 1
ATOM 6756 N N . LYS E 1 91 ? 44.477 -2.781 -47.592 1.00 33.28 601 LYS E N 1
ATOM 6757 C CA . LYS E 1 91 ? 43.605 -2.369 -48.677 1.00 48.17 601 LYS E CA 1
ATOM 6758 C C . LYS E 1 91 ? 43.002 -3.569 -49.397 1.00 44.05 601 LYS E C 1
ATOM 6759 O O . LYS E 1 91 ? 41.782 -3.665 -49.557 1.00 45.42 601 LYS E O 1
ATOM 6765 N N . ILE E 1 92 ? 43.868 -4.471 -49.844 1.00 41.66 602 ILE E N 1
ATOM 6766 C CA . ILE E 1 92 ? 43.437 -5.723 -50.470 1.00 42.68 602 ILE E CA 1
ATOM 6767 C C . ILE E 1 92 ? 42.354 -6.445 -49.650 1.00 44.62 602 ILE E C 1
ATOM 6768 O O . ILE E 1 92 ? 41.361 -6.926 -50.196 1.00 47.59 602 ILE E O 1
ATOM 6773 N N . GLN E 1 93 ? 42.540 -6.513 -48.337 1.00 44.18 603 GLN E N 1
ATOM 6774 C CA . GLN E 1 93 ? 41.579 -7.196 -47.473 1.00 43.21 603 GLN E CA 1
ATOM 6775 C C . GLN E 1 93 ? 40.283 -6.415 -47.301 1.00 41.85 603 GLN E C 1
ATOM 6776 O O . GLN E 1 93 ? 39.194 -6.985 -47.331 1.00 40.26 603 GLN E O 1
ATOM 6782 N N . LYS E 1 94 ? 40.389 -5.103 -47.140 1.00 44.50 604 LYS E N 1
ATOM 6783 C CA . LYS E 1 94 ? 39.191 -4.277 -47.027 1.00 45.39 604 LYS E CA 1
ATOM 6784 C C . LYS E 1 94 ? 38.382 -4.266 -48.336 1.00 42.10 604 LYS E C 1
ATOM 6785 O O . LYS E 1 94 ? 37.156 -4.291 -48.316 1.00 39.90 604 LYS E O 1
ATOM 6791 N N . ASN E 1 95 ? 39.068 -4.251 -49.471 1.00 44.18 605 ASN E N 1
ATOM 6792 C CA . ASN E 1 95 ? 38.386 -4.298 -50.758 1.00 43.11 605 ASN E CA 1
ATOM 6793 C C . ASN E 1 95 ? 37.610 -5.596 -50.902 1.00 50.08 605 ASN E C 1
ATOM 6794 O O . ASN E 1 95 ? 36.504 -5.612 -51.436 1.00 56.41 605 ASN E O 1
ATOM 6799 N N . THR E 1 96 ? 38.197 -6.684 -50.412 1.00 48.37 606 THR E N 1
ATOM 6800 C CA . THR E 1 96 ? 37.594 -8.003 -50.532 1.00 44.85 606 THR E CA 1
ATOM 6801 C C . THR E 1 96 ? 36.298 -8.109 -49.735 1.00 44.27 606 THR E C 1
ATOM 6802 O O . THR E 1 96 ? 35.312 -8.671 -50.210 1.00 50.27 606 THR E O 1
ATOM 6806 N N . LEU E 1 97 ? 36.301 -7.580 -48.516 1.00 48.03 607 LEU E N 1
ATOM 6807 C CA . LEU E 1 97 ? 35.095 -7.582 -47.682 1.00 43.83 607 LEU E CA 1
ATOM 6808 C C . LEU E 1 97 ? 34.008 -6.703 -48.299 1.00 47.96 607 LEU E C 1
ATOM 6809 O O . LEU E 1 97 ? 32.823 -7.066 -48.341 1.00 41.49 607 LEU E O 1
ATOM 6814 N N . VAL E 1 98 ? 34.416 -5.537 -48.778 1.00 40.61 608 VAL E N 1
ATOM 6815 C CA . VAL E 1 98 ? 33.482 -4.636 -49.428 1.00 43.52 608 VAL E CA 1
ATOM 6816 C C . VAL E 1 98 ? 32.790 -5.346 -50.595 1.00 56.37 608 VAL E C 1
ATOM 6817 O O . VAL E 1 98 ? 31.562 -5.265 -50.761 1.00 50.99 608 VAL E O 1
ATOM 6821 N N . ASP E 1 99 ? 33.579 -6.058 -51.394 1.00 54.97 609 ASP E N 1
ATOM 6822 C CA . ASP E 1 99 ? 33.049 -6.756 -52.557 1.00 50.40 609 ASP E CA 1
ATOM 6823 C C . ASP E 1 99 ? 32.096 -7.874 -52.151 1.00 48.92 609 ASP E C 1
ATOM 6824 O O . ASP E 1 99 ? 31.290 -8.329 -52.957 1.00 51.39 609 ASP E O 1
ATOM 6829 N N . GLN E 1 100 ? 32.176 -8.307 -50.899 1.00 43.60 610 GLN E N 1
ATOM 6830 C CA . GLN E 1 100 ? 31.195 -9.252 -50.372 1.00 49.42 610 GLN E CA 1
ATOM 6831 C C . GLN E 1 100 ? 29.964 -8.546 -49.810 1.00 54.36 610 GLN E C 1
ATOM 6832 O O . GLN E 1 100 ? 28.956 -9.191 -49.514 1.00 51.70 610 GLN E O 1
ATOM 6838 N N . PHE E 1 101 ? 30.045 -7.229 -49.641 1.00 51.40 611 PHE E N 1
ATOM 6839 C CA . PHE E 1 101 ? 28.894 -6.482 -49.126 1.00 55.15 611 PHE E CA 1
ATOM 6840 C C . PHE E 1 101 ? 28.011 -6.001 -50.275 1.00 54.15 611 PHE E C 1
ATOM 6841 O O . PHE E 1 101 ? 26.798 -5.897 -50.125 1.00 54.09 611 PHE E O 1
ATOM 6849 N N . LYS E 1 102 ? 28.628 -5.729 -51.422 1.00 44.33 612 LYS E N 1
ATOM 6850 C CA . LYS E 1 102 ? 27.902 -5.301 -52.610 1.00 46.17 612 LYS E CA 1
ATOM 6851 C C . LYS E 1 102 ? 26.710 -6.202 -52.913 1.00 52.27 612 LYS E C 1
ATOM 6852 O O . LYS E 1 102 ? 26.851 -7.416 -53.039 1.00 55.74 612 LYS E O 1
ATOM 6858 N N . GLY E 1 103 ? 25.534 -5.594 -53.034 1.00 60.64 613 GLY E N 1
ATOM 6859 C CA . GLY E 1 103 ? 24.312 -6.333 -53.286 1.00 52.77 613 GLY E CA 1
ATOM 6860 C C . GLY E 1 103 ? 23.639 -6.792 -52.007 1.00 54.87 613 GLY E C 1
ATOM 6861 O O . GLY E 1 103 ? 22.525 -7.319 -52.037 1.00 56.99 613 GLY E O 1
ATOM 6862 N N . ASN E 1 104 ? 24.310 -6.585 -50.876 1.00 49.82 614 ASN E N 1
ATOM 6863 C CA . ASN E 1 104 ? 23.782 -7.026 -49.589 1.00 34.83 614 ASN E CA 1
ATOM 6864 C C . ASN E 1 104 ? 23.623 -5.934 -48.547 1.00 44.36 614 ASN E C 1
ATOM 6865 O O . ASN E 1 104 ? 23.330 -6.252 -47.397 1.00 45.07 614 ASN E O 1
ATOM 6870 N N . MET E 1 105 ? 23.814 -4.669 -48.940 1.00 33.21 615 MET E N 1
ATOM 6871 C CA . MET E 1 105 ? 23.765 -3.559 -47.989 1.00 46.21 615 MET E CA 1
ATOM 6872 C C . MET E 1 105 ? 22.514 -3.585 -47.127 1.00 50.86 615 MET E C 1
ATOM 6873 O O . MET E 1 105 ? 22.588 -3.588 -45.899 1.00 50.63 615 MET E O 1
ATOM 6878 N N . LYS E 1 106 ? 21.359 -3.606 -47.776 1.00 47.87 616 LYS E N 1
ATOM 6879 C CA . LYS E 1 106 ? 20.104 -3.499 -47.057 1.00 51.16 616 LYS E CA 1
ATOM 6880 C C . LYS E 1 106 ? 19.983 -4.589 -45.990 1.00 48.37 616 LYS E C 1
ATOM 6881 O O . LYS E 1 106 ? 19.704 -4.320 -44.817 1.00 46.49 616 LYS E O 1
ATOM 6887 N N . GLN E 1 107 ? 20.213 -5.824 -46.402 1.00 35.37 617 GLN E N 1
ATOM 6888 C CA . GLN E 1 107 ? 20.071 -6.936 -45.497 1.00 43.34 617 GLN E CA 1
ATOM 6889 C C . GLN E 1 107 ? 21.025 -6.803 -44.304 1.00 43.56 617 GLN E C 1
ATOM 6890 O O . GLN E 1 107 ? 20.635 -6.943 -43.139 1.00 40.03 617 GLN E O 1
ATOM 6896 N N . LEU E 1 108 ? 22.285 -6.526 -44.600 1.00 40.52 618 LEU E N 1
ATOM 6897 C CA . LEU E 1 108 ? 23.280 -6.371 -43.553 1.00 37.27 618 LEU E CA 1
ATOM 6898 C C . LEU E 1 108 ? 22.905 -5.233 -42.633 1.00 39.63 618 LEU E C 1
ATOM 6899 O O . LEU E 1 108 ? 23.027 -5.346 -41.412 1.00 45.59 618 LEU E O 1
ATOM 6904 N N . SER E 1 109 ? 22.423 -4.144 -43.221 1.00 37.50 619 SER E N 1
ATOM 6905 C CA . SER E 1 109 ? 22.145 -2.941 -42.450 1.00 41.47 619 SER E CA 1
ATOM 6906 C C . SER E 1 109 ? 21.004 -3.153 -41.481 1.00 39.83 619 SER E C 1
ATOM 6907 O O . SER E 1 109 ? 20.908 -2.443 -40.477 1.00 46.22 619 SER E O 1
ATOM 6910 N N . LEU E 1 110 ? 20.159 -4.141 -41.767 1.00 37.26 620 LEU E N 1
ATOM 6911 C CA . LEU E 1 110 ? 18.974 -4.405 -40.937 1.00 47.48 620 LEU E CA 1
ATOM 6912 C C . LEU E 1 110 ? 19.250 -5.443 -39.828 1.00 43.74 620 LEU E C 1
ATOM 6913 O O . LEU E 1 110 ? 18.496 -5.537 -38.842 1.00 32.36 620 LEU E O 1
ATOM 6918 N N . GLN E 1 111 ? 20.347 -6.189 -39.974 1.00 37.62 621 GLN E N 1
ATOM 6919 C CA . GLN E 1 111 ? 20.725 -7.201 -38.986 1.00 32.46 621 GLN E CA 1
ATOM 6920 C C . GLN E 1 111 ? 21.367 -6.565 -37.753 1.00 30.58 621 GLN E C 1
ATOM 6921 O O . GLN E 1 111 ? 22.082 -5.565 -37.836 1.00 38.00 621 GLN E O 1
ATOM 6927 N N . MET E 1 112 ? 21.091 -7.138 -36.597 1.00 31.23 622 MET E N 1
ATOM 6928 C CA . MET E 1 112 ? 21.510 -6.553 -35.328 1.00 34.16 622 MET E CA 1
ATOM 6929 C C . MET E 1 112 ? 23.037 -6.457 -35.188 1.00 37.09 622 MET E C 1
ATOM 6930 O O . MET E 1 112 ? 23.564 -5.491 -34.632 1.00 42.77 622 MET E O 1
ATOM 6935 N N . TYR E 1 113 ? 23.744 -7.468 -35.681 1.00 33.49 623 TYR E N 1
ATOM 6936 C CA . TYR E 1 113 ? 25.198 -7.477 -35.597 1.00 31.88 623 TYR E CA 1
ATOM 6937 C C . TYR E 1 113 ? 25.929 -6.942 -36.823 1.00 32.29 623 TYR E C 1
ATOM 6938 O O . TYR E 1 113 ? 26.869 -6.137 -36.693 1.00 39.77 623 TYR E O 1
ATOM 6947 N N . ALA E 1 114 ? 25.487 -7.358 -38.003 1.00 27.22 624 ALA E N 1
ATOM 6948 C CA . ALA E 1 114 ? 26.127 -6.923 -39.236 1.00 26.05 624 ALA E CA 1
ATOM 6949 C C . ALA E 1 114 ? 26.001 -5.433 -39.468 1.00 32.14 624 ALA E C 1
ATOM 6950 O O . ALA E 1 114 ? 26.798 -4.865 -40.188 1.00 35.64 624 ALA E O 1
ATOM 6952 N N . CYS E 1 115 ? 25.021 -4.774 -38.862 1.00 38.40 625 CYS E N 1
ATOM 6953 C CA . CYS E 1 115 ? 24.944 -3.323 -39.024 1.00 32.34 625 CYS E CA 1
ATOM 6954 C C . CYS E 1 115 ? 26.156 -2.633 -38.323 1.00 38.03 625 CYS E C 1
ATOM 6955 O O . CYS E 1 115 ? 26.628 -1.542 -38.723 1.00 25.82 625 CYS E O 1
ATOM 6958 N N . ARG E 1 116 ? 26.671 -3.288 -37.283 1.00 43.05 626 ARG E N 1
ATOM 6959 C CA . ARG E 1 116 ? 27.846 -2.774 -36.566 1.00 36.86 626 ARG E CA 1
ATOM 6960 C C . ARG E 1 116 ? 29.084 -2.836 -37.447 1.00 34.74 626 ARG E C 1
ATOM 6961 O O . ARG E 1 116 ? 29.963 -1.961 -37.376 1.00 27.64 626 ARG E O 1
ATOM 6969 N N . VAL E 1 117 ? 29.123 -3.866 -38.289 1.00 26.31 627 VAL E N 1
ATOM 6970 C CA . VAL E 1 117 ? 30.238 -4.077 -39.201 1.00 28.78 627 VAL E CA 1
ATOM 6971 C C . VAL E 1 117 ? 30.143 -3.063 -40.309 1.00 32.29 627 VAL E C 1
ATOM 6972 O O . VAL E 1 117 ? 31.157 -2.475 -40.697 1.00 34.35 627 VAL E O 1
ATOM 6976 N N . ILE E 1 118 ? 28.923 -2.858 -40.816 1.00 29.83 628 ILE E N 1
ATOM 6977 C CA . ILE E 1 118 ? 28.673 -1.850 -41.844 1.00 28.25 628 ILE E CA 1
ATOM 6978 C C . ILE E 1 118 ? 29.070 -0.461 -41.333 1.00 34.36 628 ILE E C 1
ATOM 6979 O O . ILE E 1 118 ? 29.713 0.326 -42.034 1.00 35.82 628 ILE E O 1
ATOM 6984 N N . GLN E 1 119 ? 28.685 -0.155 -40.101 1.00 33.41 629 GLN E N 1
ATOM 6985 C CA . GLN E 1 119 ? 29.028 1.139 -39.520 1.00 25.69 629 GLN E CA 1
ATOM 6986 C C . GLN E 1 119 ? 30.523 1.336 -39.402 1.00 43.90 629 GLN E C 1
ATOM 6987 O O . GLN E 1 119 ? 31.020 2.448 -39.663 1.00 31.95 629 GLN E O 1
ATOM 6993 N N . LYS E 1 120 ? 31.230 0.262 -39.005 1.00 39.77 630 LYS E N 1
ATOM 6994 C CA . LYS E 1 120 ? 32.679 0.318 -38.863 1.00 27.43 630 LYS E CA 1
ATOM 6995 C C . LYS E 1 120 ? 33.313 0.476 -40.241 1.00 38.06 630 LYS E C 1
ATOM 6996 O O . LYS E 1 120 ? 34.270 1.215 -40.405 1.00 34.62 630 LYS E O 1
ATOM 7002 N N . ALA E 1 121 ? 32.776 -0.231 -41.231 1.00 31.14 631 ALA E N 1
ATOM 7003 C CA . ALA E 1 121 ? 33.328 -0.170 -42.573 1.00 23.60 631 ALA E CA 1
ATOM 7004 C C . ALA E 1 121 ? 33.290 1.243 -43.179 1.00 37.09 631 ALA E C 1
ATOM 7005 O O . ALA E 1 121 ? 34.261 1.688 -43.796 1.00 39.52 631 ALA E O 1
ATOM 7007 N N . LEU E 1 122 ? 32.175 1.948 -43.003 1.00 41.64 632 LEU E N 1
ATOM 7008 C CA . LEU E 1 122 ? 32.023 3.291 -43.557 1.00 31.51 632 LEU E CA 1
ATOM 7009 C C . LEU E 1 122 ? 33.123 4.239 -43.042 1.00 42.65 632 LEU E C 1
ATOM 7010 O O . LEU E 1 122 ? 33.646 5.103 -43.765 1.00 45.02 632 LEU E O 1
ATOM 7015 N N . GLU E 1 123 ? 33.462 4.064 -41.773 1.00 41.54 633 GLU E N 1
ATOM 7016 C CA . GLU E 1 123 ? 34.574 4.756 -41.147 1.00 38.37 633 GLU E CA 1
ATOM 7017 C C . GLU E 1 123 ? 35.947 4.495 -41.790 1.00 42.45 633 GLU E C 1
ATOM 7018 O O . GLU E 1 123 ? 36.822 5.382 -41.775 1.00 37.83 633 GLU E O 1
ATOM 7024 N N . TYR E 1 124 ? 36.157 3.292 -42.329 1.00 34.07 634 TYR E N 1
ATOM 7025 C CA . TYR E 1 124 ? 37.511 2.920 -42.777 1.00 41.37 634 TYR E CA 1
ATOM 7026 C C . TYR E 1 124 ? 37.791 2.775 -44.279 1.00 39.96 634 TYR E C 1
ATOM 7027 O O . TYR E 1 124 ? 38.945 2.811 -44.678 1.00 46.04 634 TYR E O 1
ATOM 7036 N N . ILE E 1 125 ? 36.767 2.598 -45.106 1.00 42.42 635 ILE E N 1
ATOM 7037 C CA . ILE E 1 125 ? 36.986 2.382 -46.539 1.00 29.68 635 ILE E CA 1
ATOM 7038 C C . ILE E 1 125 ? 37.133 3.701 -47.300 1.00 39.93 635 ILE E C 1
ATOM 7039 O O . ILE E 1 125 ? 36.962 4.782 -46.723 1.00 41.79 635 ILE E O 1
ATOM 7044 N N . ASP E 1 126 ? 37.459 3.625 -48.586 1.00 41.11 636 ASP E N 1
ATOM 7045 C CA . ASP E 1 126 ? 37.662 4.851 -49.362 1.00 45.93 636 ASP E CA 1
ATOM 7046 C C . ASP E 1 126 ? 36.353 5.512 -49.785 1.00 45.43 636 ASP E C 1
ATOM 7047 O O . ASP E 1 126 ? 35.340 4.846 -49.969 1.00 45.09 636 ASP E O 1
ATOM 7052 N N . SER E 1 127 ? 36.403 6.831 -49.936 1.00 51.95 637 SER E N 1
ATOM 7053 C CA . SER E 1 127 ? 35.215 7.657 -50.106 1.00 50.80 637 SER E CA 1
ATOM 7054 C C . SER E 1 127 ? 34.279 7.122 -51.175 1.00 50.11 637 SER E C 1
ATOM 7055 O O . SER E 1 127 ? 33.071 7.185 -51.012 1.00 46.88 637 SER E O 1
ATOM 7058 N N . ASN E 1 128 ? 34.845 6.570 -52.245 1.00 59.77 638 ASN E N 1
ATOM 7059 C CA . ASN E 1 128 ? 34.055 6.017 -53.338 1.00 49.69 638 ASN E CA 1
ATOM 7060 C C . ASN E 1 128 ? 33.319 4.749 -52.965 1.00 49.82 638 ASN E C 1
ATOM 7061 O O . ASN E 1 128 ? 32.207 4.499 -53.445 1.00 53.42 638 ASN E O 1
ATOM 7066 N N . GLN E 1 129 ? 33.942 3.943 -52.110 1.00 52.43 639 GLN E N 1
ATOM 7067 C CA . GLN E 1 129 ? 33.333 2.687 -51.689 1.00 46.56 639 GLN E CA 1
ATOM 7068 C C . GLN E 1 129 ? 32.192 2.976 -50.739 1.00 44.97 639 GLN E C 1
ATOM 7069 O O . GLN E 1 129 ? 31.172 2.291 -50.764 1.00 46.85 639 GLN E O 1
ATOM 7075 N N . ARG E 1 130 ? 32.346 4.010 -49.917 1.00 35.88 640 ARG E N 1
ATOM 7076 C CA . ARG E 1 130 ? 31.245 4.441 -49.051 1.00 42.53 640 ARG E CA 1
ATOM 7077 C C . ARG E 1 130 ? 29.951 4.731 -49.822 1.00 44.86 640 ARG E C 1
ATOM 7078 O O . ARG E 1 130 ? 28.898 4.157 -49.537 1.00 47.94 640 ARG E O 1
ATOM 7086 N N . ILE E 1 131 ? 30.035 5.637 -50.791 1.00 41.71 641 ILE E N 1
ATOM 7087 C CA . ILE E 1 131 ? 28.857 6.037 -51.540 1.00 54.37 641 ILE E CA 1
ATOM 7088 C C . ILE E 1 131 ? 28.299 4.866 -52.358 1.00 47.55 641 ILE E C 1
ATOM 7089 O O . ILE E 1 131 ? 27.084 4.700 -52.471 1.00 55.41 641 ILE E O 1
ATOM 7094 N N . GLU E 1 132 ? 29.201 4.047 -52.893 1.00 51.53 642 GLU E N 1
ATOM 7095 C CA . GLU E 1 132 ? 28.836 2.866 -53.677 1.00 50.44 642 GLU E CA 1
ATOM 7096 C C . GLU E 1 132 ? 27.943 1.924 -52.871 1.00 43.97 642 GLU E C 1
ATOM 7097 O O . GLU E 1 132 ? 26.925 1.448 -53.374 1.00 57.11 642 GLU E O 1
ATOM 7103 N N . LEU E 1 133 ? 28.325 1.671 -51.620 1.00 41.99 643 LEU E N 1
ATOM 7104 C CA . LEU E 1 133 ? 27.527 0.857 -50.704 1.00 50.94 643 LEU E CA 1
ATOM 7105 C C . LEU E 1 133 ? 26.226 1.540 -50.296 1.00 53.36 643 LEU E C 1
ATOM 7106 O O . LEU E 1 133 ? 25.158 0.937 -50.330 1.00 54.99 643 LEU E O 1
ATOM 7111 N N . VAL E 1 134 ? 26.317 2.803 -49.909 1.00 47.21 644 VAL E N 1
ATOM 7112 C CA . VAL E 1 134 ? 25.140 3.528 -49.442 1.00 56.04 644 VAL E CA 1
ATOM 7113 C C . VAL E 1 134 ? 24.066 3.711 -50.521 1.00 50.86 644 VAL E C 1
ATOM 7114 O O . VAL E 1 134 ? 22.876 3.745 -50.210 1.00 49.73 644 VAL E O 1
ATOM 7118 N N . LEU E 1 135 ? 24.487 3.827 -51.780 1.00 48.99 645 LEU E N 1
ATOM 7119 C CA . LEU E 1 135 ? 23.549 3.921 -52.907 1.00 51.87 645 LEU E CA 1
ATOM 7120 C C . LEU E 1 135 ? 22.509 2.789 -52.948 1.00 53.28 645 LEU E C 1
ATOM 7121 O O . LEU E 1 135 ? 21.442 2.943 -53.543 1.00 59.25 645 LEU E O 1
ATOM 7126 N N . GLU E 1 136 ? 22.828 1.659 -52.325 1.00 48.80 646 GLU E N 1
ATOM 7127 C CA . GLU E 1 136 ? 21.939 0.504 -52.316 1.00 54.88 646 GLU E CA 1
ATOM 7128 C C . GLU E 1 136 ? 20.752 0.742 -51.405 1.00 55.29 646 GLU E C 1
ATOM 7129 O O . GLU E 1 136 ? 19.793 -0.027 -51.418 1.00 57.07 646 GLU E O 1
ATOM 7135 N N . LEU E 1 137 ? 20.828 1.804 -50.612 1.00 47.55 647 LEU E N 1
ATOM 7136 C CA . LEU E 1 137 ? 19.768 2.141 -49.676 1.00 46.29 647 LEU E CA 1
ATOM 7137 C C . LEU E 1 137 ? 18.933 3.301 -50.193 1.00 53.59 647 LEU E C 1
ATOM 7138 O O . LEU E 1 137 ? 18.055 3.800 -49.486 1.00 56.33 647 LEU E O 1
ATOM 7143 N N . SER E 1 138 ? 19.197 3.710 -51.433 1.00 48.15 648 SER E N 1
ATOM 7144 C CA . SER E 1 138 ? 18.553 4.889 -52.029 1.00 58.51 648 SER E CA 1
ATOM 7145 C C . SER E 1 138 ? 17.014 4.853 -52.100 1.00 56.61 648 SER E C 1
ATOM 7146 O O . SER E 1 138 ? 16.371 5.903 -52.138 1.00 64.07 648 SER E O 1
ATOM 7149 N N . ASP E 1 139 ? 16.428 3.660 -52.100 1.00 46.82 649 ASP E N 1
ATOM 7150 C CA . ASP E 1 139 ? 14.970 3.533 -52.188 1.00 52.63 649 ASP E CA 1
ATOM 7151 C C . ASP E 1 139 ? 14.333 3.042 -50.893 1.00 49.31 649 ASP E C 1
ATOM 7152 O O . ASP E 1 139 ? 13.150 2.701 -50.872 1.00 52.61 649 ASP E O 1
ATOM 7157 N N . SER E 1 140 ? 15.117 3.001 -49.820 1.00 46.09 650 SER E N 1
ATOM 7158 C CA . SER E 1 140 ? 14.682 2.353 -48.592 1.00 40.26 650 SER E CA 1
ATOM 7159 C C . SER E 1 140 ? 14.966 3.249 -47.411 1.00 46.70 650 SER E C 1
ATOM 7160 O O . SER E 1 140 ? 14.993 2.791 -46.263 1.00 43.97 650 SER E O 1
ATOM 7163 N N . VAL E 1 141 ? 15.176 4.528 -47.703 1.00 46.24 651 VAL E N 1
ATOM 7164 C CA . VAL E 1 141 ? 15.579 5.491 -46.692 1.00 37.17 651 VAL E CA 1
ATOM 7165 C C . VAL E 1 141 ? 14.609 5.582 -45.528 1.00 42.99 651 VAL E C 1
ATOM 7166 O O . VAL E 1 141 ? 15.014 5.428 -44.376 1.00 48.91 651 VAL E O 1
ATOM 7170 N N . LEU E 1 142 ? 13.334 5.820 -45.816 1.00 46.07 652 LEU E N 1
ATOM 7171 C CA . LEU E 1 142 ? 12.323 5.873 -44.758 1.00 54.07 652 LEU E CA 1
ATOM 7172 C C . LEU E 1 142 ? 12.304 4.569 -43.959 1.00 44.16 652 LEU E C 1
ATOM 7173 O O . LEU E 1 142 ? 12.260 4.573 -42.729 1.00 49.56 652 LEU E O 1
ATOM 7178 N N . GLN E 1 143 ? 12.340 3.443 -44.656 1.00 42.10 653 GLN E N 1
ATOM 7179 C CA . GLN E 1 143 ? 12.419 2.167 -43.951 1.00 47.54 653 GLN E CA 1
ATOM 7180 C C . GLN E 1 143 ? 13.673 2.085 -43.072 1.00 46.68 653 GLN E C 1
ATOM 7181 O O . GLN E 1 143 ? 13.616 1.572 -41.952 1.00 45.20 653 GLN E O 1
ATOM 7187 N N . MET E 1 144 ? 14.798 2.594 -43.578 1.00 38.63 654 MET E N 1
ATOM 7188 C CA . MET E 1 144 ? 16.062 2.550 -42.825 1.00 48.37 654 MET E CA 1
ATOM 7189 C C . MET E 1 144 ? 16.006 3.364 -41.526 1.00 47.70 654 MET E C 1
ATOM 7190 O O . MET E 1 144 ? 16.497 2.926 -40.475 1.00 35.36 654 MET E O 1
ATOM 7195 N N . ILE E 1 145 ? 15.421 4.556 -41.616 1.00 43.78 655 ILE E N 1
ATOM 7196 C CA . ILE E 1 145 ? 15.320 5.465 -40.480 1.00 40.23 655 ILE E CA 1
ATOM 7197 C C . ILE E 1 145 ? 14.407 4.916 -39.385 1.00 43.23 655 ILE E C 1
ATOM 7198 O O . ILE E 1 145 ? 14.580 5.223 -38.208 1.00 51.48 655 ILE E O 1
ATOM 7203 N N . LYS E 1 146 ? 13.442 4.092 -39.763 1.00 39.00 656 LYS E N 1
ATOM 7204 C CA . LYS E 1 146 ? 12.496 3.573 -38.782 1.00 53.85 656 LYS E CA 1
ATOM 7205 C C . LYS E 1 146 ? 13.007 2.291 -38.139 1.00 47.84 656 LYS E C 1
ATOM 7206 O O . LYS E 1 146 ? 12.533 1.880 -37.083 1.00 53.33 656 LYS E O 1
ATOM 7212 N N . ASP E 1 147 ? 13.994 1.672 -38.772 1.00 50.86 657 ASP E N 1
ATOM 7213 C CA . ASP E 1 147 ? 14.601 0.450 -38.242 1.00 32.41 657 ASP E CA 1
ATOM 7214 C C . ASP E 1 147 ? 15.556 0.688 -37.073 1.00 37.39 657 ASP E C 1
ATOM 7215 O O . ASP E 1 147 ? 16.395 1.589 -37.103 1.00 43.89 657 ASP E O 1
ATOM 7220 N N . GLN E 1 148 ? 15.431 -0.139 -36.044 1.00 46.89 658 GLN E N 1
ATOM 7221 C CA . GLN E 1 148 ? 16.325 -0.103 -34.881 1.00 42.93 658 GLN E CA 1
ATOM 7222 C C . GLN E 1 148 ? 17.807 -0.173 -35.262 1.00 43.06 658 GLN E C 1
ATOM 7223 O O . GLN E 1 148 ? 18.654 0.406 -34.589 1.00 40.55 658 GLN E O 1
ATOM 7229 N N . ASN E 1 149 ? 18.122 -0.902 -36.328 1.00 35.91 659 ASN E N 1
ATOM 7230 C CA . ASN E 1 149 ? 19.512 -1.041 -36.758 1.00 38.83 659 ASN E CA 1
ATOM 7231 C C . ASN E 1 149 ? 19.875 -0.083 -37.889 1.00 41.91 659 ASN E C 1
ATOM 7232 O O . ASN E 1 149 ? 20.972 0.486 -37.914 1.00 42.21 659 ASN E O 1
ATOM 7237 N N . GLY E 1 150 ? 18.943 0.098 -38.820 1.00 43.61 660 GLY E N 1
ATOM 7238 C CA . GLY E 1 150 ? 19.201 0.884 -40.007 1.00 29.03 660 GLY E CA 1
ATOM 7239 C C . GLY E 1 150 ? 19.359 2.368 -39.772 1.00 41.68 660 GLY E C 1
ATOM 7240 O O . GLY E 1 150 ? 19.978 3.056 -40.594 1.00 33.58 660 GLY E O 1
ATOM 7241 N N . ASN E 1 151 ? 18.782 2.890 -38.688 1.00 39.50 661 ASN E N 1
ATOM 7242 C CA . ASN E 1 151 ? 18.841 4.342 -38.479 1.00 40.37 661 ASN E CA 1
ATOM 7243 C C . ASN E 1 151 ? 20.264 4.786 -38.172 1.00 38.75 661 ASN E C 1
ATOM 7244 O O . ASN E 1 151 ? 20.647 5.918 -38.489 1.00 33.98 661 ASN E O 1
ATOM 7249 N N . HIS E 1 152 ? 21.041 3.879 -37.570 1.00 35.48 662 HIS E N 1
ATOM 7250 C CA . HIS E 1 152 ? 22.436 4.165 -37.236 1.00 35.76 662 HIS E CA 1
ATOM 7251 C C . HIS E 1 152 ? 23.334 4.141 -38.475 1.00 33.83 662 HIS E C 1
ATOM 7252 O O . HIS E 1 152 ? 24.302 4.878 -38.573 1.00 25.09 662 HIS E O 1
ATOM 7259 N N . VAL E 1 153 ? 22.990 3.298 -39.432 1.00 37.96 663 VAL E N 1
ATOM 7260 C CA . VAL E 1 153 ? 23.722 3.249 -40.685 1.00 29.38 663 VAL E CA 1
ATOM 7261 C C . VAL E 1 153 ? 23.500 4.535 -41.456 1.00 37.55 663 VAL E C 1
ATOM 7262 O O . VAL E 1 153 ? 24.451 5.119 -41.978 1.00 34.59 663 VAL E O 1
ATOM 7266 N N . ILE E 1 154 ? 22.234 4.966 -41.525 1.00 31.94 664 ILE E N 1
ATOM 7267 C CA . ILE E 1 154 ? 21.872 6.255 -42.123 1.00 29.14 664 ILE E CA 1
ATOM 7268 C C . ILE E 1 154 ? 22.652 7.416 -41.501 1.00 31.02 664 ILE E C 1
ATOM 7269 O O . ILE E 1 154 ? 23.278 8.205 -42.218 1.00 40.88 664 ILE E O 1
ATOM 7274 N N . GLN E 1 155 ? 22.607 7.529 -40.173 1.00 30.50 665 GLN E N 1
ATOM 7275 C CA . GLN E 1 155 ? 23.354 8.563 -39.462 1.00 39.48 665 GLN E CA 1
ATOM 7276 C C . GLN E 1 155 ? 24.852 8.503 -39.792 1.00 36.43 665 GLN E C 1
ATOM 7277 O O . GLN E 1 155 ? 25.488 9.512 -40.059 1.00 39.85 665 GLN E O 1
ATOM 7283 N N . LYS E 1 156 ? 25.403 7.300 -39.768 1.00 38.34 666 LYS E N 1
ATOM 7284 C CA . LYS E 1 156 ? 26.802 7.118 -40.067 1.00 38.57 666 LYS E CA 1
ATOM 7285 C C . LYS E 1 156 ? 27.096 7.511 -41.511 1.00 42.78 666 LYS E C 1
ATOM 7286 O O . LYS E 1 156 ? 28.095 8.178 -41.776 1.00 33.55 666 LYS E O 1
ATOM 7292 N N . ALA E 1 157 ? 26.224 7.116 -42.441 1.00 33.77 667 ALA E N 1
ATOM 7293 C CA . ALA E 1 157 ? 26.350 7.569 -43.825 1.00 35.66 667 ALA E CA 1
ATOM 7294 C C . ALA E 1 157 ? 26.391 9.101 -43.917 1.00 41.73 667 ALA E C 1
ATOM 7295 O O . ALA E 1 157 ? 27.248 9.668 -44.611 1.00 38.81 667 ALA E O 1
ATOM 7297 N N . ILE E 1 158 ? 25.490 9.771 -43.207 1.00 34.37 668 ILE E N 1
ATOM 7298 C CA . ILE E 1 158 ? 25.501 11.240 -43.207 1.00 45.49 668 ILE E CA 1
ATOM 7299 C C . ILE E 1 158 ? 26.824 11.821 -42.646 1.00 46.19 668 ILE E C 1
ATOM 7300 O O . ILE E 1 158 ? 27.333 12.827 -43.135 1.00 44.69 668 ILE E O 1
ATOM 7305 N N . GLU E 1 159 ? 27.388 11.169 -41.631 1.00 44.49 669 GLU E N 1
ATOM 7306 C CA . GLU E 1 159 ? 28.612 11.655 -41.007 1.00 45.98 669 GLU E CA 1
ATOM 7307 C C . GLU E 1 159 ? 29.845 11.444 -41.863 1.00 45.32 669 GLU E C 1
ATOM 7308 O O . GLU E 1 159 ? 30.803 12.214 -41.770 1.00 41.22 669 GLU E O 1
ATOM 7314 N N . THR E 1 160 ? 29.820 10.410 -42.698 1.00 38.77 670 THR E N 1
ATOM 7315 C CA . THR E 1 160 ? 31.018 10.016 -43.444 1.00 39.73 670 THR E CA 1
ATOM 7316 C C . THR E 1 160 ? 31.013 10.442 -44.923 1.00 48.75 670 THR E C 1
ATOM 7317 O O . THR E 1 160 ? 32.059 10.442 -45.581 1.00 40.73 670 THR E O 1
ATOM 7321 N N . ILE E 1 161 ? 29.842 10.788 -45.456 1.00 45.99 671 ILE E N 1
ATOM 7322 C CA . ILE E 1 161 ? 29.751 11.101 -46.881 1.00 41.14 671 ILE E CA 1
ATOM 7323 C C . ILE E 1 161 ? 29.194 12.496 -47.055 1.00 40.61 671 ILE E C 1
ATOM 7324 O O . ILE E 1 161 ? 28.249 12.862 -46.363 1.00 44.14 671 ILE E O 1
ATOM 7329 N N . PRO E 1 162 ? 29.808 13.295 -47.954 1.00 51.62 672 PRO E N 1
ATOM 7330 C CA . PRO E 1 162 ? 29.347 14.662 -48.248 1.00 48.16 672 PRO E CA 1
ATOM 7331 C C . PRO E 1 162 ? 27.910 14.669 -48.758 1.00 46.17 672 PRO E C 1
ATOM 7332 O O . PRO E 1 162 ? 27.550 13.963 -49.712 1.00 42.82 672 PRO E O 1
ATOM 7336 N N . ILE E 1 163 ? 27.081 15.462 -48.099 1.00 43.05 673 ILE E N 1
ATOM 7337 C CA . ILE E 1 163 ? 25.650 15.464 -48.380 1.00 45.37 673 ILE E CA 1
ATOM 7338 C C . ILE E 1 163 ? 25.315 15.671 -49.868 1.00 46.08 673 ILE E C 1
ATOM 7339 O O . ILE E 1 163 ? 24.319 15.153 -50.368 1.00 51.35 673 ILE E O 1
ATOM 7344 N N . GLU E 1 164 ? 26.156 16.414 -50.577 1.00 51.90 674 GLU E N 1
ATOM 7345 C CA . GLU E 1 164 ? 25.995 16.560 -52.019 1.00 56.35 674 GLU E CA 1
ATOM 7346 C C . GLU E 1 164 ? 25.940 15.205 -52.727 1.00 48.40 674 GLU E C 1
ATOM 7347 O O . GLU E 1 164 ? 25.305 15.067 -53.769 1.00 56.42 674 GLU E O 1
ATOM 7353 N N . LYS E 1 165 ? 26.598 14.203 -52.163 1.00 46.71 675 LYS E N 1
ATOM 7354 C CA . LYS E 1 165 ? 26.574 12.874 -52.770 1.00 52.18 675 LYS E CA 1
ATOM 7355 C C . LYS E 1 165 ? 25.358 12.049 -52.319 1.00 49.45 675 LYS E C 1
ATOM 7356 O O . LYS E 1 165 ? 25.140 10.934 -52.786 1.00 48.57 675 LYS E O 1
ATOM 7362 N N . LEU E 1 166 ? 24.558 12.623 -51.424 1.00 52.49 676 LEU E N 1
ATOM 7363 C CA . LEU E 1 166 ? 23.410 11.940 -50.838 1.00 54.26 676 LEU E CA 1
ATOM 7364 C C . LEU E 1 166 ? 22.058 12.664 -51.054 1.00 58.06 676 LEU E C 1
ATOM 7365 O O . LEU E 1 166 ? 21.304 12.866 -50.099 1.00 50.84 676 LEU E O 1
ATOM 7370 N N . PRO E 1 167 ? 21.736 13.043 -52.302 1.00 56.99 677 PRO E N 1
ATOM 7371 C CA . PRO E 1 167 ? 20.505 13.821 -52.500 1.00 53.48 677 PRO E CA 1
ATOM 7372 C C . PRO E 1 167 ? 19.259 13.010 -52.136 1.00 61.12 677 PRO E C 1
ATOM 7373 O O . PRO E 1 167 ? 18.257 13.577 -51.678 1.00 55.34 677 PRO E O 1
ATOM 7377 N N . PHE E 1 168 ? 19.337 11.694 -52.326 1.00 51.29 678 PHE E N 1
ATOM 7378 C CA . PHE E 1 168 ? 18.192 10.805 -52.151 1.00 49.17 678 PHE E CA 1
ATOM 7379 C C . PHE E 1 168 ? 17.717 10.689 -50.707 1.00 53.05 678 PHE E C 1
ATOM 7380 O O . PHE E 1 168 ? 16.652 10.132 -50.446 1.00 50.97 678 PHE E O 1
ATOM 7388 N N . ILE E 1 169 ? 18.496 11.204 -49.764 1.00 51.09 679 ILE E N 1
ATOM 7389 C CA . ILE E 1 169 ? 18.074 11.136 -48.373 1.00 52.25 679 ILE E CA 1
ATOM 7390 C C . ILE E 1 169 ? 16.942 12.135 -48.129 1.00 56.44 679 ILE E C 1
ATOM 7391 O O . ILE E 1 169 ? 15.816 11.747 -47.837 1.00 55.44 679 ILE E O 1
ATOM 7396 N N . LEU E 1 170 ? 17.231 13.419 -48.287 1.00 51.48 680 LEU E N 1
ATOM 7397 C CA . LEU E 1 170 ? 16.214 14.438 -48.063 1.00 59.76 680 LEU E CA 1
ATOM 7398 C C . LEU E 1 170 ? 15.057 14.343 -49.048 1.00 55.51 680 LEU E C 1
ATOM 7399 O O . LEU E 1 170 ? 13.907 14.517 -48.665 1.00 56.64 680 LEU E O 1
ATOM 7404 N N . SER E 1 171 ? 15.360 14.061 -50.308 1.00 56.60 681 SER E N 1
ATOM 7405 C CA . SER E 1 171 ? 14.319 13.946 -51.329 1.00 51.92 681 SER E CA 1
ATOM 7406 C C . SER E 1 171 ? 13.305 12.863 -50.958 1.00 56.06 681 SER E C 1
ATOM 7407 O O . SER E 1 171 ? 12.157 12.902 -51.402 1.00 63.09 681 SER E O 1
ATOM 7410 N N . SER E 1 172 ? 13.735 11.891 -50.153 1.00 51.90 682 SER E N 1
ATOM 7411 C CA . SER E 1 172 ? 12.847 10.819 -49.705 1.00 48.36 682 SER E CA 1
ATOM 7412 C C . SER E 1 172 ? 12.081 11.226 -48.459 1.00 53.11 682 SER E C 1
ATOM 7413 O O . SER E 1 172 ? 11.117 10.566 -48.079 1.00 58.61 682 SER E O 1
ATOM 7416 N N . LEU E 1 173 ? 12.511 12.303 -47.815 1.00 51.88 683 LEU E N 1
ATOM 7417 C CA . LEU E 1 173 ? 11.905 12.715 -46.553 1.00 51.61 683 LEU E CA 1
ATOM 7418 C C . LEU E 1 173 ? 10.832 13.797 -46.688 1.00 55.36 683 LEU E C 1
ATOM 7419 O O . LEU E 1 173 ? 9.998 13.952 -45.799 1.00 56.87 683 LEU E O 1
ATOM 7424 N N . THR E 1 174 ? 10.851 14.556 -47.778 1.00 48.04 684 THR E N 1
ATOM 7425 C CA . THR E 1 174 ? 9.944 15.697 -47.880 1.00 71.92 684 THR E CA 1
ATOM 7426 C C . THR E 1 174 ? 8.497 15.237 -47.730 1.00 67.10 684 THR E C 1
ATOM 7427 O O . THR E 1 174 ? 8.071 14.275 -48.364 1.00 65.54 684 THR E O 1
ATOM 7431 N N . GLY E 1 175 ? 7.757 15.917 -46.861 1.00 63.50 685 GLY E N 1
ATOM 7432 C CA . GLY E 1 175 ? 6.427 15.479 -46.486 1.00 49.87 685 GLY E CA 1
ATOM 7433 C C . GLY E 1 175 ? 6.407 14.709 -45.174 1.00 57.90 685 GLY E C 1
ATOM 7434 O O . GLY E 1 175 ? 5.383 14.653 -44.478 1.00 51.13 685 GLY E O 1
ATOM 7435 N N . HIS E 1 176 ? 7.545 14.123 -44.820 1.00 54.37 686 HIS E N 1
ATOM 7436 C CA . HIS E 1 176 ? 7.615 13.296 -43.622 1.00 44.93 686 HIS E CA 1
ATOM 7437 C C . HIS E 1 176 ? 8.388 13.939 -42.476 1.00 43.82 686 HIS E C 1
ATOM 7438 O O . HIS E 1 176 ? 8.455 13.369 -41.389 1.00 43.86 686 HIS E O 1
ATOM 7445 N N . ILE E 1 177 ? 8.933 15.135 -42.709 1.00 42.12 687 ILE E N 1
ATOM 7446 C CA . ILE E 1 177 ? 9.877 15.740 -41.770 1.00 42.52 687 ILE E CA 1
ATOM 7447 C C . ILE E 1 177 ? 9.305 16.027 -40.378 1.00 44.25 687 ILE E C 1
ATOM 7448 O O . ILE E 1 177 ? 9.974 15.805 -39.367 1.00 44.07 687 ILE E O 1
ATOM 7453 N N . TYR E 1 178 ? 8.071 16.506 -40.304 1.00 47.41 688 TYR E N 1
ATOM 7454 C CA . TYR E 1 178 ? 7.486 16.711 -38.981 1.00 51.02 688 TYR E CA 1
ATOM 7455 C C . TYR E 1 178 ? 7.303 15.382 -38.254 1.00 44.17 688 TYR E C 1
ATOM 7456 O O . TYR E 1 178 ? 7.710 15.229 -37.097 1.00 46.94 688 TYR E O 1
ATOM 7465 N N . HIS E 1 179 ? 6.663 14.432 -38.930 1.00 43.99 689 HIS E N 1
ATOM 7466 C CA . HIS E 1 179 ? 6.516 13.093 -38.386 1.00 43.14 689 HIS E CA 1
ATOM 7467 C C . HIS E 1 179 ? 7.848 12.577 -37.825 1.00 52.94 689 HIS E C 1
ATOM 7468 O O . HIS E 1 179 ? 7.923 12.192 -36.659 1.00 55.88 689 HIS E O 1
ATOM 7475 N N . LEU E 1 180 ? 8.893 12.585 -38.651 1.00 38.93 690 LEU E N 1
ATOM 7476 C CA . LEU E 1 180 ? 10.196 12.081 -38.248 1.00 43.30 690 LEU E CA 1
ATOM 7477 C C . LEU E 1 180 ? 10.771 12.811 -37.030 1.00 52.06 690 LEU E C 1
ATOM 7478 O O . LEU E 1 180 ? 11.470 12.206 -36.201 1.00 38.91 690 LEU E O 1
ATOM 7483 N N . SER E 1 181 ? 10.465 14.109 -36.931 1.00 43.57 691 SER E N 1
ATOM 7484 C CA . SER E 1 181 ? 11.004 14.968 -35.870 1.00 44.13 691 SER E CA 1
ATOM 7485 C C . SER E 1 181 ? 10.404 14.685 -34.501 1.00 44.17 691 SER E C 1
ATOM 7486 O O . SER E 1 181 ? 10.927 15.163 -33.478 1.00 36.68 691 SER E O 1
ATOM 7489 N N . THR E 1 182 ? 9.300 13.935 -34.495 1.00 42.20 692 THR E N 1
ATOM 7490 C CA . THR E 1 182 ? 8.676 13.448 -33.259 1.00 50.90 692 THR E CA 1
ATOM 7491 C C . THR E 1 182 ? 8.851 11.930 -33.043 1.00 55.48 692 THR E C 1
ATOM 7492 O O . THR E 1 182 ? 8.385 11.359 -32.049 1.00 48.94 692 THR E O 1
ATOM 7496 N N . HIS E 1 183 ? 9.528 11.281 -33.982 1.00 56.03 693 HIS E N 1
ATOM 7497 C CA . HIS E 1 183 ? 9.892 9.880 -33.820 1.00 50.83 693 HIS E CA 1
ATOM 7498 C C . HIS E 1 183 ? 11.258 9.758 -33.120 1.00 47.17 693 HIS E C 1
ATOM 7499 O O . HIS E 1 183 ? 12.100 10.651 -33.202 1.00 47.04 693 HIS E O 1
ATOM 7506 N N . SER E 1 184 ? 11.458 8.648 -32.425 1.00 45.84 694 SER E N 1
ATOM 7507 C CA . SER E 1 184 ? 12.660 8.417 -31.641 1.00 45.24 694 SER E CA 1
ATOM 7508 C C . SER E 1 184 ? 13.934 8.442 -32.488 1.00 47.63 694 SER E C 1
ATOM 7509 O O . SER E 1 184 ? 14.941 9.011 -32.072 1.00 49.42 694 SER E O 1
ATOM 7512 N N . TYR E 1 185 ? 13.891 7.821 -33.666 1.00 37.69 695 TYR E N 1
ATOM 7513 C CA . TYR E 1 185 ? 15.068 7.750 -34.530 1.00 43.89 695 TYR E CA 1
ATOM 7514 C C . TYR E 1 185 ? 15.075 8.908 -35.498 1.00 41.62 695 TYR E C 1
ATOM 7515 O O . TYR E 1 185 ? 16.131 9.432 -35.833 1.00 49.03 695 TYR E O 1
ATOM 7524 N N . GLY E 1 186 ? 13.886 9.291 -35.952 1.00 40.29 696 GLY E N 1
ATOM 7525 C CA . GLY E 1 186 ? 13.731 10.371 -36.904 1.00 36.86 696 GLY E CA 1
ATOM 7526 C C . GLY E 1 186 ? 14.336 11.687 -36.436 1.00 45.19 696 GLY E C 1
ATOM 7527 O O . GLY E 1 186 ? 14.765 12.490 -37.255 1.00 48.76 696 GLY E O 1
ATOM 7528 N N . CYS E 1 187 ? 14.374 11.915 -35.127 1.00 38.82 697 CYS E N 1
ATOM 7529 C CA . CYS E 1 187 ? 14.879 13.170 -34.621 1.00 41.07 697 CYS E CA 1
ATOM 7530 C C . CYS E 1 187 ? 16.398 13.204 -34.627 1.00 45.71 697 CYS E C 1
ATOM 7531 O O . CYS E 1 187 ? 16.993 14.275 -34.769 1.00 43.15 697 CYS E O 1
ATOM 7534 N N . ARG E 1 188 ? 17.014 12.029 -34.498 1.00 44.65 698 ARG E N 1
ATOM 7535 C CA . ARG E 1 188 ? 18.471 11.891 -34.599 1.00 45.81 698 ARG E CA 1
ATOM 7536 C C . ARG E 1 188 ? 18.938 12.174 -36.017 1.00 36.41 698 ARG E C 1
ATOM 7537 O O . ARG E 1 188 ? 19.854 12.960 -36.233 1.00 37.91 698 ARG E O 1
ATOM 7545 N N . VAL E 1 189 ? 18.299 11.528 -36.983 1.00 37.50 699 VAL E N 1
ATOM 7546 C CA . VAL E 1 189 ? 18.586 11.790 -38.388 1.00 36.67 699 VAL E CA 1
ATOM 7547 C C . VAL E 1 189 ? 18.357 13.257 -38.734 1.00 41.59 699 VAL E C 1
ATOM 7548 O O . VAL E 1 189 ? 19.210 13.889 -39.367 1.00 43.37 699 VAL E O 1
ATOM 7552 N N . ILE E 1 190 ? 17.215 13.805 -38.318 1.00 33.25 700 ILE E N 1
ATOM 7553 C CA . ILE E 1 190 ? 16.944 15.213 -38.572 1.00 37.88 700 ILE E CA 1
ATOM 7554 C C . ILE E 1 190 ? 18.093 16.080 -38.041 1.00 38.49 700 ILE E C 1
ATOM 7555 O O . ILE E 1 190 ? 18.627 16.924 -38.751 1.00 32.57 700 ILE E O 1
ATOM 7560 N N . GLN E 1 191 ? 18.486 15.843 -36.795 1.00 33.79 701 GLN E N 1
ATOM 7561 C CA . GLN E 1 191 ? 19.611 16.543 -36.211 1.00 31.95 701 GLN E CA 1
ATOM 7562 C C . GLN E 1 191 ? 20.894 16.406 -37.042 1.00 42.05 701 GLN E C 1
ATOM 7563 O O . GLN E 1 191 ? 21.654 17.361 -37.168 1.00 41.98 701 GLN E O 1
ATOM 7569 N N . ARG E 1 192 ? 21.135 15.238 -37.626 1.00 40.99 702 ARG E N 1
ATOM 7570 C CA . ARG E 1 192 ? 22.312 15.075 -38.474 1.00 41.30 702 ARG E CA 1
ATOM 7571 C C . ARG E 1 192 ? 22.142 15.811 -39.796 1.00 45.97 702 ARG E C 1
ATOM 7572 O O . ARG E 1 192 ? 23.082 16.450 -40.267 1.00 39.79 702 ARG E O 1
ATOM 7580 N N . LEU E 1 193 ? 20.955 15.724 -40.401 1.00 37.13 703 LEU E N 1
ATOM 7581 C CA . LEU E 1 193 ? 20.752 16.377 -41.688 1.00 33.29 703 LEU E CA 1
ATOM 7582 C C . LEU E 1 193 ? 20.981 17.863 -41.524 1.00 41.36 703 LEU E C 1
ATOM 7583 O O . LEU E 1 193 ? 21.610 18.495 -42.364 1.00 50.80 703 LEU E O 1
ATOM 7588 N N . LEU E 1 194 ? 20.494 18.424 -40.425 1.00 39.23 704 LEU E N 1
ATOM 7589 C CA . LEU E 1 194 ? 20.703 19.845 -40.167 1.00 42.36 704 LEU E CA 1
ATOM 7590 C C . LEU E 1 194 ? 22.194 20.186 -39.968 1.00 49.02 704 LEU E C 1
ATOM 7591 O O . LEU E 1 194 ? 22.691 21.146 -40.545 1.00 51.00 704 LEU E O 1
ATOM 7596 N N . GLU E 1 195 ? 22.900 19.404 -39.153 1.00 37.17 705 GLU E N 1
ATOM 7597 C CA . GLU E 1 195 ? 24.305 19.667 -38.875 1.00 45.76 705 GLU E CA 1
ATOM 7598 C C . GLU E 1 195 ? 25.166 19.619 -40.135 1.00 48.59 705 GLU E C 1
ATOM 7599 O O . GLU E 1 195 ? 26.010 20.495 -40.347 1.00 46.32 705 GLU E O 1
ATOM 7605 N N . PHE E 1 196 ? 24.925 18.608 -40.971 1.00 45.90 706 PHE E N 1
ATOM 7606 C CA . PHE E 1 196 ? 25.765 18.302 -42.127 1.00 38.85 706 PHE E CA 1
ATOM 7607 C C . PHE E 1 196 ? 25.193 18.815 -43.441 1.00 36.62 706 PHE E C 1
ATOM 7608 O O . PHE E 1 196 ? 25.855 18.752 -44.474 1.00 45.71 706 PHE E O 1
ATOM 7616 N N . GLY E 1 197 ? 23.973 19.341 -43.403 1.00 41.85 707 GLY E N 1
ATOM 7617 C CA . GLY E 1 197 ? 23.283 19.731 -44.621 1.00 40.02 707 GLY E CA 1
ATOM 7618 C C . GLY E 1 197 ? 23.712 21.068 -45.186 1.00 45.43 707 GLY E C 1
ATOM 7619 O O . GLY E 1 197 ? 24.218 21.928 -44.461 1.00 40.62 707 GLY E O 1
ATOM 7620 N N . SER E 1 198 ? 23.516 21.240 -46.491 1.00 40.24 708 SER E N 1
ATOM 7621 C CA . SER E 1 198 ? 23.719 22.535 -47.126 1.00 42.15 708 SER E CA 1
ATOM 7622 C C . SER E 1 198 ? 22.673 23.526 -46.600 1.00 60.45 708 SER E C 1
ATOM 7623 O O . SER E 1 198 ? 21.637 23.134 -46.045 1.00 53.37 708 SER E O 1
ATOM 7626 N N . SER E 1 199 ? 22.930 24.814 -46.797 1.00 55.39 709 SER E N 1
ATOM 7627 C CA . SER E 1 199 ? 21.984 25.837 -46.378 1.00 60.12 709 SER E CA 1
ATOM 7628 C C . SER E 1 199 ? 20.596 25.578 -46.948 1.00 58.56 709 SER E C 1
ATOM 7629 O O . SER E 1 199 ? 19.595 25.858 -46.299 1.00 61.01 709 SER E O 1
ATOM 7632 N N . GLU E 1 200 ? 20.540 25.029 -48.157 1.00 60.92 710 GLU E N 1
ATOM 7633 C CA . GLU E 1 200 ? 19.264 24.750 -48.816 1.00 56.97 710 GLU E CA 1
ATOM 7634 C C . GLU E 1 200 ? 18.554 23.571 -48.173 1.00 64.10 710 GLU E C 1
ATOM 7635 O O . GLU E 1 200 ? 17.338 23.609 -47.967 1.00 59.59 710 GLU E O 1
ATOM 7641 N N . ASP E 1 201 ? 19.316 22.524 -47.862 1.00 59.64 711 ASP E N 1
ATOM 7642 C CA . ASP E 1 201 ? 18.768 21.380 -47.145 1.00 58.85 711 ASP E CA 1
ATOM 7643 C C . ASP E 1 201 ? 18.143 21.835 -45.838 1.00 54.70 711 ASP E C 1
ATOM 7644 O O . ASP E 1 201 ? 17.029 21.448 -45.514 1.00 68.21 711 ASP E O 1
ATOM 7649 N N . GLN E 1 202 ? 18.875 22.640 -45.079 1.00 52.22 712 GLN E N 1
ATOM 7650 C CA . GLN E 1 202 ? 18.360 23.171 -43.823 1.00 57.33 712 GLN E CA 1
ATOM 7651 C C . GLN E 1 202 ? 17.069 23.973 -44.027 1.00 51.50 712 GLN E C 1
ATOM 7652 O O . GLN E 1 202 ? 16.164 23.916 -43.206 1.00 46.10 712 GLN E O 1
ATOM 7658 N N . GLU E 1 203 ? 16.997 24.716 -45.124 1.00 56.99 713 GLU E N 1
ATOM 7659 C CA . GLU E 1 203 ? 15.811 25.500 -45.432 1.00 61.47 713 GLU E CA 1
ATOM 7660 C C . GLU E 1 203 ? 14.629 24.561 -45.667 1.00 60.50 713 GLU E C 1
ATOM 7661 O O . GLU E 1 203 ? 13.544 24.754 -45.112 1.00 55.69 713 GLU E O 1
ATOM 7667 N N . SER E 1 204 ? 14.860 23.530 -46.471 1.00 57.80 714 SER E N 1
ATOM 7668 C CA . SER E 1 204 ? 13.826 22.550 -46.804 1.00 54.18 714 SER E CA 1
ATOM 7669 C C . SER E 1 204 ? 13.268 21.846 -45.568 1.00 54.87 714 SER E C 1
ATOM 7670 O O . SER E 1 204 ? 12.101 21.458 -45.525 1.00 58.86 714 SER E O 1
ATOM 7673 N N . ILE E 1 205 ? 14.114 21.680 -44.563 1.00 50.05 715 ILE E N 1
ATOM 7674 C CA . ILE E 1 205 ? 13.730 20.988 -43.343 1.00 52.11 715 ILE E CA 1
ATOM 7675 C C . ILE E 1 205 ? 12.981 21.919 -42.385 1.00 43.31 715 ILE E C 1
ATOM 7676 O O . ILE E 1 205 ? 11.989 21.537 -41.772 1.00 38.81 715 ILE E O 1
ATOM 7681 N N . LEU E 1 206 ? 13.491 23.132 -42.239 1.00 41.06 716 LEU E N 1
ATOM 7682 C CA . LEU E 1 206 ? 12.963 24.075 -41.276 1.00 47.09 716 LEU E CA 1
ATOM 7683 C C . LEU E 1 206 ? 11.605 24.584 -41.741 1.00 47.60 716 LEU E C 1
ATOM 7684 O O . LEU E 1 206 ? 10.795 25.006 -40.929 1.00 49.74 716 LEU E O 1
ATOM 7689 N N . ASN E 1 207 ? 11.364 24.534 -43.049 1.00 42.49 717 ASN E N 1
ATOM 7690 C CA . ASN E 1 207 ? 10.080 24.943 -43.614 1.00 47.74 717 ASN E CA 1
ATOM 7691 C C . ASN E 1 207 ? 8.942 24.002 -43.233 1.00 50.04 717 ASN E C 1
ATOM 7692 O O . ASN E 1 207 ? 7.808 24.434 -43.068 1.00 56.21 717 ASN E O 1
ATOM 7697 N N . GLU E 1 208 ? 9.245 22.717 -43.098 1.00 44.02 718 GLU E N 1
ATOM 7698 C CA . GLU E 1 208 ? 8.243 21.742 -42.700 1.00 44.16 718 GLU E CA 1
ATOM 7699 C C . GLU E 1 208 ? 8.020 21.741 -41.190 1.00 48.68 718 GLU E C 1
ATOM 7700 O O . GLU E 1 208 ? 7.144 21.031 -40.682 1.00 45.70 718 GLU E O 1
ATOM 7706 N N . LEU E 1 209 ? 8.805 22.540 -40.474 1.00 41.49 719 LEU E N 1
ATOM 7707 C CA . LEU E 1 209 ? 8.732 22.545 -39.019 1.00 45.33 719 LEU E CA 1
ATOM 7708 C C . LEU E 1 209 ? 8.210 23.870 -38.492 1.00 46.82 719 LEU E C 1
ATOM 7709 O O . LEU E 1 209 ? 7.674 23.929 -37.392 1.00 42.11 719 LEU E O 1
ATOM 7714 N N . LYS E 1 210 ? 8.383 24.931 -39.271 1.00 37.43 720 LYS E N 1
ATOM 7715 C CA . LYS E 1 210 ? 8.115 26.284 -38.788 1.00 49.56 720 LYS E CA 1
ATOM 7716 C C . LYS E 1 210 ? 6.627 26.627 -38.549 1.00 46.83 720 LYS E C 1
ATOM 7717 O O . LYS E 1 210 ? 6.307 27.724 -38.113 1.00 44.97 720 LYS E O 1
ATOM 7723 N N . ASP E 1 211 ? 5.734 25.684 -38.829 1.00 55.89 721 ASP E N 1
ATOM 7724 C CA . ASP E 1 211 ? 4.317 25.857 -38.525 1.00 49.76 721 ASP E CA 1
ATOM 7725 C C . ASP E 1 211 ? 3.897 25.057 -37.306 1.00 43.38 721 ASP E C 1
ATOM 7726 O O . ASP E 1 211 ? 2.735 25.104 -36.919 1.00 48.46 721 ASP E O 1
ATOM 7731 N N . PHE E 1 212 ? 4.846 24.365 -36.678 1.00 37.37 722 PHE E N 1
ATOM 7732 C CA . PHE E 1 212 ? 4.527 23.420 -35.611 1.00 44.80 722 PHE E CA 1
ATOM 7733 C C . PHE E 1 212 ? 5.396 23.513 -34.358 1.00 44.65 722 PHE E C 1
ATOM 7734 O O . PHE E 1 212 ? 5.437 22.566 -33.564 1.00 46.87 722 PHE E O 1
ATOM 7742 N N . ILE E 1 213 ? 6.061 24.647 -34.170 1.00 34.62 723 ILE E N 1
ATOM 7743 C CA . ILE E 1 213 ? 6.985 24.822 -33.046 1.00 39.96 723 ILE E CA 1
ATOM 7744 C C . ILE E 1 213 ? 6.347 24.522 -31.695 1.00 41.86 723 ILE E C 1
ATOM 7745 O O . ILE E 1 213 ? 7.000 23.949 -30.820 1.00 47.04 723 ILE E O 1
ATOM 7750 N N . PRO E 1 214 ? 5.077 24.936 -31.504 1.00 43.15 724 PRO E N 1
ATOM 7751 C CA . PRO E 1 214 ? 4.373 24.582 -30.260 1.00 48.54 724 PRO E CA 1
ATOM 7752 C C . PRO E 1 214 ? 4.304 23.079 -30.015 1.00 49.51 724 PRO E C 1
ATOM 7753 O O . PRO E 1 214 ? 4.489 22.648 -28.878 1.00 54.61 724 PRO E O 1
ATOM 7757 N N . TYR E 1 215 ? 4.050 22.281 -31.045 1.00 46.06 725 TYR E N 1
ATOM 7758 C CA . TYR E 1 215 ? 3.965 20.843 -30.808 1.00 56.66 725 TYR E CA 1
ATOM 7759 C C . TYR E 1 215 ? 5.341 20.275 -30.541 1.00 44.16 725 TYR E C 1
ATOM 7760 O O . TYR E 1 215 ? 5.512 19.455 -29.639 1.00 50.37 725 TYR E O 1
ATOM 7769 N N . LEU E 1 216 ? 6.315 20.700 -31.341 1.00 46.07 726 LEU E N 1
ATOM 7770 C CA . LEU E 1 216 ? 7.698 20.224 -31.206 1.00 41.88 726 LEU E CA 1
ATOM 7771 C C . LEU E 1 216 ? 8.295 20.525 -29.831 1.00 36.26 726 LEU E C 1
ATOM 7772 O O . LEU E 1 216 ? 8.953 19.678 -29.245 1.00 42.03 726 LEU E O 1
ATOM 7777 N N . ILE E 1 217 ? 8.041 21.719 -29.308 1.00 36.92 727 ILE E N 1
ATOM 7778 C CA . ILE E 1 217 ? 8.600 22.101 -28.018 1.00 37.24 727 ILE E CA 1
ATOM 7779 C C . ILE E 1 217 ? 8.159 21.172 -26.893 1.00 40.16 727 ILE E C 1
ATOM 7780 O O . ILE E 1 217 ? 8.898 20.955 -25.932 1.00 41.33 727 ILE E O 1
ATOM 7785 N N . GLN E 1 218 ? 6.961 20.614 -27.013 1.00 40.80 728 GLN E N 1
ATOM 7786 C CA . GLN E 1 218 ? 6.381 19.858 -25.913 1.00 42.43 728 GLN E CA 1
ATOM 7787 C C . GLN E 1 218 ? 6.433 18.375 -26.134 1.00 45.91 728 GLN E C 1
ATOM 7788 O O . GLN E 1 218 ? 6.015 17.612 -25.270 1.00 45.73 728 GLN E O 1
ATOM 7794 N N . ASP E 1 219 ? 6.931 17.967 -27.297 1.00 48.39 729 ASP E N 1
ATOM 7795 C CA . ASP E 1 219 ? 7.063 16.554 -27.616 1.00 39.24 729 ASP E CA 1
ATOM 7796 C C . ASP E 1 219 ? 8.297 15.952 -26.953 1.00 36.28 729 ASP E C 1
ATOM 7797 O O . ASP E 1 219 ? 9.310 16.631 -26.781 1.00 38.11 729 ASP E O 1
ATOM 7802 N N . GLN E 1 220 ? 8.219 14.670 -26.609 1.00 41.16 730 GLN E N 1
ATOM 7803 C CA . GLN E 1 220 ? 9.353 13.974 -25.983 1.00 47.89 730 GLN E CA 1
ATOM 7804 C C . GLN E 1 220 ? 10.587 13.789 -26.862 1.00 38.41 730 GLN E C 1
ATOM 7805 O O . GLN E 1 220 ? 11.652 13.496 -26.338 1.00 47.26 730 GLN E O 1
ATOM 7811 N N . TYR E 1 221 ? 10.446 13.926 -28.179 1.00 36.66 731 TYR E N 1
ATOM 7812 C CA . TYR E 1 221 ? 11.598 13.843 -29.082 1.00 39.86 731 TYR E CA 1
ATOM 7813 C C . TYR E 1 221 ? 11.844 15.150 -29.824 1.00 38.77 731 TYR E C 1
ATOM 7814 O O . TYR E 1 221 ? 12.984 15.591 -29.930 1.00 42.35 731 TYR E O 1
ATOM 7823 N N . GLY E 1 222 ? 10.774 15.753 -30.338 1.00 34.85 732 GLY E N 1
ATOM 7824 C CA . GLY E 1 222 ? 10.845 17.023 -31.029 1.00 29.85 732 GLY E CA 1
ATOM 7825 C C . GLY E 1 222 ? 11.519 18.149 -30.256 1.00 43.42 732 GLY E C 1
ATOM 7826 O O . GLY E 1 222 ? 12.162 19.019 -30.854 1.00 37.83 732 GLY E O 1
ATOM 7827 N N . ASN E 1 223 ? 11.385 18.141 -28.931 1.00 41.87 733 ASN E N 1
ATOM 7828 C CA . ASN E 1 223 ? 12.039 19.154 -28.107 1.00 37.52 733 ASN E CA 1
ATOM 7829 C C . ASN E 1 223 ? 13.569 19.156 -28.226 1.00 43.22 733 ASN E C 1
ATOM 7830 O O . ASN E 1 223 ? 14.227 20.176 -28.000 1.00 39.64 733 ASN E O 1
ATOM 7835 N N . TYR E 1 224 ? 14.138 18.018 -28.593 1.00 39.72 734 TYR E N 1
ATOM 7836 C CA . TYR E 1 224 ? 15.573 17.971 -28.845 1.00 36.27 734 TYR E CA 1
ATOM 7837 C C . TYR E 1 224 ? 15.899 18.698 -30.140 1.00 40.58 734 TYR E C 1
ATOM 7838 O O . TYR E 1 224 ? 16.891 19.410 -30.220 1.00 48.18 734 TYR E O 1
ATOM 7847 N N . VAL E 1 225 ? 15.055 18.535 -31.152 1.00 43.00 735 VAL E N 1
ATOM 7848 C CA . VAL E 1 225 ? 15.283 19.209 -32.421 1.00 36.00 735 VAL E CA 1
ATOM 7849 C C . VAL E 1 225 ? 15.249 20.692 -32.195 1.00 42.21 735 VAL E C 1
ATOM 7850 O O . VAL E 1 225 ? 16.022 21.428 -32.817 1.00 42.60 735 VAL E O 1
ATOM 7854 N N . ILE E 1 226 ? 14.344 21.130 -31.314 1.00 40.87 736 ILE E N 1
ATOM 7855 C CA . ILE E 1 226 ? 14.209 22.556 -30.998 1.00 40.99 736 ILE E CA 1
ATOM 7856 C C . ILE E 1 226 ? 15.500 23.043 -30.330 1.00 49.23 736 ILE E C 1
ATOM 7857 O O . ILE E 1 226 ? 16.032 24.109 -30.664 1.00 49.41 736 ILE E O 1
ATOM 7862 N N . GLN E 1 227 ? 15.998 22.247 -29.385 1.00 43.96 737 GLN E N 1
ATOM 7863 C CA . GLN E 1 227 ? 17.206 22.586 -28.643 1.00 37.54 737 GLN E CA 1
ATOM 7864 C C . GLN E 1 227 ? 18.403 22.711 -29.569 1.00 46.07 737 GLN E C 1
ATOM 7865 O O . GLN E 1 227 ? 19.234 23.606 -29.408 1.00 40.41 737 GLN E O 1
ATOM 7871 N N . TYR E 1 228 ? 18.478 21.829 -30.556 1.00 36.55 738 TYR E N 1
ATOM 7872 C CA . TYR E 1 228 ? 19.578 21.885 -31.495 1.00 36.17 738 TYR E CA 1
ATOM 7873 C C . TYR E 1 228 ? 19.524 23.164 -32.311 1.00 42.10 738 TYR E C 1
ATOM 7874 O O . TYR E 1 228 ? 20.558 23.786 -32.543 1.00 42.50 738 TYR E O 1
ATOM 7883 N N . VAL E 1 229 ? 18.329 23.561 -32.746 1.00 40.04 739 VAL E N 1
ATOM 7884 C CA . VAL E 1 229 ? 18.169 24.861 -33.433 1.00 47.25 739 VAL E CA 1
ATOM 7885 C C . VAL E 1 229 ? 18.536 26.072 -32.557 1.00 37.46 739 VAL E C 1
ATOM 7886 O O . VAL E 1 229 ? 19.182 27.031 -33.015 1.00 36.17 739 VAL E O 1
ATOM 7890 N N . LEU E 1 230 ? 18.125 26.017 -31.292 1.00 39.84 740 LEU E N 1
ATOM 7891 C CA . LEU E 1 230 ? 18.435 27.072 -30.327 1.00 44.12 740 LEU E CA 1
ATOM 7892 C C . LEU E 1 230 ? 19.935 27.292 -30.126 1.00 48.95 740 LEU E C 1
ATOM 7893 O O . LEU E 1 230 ? 20.396 28.418 -29.904 1.00 58.54 740 LEU E O 1
ATOM 7898 N N . GLN E 1 231 ? 20.701 26.216 -30.182 1.00 48.71 741 GLN E N 1
ATOM 7899 C CA . GLN E 1 231 ? 22.100 26.317 -29.810 1.00 55.69 741 GLN E CA 1
ATOM 7900 C C . GLN E 1 231 ? 23.003 26.671 -30.985 1.00 50.25 741 GLN E C 1
ATOM 7901 O O . GLN E 1 231 ? 24.211 26.784 -30.829 1.00 62.92 741 GLN E O 1
ATOM 7907 N N . GLN E 1 232 ? 22.411 26.864 -32.155 1.00 50.89 742 GLN E N 1
ATOM 7908 C CA . GLN E 1 232 ? 23.140 27.392 -33.295 1.00 61.77 742 GLN E CA 1
ATOM 7909 C C . GLN E 1 232 ? 23.512 28.858 -33.070 1.00 72.31 742 GLN E C 1
ATOM 7910 O O . GLN E 1 232 ? 22.912 29.542 -32.240 1.00 67.36 742 GLN E O 1
ATOM 7916 N N . ASP E 1 233 ? 24.512 29.330 -33.810 1.00 88.07 743 ASP E N 1
ATOM 7917 C CA . ASP E 1 233 ? 24.962 30.717 -33.722 1.00 96.24 743 ASP E CA 1
ATOM 7918 C C . ASP E 1 233 ? 24.488 31.521 -34.940 1.00 103.69 743 ASP E C 1
ATOM 7919 O O . ASP E 1 233 ? 24.122 30.942 -35.961 1.00 106.60 743 ASP E O 1
ATOM 7924 N N 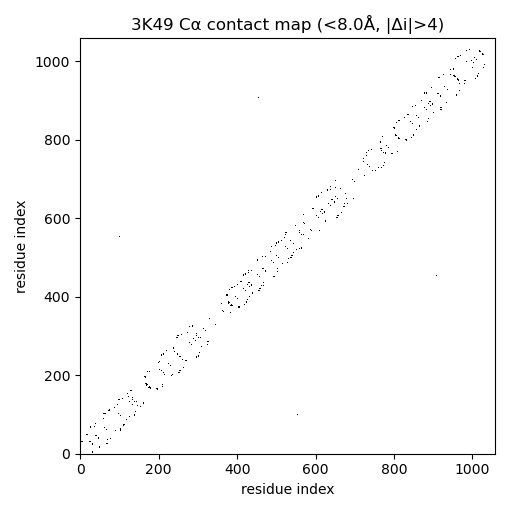. GLN E 1 234 ? 24.494 32.850 -34.834 1.00 105.02 744 GLN E N 1
ATOM 7925 C CA . GLN E 1 234 ? 24.035 33.716 -35.927 1.00 108.06 744 GLN E CA 1
ATOM 7926 C C . GLN E 1 234 ? 24.982 33.727 -37.134 1.00 111.66 744 GLN E C 1
ATOM 7927 O O . GLN E 1 234 ? 24.830 34.537 -38.056 1.00 99.72 744 GLN E O 1
ATOM 7933 N N . PHE E 1 235 ? 25.955 32.820 -37.118 1.00 112.89 745 PHE E N 1
ATOM 7934 C CA . PHE E 1 235 ? 26.874 32.642 -38.233 1.00 108.91 745 PHE E CA 1
ATOM 7935 C C . PHE E 1 235 ? 26.186 31.865 -39.348 1.00 117.96 745 PHE E C 1
ATOM 7936 O O . PHE E 1 235 ? 26.531 32.007 -40.522 1.00 119.95 745 PHE E O 1
ATOM 7944 N N . THR E 1 236 ? 25.204 31.050 -38.964 1.00 116.15 746 THR E N 1
ATOM 7945 C CA . THR E 1 236 ? 24.479 30.187 -39.896 1.00 104.71 746 THR E CA 1
ATOM 7946 C C . THR E 1 236 ? 23.642 30.967 -40.901 1.00 102.79 746 THR E C 1
ATOM 7947 O O . THR E 1 236 ? 23.801 32.182 -41.059 1.00 109.86 746 THR E O 1
ATOM 7951 N N . ASN E 1 237 ? 22.743 30.256 -41.577 1.00 92.73 747 ASN E N 1
ATOM 7952 C CA . ASN E 1 237 ? 21.943 30.849 -42.647 1.00 94.96 747 ASN E CA 1
ATOM 7953 C C . ASN E 1 237 ? 20.821 31.774 -42.160 1.00 92.41 747 ASN E C 1
ATOM 7954 O O . ASN E 1 237 ? 20.704 32.052 -40.965 1.00 91.99 747 ASN E O 1
ATOM 7959 N N . LYS E 1 238 ? 20.011 32.258 -43.099 1.00 82.46 748 LYS E N 1
ATOM 7960 C CA . LYS E 1 238 ? 18.922 33.181 -42.792 1.00 88.79 748 LYS E CA 1
ATOM 7961 C C . LYS E 1 238 ? 17.763 32.433 -42.137 1.00 89.99 748 LYS E C 1
ATOM 7962 O O . LYS E 1 238 ? 17.017 32.971 -41.310 1.00 74.73 748 LYS E O 1
ATOM 7968 N N . GLU E 1 239 ? 17.615 31.176 -42.523 1.00 85.85 749 GLU E N 1
ATOM 7969 C CA . GLU E 1 239 ? 16.483 30.386 -42.073 1.00 82.82 749 GLU E CA 1
ATOM 7970 C C . GLU E 1 239 ? 16.610 30.043 -40.585 1.00 79.39 749 GLU E C 1
ATOM 7971 O O . GLU E 1 239 ? 15.629 30.106 -39.835 1.00 75.42 749 GLU E O 1
ATOM 7977 N N . MET E 1 240 ? 17.821 29.702 -40.153 1.00 71.90 750 MET E N 1
ATOM 7978 C CA . MET E 1 240 ? 18.066 29.415 -38.743 1.00 69.61 750 MET E CA 1
ATOM 7979 C C . MET E 1 240 ? 17.703 30.620 -37.886 1.00 70.49 750 MET E C 1
ATOM 7980 O O . MET E 1 240 ? 16.933 30.506 -36.927 1.00 72.07 750 MET E O 1
ATOM 7985 N N . VAL E 1 241 ? 18.254 31.775 -38.244 1.00 59.10 751 VAL E N 1
ATOM 7986 C CA . VAL E 1 241 ? 17.997 33.004 -37.502 1.00 70.51 751 VAL E CA 1
ATOM 7987 C C . VAL E 1 241 ? 16.493 33.251 -37.308 1.00 64.54 751 VAL E C 1
ATOM 7988 O O . VAL E 1 241 ? 16.032 33.494 -36.190 1.00 57.20 751 VAL E O 1
ATOM 7992 N N . ASP E 1 242 ? 15.729 33.174 -38.390 1.00 57.44 752 ASP E N 1
ATOM 7993 C CA . ASP E 1 242 ? 14.290 33.394 -38.302 1.00 65.32 752 ASP E CA 1
ATOM 7994 C C . ASP E 1 242 ? 13.604 32.349 -37.425 1.00 66.77 752 ASP E C 1
ATOM 7995 O O . ASP E 1 242 ? 12.769 32.684 -36.585 1.00 60.88 752 ASP E O 1
ATOM 8000 N N . ILE E 1 243 ? 13.955 31.081 -37.618 1.00 66.22 753 ILE E N 1
ATOM 8001 C CA . ILE E 1 243 ? 13.353 30.009 -36.830 1.00 60.34 753 ILE E CA 1
ATOM 8002 C C . ILE E 1 243 ? 13.754 30.104 -35.360 1.00 57.35 753 ILE E C 1
ATOM 8003 O O . ILE E 1 243 ? 12.965 29.784 -34.465 1.00 54.94 753 ILE E O 1
ATOM 8008 N N . LYS E 1 244 ? 14.985 30.531 -35.107 1.00 49.70 754 LYS E N 1
ATOM 8009 C CA . LYS E 1 244 ? 15.422 30.679 -33.732 1.00 52.97 754 LYS E CA 1
ATOM 8010 C C . LYS E 1 244 ? 14.597 31.754 -33.043 1.00 48.68 754 LYS E C 1
ATOM 8011 O O . LYS E 1 244 ? 14.285 31.646 -31.861 1.00 49.69 754 LYS E O 1
ATOM 8017 N N . GLN E 1 245 ? 14.232 32.788 -33.792 1.00 53.48 755 GLN E N 1
ATOM 8018 C CA . GLN E 1 245 ? 13.389 33.855 -33.260 1.00 51.82 755 GLN E CA 1
ATOM 8019 C C . GLN E 1 245 ? 11.953 33.362 -32.936 1.00 53.93 755 GLN E C 1
ATOM 8020 O O . GLN E 1 245 ? 11.433 33.622 -31.847 1.00 51.24 755 GLN E O 1
ATOM 8026 N N . GLU E 1 246 ? 11.325 32.637 -33.865 1.00 40.75 756 GLU E N 1
ATOM 8027 C CA . GLU E 1 246 ? 9.993 32.084 -33.624 1.00 44.53 756 GLU E CA 1
ATOM 8028 C C . GLU E 1 246 ? 9.960 31.154 -32.423 1.00 41.67 756 GLU E C 1
ATOM 8029 O O . GLU E 1 246 ? 8.925 30.959 -31.803 1.00 44.88 756 GLU E O 1
ATOM 8035 N N . ILE E 1 247 ? 11.092 30.549 -32.110 1.00 48.39 757 ILE E N 1
ATOM 8036 C CA . ILE E 1 247 ? 11.141 29.636 -30.986 1.00 48.41 757 ILE E CA 1
ATOM 8037 C C . ILE E 1 247 ? 11.145 30.459 -29.723 1.00 41.21 757 ILE E C 1
ATOM 8038 O O . ILE E 1 247 ? 10.358 30.205 -28.819 1.00 48.13 757 ILE E O 1
ATOM 8043 N N . ILE E 1 248 ? 12.025 31.456 -29.680 1.00 41.45 758 ILE E N 1
ATOM 8044 C CA . ILE E 1 248 ? 12.074 32.411 -28.580 1.00 45.37 758 ILE E CA 1
ATOM 8045 C C . ILE E 1 248 ? 10.710 33.081 -28.381 1.00 48.05 758 ILE E C 1
ATOM 8046 O O . ILE E 1 248 ? 10.178 33.132 -27.270 1.00 44.51 758 ILE E O 1
ATOM 8051 N N . GLU E 1 249 ? 10.146 33.595 -29.468 1.00 48.47 759 GLU E N 1
ATOM 8052 C CA . GLU E 1 249 ? 8.867 34.292 -29.384 1.00 56.24 759 GLU E CA 1
ATOM 8053 C C . GLU E 1 249 ? 7.802 33.360 -28.837 1.00 49.61 759 GLU E C 1
ATOM 8054 O O . GLU E 1 249 ? 7.001 33.749 -27.987 1.00 49.40 759 GLU E O 1
ATOM 8060 N N . THR E 1 250 ? 7.820 32.112 -29.283 1.00 42.49 760 THR E N 1
ATOM 8061 C CA . THR E 1 250 ? 6.820 31.167 -28.818 1.00 33.73 760 THR E CA 1
ATOM 8062 C C . THR E 1 250 ? 7.045 30.851 -27.359 1.00 36.72 760 THR E C 1
ATOM 8063 O O . THR E 1 250 ? 6.093 30.726 -26.602 1.00 39.69 760 THR E O 1
ATOM 8067 N N . VAL E 1 251 ? 8.305 30.729 -26.955 1.00 42.30 761 VAL E N 1
ATOM 8068 C CA . VAL E 1 251 ? 8.614 30.442 -25.553 1.00 44.47 761 VAL E CA 1
ATOM 8069 C C . VAL E 1 251 ? 8.258 31.655 -24.698 1.00 43.16 761 VAL E C 1
ATOM 8070 O O . VAL E 1 251 ? 7.804 31.533 -23.565 1.00 44.30 761 VAL E O 1
ATOM 8074 N N . ALA E 1 252 ? 8.476 32.838 -25.250 1.00 42.98 762 ALA E N 1
ATOM 8075 C CA . ALA E 1 252 ? 8.096 34.049 -24.548 1.00 50.68 762 ALA E CA 1
ATOM 8076 C C . ALA E 1 252 ? 6.604 34.026 -24.235 1.00 48.88 762 ALA E C 1
ATOM 8077 O O . ALA E 1 252 ? 6.206 34.232 -23.096 1.00 56.60 762 ALA E O 1
ATOM 8079 N N . ASN E 1 253 ? 5.785 33.742 -25.242 1.00 48.55 763 ASN E N 1
ATOM 8080 C CA . ASN E 1 253 ? 4.331 33.737 -25.072 1.00 43.23 763 ASN E CA 1
ATOM 8081 C C . ASN E 1 253 ? 3.811 32.703 -24.062 1.00 47.71 763 ASN E C 1
ATOM 8082 O O . ASN E 1 253 ? 2.654 32.763 -23.652 1.00 56.81 763 ASN E O 1
ATOM 8087 N N . ASN E 1 254 ? 4.655 31.757 -23.663 1.00 51.43 764 ASN E N 1
ATOM 8088 C CA . ASN E 1 254 ? 4.195 30.638 -22.841 1.00 51.14 764 ASN E CA 1
ATOM 8089 C C . ASN E 1 254 ? 5.122 30.305 -21.693 1.00 57.12 764 ASN E C 1
ATOM 8090 O O . ASN E 1 254 ? 5.085 29.187 -21.163 1.00 61.30 764 ASN E O 1
ATOM 8095 N N . VAL E 1 255 ? 5.946 31.272 -21.309 1.00 52.11 765 VAL E N 1
ATOM 8096 C CA . VAL E 1 255 ? 7.063 31.016 -20.412 1.00 52.07 765 VAL E CA 1
ATOM 8097 C C . VAL E 1 255 ? 6.703 30.133 -19.239 1.00 53.05 765 VAL E C 1
ATOM 8098 O O . VAL E 1 255 ? 7.404 29.175 -18.933 1.00 55.44 765 VAL E O 1
ATOM 8102 N N . VAL E 1 256 ? 5.611 30.466 -18.573 1.00 56.05 766 VAL E N 1
ATOM 8103 C CA . VAL E 1 256 ? 5.256 29.769 -17.352 1.00 62.93 766 VAL E CA 1
ATOM 8104 C C . VAL E 1 256 ? 4.777 28.342 -17.602 1.00 58.38 766 VAL E C 1
ATOM 8105 O O . VAL E 1 256 ? 5.207 27.432 -16.901 1.00 69.07 766 VAL E O 1
ATOM 8109 N N . GLU E 1 257 ? 3.899 28.136 -18.585 1.00 55.88 767 GLU E N 1
ATOM 8110 C CA . GLU E 1 257 ? 3.341 26.799 -18.822 1.00 55.10 767 GLU E CA 1
ATOM 8111 C C . GLU E 1 257 ? 4.410 25.826 -19.300 1.00 60.56 767 GLU E C 1
ATOM 8112 O O . GLU E 1 257 ? 4.441 24.678 -18.871 1.00 64.04 767 GLU E O 1
ATOM 8118 N N . TYR E 1 258 ? 5.282 26.280 -20.195 1.00 55.14 768 TYR E N 1
ATOM 8119 C CA . TYR E 1 258 ? 6.392 25.446 -20.636 1.00 54.46 768 TYR E CA 1
ATOM 8120 C C . TYR E 1 258 ? 7.314 25.092 -19.479 1.00 49.10 768 TYR E C 1
ATOM 8121 O O . TYR E 1 258 ? 7.697 23.946 -19.326 1.00 49.15 768 TYR E O 1
ATOM 8130 N N . SER E 1 259 ? 7.658 26.078 -18.659 1.00 47.16 769 SER E N 1
ATOM 8131 C CA . SER E 1 259 ? 8.529 25.842 -17.510 1.00 46.74 769 SER E CA 1
ATOM 8132 C C . SER E 1 259 ? 7.991 24.752 -16.595 1.00 55.00 769 SER E C 1
ATOM 8133 O O . SER E 1 259 ? 8.751 24.119 -15.870 1.00 58.55 769 SER E O 1
ATOM 8136 N N . LYS E 1 260 ? 6.680 24.533 -16.632 1.00 60.64 770 LYS E N 1
ATOM 8137 C CA . LYS E 1 260 ? 6.042 23.545 -15.765 1.00 62.31 770 LYS E CA 1
ATOM 8138 C C . LYS E 1 260 ? 5.831 22.226 -16.496 1.00 66.76 770 LYS E C 1
ATOM 8139 O O . LYS E 1 260 ? 5.241 21.283 -15.965 1.00 65.72 770 LYS E O 1
ATOM 8145 N N . HIS E 1 261 ? 6.330 22.183 -17.724 1.00 62.42 771 HIS E N 1
ATOM 8146 C CA . HIS E 1 261 ? 6.193 21.036 -18.604 1.00 50.78 771 HIS E CA 1
ATOM 8147 C C . HIS E 1 261 ? 7.475 20.219 -18.549 1.00 48.07 771 HIS E C 1
ATOM 8148 O O . HIS E 1 261 ? 8.572 20.761 -18.701 1.00 57.22 771 HIS E O 1
ATOM 8155 N N . LYS E 1 262 ? 7.335 18.919 -18.323 1.00 55.95 772 LYS E N 1
ATOM 8156 C CA . LYS E 1 262 ? 8.484 18.011 -18.239 1.00 57.75 772 LYS E CA 1
ATOM 8157 C C . LYS E 1 262 ? 9.476 18.187 -19.391 1.00 48.07 772 LYS E C 1
ATOM 8158 O O . LYS E 1 262 ? 10.674 18.338 -19.171 1.00 48.33 772 LYS E O 1
ATOM 8164 N N . PHE E 1 263 ? 8.957 18.178 -20.615 1.00 53.51 773 PHE E N 1
ATOM 8165 C CA . PHE E 1 263 ? 9.773 18.290 -21.814 1.00 48.12 773 PHE E CA 1
ATOM 8166 C C . PHE E 1 263 ? 10.103 19.728 -22.196 1.00 50.84 773 PHE E C 1
ATOM 8167 O O . PHE E 1 263 ? 11.255 20.033 -22.517 1.00 58.99 773 PHE E O 1
ATOM 8175 N N . ALA E 1 264 ? 9.099 20.604 -22.155 1.00 50.25 774 ALA E N 1
ATOM 8176 C CA . ALA E 1 264 ? 9.254 21.986 -22.595 1.00 35.85 774 ALA E CA 1
ATOM 8177 C C . ALA E 1 264 ? 10.118 22.816 -21.655 1.00 45.34 774 ALA E C 1
ATOM 8178 O O . ALA E 1 264 ? 10.696 23.831 -22.070 1.00 47.07 774 ALA E O 1
ATOM 8180 N N . SER E 1 265 ? 10.217 22.396 -20.396 1.00 40.89 775 SER E N 1
ATOM 8181 C CA . SER E 1 265 ? 11.080 23.102 -19.446 1.00 38.44 775 SER E CA 1
ATOM 8182 C C . SER E 1 265 ? 12.538 23.141 -19.907 1.00 46.97 775 SER E C 1
ATOM 8183 O O . SER E 1 265 ? 13.234 24.133 -19.690 1.00 53.20 775 SER E O 1
ATOM 8186 N N . ASN E 1 266 ? 12.996 22.068 -20.551 1.00 52.89 776 ASN E N 1
ATOM 8187 C CA . ASN E 1 266 ? 14.349 22.029 -21.100 1.00 46.08 776 ASN E CA 1
ATOM 8188 C C . ASN E 1 266 ? 14.538 23.031 -22.232 1.00 47.20 776 ASN E C 1
ATOM 8189 O O . ASN E 1 266 ? 15.619 23.592 -22.404 1.00 56.56 776 ASN E O 1
ATOM 8194 N N . VAL E 1 267 ? 13.483 23.266 -22.999 1.00 46.38 777 VAL E N 1
ATOM 8195 C CA . VAL E 1 267 ? 13.564 24.227 -24.087 1.00 51.28 777 VAL E CA 1
ATOM 8196 C C . VAL E 1 267 ? 13.631 25.644 -23.559 1.00 48.71 777 VAL E C 1
ATOM 8197 O O . VAL E 1 267 ? 14.285 26.500 -24.155 1.00 48.38 777 VAL E O 1
ATOM 8201 N N . VAL E 1 268 ? 12.992 25.895 -22.425 1.00 46.06 778 VAL E N 1
ATOM 8202 C CA . VAL E 1 268 ? 13.090 27.228 -21.836 1.00 60.51 778 VAL E CA 1
ATOM 8203 C C . VAL E 1 268 ? 14.511 27.484 -21.349 1.00 44.57 778 VAL E C 1
ATOM 8204 O O . VAL E 1 268 ? 15.036 28.591 -21.489 1.00 49.11 778 VAL E O 1
ATOM 8208 N N . GLU E 1 269 ? 15.142 26.460 -20.791 1.00 48.09 779 GLU E N 1
ATOM 8209 C CA . GLU E 1 269 ? 16.521 26.607 -20.327 1.00 48.64 779 GLU E CA 1
ATOM 8210 C C . GLU E 1 269 ? 17.488 26.950 -21.459 1.00 41.94 779 GLU E C 1
ATOM 8211 O O . GLU E 1 269 ? 18.346 27.820 -21.314 1.00 51.47 779 GLU E O 1
ATOM 8217 N N . LYS E 1 270 ? 17.340 26.276 -22.589 1.00 46.68 780 LYS E N 1
ATOM 8218 C CA . LYS E 1 270 ? 18.225 26.519 -23.713 1.00 42.87 780 LYS E CA 1
ATOM 8219 C C . LYS E 1 270 ? 17.934 27.869 -24.293 1.00 44.67 780 LYS E C 1
ATOM 8220 O O . LYS E 1 270 ? 18.848 28.555 -24.749 1.00 52.70 780 LYS E O 1
ATOM 8226 N N . SER E 1 271 ? 16.657 28.249 -24.282 1.00 47.31 781 SER E N 1
ATOM 8227 C CA . SER E 1 271 ? 16.243 29.569 -24.763 1.00 45.50 781 SER E CA 1
ATOM 8228 C C . SER E 1 271 ? 17.053 30.653 -24.083 1.00 43.73 781 SER E C 1
ATOM 8229 O O . SER E 1 271 ? 17.700 31.463 -24.744 1.00 49.16 781 SER E O 1
ATOM 8232 N N . ILE E 1 272 ? 17.017 30.659 -22.754 1.00 46.91 782 ILE E N 1
ATOM 8233 C CA . ILE E 1 272 ? 17.690 31.701 -21.982 1.00 59.58 782 ILE E CA 1
ATOM 8234 C C . ILE E 1 272 ? 19.203 31.488 -21.937 1.00 59.44 782 ILE E C 1
ATOM 8235 O O . ILE E 1 272 ? 19.957 32.431 -21.723 1.00 57.68 782 ILE E O 1
ATOM 8240 N N . LEU E 1 273 ? 19.643 30.255 -22.177 1.00 55.74 783 LEU E N 1
ATOM 8241 C CA . LEU E 1 273 ? 21.070 29.952 -22.209 1.00 52.32 783 LEU E CA 1
ATOM 8242 C C . LEU E 1 273 ? 21.732 30.354 -23.524 1.00 53.22 783 LEU E C 1
ATOM 8243 O O . LEU E 1 273 ? 22.817 30.924 -23.520 1.00 59.93 783 LEU E O 1
ATOM 8248 N N . TYR E 1 274 ? 21.076 30.069 -24.645 1.00 50.60 784 TYR E N 1
ATOM 8249 C CA . TYR E 1 274 ? 21.665 30.349 -25.952 1.00 48.14 784 TYR E CA 1
ATOM 8250 C C . TYR E 1 274 ? 21.029 31.497 -26.746 1.00 52.10 784 TYR E C 1
ATOM 8251 O O . TYR E 1 274 ? 21.477 31.806 -27.847 1.00 54.24 784 TYR E O 1
ATOM 8260 N N . GLY E 1 275 ? 20.002 32.136 -26.199 1.00 47.10 785 GLY E N 1
ATOM 8261 C CA . GLY E 1 275 ? 19.390 33.255 -26.884 1.00 51.40 785 GLY E CA 1
ATOM 8262 C C . GLY E 1 275 ? 20.260 34.494 -26.807 1.00 60.64 785 GLY E C 1
ATOM 8263 O O . GLY E 1 275 ? 21.036 34.661 -25.858 1.00 65.00 785 GLY E O 1
ATOM 8264 N N . SER E 1 276 ? 20.136 35.365 -27.808 1.00 64.79 786 SER E N 1
ATOM 8265 C CA . SER E 1 276 ? 20.856 36.645 -27.814 1.00 68.77 786 SER E CA 1
ATOM 8266 C C . SER E 1 276 ? 20.435 37.526 -26.642 1.00 64.77 786 SER E C 1
ATOM 8267 O O . SER E 1 276 ? 19.498 37.205 -25.915 1.00 63.50 786 SER E O 1
ATOM 8270 N N . LYS E 1 277 ? 21.136 38.637 -26.464 1.00 64.28 787 LYS E N 1
ATOM 8271 C CA . LYS E 1 277 ? 20.820 39.559 -25.384 1.00 72.81 787 LYS E CA 1
ATOM 8272 C C . LYS E 1 277 ? 19.327 39.857 -25.395 1.00 68.67 787 LYS E C 1
ATOM 8273 O O . LYS E 1 277 ? 18.636 39.657 -24.396 1.00 66.02 787 LYS E O 1
ATOM 8279 N N . ASN E 1 278 ? 18.841 40.318 -26.544 1.00 57.09 788 ASN E N 1
ATOM 8280 C CA . ASN E 1 278 ? 17.457 40.741 -26.696 1.00 65.40 788 ASN E CA 1
ATOM 8281 C C . ASN E 1 278 ? 16.468 39.595 -26.482 1.00 71.71 788 ASN E C 1
ATOM 8282 O O . ASN E 1 278 ? 15.505 39.723 -25.719 1.00 70.62 788 ASN E O 1
ATOM 8287 N N . GLN E 1 279 ? 16.710 38.476 -27.161 1.00 64.22 789 GLN E N 1
ATOM 8288 C CA . GLN E 1 279 ? 15.846 37.305 -27.045 1.00 57.76 789 GLN E CA 1
ATOM 8289 C C . GLN E 1 279 ? 15.697 36.892 -25.586 1.00 53.99 789 GLN E C 1
ATOM 8290 O O . GLN E 1 279 ? 14.621 36.493 -25.146 1.00 60.16 789 GLN E O 1
ATOM 8296 N N . LYS E 1 280 ? 16.783 37.015 -24.837 1.00 52.99 790 LYS E N 1
ATOM 8297 C CA . LYS E 1 280 ? 16.810 36.596 -23.444 1.00 62.89 790 LYS E CA 1
ATOM 8298 C C . LYS E 1 280 ? 15.997 37.537 -22.572 1.00 63.07 790 LYS E C 1
ATOM 8299 O O . LYS E 1 280 ? 15.263 37.101 -21.684 1.00 66.14 790 LYS E O 1
ATOM 8305 N N . ASP E 1 281 ? 16.133 38.832 -22.826 1.00 62.03 791 ASP E N 1
ATOM 8306 C CA . ASP E 1 281 ? 15.394 39.830 -22.068 1.00 58.86 791 ASP E CA 1
ATOM 8307 C C . ASP E 1 281 ? 13.913 39.717 -22.390 1.00 63.19 791 ASP E C 1
ATOM 8308 O O . ASP E 1 281 ? 13.060 39.885 -21.519 1.00 67.16 791 ASP E O 1
ATOM 8313 N N . LEU E 1 282 ? 13.617 39.408 -23.648 1.00 62.54 792 LEU E N 1
ATOM 8314 C CA . LEU E 1 282 ? 12.247 39.141 -24.077 1.00 63.15 792 LEU E CA 1
ATOM 8315 C C . LEU E 1 282 ? 11.566 38.070 -23.231 1.00 58.69 792 LEU E C 1
ATOM 8316 O O . LEU E 1 282 ? 10.384 38.176 -22.906 1.00 71.27 792 LEU E O 1
ATOM 8321 N N . ILE E 1 283 ? 12.318 37.038 -22.876 1.00 49.30 793 ILE E N 1
ATOM 8322 C CA . ILE E 1 283 ? 11.773 35.942 -22.089 1.00 54.20 793 ILE E CA 1
ATOM 8323 C C . ILE E 1 283 ? 11.698 36.273 -20.603 1.00 54.97 793 ILE E C 1
ATOM 8324 O O . ILE E 1 283 ? 10.740 35.904 -19.919 1.00 52.37 793 ILE E O 1
ATOM 8329 N N . ILE E 1 284 ? 12.724 36.950 -20.103 1.00 55.75 794 ILE E N 1
ATOM 8330 C CA . ILE E 1 284 ? 12.821 37.228 -18.677 1.00 58.54 794 ILE E CA 1
ATOM 8331 C C . ILE E 1 284 ? 11.841 38.321 -18.262 1.00 64.17 794 ILE E C 1
ATOM 8332 O O . ILE E 1 284 ? 11.352 38.336 -17.130 1.00 64.53 794 ILE E O 1
ATOM 8337 N N . SER E 1 285 ? 11.544 39.221 -19.196 1.00 52.75 795 SER E N 1
ATOM 8338 C CA . SER E 1 285 ? 10.596 40.300 -18.955 1.00 60.07 795 SER E CA 1
ATOM 8339 C C . SER E 1 285 ? 9.181 39.773 -18.713 1.00 66.91 795 SER E C 1
ATOM 8340 O O . SER E 1 285 ? 8.268 40.540 -18.412 1.00 68.29 795 SER E O 1
ATOM 8343 N N . LYS E 1 286 ? 9.004 38.464 -18.847 1.00 57.09 796 LYS E N 1
ATOM 8344 C CA . LYS E 1 286 ? 7.713 37.844 -18.610 1.00 59.77 796 LYS E CA 1
ATOM 8345 C C . LYS E 1 286 ? 7.594 37.395 -17.153 1.00 70.52 796 LYS E C 1
ATOM 8346 O O . LYS E 1 286 ? 6.492 37.207 -16.634 1.00 76.48 796 LYS E O 1
ATOM 8352 N N . ILE E 1 287 ? 8.734 37.226 -16.495 1.00 74.58 797 ILE E N 1
ATOM 8353 C CA . ILE E 1 287 ? 8.765 36.662 -15.151 1.00 75.53 797 ILE E CA 1
ATOM 8354 C C . ILE E 1 287 ? 9.240 37.668 -14.111 1.00 72.11 797 ILE E C 1
ATOM 8355 O O . ILE E 1 287 ? 8.935 37.537 -12.928 1.00 74.89 797 ILE E O 1
ATOM 8360 N N . LEU E 1 288 ? 9.991 38.668 -14.558 1.00 71.76 798 LEU E N 1
ATOM 8361 C CA . LEU E 1 288 ? 10.542 39.680 -13.663 1.00 80.70 798 LEU E CA 1
ATOM 8362 C C . LEU E 1 288 ? 9.490 40.503 -12.934 1.00 82.37 798 LEU E C 1
ATOM 8363 O O . LEU E 1 288 ? 8.622 41.104 -13.565 1.00 85.76 798 LEU E O 1
ATOM 8368 N N . PRO E 1 289 ? 9.570 40.528 -11.594 1.00 86.88 799 PRO E N 1
ATOM 8369 C CA . PRO E 1 289 ? 8.750 41.413 -10.759 1.00 93.88 799 PRO E CA 1
ATOM 8370 C C . PRO E 1 289 ? 9.013 42.867 -11.133 1.00 100.16 799 PRO E C 1
ATOM 8371 O O . PRO E 1 289 ? 10.168 43.260 -11.308 1.00 101.63 799 PRO E O 1
ATOM 8375 N N . ARG E 1 290 ? 7.953 43.656 -11.257 1.00 101.67 800 ARG E N 1
ATOM 8376 C CA . ARG E 1 290 ? 8.066 45.000 -11.818 1.00 105.29 800 ARG E CA 1
ATOM 8377 C C . ARG E 1 290 ? 9.101 45.900 -11.129 1.00 109.47 800 ARG E C 1
ATOM 8378 O O . ARG E 1 290 ? 9.740 46.730 -11.782 1.00 107.80 800 ARG E O 1
ATOM 8386 N N . ASP E 1 291 ? 9.283 45.725 -9.823 1.00 107.76 801 ASP E N 1
ATOM 8387 C CA . ASP E 1 291 ? 10.177 46.595 -9.062 1.00 102.24 801 ASP E CA 1
ATOM 8388 C C . ASP E 1 291 ? 10.645 45.953 -7.761 1.00 98.86 801 ASP E C 1
ATOM 8389 O O . ASP E 1 291 ? 10.246 44.836 -7.430 1.00 101.94 801 ASP E O 1
ATOM 8394 N N . LYS E 1 292 ? 11.483 46.678 -7.023 1.00 95.70 802 LYS E N 1
ATOM 8395 C CA . LYS E 1 292 ? 12.032 46.200 -5.753 1.00 93.92 802 LYS E CA 1
ATOM 8396 C C . LYS E 1 292 ? 10.939 45.817 -4.756 1.00 95.85 802 LYS E C 1
ATOM 8397 O O . LYS E 1 292 ? 11.170 45.026 -3.839 1.00 95.13 802 LYS E O 1
ATOM 8403 N N . ASN E 1 293 ? 9.752 46.386 -4.944 1.00 94.09 803 ASN E N 1
ATOM 8404 C CA . ASN E 1 293 ? 8.642 46.188 -4.023 1.00 99.35 803 ASN E CA 1
ATOM 8405 C C . ASN E 1 293 ? 7.848 44.927 -4.338 1.00 99.34 803 ASN E C 1
ATOM 8406 O O . ASN E 1 293 ? 7.627 44.089 -3.464 1.00 100.43 803 ASN E O 1
ATOM 8411 N N . HIS E 1 294 ? 7.411 44.809 -5.588 1.00 99.34 804 HIS E N 1
ATOM 8412 C CA . HIS E 1 294 ? 6.747 43.603 -6.051 1.00 98.53 804 HIS E CA 1
ATOM 8413 C C . HIS E 1 294 ? 7.592 42.409 -5.653 1.00 95.53 804 HIS E C 1
ATOM 8414 O O . HIS E 1 294 ? 7.078 41.411 -5.149 1.00 94.55 804 HIS E O 1
ATOM 8421 N N . ALA E 1 295 ? 8.898 42.537 -5.866 1.00 91.46 805 ALA E N 1
ATOM 8422 C CA . ALA E 1 295 ? 9.845 41.472 -5.561 1.00 90.63 805 ALA E CA 1
ATOM 8423 C C . ALA E 1 295 ? 9.756 41.032 -4.105 1.00 96.28 805 ALA E C 1
ATOM 8424 O O . ALA E 1 295 ? 9.699 39.834 -3.812 1.00 93.93 805 ALA E O 1
ATOM 8426 N N . LEU E 1 296 ? 9.741 42.001 -3.195 1.00 93.39 806 LEU E N 1
ATOM 8427 C CA . LEU E 1 296 ? 9.695 41.694 -1.767 1.00 94.75 806 LEU E CA 1
ATOM 8428 C C . LEU E 1 296 ? 8.366 41.076 -1.344 1.00 100.47 806 LEU E C 1
ATOM 8429 O O . LEU E 1 296 ? 8.314 40.252 -0.428 1.00 100.08 806 LEU E O 1
ATOM 8434 N N . ASN E 1 297 ? 7.295 41.474 -2.021 1.00 102.57 807 ASN E N 1
ATOM 8435 C CA . ASN E 1 297 ? 5.972 40.964 -1.705 1.00 101.38 807 ASN E CA 1
ATOM 8436 C C . ASN E 1 297 ? 5.250 40.460 -2.950 1.00 100.21 807 ASN E C 1
ATOM 8437 O O . ASN E 1 297 ? 4.407 41.155 -3.519 1.00 96.28 807 ASN E O 1
ATOM 8442 N N . LEU E 1 298 ? 5.597 39.249 -3.373 1.00 103.28 808 LEU E N 1
ATOM 8443 C CA . LEU E 1 298 ? 4.961 38.636 -4.533 1.00 96.47 808 LEU E CA 1
ATOM 8444 C C . LEU E 1 298 ? 3.720 37.873 -4.112 1.00 86.77 808 LEU E C 1
ATOM 8445 O O . LEU E 1 298 ? 3.578 37.502 -2.948 1.00 91.85 808 LEU E O 1
ATOM 8450 N N . GLU E 1 299 ? 2.823 37.644 -5.065 1.00 84.23 809 GLU E N 1
ATOM 8451 C CA . GLU E 1 299 ? 1.606 36.892 -4.799 1.00 86.26 809 GLU E CA 1
ATOM 8452 C C . GLU E 1 299 ? 1.792 35.446 -5.223 1.00 88.83 809 GLU E C 1
ATOM 8453 O O . GLU E 1 299 ? 2.612 35.146 -6.087 1.00 85.48 809 GLU E O 1
ATOM 8459 N N . ASP E 1 300 ? 1.014 34.557 -4.619 1.00 91.43 810 ASP E N 1
ATOM 8460 C CA . ASP E 1 300 ? 1.142 33.130 -4.869 1.00 88.03 810 ASP E CA 1
ATOM 8461 C C . ASP E 1 300 ? 0.718 32.741 -6.284 1.00 86.90 810 ASP E C 1
ATOM 8462 O O . ASP E 1 300 ? 0.744 31.565 -6.645 1.00 89.04 810 ASP E O 1
ATOM 8467 N N . ASP E 1 301 ? 0.332 33.727 -7.086 1.00 79.93 811 ASP E N 1
ATOM 8468 C CA . ASP E 1 301 ? -0.049 33.466 -8.472 1.00 82.07 811 ASP E CA 1
ATOM 8469 C C . ASP E 1 301 ? 0.837 34.214 -9.472 1.00 81.14 811 ASP E C 1
ATOM 8470 O O . ASP E 1 301 ? 0.647 34.115 -10.685 1.00 83.46 811 ASP E O 1
ATOM 8475 N N . SER E 1 302 ? 1.809 34.959 -8.957 1.00 75.28 812 SER E N 1
ATOM 8476 C CA . SER E 1 302 ? 2.821 35.572 -9.806 1.00 79.61 812 SER E CA 1
ATOM 8477 C C . SER E 1 302 ? 3.699 34.493 -10.441 1.00 77.52 812 SER E C 1
ATOM 8478 O O . SER E 1 302 ? 4.015 33.490 -9.798 1.00 73.69 812 SER E O 1
ATOM 8481 N N . PRO E 1 303 ? 4.099 34.702 -11.705 1.00 72.28 813 PRO E N 1
ATOM 8482 C CA . PRO E 1 303 ? 4.947 33.767 -12.458 1.00 76.08 813 PRO E CA 1
ATOM 8483 C C . PRO E 1 303 ? 6.067 33.148 -11.612 1.00 73.60 813 PRO E C 1
ATOM 8484 O O . PRO E 1 303 ? 6.139 31.923 -11.471 1.00 66.79 813 PRO E O 1
ATOM 8488 N N . MET E 1 304 ? 6.924 33.995 -11.054 1.00 71.12 814 MET E N 1
ATOM 8489 C CA . MET E 1 304 ? 8.035 33.546 -10.221 1.00 67.37 814 MET E CA 1
ATOM 8490 C C . MET E 1 304 ? 7.627 32.474 -9.223 1.00 74.79 814 MET E C 1
ATOM 8491 O O . MET E 1 304 ? 8.230 31.408 -9.169 1.00 84.16 814 MET E O 1
ATOM 8496 N N . ILE E 1 305 ? 6.603 32.762 -8.431 1.00 72.19 815 ILE E N 1
ATOM 8497 C CA . ILE E 1 305 ? 6.222 31.883 -7.336 1.00 70.69 815 ILE E CA 1
ATOM 8498 C C . ILE E 1 305 ? 5.605 30.584 -7.831 1.00 73.87 815 ILE E C 1
ATOM 8499 O O . ILE E 1 305 ? 5.848 29.521 -7.256 1.00 73.10 815 ILE E O 1
ATOM 8504 N N . LEU E 1 306 ? 4.796 30.672 -8.886 1.00 70.39 816 LEU E N 1
ATOM 8505 C CA . LEU E 1 306 ? 4.238 29.481 -9.517 1.00 66.83 816 LEU E CA 1
ATOM 8506 C C . LEU E 1 306 ? 5.381 28.604 -10.013 1.00 78.65 816 LEU E C 1
ATOM 8507 O O . LEU E 1 306 ? 5.277 27.378 -10.043 1.00 70.26 816 LEU E O 1
ATOM 8512 N N . MET E 1 307 ? 6.473 29.252 -10.406 1.00 71.40 817 MET E N 1
ATOM 8513 C CA . MET E 1 307 ? 7.620 28.554 -10.959 1.00 71.16 817 MET E CA 1
ATOM 8514 C C . MET E 1 307 ? 8.502 27.931 -9.875 1.00 76.19 817 MET E C 1
ATOM 8515 O O . MET E 1 307 ? 8.845 26.752 -9.961 1.00 72.49 817 MET E O 1
ATOM 8520 N N . ILE E 1 308 ? 8.851 28.715 -8.856 1.00 68.05 818 ILE E N 1
ATOM 8521 C CA . ILE E 1 308 ? 9.645 28.215 -7.735 1.00 72.46 818 ILE E CA 1
ATOM 8522 C C . ILE E 1 308 ? 9.044 26.956 -7.107 1.00 79.30 818 ILE E C 1
ATOM 8523 O O . ILE E 1 308 ? 9.769 26.073 -6.638 1.00 75.28 818 ILE E O 1
ATOM 8528 N N . LYS E 1 309 ? 7.720 26.874 -7.100 1.00 68.92 819 LYS E N 1
ATOM 8529 C CA . LYS E 1 309 ? 7.039 25.771 -6.441 1.00 74.39 819 LYS E CA 1
ATOM 8530 C C . LYS E 1 309 ? 6.851 24.547 -7.331 1.00 75.76 819 LYS E C 1
ATOM 8531 O O . LYS E 1 309 ? 6.412 23.503 -6.854 1.00 83.23 819 LYS E O 1
ATOM 8537 N N . ASP E 1 310 ? 7.170 24.674 -8.616 1.00 70.33 820 ASP E N 1
ATOM 8538 C CA . ASP E 1 310 ? 6.958 23.578 -9.565 1.00 68.16 820 ASP E CA 1
ATOM 8539 C C . ASP E 1 310 ? 8.191 22.692 -9.756 1.00 67.47 820 ASP E C 1
ATOM 8540 O O . ASP E 1 310 ? 9.322 23.173 -9.770 1.00 73.54 820 ASP E O 1
ATOM 8545 N N . GLN E 1 311 ? 7.950 21.394 -9.911 1.00 76.79 821 GLN E N 1
ATOM 8546 C CA . GLN E 1 311 ? 9.014 20.399 -10.032 1.00 72.45 821 GLN E CA 1
ATOM 8547 C C . GLN E 1 311 ? 9.974 20.689 -11.188 1.00 68.81 821 GLN E C 1
ATOM 8548 O O . GLN E 1 311 ? 11.172 20.450 -11.077 1.00 76.49 821 GLN E O 1
ATOM 8554 N N . PHE E 1 312 ? 9.451 21.202 -12.296 1.00 61.98 822 PHE E N 1
ATOM 8555 C CA . PHE E 1 312 ? 10.283 21.475 -13.461 1.00 57.30 822 PHE E CA 1
ATOM 8556 C C . PHE E 1 312 ? 10.733 22.932 -13.513 1.00 66.71 822 PHE E C 1
ATOM 8557 O O . PHE E 1 312 ? 11.887 23.229 -13.850 1.00 56.95 822 PHE E O 1
ATOM 8565 N N . ALA E 1 313 ? 9.816 23.835 -13.166 1.00 66.59 823 ALA E N 1
ATOM 8566 C CA . ALA E 1 313 ? 10.054 25.270 -13.284 1.00 54.20 823 ALA E CA 1
ATOM 8567 C C . ALA E 1 313 ? 11.181 25.767 -12.391 1.00 55.95 823 ALA E C 1
ATOM 8568 O O . ALA E 1 313 ? 11.866 26.727 -12.736 1.00 55.41 823 ALA E O 1
ATOM 8570 N N . ASN E 1 314 ? 11.386 25.117 -11.251 1.00 58.85 824 ASN E N 1
ATOM 8571 C CA . ASN E 1 314 ? 12.465 25.529 -10.349 1.00 62.11 824 ASN E CA 1
ATOM 8572 C C . ASN E 1 314 ? 13.850 25.522 -11.013 1.00 65.33 824 ASN E C 1
ATOM 8573 O O . ASN E 1 314 ? 14.705 26.346 -10.675 1.00 68.11 824 ASN E O 1
ATOM 8578 N N . TYR E 1 315 ? 14.064 24.602 -11.958 1.00 63.42 825 TYR E N 1
ATOM 8579 C CA . TYR E 1 315 ? 15.330 24.538 -12.704 1.00 64.03 825 TYR E CA 1
ATOM 8580 C C . TYR E 1 315 ? 15.495 25.741 -13.618 1.00 59.71 825 TYR E C 1
ATOM 8581 O O . TYR E 1 315 ? 16.597 26.284 -13.755 1.00 65.84 825 TYR E O 1
ATOM 8590 N N . VAL E 1 316 ? 14.398 26.145 -14.253 1.00 56.68 826 VAL E N 1
ATOM 8591 C CA . VAL E 1 316 ? 14.404 27.326 -15.106 1.00 54.07 826 VAL E CA 1
ATOM 8592 C C . VAL E 1 316 ? 14.670 28.571 -14.276 1.00 55.24 826 VAL E C 1
ATOM 8593 O O . VAL E 1 316 ? 15.251 29.533 -14.771 1.00 65.18 826 VAL E O 1
ATOM 8597 N N . ILE E 1 317 ? 14.262 28.542 -13.010 1.00 51.92 827 ILE E N 1
ATOM 8598 C CA . ILE E 1 317 ? 14.547 29.647 -12.098 1.00 66.50 827 ILE E CA 1
ATOM 8599 C C . ILE E 1 317 ? 16.036 29.685 -11.737 1.00 68.09 827 ILE E C 1
ATOM 8600 O O . ILE E 1 317 ? 16.700 30.725 -11.860 1.00 63.86 827 ILE E O 1
ATOM 8605 N N . GLN E 1 318 ? 16.550 28.545 -11.288 1.00 62.42 828 GLN E N 1
ATOM 8606 C CA . GLN E 1 318 ? 17.978 28.401 -11.044 1.00 71.59 828 GLN E CA 1
ATOM 8607 C C . GLN E 1 318 ? 18.780 28.899 -12.245 1.00 72.42 828 GLN E C 1
ATOM 8608 O O . GLN E 1 318 ? 19.715 29.694 -12.109 1.00 67.08 828 GLN E O 1
ATOM 8614 N N . LYS E 1 319 ? 18.405 28.418 -13.425 1.00 68.88 829 LYS E N 1
ATOM 8615 C CA . LYS E 1 319 ? 19.057 28.816 -14.664 1.00 61.80 829 LYS E CA 1
ATOM 8616 C C . LYS E 1 319 ? 19.046 30.334 -14.830 1.00 68.77 829 LYS E C 1
ATOM 8617 O O . LYS E 1 319 ? 20.062 30.929 -15.195 1.00 68.39 829 LYS E O 1
ATOM 8623 N N . LEU E 1 320 ? 17.897 30.959 -14.571 1.00 68.35 830 LEU E N 1
ATOM 8624 C CA . LEU E 1 320 ? 17.778 32.411 -14.712 1.00 68.73 830 LEU E CA 1
ATOM 8625 C C . LEU E 1 320 ? 18.744 33.144 -13.793 1.00 72.45 830 LEU E C 1
ATOM 8626 O O . LEU E 1 320 ? 19.359 34.136 -14.182 1.00 74.48 830 LEU E O 1
ATOM 8631 N N . VAL E 1 321 ? 18.866 32.650 -12.568 1.00 70.81 831 VAL E N 1
ATOM 8632 C CA . VAL E 1 321 ? 19.813 33.204 -11.614 1.00 68.32 831 VAL E CA 1
ATOM 8633 C C . VAL E 1 321 ? 21.191 33.374 -12.261 1.00 82.66 831 VAL E C 1
ATOM 8634 O O . VAL E 1 321 ? 21.794 34.445 -12.177 1.00 80.43 831 VAL E O 1
ATOM 8638 N N . ASN E 1 322 ? 21.664 32.320 -12.928 1.00 81.87 832 ASN E N 1
ATOM 8639 C CA . ASN E 1 322 ? 22.982 32.306 -13.571 1.00 68.40 832 ASN E CA 1
ATOM 8640 C C . ASN E 1 322 ? 23.125 33.220 -14.783 1.00 79.90 832 ASN E C 1
ATOM 8641 O O . ASN E 1 322 ? 24.096 33.964 -14.895 1.00 92.28 832 ASN E O 1
ATOM 8646 N N . VAL E 1 323 ? 22.163 33.155 -15.694 1.00 79.15 833 VAL E N 1
ATOM 8647 C CA . VAL E 1 323 ? 22.252 33.895 -16.948 1.00 80.27 833 VAL E CA 1
ATOM 8648 C C . VAL E 1 323 ? 21.726 35.326 -16.835 1.00 84.67 833 VAL E C 1
ATOM 8649 O O . VAL E 1 323 ? 21.642 36.051 -17.833 1.00 80.10 833 VAL E O 1
ATOM 8653 N N . SER E 1 324 ? 21.377 35.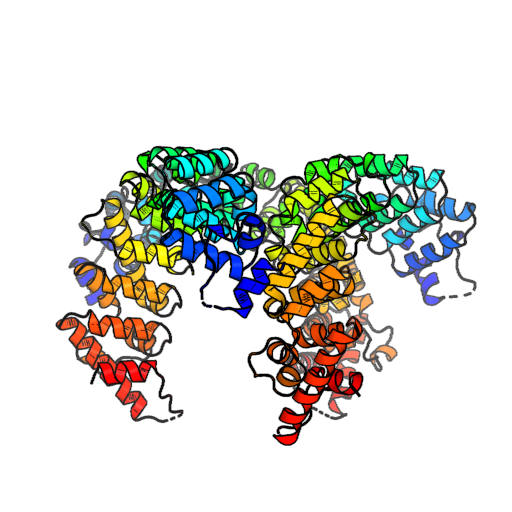733 -15.620 1.00 83.53 834 SER E N 1
ATOM 8654 C CA . SER E 1 324 ? 20.780 37.050 -15.406 1.00 87.42 834 SER E CA 1
ATOM 8655 C C . SER E 1 324 ? 21.775 38.213 -15.328 1.00 92.35 834 SER E C 1
ATOM 8656 O O . SER E 1 324 ? 22.797 38.143 -14.644 1.00 91.67 834 SER E O 1
ATOM 8659 N N . GLU E 1 325 ? 21.448 39.285 -16.039 1.00 102.06 835 GLU E N 1
ATOM 8660 C CA . GLU E 1 325 ? 22.206 40.530 -15.994 1.00 113.41 835 GLU E CA 1
ATOM 8661 C C . GLU E 1 325 ? 21.874 41.320 -14.721 1.00 112.85 835 GLU E C 1
ATOM 8662 O O . GLU E 1 325 ? 20.811 41.138 -14.126 1.00 108.53 835 GLU E O 1
ATOM 8668 N N . GLY E 1 326 ? 22.786 42.201 -14.320 1.00 114.75 836 GLY E N 1
ATOM 8669 C CA . GLY E 1 326 ? 22.686 42.926 -13.062 1.00 114.70 836 GLY E CA 1
ATOM 8670 C C . GLY E 1 326 ? 21.333 43.484 -12.642 1.00 103.32 836 GLY E C 1
ATOM 8671 O O . GLY E 1 326 ? 20.961 43.402 -11.471 1.00 98.88 836 GLY E O 1
ATOM 8672 N N . GLU E 1 327 ? 20.593 44.061 -13.581 1.00 100.20 837 GLU E N 1
ATOM 8673 C CA . GLU E 1 327 ? 19.356 44.744 -13.219 1.00 106.27 837 GLU E CA 1
ATOM 8674 C C . GLU E 1 327 ? 18.175 43.792 -13.027 1.00 112.13 837 GLU E C 1
ATOM 8675 O O . GLU E 1 327 ? 17.319 44.023 -12.171 1.00 110.30 837 GLU E O 1
ATOM 8681 N N . GLY E 1 328 ? 18.127 42.729 -13.825 1.00 103.87 838 GLY E N 1
ATOM 8682 C CA . GLY E 1 328 ? 17.101 41.714 -13.666 1.00 89.31 838 GLY E CA 1
ATOM 8683 C C . GLY E 1 328 ? 17.491 40.729 -12.585 1.00 90.08 838 GLY E C 1
ATOM 8684 O O . GLY E 1 328 ? 16.706 40.431 -11.683 1.00 85.91 838 GLY E O 1
ATOM 8685 N N . LYS E 1 329 ? 18.718 40.224 -12.688 1.00 95.18 839 LYS E N 1
ATOM 8686 C CA . LYS E 1 329 ? 19.299 39.337 -11.686 1.00 90.41 839 LYS E CA 1
ATOM 8687 C C . LYS E 1 329 ? 19.007 39.863 -10.292 1.00 93.08 839 LYS E C 1
ATOM 8688 O O . LYS E 1 329 ? 18.689 39.098 -9.380 1.00 87.23 839 LYS E O 1
ATOM 8694 N N . LYS E 1 330 ? 19.117 41.180 -10.143 1.00 95.41 840 LYS E N 1
ATOM 8695 C CA . LYS E 1 330 ? 18.862 41.853 -8.877 1.00 97.16 840 LYS E CA 1
ATOM 8696 C C . LYS E 1 330 ? 17.497 41.472 -8.322 1.00 90.74 840 LYS E C 1
ATOM 8697 O O . LYS E 1 330 ? 17.383 41.019 -7.180 1.00 85.43 840 LYS E O 1
ATOM 8703 N N . LEU E 1 331 ? 16.467 41.646 -9.145 1.00 90.68 841 LEU E N 1
ATOM 8704 C CA . LEU E 1 331 ? 15.086 41.418 -8.724 1.00 88.57 841 LEU E CA 1
ATOM 8705 C C . LEU E 1 331 ? 14.780 39.937 -8.494 1.00 91.00 841 LEU E C 1
ATOM 8706 O O . LEU E 1 331 ? 13.966 39.584 -7.635 1.00 84.66 841 LEU E O 1
ATOM 8711 N N . ILE E 1 332 ? 15.436 39.075 -9.264 1.00 86.91 842 ILE E N 1
ATOM 8712 C CA . ILE E 1 332 ? 15.182 37.644 -9.194 1.00 78.94 842 ILE E CA 1
ATOM 8713 C C . ILE E 1 332 ? 15.664 37.061 -7.874 1.00 80.30 842 ILE E C 1
ATOM 8714 O O . ILE E 1 332 ? 14.978 36.247 -7.251 1.00 71.52 842 ILE E O 1
ATOM 8719 N N . VAL E 1 333 ? 16.849 37.486 -7.450 1.00 80.57 843 VAL E N 1
ATOM 8720 C CA . VAL E 1 333 ? 17.448 36.974 -6.225 1.00 82.42 843 VAL E CA 1
ATOM 8721 C C . VAL E 1 333 ? 16.597 37.311 -5.012 1.00 85.33 843 VAL E C 1
ATOM 8722 O O . VAL E 1 333 ? 16.231 36.432 -4.232 1.00 89.09 843 VAL E O 1
ATOM 8726 N N . ILE E 1 334 ? 16.290 38.595 -4.861 1.00 82.74 844 ILE E N 1
ATOM 8727 C CA . ILE E 1 334 ? 15.517 39.074 -3.722 1.00 82.54 844 ILE E CA 1
ATOM 8728 C C . ILE E 1 334 ? 14.166 38.371 -3.608 1.00 80.59 844 ILE E C 1
ATOM 8729 O O . ILE E 1 334 ? 13.720 38.042 -2.507 1.00 80.27 844 ILE E O 1
ATOM 8734 N N . ALA E 1 335 ? 13.518 38.139 -4.747 1.00 76.07 845 ALA E N 1
ATOM 8735 C CA . ALA E 1 335 ? 12.251 37.417 -4.766 1.00 73.81 845 ALA E CA 1
ATOM 8736 C C . ALA E 1 335 ? 12.413 36.009 -4.196 1.00 81.30 845 ALA E C 1
ATOM 8737 O O . ALA E 1 335 ? 11.608 35.552 -3.384 1.00 78.49 845 ALA E O 1
ATOM 8739 N N . ILE E 1 336 ? 13.469 35.327 -4.619 1.00 80.59 846 ILE E N 1
ATOM 8740 C CA . ILE E 1 336 ? 13.735 33.977 -4.155 1.00 78.06 846 ILE E CA 1
ATOM 8741 C C . ILE E 1 336 ? 14.003 33.973 -2.657 1.00 85.88 846 ILE E C 1
ATOM 8742 O O . ILE E 1 336 ? 13.440 33.162 -1.916 1.00 92.53 846 ILE E O 1
ATOM 8747 N N . ARG E 1 337 ? 14.873 34.878 -2.216 1.00 81.92 847 ARG E N 1
ATOM 8748 C CA . ARG E 1 337 ? 15.169 35.019 -0.793 1.00 92.17 847 ARG E CA 1
ATOM 8749 C C . ARG E 1 337 ? 13.879 35.201 0.011 1.00 98.58 847 ARG E C 1
ATOM 8750 O O . ARG E 1 337 ? 13.685 34.570 1.053 1.00 99.19 847 ARG E O 1
ATOM 8758 N N . ALA E 1 338 ? 12.997 36.059 -0.493 1.00 91.41 848 ALA E N 1
ATOM 8759 C CA . ALA E 1 338 ? 11.714 36.310 0.144 1.00 91.59 848 ALA E CA 1
ATOM 8760 C C . ALA E 1 338 ? 10.881 35.036 0.289 1.00 100.94 848 ALA E C 1
ATOM 8761 O O . ALA E 1 338 ? 10.270 34.808 1.333 1.00 106.44 848 ALA E O 1
ATOM 8763 N N . TYR E 1 339 ? 10.854 34.210 -0.756 1.00 97.16 849 TYR E N 1
ATOM 8764 C CA . TYR E 1 339 ? 10.028 33.002 -0.749 1.00 98.55 849 TYR E CA 1
ATOM 8765 C C . TYR E 1 339 ? 10.442 32.011 0.333 1.00 96.16 849 TYR E C 1
ATOM 8766 O O . TYR E 1 339 ? 9.613 31.279 0.872 1.00 91.78 849 TYR E O 1
ATOM 8775 N N . LEU E 1 340 ? 11.731 31.983 0.636 1.00 96.62 850 LEU E N 1
ATOM 8776 C CA . LEU E 1 340 ? 12.244 31.073 1.646 1.00 106.34 850 LEU E CA 1
ATOM 8777 C C . LEU E 1 340 ? 11.765 31.490 3.031 1.00 110.51 850 LEU E C 1
ATOM 8778 O O . LEU E 1 340 ? 11.409 30.652 3.859 1.00 99.30 850 LEU E O 1
ATOM 8783 N N . ASP E 1 341 ? 11.751 32.798 3.265 1.00 117.28 851 ASP E N 1
ATOM 8784 C CA . ASP E 1 341 ? 11.302 33.358 4.535 1.00 115.15 851 ASP E CA 1
ATOM 8785 C C . ASP E 1 341 ? 9.890 32.907 4.896 1.00 119.19 851 ASP E C 1
ATOM 8786 O O . ASP E 1 341 ? 9.686 32.238 5.910 1.00 121.91 851 ASP E O 1
ATOM 8791 N N . LYS E 1 342 ? 8.922 33.276 4.060 1.00 113.97 852 LYS E N 1
ATOM 8792 C CA . LYS E 1 342 ? 7.519 32.935 4.297 1.00 117.06 852 LYS E CA 1
ATOM 8793 C C . LYS E 1 342 ? 7.332 31.477 4.704 1.00 120.86 852 LYS E C 1
ATOM 8794 O O . LYS E 1 342 ? 6.679 31.178 5.708 1.00 122.84 852 LYS E O 1
ATOM 8800 N N . LEU E 1 343 ? 7.909 30.575 3.917 1.00 123.84 853 LEU E N 1
ATOM 8801 C CA . LEU E 1 343 ? 7.764 29.144 4.150 1.00 123.16 853 LEU E CA 1
ATOM 8802 C C . LEU E 1 343 ? 8.460 28.744 5.441 1.00 122.00 853 LEU E C 1
ATOM 8803 O O . LEU E 1 343 ? 8.014 27.842 6.155 1.00 117.76 853 LEU E O 1
ATOM 8808 N N . ASN E 1 344 ? 9.552 29.442 5.734 1.00 120.85 854 ASN E N 1
ATOM 8809 C CA . ASN E 1 344 ? 10.374 29.178 6.906 1.00 121.86 854 ASN E CA 1
ATOM 8810 C C . ASN E 1 344 ? 9.651 29.484 8.225 1.00 123.02 854 ASN E C 1
ATOM 8811 O O . ASN E 1 344 ? 9.609 28.636 9.126 1.00 119.47 854 ASN E O 1
ATOM 8816 N N . LYS E 1 345 ? 9.095 30.704 8.309 1.00 123.83 855 LYS E N 1
ATOM 8817 C CA . LYS E 1 345 ? 8.465 31.283 9.512 1.00 117.47 855 LYS E CA 1
ATOM 8818 C C . LYS E 1 345 ? 7.062 30.730 9.757 1.00 117.37 855 LYS E C 1
ATOM 8819 O O . LYS E 1 345 ? 6.462 30.965 10.811 1.00 118.54 855 LYS E O 1
ATOM 8825 N N . SER E 1 346 ? 6.543 30.007 8.770 1.00 122.05 856 SER E N 1
ATOM 8826 C CA . SER E 1 346 ? 5.210 29.422 8.849 1.00 121.37 856 SER E CA 1
ATOM 8827 C C . SER E 1 346 ? 5.258 27.997 9.394 1.00 125.77 856 SER E C 1
ATOM 8828 O O . SER E 1 346 ? 4.218 27.364 9.593 1.00 125.13 856 SER E O 1
ATOM 8831 N N . ASN E 1 347 ? 6.470 27.500 9.630 1.00 128.42 857 ASN E N 1
ATOM 8832 C CA . ASN E 1 347 ? 6.669 26.143 10.138 1.00 131.49 857 ASN E CA 1
ATOM 8833 C C . ASN E 1 347 ? 5.931 25.093 9.309 1.00 116.80 857 ASN E C 1
ATOM 8834 O O . ASN E 1 347 ? 5.266 24.213 9.856 1.00 102.96 857 ASN E O 1
ATOM 8839 N N . GLY E 1 350 ? 6.385 20.113 7.192 1.00 133.77 860 GLY E N 1
ATOM 8840 C CA . GLY E 1 350 ? 6.334 19.100 8.231 1.00 132.74 860 GLY E CA 1
ATOM 8841 C C . GLY E 1 350 ? 7.695 18.698 8.767 1.00 129.83 860 GLY E C 1
ATOM 8842 O O . GLY E 1 350 ? 7.907 18.661 9.980 1.00 130.57 860 GLY E O 1
ATOM 8843 N N . ASN E 1 351 ? 8.621 18.394 7.864 1.00 124.90 861 ASN E N 1
ATOM 8844 C CA . ASN E 1 351 ? 9.938 17.921 8.270 1.00 120.62 861 ASN E CA 1
ATOM 8845 C C . ASN E 1 351 ? 11.040 18.440 7.349 1.00 119.20 861 ASN E C 1
ATOM 8846 O O . ASN E 1 351 ? 11.158 19.645 7.131 1.00 132.18 861 ASN E O 1
ATOM 8851 N N . ARG E 1 352 ? 11.848 17.528 6.817 1.00 125.52 862 ARG E N 1
ATOM 8852 C CA . ARG E 1 352 ? 12.920 17.899 5.900 1.00 122.00 862 ARG E CA 1
ATOM 8853 C C . ARG E 1 352 ? 12.316 18.391 4.589 1.00 119.15 862 ARG E C 1
ATOM 8854 O O . ARG E 1 352 ? 11.411 17.757 4.042 1.00 116.55 862 ARG E O 1
ATOM 8862 N N . HIS E 1 353 ? 12.812 19.520 4.090 1.00 116.11 863 HIS E N 1
ATOM 8863 C CA . HIS E 1 353 ? 12.236 20.127 2.892 1.00 119.30 863 HIS E CA 1
ATOM 8864 C C . HIS E 1 353 ? 12.862 19.680 1.565 1.00 112.48 863 HIS E C 1
ATOM 8865 O O . HIS E 1 353 ? 13.827 18.921 1.528 1.00 112.46 863 HIS E O 1
ATOM 8872 N N . LEU E 1 354 ? 12.281 20.188 0.486 1.00 110.37 864 LEU E N 1
ATOM 8873 C CA . LEU E 1 354 ? 12.483 19.730 -0.882 1.00 98.28 864 LEU E CA 1
ATOM 8874 C C . LEU E 1 354 ? 13.852 20.083 -1.454 1.00 103.19 864 LEU E C 1
ATOM 8875 O O . LEU E 1 354 ? 14.466 21.076 -1.058 1.00 99.60 864 LEU E O 1
ATOM 8880 N N . ALA E 1 355 ? 14.320 19.275 -2.401 1.00 98.77 865 ALA E N 1
ATOM 8881 C CA . ALA E 1 355 ? 15.630 19.497 -3.010 1.00 92.12 865 ALA E CA 1
ATOM 8882 C C . ALA E 1 355 ? 15.667 20.753 -3.883 1.00 84.23 865 ALA E C 1
ATOM 8883 O O . ALA E 1 355 ? 16.715 21.374 -4.040 1.00 93.18 865 ALA E O 1
ATOM 8885 N N . SER E 1 356 ? 14.525 21.127 -4.449 1.00 84.76 866 SER E N 1
ATOM 8886 C CA . SER E 1 356 ? 14.462 22.309 -5.302 1.00 79.47 866 SER E CA 1
ATOM 8887 C C . SER E 1 356 ? 14.601 23.582 -4.485 1.00 90.09 866 SER E C 1
ATOM 8888 O O . SER E 1 356 ? 15.211 24.556 -4.937 1.00 92.75 866 SER E O 1
ATOM 8891 N N . VAL E 1 357 ? 14.035 23.577 -3.283 1.00 90.93 867 VAL E N 1
ATOM 8892 C CA . VAL E 1 357 ? 14.191 24.708 -2.379 1.00 94.20 867 VAL E CA 1
ATOM 8893 C C . VAL E 1 357 ? 15.601 24.731 -1.794 1.00 95.39 867 VAL E C 1
ATOM 8894 O O . VAL E 1 357 ? 16.210 25.796 -1.664 1.00 91.04 867 VAL E O 1
ATOM 8898 N N . GLU E 1 358 ? 16.118 23.551 -1.459 1.00 100.78 868 GLU E N 1
ATOM 8899 C CA . GLU E 1 358 ? 17.481 23.422 -0.947 1.00 99.14 868 GLU E CA 1
ATOM 8900 C C . GLU E 1 358 ? 18.493 23.957 -1.953 1.00 93.92 868 GLU E C 1
ATOM 8901 O O . GLU E 1 358 ? 19.480 24.597 -1.584 1.00 93.42 868 GLU E O 1
ATOM 8907 N N . LYS E 1 359 ? 18.235 23.691 -3.228 1.00 91.51 869 LYS E N 1
ATOM 8908 C CA . LYS E 1 359 ? 19.124 24.127 -4.294 1.00 86.91 869 LYS E CA 1
ATOM 8909 C C . LYS E 1 359 ? 19.069 25.641 -4.460 1.00 94.19 869 LYS E C 1
ATOM 8910 O O . LYS E 1 359 ? 20.108 26.298 -4.544 1.00 91.85 869 LYS E O 1
ATOM 8916 N N . LEU E 1 360 ? 17.853 26.188 -4.501 1.00 101.22 870 LEU E N 1
ATOM 8917 C CA . LEU E 1 360 ? 17.652 27.633 -4.609 1.00 92.43 870 LEU E CA 1
ATOM 8918 C C . LEU E 1 360 ? 18.218 28.359 -3.372 1.00 99.41 870 LEU E C 1
ATOM 8919 O O . LEU E 1 360 ? 18.801 29.442 -3.503 1.00 93.21 870 LEU E O 1
ATOM 8924 N N . ALA E 1 361 ? 18.069 27.748 -2.197 1.00 98.77 871 ALA E N 1
ATOM 8925 C CA . ALA E 1 361 ? 18.556 28.299 -0.924 1.00 99.61 871 ALA E CA 1
ATOM 8926 C C . ALA E 1 361 ? 20.049 28.584 -0.985 1.00 102.77 871 ALA E C 1
ATOM 8927 O O . ALA E 1 361 ? 20.478 29.735 -0.891 1.00 103.49 871 ALA E O 1
ATOM 8929 N N . ALA E 1 362 ? 20.834 27.525 -1.153 1.00 106.03 872 ALA E N 1
ATOM 8930 C CA . ALA E 1 362 ? 22.290 27.627 -1.128 1.00 110.00 872 ALA E CA 1
ATOM 8931 C C . ALA E 1 362 ? 22.847 28.547 -2.212 1.00 106.71 872 ALA E C 1
ATOM 8932 O O . ALA E 1 362 ? 23.669 29.420 -1.935 1.00 108.94 872 ALA E O 1
ATOM 8934 N N . LEU E 1 363 ? 22.399 28.347 -3.447 1.00 107.33 873 LEU E N 1
ATOM 8935 C CA . LEU E 1 363 ? 22.931 29.099 -4.578 1.00 106.33 873 LEU E CA 1
ATOM 8936 C C . LEU E 1 363 ? 22.601 30.585 -4.487 1.00 108.40 873 LEU E C 1
ATOM 8937 O O . LEU E 1 363 ? 23.171 31.402 -5.212 1.00 111.03 873 LEU E O 1
ATOM 8942 N N . VAL E 1 364 ? 21.680 30.933 -3.594 1.00 106.68 874 VAL E N 1
ATOM 8943 C CA . VAL E 1 364 ? 21.410 32.335 -3.301 1.00 110.02 874 VAL E CA 1
ATOM 8944 C C . VAL E 1 364 ? 22.397 32.846 -2.254 1.00 116.26 874 VAL E C 1
ATOM 8945 O O . VAL E 1 364 ? 23.008 33.906 -2.421 1.00 110.59 874 VAL E O 1
ATOM 8949 N N . GLU E 1 365 ? 22.554 32.078 -1.181 1.00 113.79 875 GLU E N 1
ATOM 8950 C CA . GLU E 1 365 ? 23.498 32.417 -0.123 1.00 114.99 875 GLU E CA 1
ATOM 8951 C C . GLU E 1 365 ? 24.925 32.502 -0.663 1.00 110.41 875 GLU E C 1
ATOM 8952 O O . GLU E 1 365 ? 25.497 33.586 -0.766 1.00 120.63 875 GLU E O 1
#

CATH classification: 1.25.10.10

InterPro domains:
  IPR001313 Pumilio RNA-binding repeat [PF00806] (544-575)
  IPR001313 Pumilio RNA-binding repeat [PF00806] (580-609)
  IPR001313 Pumilio RNA-binding repeat [PF00806] (616-647)
  IPR001313 Pumilio RNA-binding repeat [PF00806] (651-672)
  IPR001313 Pumilio RNA-binding repeat [PF00806] (686-719)
  IPR001313 Pumilio RNA-binding repeat [PF00806] (726-741)
  IPR001313 Pumilio RNA-binding repeat [PF00806] (764-798)
  IPR001313 Pumilio RNA-binding repeat [PF00806] (817-843)
  IPR001313 Pumilio RNA-binding repeat [PS50302] (538-573)
  IPR001313 Pumilio RNA-binding repeat [PS50302] (574-609)
  IPR001313 Pumilio RNA-binding repeat [PS50302] (610-646)
  IPR001313 Pumilio RNA-binding repeat [PS50302] (682-717)
  IPR001313 Pumilio RNA-binding repeat [PS50302] (718-759)
  IPR001313 Pumilio RNA-binding repeat [PS50302] (760-795)
  IPR001313 Pumilio RNA-binding repeat [PS50302] (807-844)
  IPR001313 Pumilio RNA-binding repeat [SM00025] (538-573)
  IPR001313 Pumilio RNA-binding repeat [SM00025] (574-609)
  IPR001313 Pumilio RNA-binding repeat [SM00025] (610-645)
  IPR001313 Pumilio RNA-binding repeat [SM00025] (646-681)
  IPR001313 Pumilio RNA-binding repeat [SM00025] (682-717)

Organism: Saccharomyces cerevisiae (strain ATCC 204508 / S288c) (NCBI:txid559292)